Protein AF-0000000075211566 (afdb_homodimer)

Foldseek 3Di:
DVVVVVVVCQLVVLLCVLVVQLCCLQPPDDDDDQFDNLLSNLVSLLVSQQSCCLRPFFFVSLVVSLQSNLQSCLLDPVQPDVSSSVSSCCCLCVFPLLLLQQLLLLLLLLLVVQPLLLVQQLVQQLDQVCALPPLSNLLSLLVSLLQSCLSANNVVSLVNSVVVVVVQCVVLPHAFPALCLALSSVSSNLSSLLNNPLFCRYFLLSLLQLLLCLLPVDHFDGVLLNVLSVVLSSVLSVVSSVCVCPPVNGDCPSCSRPHSVVQVVPDDPDDDPLSVLSVVLVVVLVCLQCVLVPDPCPDPSSVVSVVCHSSNSSVVSVVVQQVDDDPRGGSRPSVSSCVVRPDSRRSSNSSRSSSSLNSSSDSVRSNLVVLCVVCCVPQNPDDPLVNLLVLLVVLLVVLQSTPLSSSSSVCSSVLVSVCVVVVHDSNLSSSSSSSSSSLHQLDLSNDVSNVVVCPCVSRYDNVSSNVSSVVSSVVSSCSCSPPSSVSSCVVVVD/DVVVVVVVCQLVVLLCVLVVQLCCLQPPDDDDDQFDNLLSNLVSLLVSQQSCCLRPFFFVSLVVSLQSNLQSCLLDPVQPDVSSSVSSCCCLCVFPLLLLQQLLLLLLLLLVVQPLLLVLQLVQQLDQVCALPPLSNLLSLLVSLLQSCLSANNVVSLVNSVVVVVVQCVVLPHAFPALCLALSSVSSNLSSLLSNPLFCRYFLLSLLQLLLCLLPVDHFDGVLLNVLSVVLSSVLSVVSSVCVCPPVNGDPPSCSRPHSVVQVVPDDPDDDPLSVLSVVLVVVLVCLQCVLVPDPCPPPSSVVSVVCHSSNSSVVSVVVQQVDDDPRGGSRPSVSSCVVRPDSRRSSNSSRSSSSLNSSSDSNRSNLVVLCVVCCVPQNPDDPLVNLLVLLVVLLVVLQSTPLSSSSSVCSSVLVSVCVVVVHDSNLSSSSSSSSSSLHQLDLSNDVSNVVVCPCVSRHDNVSSNVSSVVSSVVSSCSCSPPSSVSSCVVVVD

InterPro domains:
  IPR004680 Citrate transporter-like domain [PF03600] (51-430)

Secondary structure (DSSP, 8-state):
-HHHHHHHHHHHHHHHHHHHHHHIIIIIPPP-TT--HHHHHHHHHHHHHHHHHHHT-SHHHHHHHHHHHHHTTTT-TTS-THHHHHHHHHHHHT-HHHHHHHHHHHHHHHHHHTT-HHHHHHHHHT-GGGTT-HHHHHHHHHHHHHHHHHHS-HHHHHHHHHHHHHHHHHHTT--TTSHHHHHHHHHHHHHHHHHTTSSTTSTTHHHHHHHHHHHHSPPPPHHHHHHHHHHHHHHHHHHHHHIIIIII----GGGTT--THHHHHSPPPPPPHHHHHHHHHHHHHHHHHHHHHHS-TTSHHHHHHHHHHHHHHHHHHHHHHHH-EETTEESS-HHHHHHHH--HHHHHHHHHHHHHHHHHTSGGG-HHHHHHHHHHHHHTT--HHHHHHHHHHHHHHHHTTS-HHHHHHHHHHHHHHHHHHHT--HHHHHHHHHHHTT---SSTTS-HHHHHHHH-TTT--HHHHHHHHHHHHHHHHHHIIIIIHHHHHHHH--/-HHHHHHHHHHHHHHHHHHHHHHIIIIIPPP-TT--HHHHHHHHHHHHHHHHHHHT-SHHHHHHHHHHHHHTTTT-TTS-THHHHHHHHHHHHT-HHHHHHHHHHHHHHHHHHTT-HHHHHHHHHT-GGGTT-HHHHHHHHHHHHHHHHHHS-HHHHHHHHHHHHHHHHHHTT--TTSHHHHHHHHHHHHHHHHHTTSSTTSTTHHHHHHHHHHHHSPPPPHHHHHHHHHHHHHHHHHHHHHIIIIII----GGGTT--THHHHHSPPPPPPHHHHHHHHHHHHHHHHHHHHHHS-TTSHHHHHHHHHHHHHHHHHHHHHHHH-EETTEESS-HHHHHHHH--HHHHHHHHHHHHHHHHHTSGGG-HHHHHHHHHHHHHTT--HHHHHHHHHHHHHHHHTTS-HHHHHHHHHHHHHHHHHHHT--HHHHHHHHHHHTT---SSTTS-HHHHHHHH-TTT--HHHHHHHHHHHHHHHHHHIIIIIHHHHHHHH--

Solvent-accessible surface area (backbone atoms only — not comparable to full-atom values): 49165 Å² total; per-residue (Å²): 110,63,67,61,48,49,66,57,42,48,62,55,52,50,48,51,50,21,53,43,41,25,47,39,28,59,73,68,53,71,63,54,93,53,25,28,67,42,19,31,31,50,50,15,35,48,53,14,32,50,51,24,43,48,72,77,38,32,41,51,42,25,47,51,36,47,44,50,45,11,71,41,51,75,67,32,86,88,28,61,54,35,47,7,31,45,48,40,42,23,58,22,48,10,28,63,56,44,53,32,38,63,51,37,37,36,61,43,24,40,39,61,66,66,59,37,55,64,56,56,42,48,54,47,65,53,42,75,80,28,48,58,28,49,68,50,39,53,47,30,49,28,49,31,18,18,52,37,2,38,56,64,34,37,54,58,23,46,58,54,46,47,55,54,49,50,55,49,41,45,73,46,68,53,46,84,82,39,62,49,47,41,52,50,50,47,42,38,52,50,26,12,42,52,13,40,60,38,42,74,68,40,72,60,48,32,26,36,55,36,16,46,21,66,58,69,71,51,76,80,58,62,66,59,48,33,52,52,42,48,51,51,40,49,49,51,54,51,50,49,51,48,42,40,55,73,70,67,51,52,75,58,74,63,41,43,77,38,52,52,62,65,50,67,75,61,66,76,77,80,80,47,71,52,37,51,54,50,57,49,49,52,55,50,47,54,50,58,64,47,42,52,81,78,44,68,57,84,41,66,69,35,31,49,45,50,28,40,30,63,55,31,51,53,40,48,53,49,36,50,34,44,68,39,62,54,94,81,33,42,57,43,51,57,67,64,29,32,39,74,44,52,56,60,41,60,52,32,36,33,26,35,47,22,41,47,35,26,51,49,57,33,74,77,15,20,42,41,65,37,48,48,61,72,40,33,85,78,53,50,90,52,52,71,65,56,48,50,46,49,52,42,51,50,33,36,58,50,9,29,69,23,40,26,44,57,48,43,43,68,47,40,45,56,49,53,42,48,20,59,75,71,71,44,78,52,62,33,56,48,53,48,31,59,50,37,13,47,60,25,59,69,30,51,68,11,29,73,52,21,31,51,46,56,66,35,57,83,61,37,46,64,67,54,44,45,67,52,37,53,56,50,51,51,47,50,53,48,47,38,58,73,46,41,34,58,50,34,43,62,63,66,69,110,110,62,65,63,47,50,67,58,42,48,62,57,51,49,49,49,51,21,53,44,40,24,47,40,28,60,72,67,55,72,64,54,92,55,25,28,68,42,20,31,29,50,50,16,37,48,53,15,31,51,50,24,43,48,71,77,39,31,42,51,42,23,46,52,38,48,44,50,45,11,71,43,51,74,66,32,87,87,28,61,54,36,46,7,30,43,49,39,43,23,59,22,49,10,28,64,55,43,53,32,40,64,51,37,39,39,61,43,24,40,38,60,66,66,58,37,54,64,55,54,44,48,54,45,65,54,42,75,79,28,49,58,30,48,69,51,39,53,47,31,48,27,50,31,18,19,53,38,2,38,57,65,32,38,55,58,20,46,58,53,46,48,55,53,48,51,55,51,40,45,72,45,67,53,46,85,83,39,61,46,46,41,52,51,50,48,43,37,52,51,25,13,44,52,14,40,62,36,41,75,67,41,72,59,46,33,28,37,55,37,17,47,22,66,56,68,71,50,76,79,58,60,65,59,48,33,52,52,41,49,52,50,40,50,49,51,53,50,51,51,51,48,40,40,55,73,69,68,51,51,71,57,74,62,40,43,78,38,51,53,60,64,52,66,77,60,66,75,76,81,80,48,69,52,37,51,52,51,56,50,48,52,55,50,47,54,47,57,65,47,42,53,82,78,44,67,57,82,42,67,68,36,31,48,44,48,28,39,32,63,56,31,50,53,41,49,53,49,35,50,34,44,68,40,63,54,96,80,34,42,57,43,50,58,68,64,29,32,38,75,45,53,56,59,42,60,52,31,36,32,27,34,47,21,40,47,35,26,51,48,58,33,74,76,14,20,42,40,65,35,49,48,60,72,40,31,84,78,53,50,90,52,52,70,65,56,46,51,47,50,52,42,50,49,33,36,58,51,8,29,70,23,41,26,45,57,48,42,44,67,46,41,44,55,50,53,42,51,21,59,74,70,70,46,78,53,64,32,55,47,55,47,31,59,49,37,14,46,61,24,58,69,30,52,67,11,30,74,52,19,31,51,46,58,66,35,58,83,62,36,46,63,67,55,46,46,65,54,38,54,57,49,51,50,46,50,54,48,46,36,59,73,46,42,34,57,50,34,43,64,64,65,70,110

Radius of gyration: 30.59 Å; Cα contacts (8 Å, |Δi|>4): 1537; chains: 2; bounding box: 64×85×70 Å

pLDDT: mean 92.89, std 6.72, range [42.69, 98.62]

Organism: Peptococcus niger (NCBI:txid2741)

Structure (mmCIF, N/CA/C/O backbone):
data_AF-0000000075211566-model_v1
#
loop_
_entity.id
_entity.type
_entity.pdbx_description
1 polymer 'Solute carrier family 13 (Sodium-dependent dicarboxylate transporter), member 2/3/5'
#
loop_
_atom_site.group_PDB
_atom_site.id
_atom_site.type_symbol
_atom_site.label_atom_id
_atom_site.label_alt_id
_atom_site.label_comp_id
_atom_site.label_asym_id
_atom_site.label_entity_id
_atom_site.label_seq_id
_atom_site.pdbx_PDB_ins_code
_atom_site.Cartn_x
_atom_site.Cartn_y
_atom_site.Cartn_z
_atom_site.occupancy
_atom_site.B_iso_or_equiv
_atom_site.auth_seq_id
_atom_site.auth_comp_id
_atom_site.auth_asym_id
_atom_site.auth_atom_id
_atom_site.pdbx_PDB_model_num
ATOM 1 N N . MET A 1 1 ? -29.188 21.406 -17.688 1 43.12 1 MET A N 1
ATOM 2 C CA . MET A 1 1 ? -28.469 20.5 -18.594 1 43.12 1 MET A CA 1
ATOM 3 C C . MET A 1 1 ? -27.047 20.984 -18.828 1 43.12 1 MET A C 1
ATOM 5 O O . MET A 1 1 ? -26.109 20.188 -18.844 1 43.12 1 MET A O 1
ATOM 9 N N . SER A 1 2 ? -26.953 22.281 -18.906 1 49.66 2 SER A N 1
ATOM 10 C CA . SER A 1 2 ? -25.656 22.906 -19.156 1 49.66 2 SER A CA 1
ATOM 11 C C . SER A 1 2 ? -24.781 22.891 -17.891 1 49.66 2 SER A C 1
ATOM 13 O O . SER A 1 2 ? -23.594 22.609 -17.969 1 49.66 2 SER A O 1
ATOM 15 N N . GLN A 1 3 ? -25.406 23.234 -16.781 1 44.69 3 GLN A N 1
ATOM 16 C CA . GLN A 1 3 ? -24.625 23.266 -15.547 1 44.69 3 GLN A CA 1
ATOM 17 C C . GLN A 1 3 ? -24.188 21.859 -15.148 1 44.69 3 GLN A C 1
ATOM 19 O O . GLN A 1 3 ? -23.078 21.672 -14.648 1 44.69 3 GLN A O 1
ATOM 24 N N . ALA A 1 4 ? -25.094 20.938 -15.406 1 52.22 4 ALA A N 1
ATOM 25 C CA . ALA A 1 4 ? -24.766 19.547 -15.125 1 52.22 4 ALA A CA 1
ATOM 26 C C . ALA A 1 4 ? -23.625 19.062 -16.031 1 52.22 4 ALA A C 1
ATOM 28 O O . ALA A 1 4 ? -22.734 18.344 -15.578 1 52.22 4 ALA A O 1
ATOM 29 N N . ARG A 1 5 ? -23.75 19.578 -17.328 1 54.47 5 ARG A N 1
ATOM 30 C CA . ARG A 1 5 ? -22.688 19.203 -18.266 1 54.47 5 ARG A CA 1
ATOM 31 C C . ARG A 1 5 ? -21.359 19.844 -17.875 1 54.47 5 ARG A C 1
ATOM 33 O O . ARG A 1 5 ? -20.312 19.219 -18.031 1 54.47 5 ARG A O 1
ATOM 40 N N . LYS A 1 6 ? -21.484 21.078 -17.531 1 52.94 6 LYS A N 1
ATOM 41 C CA . LYS A 1 6 ? -20.312 21.828 -17.125 1 52.94 6 LYS A CA 1
ATOM 42 C C . LYS A 1 6 ? -19.656 21.203 -15.906 1 52.94 6 LYS A C 1
ATOM 44 O O . LYS A 1 6 ? -18.422 21.125 -15.828 1 52.94 6 LYS A O 1
ATOM 49 N N . GLN A 1 7 ? -20.281 20.859 -14.977 1 62.94 7 GLN A N 1
ATOM 50 C CA . GLN A 1 7 ? -19.812 20.203 -13.766 1 62.94 7 GLN A CA 1
ATOM 51 C C . GLN A 1 7 ? -19.203 18.828 -14.086 1 62.94 7 GLN A C 1
ATOM 53 O O . GLN A 1 7 ? -18.25 18.406 -13.445 1 62.94 7 GLN A O 1
ATOM 58 N N . SER A 1 8 ? -19.688 18.422 -15.227 1 71.25 8 SER A N 1
ATOM 59 C CA . SER A 1 8 ? -19.219 17.109 -15.656 1 71.25 8 SER A CA 1
ATOM 60 C C . SER A 1 8 ? -17.891 17.219 -16.406 1 71.25 8 SER A C 1
ATOM 62 O O . SER A 1 8 ? -17.094 16.266 -16.406 1 71.25 8 SER A O 1
ATOM 64 N N . MET A 1 9 ? -17.516 18.562 -16.797 1 85.5 9 MET A N 1
ATOM 65 C CA . MET A 1 9 ? -16.328 18.688 -17.656 1 85.5 9 MET A CA 1
ATOM 66 C C . MET A 1 9 ? -15.141 19.234 -16.844 1 85.5 9 MET A C 1
ATOM 68 O O . MET A 1 9 ? -14 19.156 -17.297 1 85.5 9 MET A O 1
ATOM 72 N N . MET A 1 10 ? -15.383 19.688 -15.734 1 88.75 10 MET A N 1
ATOM 73 C CA . MET A 1 10 ? -14.367 20.391 -14.945 1 88.75 10 MET A CA 1
ATOM 74 C C . MET A 1 10 ? -13.195 19.469 -14.641 1 88.75 10 MET A C 1
ATOM 76 O O . MET A 1 10 ? -12.039 19.875 -14.766 1 88.75 10 MET A O 1
ATOM 80 N N . PRO A 1 11 ? -13.445 18.266 -14.375 1 89.88 11 PRO A N 1
ATOM 81 C CA . PRO A 1 11 ? -12.305 17.391 -14.102 1 89.88 11 PRO A CA 1
ATOM 82 C C . PRO A 1 11 ? -11.414 17.188 -15.328 1 89.88 11 PRO A C 1
ATOM 84 O O . PRO A 1 11 ? -10.195 17.062 -15.195 1 89.88 11 PRO A O 1
ATOM 87 N N . TYR A 1 12 ? -11.969 17.203 -16.484 1 94.44 12 TYR A N 1
ATOM 88 C CA . TYR A 1 12 ? -11.188 17.047 -17.703 1 94.44 12 TYR A CA 1
ATOM 89 C C . TYR A 1 12 ? -10.352 18.297 -17.984 1 94.44 12 TYR A C 1
ATOM 91 O O . TYR A 1 12 ? -9.211 18.188 -18.438 1 94.44 12 TYR A O 1
ATOM 99 N N . ILE A 1 13 ? -10.93 19.406 -17.672 1 96.06 13 ILE A N 1
ATOM 100 C CA . ILE A 1 13 ? -10.219 20.656 -17.875 1 96.06 13 ILE A CA 1
ATOM 101 C C . ILE A 1 13 ? -9.023 20.734 -16.922 1 96.06 13 ILE A C 1
ATOM 103 O O . ILE A 1 13 ? -7.91 21.062 -17.344 1 96.06 13 ILE A O 1
ATOM 107 N N . HIS A 1 14 ? -9.258 20.422 -15.695 1 95.81 14 HIS A N 1
ATOM 108 C CA . HIS A 1 14 ? -8.172 20.422 -14.727 1 95.81 14 HIS A CA 1
ATOM 109 C C . HIS A 1 14 ? -7.094 19.406 -15.094 1 95.81 14 HIS A C 1
ATOM 111 O O . HIS A 1 14 ? -5.898 19.672 -14.93 1 95.81 14 HIS A O 1
ATOM 117 N N . ALA A 1 15 ? -7.562 18.25 -15.594 1 97.38 15 ALA A N 1
ATOM 118 C CA . ALA A 1 15 ? -6.594 17.25 -16.031 1 97.38 15 ALA A CA 1
ATOM 119 C C . ALA A 1 15 ? -5.758 17.781 -17.203 1 97.38 15 ALA A C 1
ATOM 121 O O . ALA A 1 15 ? -4.535 17.609 -17.219 1 97.38 15 ALA A O 1
ATOM 122 N N . ALA A 1 16 ? -6.414 18.453 -18.109 1 97.69 16 ALA A N 1
ATOM 123 C CA . ALA A 1 16 ? -5.727 19 -19.281 1 97.69 16 ALA A CA 1
ATOM 124 C C . ALA A 1 16 ? -4.734 20.094 -18.875 1 97.69 16 ALA A C 1
ATOM 126 O O . ALA A 1 16 ? -3.629 20.172 -19.422 1 97.69 16 ALA A O 1
ATOM 127 N N . ILE A 1 17 ? -5.109 20.875 -17.906 1 97.81 17 ILE A N 1
ATOM 128 C CA . ILE A 1 17 ? -4.238 21.953 -17.438 1 97.81 17 ILE A CA 1
ATOM 129 C C . ILE A 1 17 ? -3.016 21.359 -16.75 1 97.81 17 ILE A C 1
ATOM 131 O O . ILE A 1 17 ? -1.881 21.75 -17.031 1 97.81 17 ILE A O 1
ATOM 135 N N . GLY A 1 18 ? -3.232 20.422 -15.82 1 97.94 18 GLY A N 1
ATOM 136 C CA . GLY A 1 18 ? -2.123 19.797 -15.117 1 97.94 18 GLY A CA 1
ATOM 137 C C . GLY A 1 18 ? -1.156 19.078 -16.031 1 97.94 18 GLY A C 1
ATOM 138 O O . GLY A 1 18 ? 0.056 19.297 -15.961 1 97.94 18 GLY A O 1
ATOM 139 N N . ILE A 1 19 ? -1.664 18.266 -16.969 1 98.19 19 ILE A N 1
ATOM 140 C CA . ILE A 1 19 ? -0.835 17.547 -17.922 1 98.19 19 ILE A CA 1
ATOM 141 C C . ILE A 1 19 ? -0.192 18.531 -18.891 1 98.19 19 ILE A C 1
ATOM 143 O O . ILE A 1 19 ? 0.956 18.344 -19.312 1 98.19 19 ILE A O 1
ATOM 147 N N . GLY A 1 20 ? -0.97 19.594 -19.203 1 98.25 20 GLY A N 1
ATOM 148 C CA . GLY A 1 20 ? -0.435 20.641 -20.062 1 98.25 20 GLY A CA 1
ATOM 149 C C . GLY A 1 20 ? 0.78 21.328 -19.469 1 98.25 20 GLY A C 1
ATOM 150 O O . GLY A 1 20 ? 1.741 21.625 -20.188 1 98.25 20 GLY A O 1
ATOM 151 N N . ILE A 1 21 ? 0.747 21.562 -18.203 1 98.12 21 ILE A N 1
ATOM 152 C CA . ILE A 1 21 ? 1.888 22.156 -17.516 1 98.12 21 ILE A CA 1
ATOM 153 C C . ILE A 1 21 ? 3.098 21.234 -17.625 1 98.12 21 ILE A C 1
ATOM 155 O O . ILE A 1 21 ? 4.203 21.688 -17.938 1 98.12 21 ILE A O 1
ATOM 159 N N . MET A 1 22 ? 2.914 19.969 -17.391 1 98.12 22 MET A N 1
ATOM 160 C CA . MET A 1 22 ? 4 19 -17.516 1 98.12 22 MET A CA 1
ATOM 161 C C . MET A 1 22 ? 4.582 19 -18.922 1 98.12 22 MET A C 1
ATOM 163 O O . MET A 1 22 ? 5.805 19.047 -19.094 1 98.12 22 MET A O 1
ATOM 167 N N . ALA A 1 23 ? 3.699 19.016 -19.906 1 97.5 23 ALA A N 1
ATOM 168 C CA . ALA A 1 23 ? 4.125 18.984 -21.297 1 97.5 23 ALA A CA 1
ATOM 169 C C . ALA A 1 23 ? 4.852 20.266 -21.688 1 97.5 23 ALA A C 1
ATOM 171 O O . ALA A 1 23 ? 5.824 20.234 -22.438 1 97.5 23 ALA A O 1
ATOM 172 N N . LEU A 1 24 ? 4.332 21.359 -21.203 1 97.5 24 LEU A N 1
ATOM 173 C CA . LEU A 1 24 ? 4.93 22.656 -21.5 1 97.5 24 LEU A CA 1
ATOM 174 C C . LEU A 1 24 ? 6.391 22.703 -21.062 1 97.5 24 LEU A C 1
ATOM 176 O O . LEU A 1 24 ? 7.262 23.125 -21.828 1 97.5 24 LEU A O 1
ATOM 180 N N . PHE A 1 25 ? 6.688 22.234 -19.891 1 97.5 25 PHE A N 1
ATOM 181 C CA . PHE A 1 25 ? 8.039 22.266 -19.344 1 97.5 25 PHE A CA 1
ATOM 182 C C . PHE A 1 25 ? 8.914 21.203 -20.031 1 97.5 25 PHE A C 1
ATOM 184 O O . PHE A 1 25 ? 10.133 21.359 -20.094 1 97.5 25 PHE A O 1
ATOM 191 N N . TRP A 1 26 ? 8.344 20.141 -20.547 1 96.25 26 TRP A N 1
ATOM 192 C CA . TRP A 1 26 ? 9.086 19.031 -21.141 1 96.25 26 TRP A CA 1
ATOM 193 C C . TRP A 1 26 ? 9.469 19.344 -22.578 1 96.25 26 TRP A C 1
ATOM 195 O O . TRP A 1 26 ? 10.562 19 -23.031 1 96.25 26 TRP A O 1
ATOM 205 N N . PHE A 1 27 ? 8.531 20.031 -23.297 1 95.25 27 PHE A N 1
ATOM 206 C CA . PHE A 1 27 ? 8.719 20.047 -24.734 1 95.25 27 PHE A CA 1
ATOM 207 C C . PHE A 1 27 ? 8.828 21.469 -25.266 1 95.25 27 PHE A C 1
ATOM 209 O O . PHE A 1 27 ? 9.359 21.688 -26.359 1 95.25 27 PHE A O 1
ATOM 216 N N . VAL A 1 28 ? 8.375 22.438 -24.531 1 94.88 28 VAL A N 1
ATOM 217 C CA . VAL A 1 28 ? 8.234 23.75 -25.141 1 94.88 28 VAL A CA 1
ATOM 218 C C . VAL A 1 28 ? 9.227 24.719 -24.5 1 94.88 28 VAL A C 1
ATOM 220 O O . VAL A 1 28 ? 9.945 25.438 -25.203 1 94.88 28 VAL A O 1
ATOM 223 N N . LEU A 1 29 ? 9.305 24.703 -23.156 1 94.5 29 LEU A N 1
ATOM 224 C CA . LEU A 1 29 ? 10.125 25.688 -22.453 1 94.5 29 LEU A CA 1
ATOM 225 C C . LEU A 1 29 ? 11.594 25.281 -22.469 1 94.5 29 LEU A C 1
ATOM 227 O O . LEU A 1 29 ? 11.914 24.109 -22.297 1 94.5 29 LEU A O 1
ATOM 231 N N . ASN A 1 30 ? 12.414 26.25 -22.625 1 94.5 30 ASN A N 1
ATOM 232 C CA . ASN A 1 30 ? 13.859 26.031 -22.609 1 94.5 30 ASN A CA 1
ATOM 233 C C . ASN A 1 30 ? 14.445 26.25 -21.219 1 94.5 30 ASN A C 1
ATOM 235 O O . ASN A 1 30 ? 13.883 27 -20.422 1 94.5 30 ASN A O 1
ATOM 239 N N . PRO A 1 31 ? 15.555 25.531 -20.969 1 94.56 31 PRO A N 1
ATOM 240 C CA . PRO A 1 31 ? 16.219 25.766 -19.688 1 94.56 31 PRO A CA 1
ATOM 241 C C . PRO A 1 31 ? 16.562 27.234 -19.469 1 94.56 31 PRO A C 1
ATOM 243 O O . PRO A 1 31 ? 16.953 27.938 -20.406 1 94.56 31 PRO A O 1
ATOM 246 N N . VAL A 1 32 ? 16.422 27.688 -18.266 1 92.38 32 VAL A N 1
ATOM 247 C CA . VAL A 1 32 ? 16.641 29.078 -17.906 1 92.38 32 VAL A CA 1
ATOM 248 C C . VAL A 1 32 ? 17.719 29.172 -16.844 1 92.38 32 VAL A C 1
ATOM 250 O O . VAL A 1 32 ? 17.641 28.5 -15.812 1 92.38 32 VAL A O 1
ATOM 253 N N . LEU A 1 33 ? 18.703 30.016 -17.109 1 94.38 33 LEU A N 1
ATOM 254 C CA . LEU A 1 33 ? 19.781 30.25 -16.156 1 94.38 33 LEU A CA 1
ATOM 255 C C . LEU A 1 33 ? 20.484 28.953 -15.781 1 94.38 33 LEU A C 1
ATOM 257 O O . LEU A 1 33 ? 21.078 28.281 -16.641 1 94.38 33 LEU A O 1
ATOM 261 N N . THR A 1 34 ? 20.281 28.531 -14.508 1 94.44 34 THR A N 1
ATOM 262 C CA . THR A 1 34 ? 21.031 27.375 -14.023 1 94.44 34 THR A CA 1
ATOM 263 C C . THR A 1 34 ? 20.188 26.094 -14.125 1 94.44 34 THR A C 1
ATOM 265 O O . THR A 1 34 ? 20.688 25 -13.883 1 94.44 34 THR A O 1
ATOM 268 N N . VAL A 1 35 ? 19 26.203 -14.516 1 96.69 35 VAL A N 1
ATOM 269 C CA . VAL A 1 35 ? 18.109 25.047 -14.586 1 96.69 35 VAL A CA 1
ATOM 270 C C . VAL A 1 35 ? 18.5 24.188 -15.789 1 96.69 35 VAL A C 1
ATOM 272 O O . VAL A 1 35 ? 18.578 24.672 -16.922 1 96.69 35 VAL A O 1
ATOM 275 N N . THR A 1 36 ? 18.766 22.938 -15.602 1 96.69 36 THR A N 1
ATOM 276 C CA . THR A 1 36 ? 19.141 21.984 -16.641 1 96.69 36 THR A CA 1
ATOM 277 C C . THR A 1 36 ? 17.891 21.469 -17.359 1 96.69 36 THR A C 1
ATOM 279 O O . THR A 1 36 ? 16.766 21.688 -16.922 1 96.69 36 THR A O 1
ATOM 282 N N . PRO A 1 37 ? 18.109 20.781 -18.469 1 96.38 37 PRO A N 1
ATOM 283 C CA . PRO A 1 37 ? 16.953 20.156 -19.109 1 96.38 37 PRO A CA 1
ATOM 284 C C . PRO A 1 37 ? 16.234 19.172 -18.203 1 96.38 37 PRO A C 1
ATOM 286 O O . PRO A 1 37 ? 15 19.109 -18.219 1 96.38 37 PRO A O 1
ATOM 289 N N . VAL A 1 38 ? 17 18.406 -17.453 1 96.69 38 VAL A N 1
ATOM 290 C CA . VAL A 1 38 ? 16.406 17.516 -16.484 1 96.69 38 VAL A CA 1
ATOM 291 C C . VAL A 1 38 ? 15.617 18.312 -15.438 1 96.69 38 VAL A C 1
ATOM 293 O O . VAL A 1 38 ? 14.523 17.922 -15.039 1 96.69 38 VAL A O 1
ATOM 296 N N . GLY A 1 39 ? 16.188 19.422 -15.031 1 97 39 GLY A N 1
ATOM 297 C CA . GLY A 1 39 ? 15.523 20.281 -14.078 1 97 39 GLY A CA 1
ATOM 298 C C . GLY A 1 39 ? 14.195 20.812 -14.586 1 97 39 GLY A C 1
ATOM 299 O O . GLY A 1 39 ? 13.234 20.938 -13.82 1 97 39 GLY A O 1
ATOM 300 N N . MET A 1 40 ? 14.156 21.125 -15.875 1 97.62 40 MET A N 1
ATOM 301 C CA . MET A 1 40 ? 12.914 21.609 -16.469 1 97.62 40 MET A CA 1
ATOM 302 C C . MET A 1 40 ? 11.836 20.531 -16.422 1 97.62 40 MET A C 1
ATOM 304 O O . MET A 1 40 ? 10.688 20.812 -16.062 1 97.62 40 MET A O 1
ATOM 308 N N . ARG A 1 41 ? 12.188 19.328 -16.75 1 97.69 41 ARG A N 1
ATOM 309 C CA . ARG A 1 41 ? 11.242 18.219 -16.734 1 97.69 41 ARG A CA 1
ATOM 310 C C . ARG A 1 41 ? 10.734 17.938 -15.328 1 97.69 41 ARG A C 1
ATOM 312 O O . ARG A 1 41 ? 9.531 17.766 -15.117 1 97.69 41 ARG A O 1
ATOM 319 N N . VAL A 1 42 ? 11.656 17.938 -14.367 1 97.31 42 VAL A N 1
ATOM 320 C CA . VAL A 1 42 ? 11.312 17.656 -12.977 1 97.31 42 VAL A CA 1
ATOM 321 C C . VAL A 1 42 ? 10.406 18.766 -12.43 1 97.31 42 VAL A C 1
ATOM 323 O O . VAL A 1 42 ? 9.398 18.484 -11.781 1 97.31 42 VAL A O 1
ATOM 326 N N . ALA A 1 43 ? 10.75 20.016 -12.734 1 96.56 43 ALA A N 1
ATOM 327 C CA . ALA A 1 43 ? 9.938 21.141 -12.281 1 96.56 43 ALA A CA 1
ATOM 328 C C . ALA A 1 43 ? 8.539 21.094 -12.891 1 96.56 43 ALA A C 1
ATOM 330 O O . ALA A 1 43 ? 7.551 21.344 -12.203 1 96.56 43 ALA A O 1
ATOM 331 N N . GLY A 1 44 ? 8.469 20.797 -14.141 1 97.81 44 GLY A N 1
ATOM 332 C CA . GLY A 1 44 ? 7.184 20.688 -14.812 1 97.81 44 GLY A CA 1
ATOM 333 C C . GLY A 1 44 ? 6.297 19.609 -14.203 1 97.81 44 GLY A C 1
ATOM 334 O O . GLY A 1 44 ? 5.105 19.844 -13.977 1 97.81 44 GLY A O 1
ATOM 335 N N . VAL A 1 45 ? 6.855 18.422 -13.977 1 98.25 45 VAL A N 1
ATOM 336 C CA . VAL A 1 45 ? 6.102 17.328 -13.391 1 98.25 45 VAL A CA 1
ATOM 337 C C . VAL A 1 45 ? 5.609 17.719 -12 1 98.25 45 VAL A C 1
ATOM 339 O O . VAL A 1 45 ? 4.445 17.5 -11.656 1 98.25 45 VAL A O 1
ATOM 342 N N . PHE A 1 46 ? 6.492 18.344 -11.242 1 97.06 46 PHE A N 1
ATOM 343 C CA . PHE A 1 46 ? 6.141 18.734 -9.883 1 97.06 46 PHE A CA 1
ATOM 344 C C . PHE A 1 46 ? 5.031 19.781 -9.883 1 97.06 46 PHE A C 1
ATOM 346 O O . PHE A 1 46 ? 4.051 19.641 -9.148 1 97.06 46 PHE A O 1
ATOM 353 N N . LEU A 1 47 ? 5.16 20.797 -10.648 1 96.56 47 LEU A N 1
ATOM 354 C CA . LEU A 1 47 ? 4.168 21.859 -10.703 1 96.56 47 LEU A CA 1
ATOM 355 C C . LEU A 1 47 ? 2.828 21.328 -11.203 1 96.56 47 LEU A C 1
ATOM 357 O O . LEU A 1 47 ? 1.771 21.734 -10.719 1 96.56 47 LEU A O 1
ATOM 361 N N . GLY A 1 48 ? 2.883 20.469 -12.18 1 98 48 GLY A N 1
ATOM 362 C CA . GLY A 1 48 ? 1.659 19.828 -12.633 1 98 48 GLY A CA 1
ATOM 363 C C . GLY A 1 48 ? 0.977 19.016 -11.555 1 98 48 GLY A C 1
ATOM 364 O O . GLY A 1 48 ? -0.246 19.062 -11.406 1 98 48 GLY A O 1
ATOM 365 N N . MET A 1 49 ? 1.766 18.219 -10.805 1 97.88 49 MET A N 1
ATOM 366 C CA . MET A 1 49 ? 1.216 17.438 -9.695 1 97.88 49 MET A CA 1
ATOM 367 C C . MET A 1 49 ? 0.573 18.359 -8.656 1 97.88 49 MET A C 1
ATOM 369 O O . MET A 1 49 ? -0.533 18.078 -8.188 1 97.88 49 MET A O 1
ATOM 373 N N . VAL A 1 50 ? 1.284 19.406 -8.32 1 95.5 50 VAL A N 1
ATOM 374 C CA . VAL A 1 50 ? 0.791 20.328 -7.301 1 95.5 50 VAL A CA 1
ATOM 375 C C . VAL A 1 50 ? -0.56 20.891 -7.727 1 95.5 50 VAL A C 1
ATOM 377 O O . VAL A 1 50 ? -1.498 20.953 -6.926 1 95.5 50 VAL A O 1
ATOM 380 N N . TYR A 1 51 ? -0.658 21.281 -8.945 1 96.12 51 TYR A N 1
ATOM 381 C CA . TYR A 1 51 ? -1.922 21.797 -9.461 1 96.12 51 TYR A CA 1
ATOM 382 C C . TYR A 1 51 ? -3.012 20.734 -9.383 1 96.12 51 TYR A C 1
ATOM 384 O O . TYR A 1 51 ? -4.121 21 -8.922 1 96.12 51 TYR A O 1
ATOM 392 N N . LEU A 1 52 ? -2.701 19.562 -9.789 1 97.31 52 LEU A N 1
ATOM 393 C CA . LEU A 1 52 ? -3.689 18.484 -9.852 1 97.31 52 LEU A CA 1
ATOM 394 C C . LEU A 1 52 ? -4.051 18 -8.445 1 97.31 52 LEU A C 1
ATOM 396 O O . LEU A 1 52 ? -5.199 17.641 -8.195 1 97.31 52 LEU A O 1
ATOM 400 N N . TRP A 1 53 ? -3.057 17.953 -7.543 1 95.75 53 TRP A N 1
ATOM 401 C CA . TRP A 1 53 ? -3.355 17.609 -6.156 1 95.75 53 TRP A CA 1
ATOM 402 C C . TRP A 1 53 ? -4.387 18.562 -5.57 1 95.75 53 TRP A C 1
ATOM 404 O O . TRP A 1 53 ? -5.191 18.172 -4.719 1 95.75 53 TRP A O 1
ATOM 414 N N . SER A 1 54 ? -4.418 19.766 -6.027 1 92.81 54 SER A N 1
ATOM 415 C CA . SER A 1 54 ? -5.258 20.812 -5.469 1 92.81 54 SER A CA 1
ATOM 416 C C . SER A 1 54 ? -6.629 20.844 -6.137 1 92.81 54 SER A C 1
ATOM 418 O O . SER A 1 54 ? -7.59 21.359 -5.57 1 92.81 54 SER A O 1
ATOM 420 N N . THR A 1 55 ? -6.742 20.203 -7.344 1 92.38 55 THR A N 1
ATOM 421 C CA . THR A 1 55 ? -7.98 20.406 -8.094 1 92.38 55 THR A CA 1
ATOM 422 C C . THR A 1 55 ? -8.727 19.094 -8.289 1 92.38 55 THR A C 1
ATOM 424 O O . THR A 1 55 ? -9.953 19.078 -8.344 1 92.38 55 THR A O 1
ATOM 427 N N . VAL A 1 56 ? -7.996 18.031 -8.453 1 92.62 56 VAL A N 1
ATOM 428 C CA . VAL A 1 56 ? -8.695 16.797 -8.812 1 92.62 56 VAL A CA 1
ATOM 429 C C . VAL A 1 56 ? -8.516 15.758 -7.703 1 92.62 56 VAL A C 1
ATOM 431 O O . VAL A 1 56 ? -9.492 15.18 -7.23 1 92.62 56 VAL A O 1
ATOM 434 N N . GLY A 1 57 ? -7.312 15.492 -7.32 1 92.94 57 GLY A N 1
ATOM 435 C CA . GLY A 1 57 ? -6.992 14.484 -6.32 1 92.94 57 GLY A CA 1
ATOM 436 C C . GLY A 1 57 ? -5.523 14.102 -6.309 1 92.94 57 GLY A C 1
ATOM 437 O O . GLY A 1 57 ? -4.738 14.617 -7.105 1 92.94 57 GLY A O 1
ATOM 438 N N . SER A 1 58 ? -5.262 13.148 -5.48 1 95.62 58 SER A N 1
ATOM 439 C CA . SER A 1 58 ? -3.832 12.93 -5.277 1 95.62 58 SER A CA 1
ATOM 440 C C . SER A 1 58 ? -3.381 11.617 -5.918 1 95.62 58 SER A C 1
ATOM 442 O O . SER A 1 58 ? -2.191 11.43 -6.184 1 95.62 58 SER A O 1
ATOM 444 N N . ILE A 1 59 ? -4.219 10.719 -6.285 1 97.69 59 ILE A N 1
ATOM 445 C CA . ILE A 1 59 ? -3.818 9.359 -6.637 1 97.69 59 ILE A CA 1
ATOM 446 C C . ILE A 1 59 ? -3.223 9.352 -8.039 1 97.69 59 ILE A C 1
ATOM 448 O O . ILE A 1 59 ? -2.01 9.211 -8.211 1 97.69 59 ILE A O 1
ATOM 452 N N . TRP A 1 60 ? -4.051 9.648 -9.055 1 98.19 60 TRP A N 1
ATOM 453 C CA . TRP A 1 60 ? -3.557 9.414 -10.406 1 98.19 60 TRP A CA 1
ATOM 454 C C . TRP A 1 60 ? -2.492 10.445 -10.781 1 98.19 60 TRP A C 1
ATOM 456 O O . TRP A 1 60 ? -1.551 10.125 -11.516 1 98.19 60 TRP A O 1
ATOM 466 N N . PRO A 1 61 ? -2.545 11.734 -10.289 1 98.44 61 PRO A N 1
ATOM 467 C CA . PRO A 1 61 ? -1.436 12.641 -10.586 1 98.44 61 PRO A CA 1
ATOM 468 C C . PRO A 1 61 ? -0.103 12.141 -10.023 1 98.44 61 PRO A C 1
ATOM 470 O O . PRO A 1 61 ? 0.943 12.344 -10.648 1 98.44 61 PRO A O 1
ATOM 473 N N . SER A 1 62 ? -0.202 11.531 -8.875 1 98.44 62 SER A N 1
ATOM 474 C CA . SER A 1 62 ? 1.012 10.992 -8.266 1 98.44 62 SER A CA 1
ATOM 475 C C . SER A 1 62 ? 1.568 9.828 -9.078 1 98.44 62 SER A C 1
ATOM 477 O O . SER A 1 62 ? 2.783 9.719 -9.258 1 98.44 62 SER A O 1
ATOM 479 N N . ILE A 1 63 ? 0.703 8.945 -9.539 1 98.5 63 ILE A N 1
ATOM 480 C CA . ILE A 1 63 ? 1.128 7.812 -10.359 1 98.5 63 ILE A CA 1
ATOM 481 C C . ILE A 1 63 ? 1.752 8.312 -11.656 1 98.5 63 ILE A C 1
ATOM 483 O O . ILE A 1 63 ? 2.84 7.879 -12.039 1 98.5 63 ILE A O 1
ATOM 487 N N . LEU A 1 64 ? 1.084 9.258 -12.281 1 98.44 64 LEU A N 1
ATOM 488 C CA . LEU A 1 64 ? 1.607 9.852 -13.508 1 98.44 64 LEU A CA 1
ATOM 489 C C . LEU A 1 64 ? 2.941 10.547 -13.25 1 98.44 64 LEU A C 1
ATOM 491 O O . LEU A 1 64 ? 3.879 10.414 -14.039 1 98.44 64 LEU A O 1
ATOM 495 N N . GLY A 1 65 ? 2.973 11.273 -12.172 1 98.38 65 GLY A N 1
ATOM 496 C CA . GLY A 1 65 ? 4.188 11.984 -11.812 1 98.38 65 GLY A CA 1
ATOM 497 C C . GLY A 1 65 ? 5.387 11.078 -11.633 1 98.38 65 GLY A C 1
ATOM 498 O O . GLY A 1 65 ? 6.48 11.375 -12.125 1 98.38 65 GLY A O 1
ATOM 499 N N . ILE A 1 66 ? 5.223 9.977 -10.977 1 97.88 66 ILE A N 1
ATOM 500 C CA . ILE A 1 66 ? 6.312 9.047 -10.703 1 97.88 66 ILE A CA 1
ATOM 501 C C . ILE A 1 66 ? 6.82 8.445 -12.016 1 97.88 66 ILE A C 1
ATOM 503 O O . ILE A 1 66 ? 8.023 8.289 -12.211 1 97.88 66 ILE A O 1
ATOM 507 N N . ILE A 1 67 ? 5.93 8.117 -12.914 1 97 67 ILE A N 1
ATOM 508 C CA . ILE A 1 67 ? 6.309 7.559 -14.211 1 97 67 ILE A CA 1
ATOM 509 C C . ILE A 1 67 ? 7.105 8.594 -15 1 97 67 ILE A C 1
ATOM 511 O O . ILE A 1 67 ? 8.156 8.281 -15.562 1 97 67 ILE A O 1
ATOM 515 N N . LEU A 1 68 ? 6.613 9.805 -14.977 1 97.81 68 LEU A N 1
ATOM 516 C CA . LEU A 1 68 ? 7.277 10.852 -15.734 1 97.81 68 LEU A CA 1
ATOM 517 C C . LEU A 1 68 ? 8.625 11.211 -15.117 1 97.81 68 LEU A C 1
ATOM 519 O O . LEU A 1 68 ? 9.578 11.523 -15.828 1 97.81 68 LEU A O 1
ATOM 523 N N . LEU A 1 69 ? 8.688 11.195 -13.828 1 97.62 69 LEU A N 1
ATOM 524 C CA . LEU A 1 69 ? 9.969 11.414 -13.172 1 97.62 69 LEU A CA 1
ATOM 525 C C . LEU A 1 69 ? 10.961 10.312 -13.539 1 97.62 69 LEU A C 1
ATOM 527 O O . LEU A 1 69 ? 12.141 10.586 -13.75 1 97.62 69 LEU A O 1
ATOM 531 N N . GLY A 1 70 ? 10.445 9.086 -13.617 1 96.69 70 GLY A N 1
ATOM 532 C CA . GLY A 1 70 ? 11.289 7.98 -14.039 1 96.69 70 GLY A CA 1
ATOM 533 C C . GLY A 1 70 ? 11.852 8.148 -15.438 1 96.69 70 GLY A C 1
ATOM 534 O O . GLY A 1 70 ? 12.961 7.703 -15.727 1 96.69 70 GLY A O 1
ATOM 535 N N . LEU A 1 71 ? 11.148 8.82 -16.281 1 96.06 71 LEU A N 1
ATOM 536 C CA . LEU A 1 71 ? 11.539 9 -17.688 1 96.06 71 LEU A CA 1
ATOM 537 C C . LEU A 1 71 ? 12.289 10.312 -17.859 1 96.06 71 LEU A C 1
ATOM 539 O O . LEU A 1 71 ? 12.789 10.602 -18.953 1 96.06 71 LEU A O 1
ATOM 543 N N . SER A 1 72 ? 12.43 11.133 -16.828 1 96.12 72 SER A N 1
ATOM 544 C CA . SER A 1 72 ? 12.969 12.484 -16.922 1 96.12 72 SER A CA 1
ATOM 545 C C . SER A 1 72 ? 14.492 12.477 -16.969 1 96.12 72 SER A C 1
ATOM 547 O O . SER A 1 72 ? 15.109 13.461 -17.391 1 96.12 72 SER A O 1
ATOM 549 N N . GLY A 1 73 ? 15.117 11.375 -16.438 1 95.25 73 GLY A N 1
ATOM 550 C CA . GLY A 1 73 ? 16.562 11.312 -16.359 1 95.25 73 GLY A CA 1
ATOM 551 C C . GLY A 1 73 ? 17.094 11.703 -14.984 1 95.25 73 GLY A C 1
ATOM 552 O O . GLY A 1 73 ? 18.312 11.695 -14.758 1 95.25 73 GLY A O 1
ATOM 553 N N . VAL A 1 74 ? 16.203 11.93 -14.07 1 95.69 74 VAL A N 1
ATOM 554 C CA . VAL A 1 74 ? 16.578 12.445 -12.766 1 95.69 74 VAL A CA 1
ATOM 555 C C . VAL A 1 74 ? 17.328 11.367 -11.984 1 95.69 74 VAL A C 1
ATOM 557 O O . VAL A 1 74 ? 18.109 11.672 -11.078 1 95.69 74 VAL A O 1
ATOM 560 N N . ALA A 1 75 ? 17.125 10.086 -12.352 1 93.44 75 ALA A N 1
ATOM 561 C CA . ALA A 1 75 ? 17.781 8.977 -11.656 1 93.44 75 ALA A CA 1
ATOM 562 C C . ALA A 1 75 ? 19.266 8.93 -11.984 1 93.44 75 ALA A C 1
ATOM 564 O O . ALA A 1 75 ? 20.047 8.266 -11.281 1 93.44 75 ALA A O 1
ATOM 565 N N . GLY A 1 76 ? 19.703 9.609 -13.031 1 91.5 76 GLY A N 1
ATOM 566 C CA . GLY A 1 76 ? 21.109 9.633 -13.406 1 91.5 76 GLY A CA 1
ATOM 567 C C . GLY A 1 76 ? 21.391 8.977 -14.742 1 91.5 76 GLY A C 1
ATOM 568 O O . GLY A 1 76 ? 20.594 8.18 -15.227 1 91.5 76 GLY A O 1
ATOM 569 N N . GLU A 1 77 ? 22.469 9.219 -15.242 1 86.69 77 GLU A N 1
ATOM 570 C CA . GLU A 1 77 ? 22.859 8.727 -16.562 1 86.69 77 GLU A CA 1
ATOM 571 C C . GLU A 1 77 ? 23.094 7.219 -16.531 1 86.69 77 GLU A C 1
ATOM 573 O O . GLU A 1 77 ? 22.969 6.551 -17.562 1 86.69 77 GLU A O 1
ATOM 578 N N . GLU A 1 78 ? 23.312 6.758 -15.328 1 89.25 78 GLU A N 1
ATOM 579 C CA . GLU A 1 78 ? 23.594 5.332 -15.203 1 89.25 78 GLU A CA 1
ATOM 580 C C . GLU A 1 78 ? 22.312 4.508 -15.297 1 89.25 78 GLU A C 1
ATOM 582 O O . GLU A 1 78 ? 22.359 3.295 -15.516 1 89.25 78 GLU A O 1
ATOM 587 N N . PHE A 1 79 ? 21.234 5.191 -15.211 1 89.5 79 PHE A N 1
ATOM 588 C CA . PHE A 1 79 ? 19.953 4.5 -15.258 1 89.5 79 PHE A CA 1
ATOM 589 C C . PHE A 1 79 ? 19.203 4.84 -16.531 1 89.5 79 PHE A C 1
ATOM 591 O O . PHE A 1 79 ? 18.219 5.582 -16.5 1 89.5 79 PHE A O 1
ATOM 598 N N . GLU A 1 80 ? 19.562 4.188 -17.609 1 83.69 80 GLU A N 1
ATOM 599 C CA . GLU A 1 80 ? 18.906 4.457 -18.891 1 83.69 80 GLU A CA 1
ATOM 600 C C . GLU A 1 80 ? 17.703 3.529 -19.094 1 83.69 80 GLU A C 1
ATOM 602 O O . GLU A 1 80 ? 17.688 2.412 -18.578 1 83.69 80 GLU A O 1
ATOM 607 N N . GLY A 1 81 ? 16.719 4.086 -19.75 1 86.5 81 GLY A N 1
ATOM 608 C CA . GLY A 1 81 ? 15.539 3.295 -20.094 1 86.5 81 GLY A CA 1
ATOM 609 C C . GLY A 1 81 ? 14.695 2.943 -18.891 1 86.5 81 GLY A C 1
ATOM 610 O O . GLY A 1 81 ? 14.43 3.795 -18.031 1 86.5 81 GLY A O 1
ATOM 611 N N . TYR A 1 82 ? 14.281 1.662 -18.812 1 91 82 TYR A N 1
ATOM 612 C CA . TYR A 1 82 ? 13.391 1.186 -17.766 1 91 82 TYR A CA 1
ATOM 613 C C . TYR A 1 82 ? 14.094 1.224 -16.406 1 91 82 TYR A C 1
ATOM 615 O O . TYR A 1 82 ? 13.445 1.335 -15.367 1 91 82 TYR A O 1
ATOM 623 N N . ALA A 1 83 ? 15.398 1.265 -16.469 1 91.69 83 ALA A N 1
ATOM 624 C CA . ALA A 1 83 ? 16.188 1.32 -15.234 1 91.69 83 ALA A CA 1
ATOM 625 C C . ALA A 1 83 ? 15.93 2.627 -14.492 1 91.69 83 ALA A C 1
ATOM 627 O O . ALA A 1 83 ? 15.984 2.666 -13.258 1 91.69 83 ALA A O 1
ATOM 628 N N . GLY A 1 84 ? 15.656 3.682 -15.266 1 94.31 84 GLY A N 1
ATOM 629 C CA . GLY A 1 84 ? 15.312 4.949 -14.641 1 94.31 84 GLY A CA 1
ATOM 630 C C . GLY A 1 84 ? 14.016 4.902 -13.859 1 94.31 84 GLY A C 1
ATOM 631 O O . GLY A 1 84 ? 13.938 5.406 -12.734 1 94.31 84 GLY A O 1
ATOM 632 N N . VAL A 1 85 ? 13.016 4.25 -14.414 1 95.69 85 VAL A N 1
ATOM 633 C CA . VAL A 1 85 ? 11.719 4.098 -13.766 1 95.69 85 VAL A CA 1
ATOM 634 C C . VAL A 1 85 ? 11.867 3.225 -12.523 1 95.69 85 VAL A C 1
ATOM 636 O O . VAL A 1 85 ? 11.32 3.545 -11.461 1 95.69 85 VAL A O 1
ATOM 639 N N . LYS A 1 86 ? 12.625 2.168 -12.656 1 94.5 86 LYS A N 1
ATOM 640 C CA . LYS A 1 86 ? 12.852 1.264 -11.531 1 94.5 86 LYS A CA 1
ATOM 641 C C . LYS A 1 86 ? 13.531 1.986 -10.375 1 94.5 86 LYS A C 1
ATOM 643 O O . LYS A 1 86 ? 13.156 1.796 -9.211 1 94.5 86 LYS A O 1
ATOM 648 N N . GLN A 1 87 ? 14.492 2.797 -10.719 1 96.06 87 GLN A N 1
ATOM 649 C CA . GLN A 1 87 ? 15.242 3.502 -9.688 1 96.06 87 GLN A CA 1
ATOM 650 C C . GLN A 1 87 ? 14.375 4.531 -8.977 1 96.06 87 GLN A C 1
ATOM 652 O O . GLN A 1 87 ? 14.453 4.676 -7.754 1 96.06 87 GLN A O 1
ATOM 657 N N . VAL A 1 88 ? 13.578 5.254 -9.727 1 96.75 88 VAL A N 1
ATOM 658 C CA . VAL A 1 88 ? 12.68 6.238 -9.125 1 96.75 88 VAL A CA 1
ATOM 659 C C . VAL A 1 88 ? 11.656 5.531 -8.242 1 96.75 88 VAL A C 1
ATOM 661 O O . VAL A 1 88 ? 11.359 5.984 -7.133 1 96.75 88 VAL A O 1
ATOM 664 N N . CYS A 1 89 ? 11.133 4.43 -8.672 1 96.31 89 CYS A N 1
ATOM 665 C CA . CYS A 1 89 ? 10.172 3.674 -7.875 1 96.31 89 CYS A CA 1
ATOM 666 C C . CYS A 1 89 ? 10.812 3.146 -6.598 1 96.31 89 CYS A C 1
ATOM 668 O O . CYS A 1 89 ? 10.203 3.186 -5.527 1 96.31 89 CYS A O 1
ATOM 670 N N . LEU A 1 90 ? 12.031 2.682 -6.777 1 95.5 90 LEU A N 1
ATOM 671 C CA . LEU A 1 90 ? 12.758 2.176 -5.613 1 95.5 90 LEU A CA 1
ATOM 672 C C . LEU A 1 90 ? 12.875 3.25 -4.539 1 95.5 90 LEU A C 1
ATOM 674 O O . LEU A 1 90 ? 12.531 3.012 -3.377 1 95.5 90 LEU A O 1
ATOM 678 N N . GLN A 1 91 ? 13.266 4.418 -4.922 1 94.94 91 GLN A N 1
ATOM 679 C CA . GLN A 1 91 ? 13.523 5.496 -3.975 1 94.94 91 GLN A CA 1
ATOM 680 C C . GLN A 1 91 ? 12.219 6.117 -3.48 1 94.94 91 GLN A C 1
ATOM 682 O O . GLN A 1 91 ? 12.141 6.602 -2.35 1 94.94 91 GLN A O 1
ATOM 687 N N . ALA A 1 92 ? 11.25 6.098 -4.301 1 96.75 92 ALA A N 1
ATOM 688 C CA . ALA A 1 92 ? 9.977 6.719 -3.945 1 96.75 92 ALA A CA 1
ATOM 689 C C . ALA A 1 92 ? 9.148 5.805 -3.041 1 96.75 92 ALA A C 1
ATOM 691 O O . ALA A 1 92 ? 8.75 6.203 -1.943 1 96.75 92 ALA A O 1
ATOM 692 N N . PHE A 1 93 ? 8.977 4.551 -3.42 1 97.06 93 PHE A N 1
ATOM 693 C CA . PHE A 1 93 ? 8.117 3.627 -2.695 1 97.06 93 PHE A CA 1
ATOM 694 C C . PHE A 1 93 ? 8.852 3.014 -1.511 1 97.06 93 PHE A C 1
ATOM 696 O O . PHE A 1 93 ? 8.227 2.58 -0.541 1 97.06 93 PHE A O 1
ATOM 703 N N . GLY A 1 94 ? 10.141 2.965 -1.564 1 96.12 94 GLY A N 1
ATOM 704 C CA . GLY A 1 94 ? 10.922 2.316 -0.524 1 96.12 94 GLY A CA 1
ATOM 705 C C . GLY A 1 94 ? 11.383 3.273 0.562 1 96.12 94 GLY A C 1
ATOM 706 O O . GLY A 1 94 ? 12.086 2.875 1.493 1 96.12 94 GLY A O 1
ATOM 707 N N . SER A 1 95 ? 10.977 4.52 0.448 1 94.69 95 SER A N 1
ATOM 708 C CA . SER A 1 95 ? 11.359 5.492 1.465 1 94.69 95 SER A CA 1
ATOM 709 C C . SER A 1 95 ? 10.812 5.105 2.836 1 94.69 95 SER A C 1
ATOM 711 O O . SER A 1 95 ? 9.727 4.543 2.938 1 94.69 95 SER A O 1
ATOM 713 N N . ASP A 1 96 ? 11.602 5.387 3.861 1 93.69 96 ASP A N 1
ATOM 714 C CA . ASP A 1 96 ? 11.203 5.039 5.223 1 93.69 96 ASP A CA 1
ATOM 715 C C . ASP A 1 96 ? 9.883 5.711 5.598 1 93.69 96 ASP A C 1
ATOM 717 O O . ASP A 1 96 ? 9.062 5.129 6.301 1 93.69 96 ASP A O 1
ATOM 721 N N . THR A 1 97 ? 9.648 6.91 5.047 1 94.31 97 THR A N 1
ATOM 722 C CA . THR A 1 97 ? 8.414 7.648 5.309 1 94.31 97 THR A CA 1
ATOM 723 C C . THR A 1 97 ? 7.211 6.91 4.738 1 94.31 97 THR A C 1
ATOM 725 O O . THR A 1 97 ? 6.156 6.848 5.375 1 94.31 97 THR A O 1
ATOM 728 N N . VAL A 1 98 ? 7.414 6.355 3.584 1 96.06 98 VAL A N 1
ATOM 729 C CA . VAL A 1 98 ? 6.328 5.652 2.906 1 96.06 98 VAL A CA 1
ATOM 730 C C . VAL A 1 98 ? 6.012 4.355 3.648 1 96.06 98 VAL A C 1
ATOM 732 O O . VAL A 1 98 ? 4.844 4.023 3.855 1 96.06 98 VAL A O 1
ATOM 735 N N . VAL A 1 99 ? 7.023 3.643 4.09 1 96.56 99 VAL A N 1
ATOM 736 C CA . VAL A 1 99 ? 6.832 2.406 4.844 1 96.56 99 VAL A CA 1
ATOM 737 C C . VAL A 1 99 ? 6.133 2.707 6.164 1 96.56 99 VAL A C 1
ATOM 739 O O . VAL A 1 99 ? 5.203 1.998 6.559 1 96.56 99 VAL A O 1
ATOM 742 N N . LEU A 1 100 ? 6.57 3.756 6.746 1 96 100 LEU A N 1
ATOM 743 C CA . LEU A 1 100 ? 6.008 4.137 8.039 1 96 100 LEU A CA 1
ATOM 744 C C . LEU A 1 100 ? 4.531 4.484 7.902 1 96 100 LEU A C 1
ATOM 746 O O . LEU A 1 100 ? 3.703 4.02 8.695 1 96 100 LEU A O 1
ATOM 750 N N . ILE A 1 101 ? 4.164 5.301 6.926 1 95.62 101 ILE A N 1
ATOM 751 C CA . ILE A 1 101 ? 2.781 5.754 6.816 1 95.62 101 ILE A CA 1
ATOM 752 C C . ILE A 1 101 ? 1.877 4.574 6.473 1 95.62 101 ILE A C 1
ATOM 754 O O . ILE A 1 101 ? 0.726 4.516 6.91 1 95.62 101 ILE A O 1
ATOM 758 N N . MET A 1 102 ? 2.385 3.643 5.68 1 96.62 102 MET A N 1
ATOM 759 C CA . MET A 1 102 ? 1.606 2.461 5.316 1 96.62 102 MET A CA 1
ATOM 760 C C . MET A 1 102 ? 1.207 1.669 6.555 1 96.62 102 MET A C 1
ATOM 762 O O . MET A 1 102 ? 0.068 1.211 6.664 1 96.62 102 MET A O 1
ATOM 766 N N . LEU A 1 103 ? 2.092 1.54 7.477 1 97.06 103 LEU A N 1
ATOM 767 C CA . LEU A 1 103 ? 1.828 0.79 8.703 1 97.06 103 LEU A CA 1
ATOM 768 C C . LEU A 1 103 ? 1.062 1.642 9.703 1 97.06 103 LEU A C 1
ATOM 770 O O . LEU A 1 103 ? 0.102 1.171 10.32 1 97.06 103 LEU A O 1
ATOM 774 N N . ALA A 1 104 ? 1.427 2.881 9.82 1 95.81 104 ALA A N 1
ATOM 775 C CA . ALA A 1 104 ? 0.841 3.768 10.82 1 95.81 104 ALA A CA 1
ATOM 776 C C . ALA A 1 104 ? -0.627 4.047 10.516 1 95.81 104 ALA A C 1
ATOM 778 O O . ALA A 1 104 ? -1.441 4.199 11.43 1 95.81 104 ALA A O 1
ATOM 779 N N . MET A 1 105 ? -0.966 4.137 9.266 1 95.12 105 MET A N 1
ATOM 780 C CA . MET A 1 105 ? -2.35 4.414 8.883 1 95.12 105 MET A CA 1
ATOM 781 C C . MET A 1 105 ? -3.279 3.312 9.383 1 95.12 105 MET A C 1
ATOM 783 O O . MET A 1 105 ? -4.387 3.592 9.844 1 95.12 105 MET A O 1
ATOM 787 N N . VAL A 1 106 ? -2.764 2.094 9.297 1 96.5 106 VAL A N 1
ATOM 788 C CA . VAL A 1 106 ? -3.602 0.985 9.742 1 96.5 106 VAL A CA 1
ATOM 789 C C . VAL A 1 106 ? -3.621 0.931 11.266 1 96.5 106 VAL A C 1
ATOM 791 O O . VAL A 1 106 ? -4.672 0.696 11.867 1 96.5 106 VAL A O 1
ATOM 794 N N . LEU A 1 107 ? -2.461 1.158 11.867 1 96.56 107 LEU A N 1
ATOM 795 C CA . LEU A 1 107 ? -2.381 1.124 13.32 1 96.56 107 LEU A CA 1
ATOM 796 C C . LEU A 1 107 ? -3.299 2.174 13.938 1 96.56 107 LEU A C 1
ATOM 798 O O . LEU A 1 107 ? -4.117 1.855 14.805 1 96.56 107 LEU A O 1
ATOM 802 N N . PHE A 1 108 ? -3.254 3.375 13.445 1 94.31 108 PHE A N 1
ATOM 803 C CA . PHE A 1 108 ? -4.059 4.457 14 1 94.31 108 PHE A CA 1
ATOM 804 C C . PHE A 1 108 ? -5.492 4.379 13.492 1 94.31 108 PHE A C 1
ATOM 806 O O . PHE A 1 108 ? -6.422 4.801 14.18 1 94.31 108 PHE A O 1
ATOM 813 N N . GLY A 1 109 ? -5.645 3.781 12.344 1 94 109 GLY A N 1
ATOM 814 C CA . GLY A 1 109 ? -6.988 3.574 11.828 1 94 109 GLY A CA 1
ATOM 815 C C . GLY A 1 109 ? -7.785 2.562 12.633 1 94 109 GLY A C 1
ATOM 816 O O . GLY A 1 109 ? -9.016 2.564 12.594 1 94 109 GLY A O 1
ATOM 817 N N . ALA A 1 110 ? -7.082 1.753 13.398 1 95.69 110 ALA A N 1
ATOM 818 C CA . ALA A 1 110 ? -7.727 0.726 14.211 1 95.69 110 ALA A CA 1
ATOM 819 C C . ALA A 1 110 ? -8.68 1.35 15.227 1 95.69 110 ALA A C 1
ATOM 821 O O . ALA A 1 110 ? -9.719 0.771 15.547 1 95.69 110 ALA A O 1
ATOM 822 N N . ILE A 1 111 ? -8.367 2.518 15.719 1 94.12 111 ILE A N 1
ATOM 823 C CA . ILE A 1 111 ? -9.195 3.17 16.734 1 94.12 111 ILE A CA 1
ATOM 824 C C . ILE A 1 111 ? -10.57 3.482 16.156 1 94.12 111 ILE A C 1
ATOM 826 O O . ILE A 1 111 ? -11.586 3.324 16.828 1 94.12 111 ILE A O 1
ATOM 830 N N . GLU A 1 112 ? -10.539 3.949 14.992 1 92.38 112 GLU A N 1
ATOM 831 C CA . GLU A 1 112 ? -11.805 4.23 14.32 1 92.38 112 GLU A CA 1
ATOM 832 C C . GLU A 1 112 ? -12.508 2.941 13.906 1 92.38 112 GLU A C 1
ATOM 834 O O . GLU A 1 112 ? -13.734 2.855 13.961 1 92.38 112 GLU A O 1
ATOM 839 N N . HIS A 1 113 ? -11.758 1.989 13.445 1 93.81 113 HIS A N 1
ATOM 840 C CA . HIS A 1 113 ? -12.32 0.727 12.977 1 93.81 113 HIS A CA 1
ATOM 841 C C . HIS A 1 113 ? -13.117 0.032 14.078 1 93.81 113 HIS A C 1
ATOM 843 O O . HIS A 1 113 ? -14.18 -0.531 13.812 1 93.81 113 HIS A O 1
ATOM 849 N N . VAL A 1 114 ? -12.633 0.113 15.336 1 94.69 114 VAL A N 1
ATOM 850 C CA . VAL A 1 114 ? -13.289 -0.603 16.422 1 94.69 114 VAL A CA 1
ATOM 851 C C . VAL A 1 114 ? -14.305 0.313 17.109 1 94.69 114 VAL A C 1
ATOM 853 O O . VAL A 1 114 ? -14.992 -0.103 18.047 1 94.69 114 VAL A O 1
ATOM 856 N N . GLY A 1 115 ? -14.383 1.588 16.734 1 92.75 115 GLY A N 1
ATOM 857 C CA . GLY A 1 115 ? -15.344 2.529 17.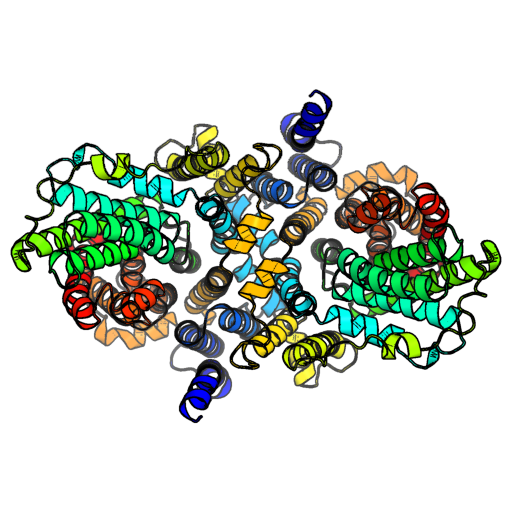297 1 92.75 115 GLY A CA 1
ATOM 858 C C . GLY A 1 115 ? -14.922 3.09 18.641 1 92.75 115 GLY A C 1
ATOM 859 O O . GLY A 1 115 ? -15.758 3.322 19.516 1 92.75 115 GLY A O 1
ATOM 860 N N . ALA A 1 116 ? -13.641 3.291 18.812 1 94.12 116 ALA A N 1
ATOM 861 C CA . ALA A 1 116 ? -13.141 3.719 20.109 1 94.12 116 ALA A CA 1
ATOM 862 C C . ALA A 1 116 ? -13.031 5.238 20.188 1 94.12 116 ALA A C 1
ATOM 864 O O . ALA A 1 116 ? -12.852 5.801 21.266 1 94.12 116 ALA A O 1
ATOM 865 N N . THR A 1 117 ? -13.203 5.93 19.141 1 92.44 117 THR A N 1
ATOM 866 C CA . THR A 1 117 ? -13.047 7.379 19.094 1 92.44 117 THR A CA 1
ATOM 867 C C . THR A 1 117 ? -14.094 8.062 19.984 1 92.44 117 THR A C 1
ATOM 869 O O . THR A 1 117 ? -13.797 9.062 20.641 1 92.44 117 THR A O 1
ATOM 872 N N . LYS A 1 118 ? -15.273 7.539 19.984 1 91.94 118 LYS A N 1
ATOM 873 C CA . LYS A 1 118 ? -16.344 8.125 20.781 1 91.94 118 LYS A CA 1
ATOM 874 C C . LYS A 1 118 ? -16.031 8.055 22.281 1 91.94 118 LYS A C 1
ATOM 876 O O . LYS A 1 118 ? -16.391 8.953 23.031 1 91.94 118 LYS A O 1
ATOM 881 N N . TYR A 1 119 ? -15.367 7.012 22.641 1 93.38 119 TYR A N 1
ATOM 882 C CA . TYR A 1 119 ? -15.023 6.84 24.047 1 93.38 119 TYR A CA 1
ATOM 883 C C . TYR A 1 119 ? -13.945 7.828 24.469 1 93.38 119 TYR A C 1
ATOM 885 O O . TYR A 1 119 ? -13.977 8.336 25.594 1 93.38 119 TYR A O 1
ATOM 893 N N . ILE A 1 120 ? -13.094 8.094 23.594 1 92.12 120 ILE A N 1
ATOM 894 C CA . ILE A 1 120 ? -12.039 9.062 23.891 1 92.12 120 ILE A CA 1
ATOM 895 C C . ILE A 1 120 ? -12.641 10.453 24.016 1 92.12 120 ILE A C 1
ATOM 897 O O . ILE A 1 120 ? -12.344 11.188 24.969 1 92.12 120 ILE A O 1
ATOM 901 N N . ALA A 1 121 ? -13.469 10.797 23.125 1 92.25 121 ALA A N 1
ATOM 902 C CA . ALA A 1 121 ? -14.141 12.094 23.172 1 92.25 121 ALA A CA 1
ATOM 903 C C . ALA A 1 121 ? -14.953 12.242 24.453 1 92.25 121 ALA A C 1
ATOM 905 O O . ALA A 1 121 ? -14.875 13.273 25.125 1 92.25 121 ALA A O 1
ATOM 906 N N . ARG A 1 122 ? -15.695 11.234 24.75 1 90 122 ARG A N 1
ATOM 907 C CA . ARG A 1 122 ? -16.562 11.258 25.938 1 90 122 ARG A CA 1
ATOM 908 C C . ARG A 1 122 ? -15.742 11.383 27.219 1 90 122 ARG A C 1
ATOM 910 O O . ARG A 1 122 ? -16.188 12 28.188 1 90 122 ARG A O 1
ATOM 917 N N . TRP A 1 123 ? -14.617 10.758 27.203 1 92.12 123 TRP A N 1
ATOM 918 C CA . TRP A 1 123 ? -13.766 10.836 28.391 1 92.12 123 TRP A CA 1
ATOM 919 C C . TRP A 1 123 ? -13.398 12.281 28.703 1 92.12 123 TRP A C 1
ATOM 921 O O . TRP A 1 123 ? -13.406 12.688 29.859 1 92.12 123 TRP A O 1
ATOM 931 N N . PHE A 1 124 ? -13.109 13.102 27.781 1 92.12 124 PHE A N 1
ATOM 932 C CA . PHE A 1 124 ? -12.719 14.492 27.984 1 92.12 124 PHE A CA 1
ATOM 933 C C . PHE A 1 124 ? -13.898 15.32 28.484 1 92.12 124 PHE A C 1
ATOM 935 O O . PHE A 1 124 ? -13.742 16.141 29.391 1 92.12 124 PHE A O 1
ATOM 942 N N . VAL A 1 125 ? -15.07 15.055 27.953 1 88.5 125 VAL A N 1
ATOM 943 C CA . VAL A 1 125 ? -16.188 15.969 28.188 1 88.5 125 VAL A CA 1
ATOM 944 C C . VAL A 1 125 ? -16.969 15.516 29.422 1 88.5 125 VAL A C 1
ATOM 946 O O . VAL A 1 125 ? -17.922 16.172 29.828 1 88.5 125 VAL A O 1
ATOM 949 N N . THR A 1 126 ? -16.562 14.398 30.062 1 89.5 126 THR A N 1
ATOM 950 C CA . THR A 1 126 ? -17.266 13.922 31.25 1 89.5 126 THR A CA 1
ATOM 951 C C . THR A 1 126 ? -16.406 14.109 32.5 1 89.5 126 THR A C 1
ATOM 953 O O . THR A 1 126 ? -16.719 13.578 33.562 1 89.5 126 THR A O 1
ATOM 956 N N . ARG A 1 127 ? -15.352 14.781 32.375 1 91.5 127 ARG A N 1
ATOM 957 C CA . ARG A 1 127 ? -14.523 15.055 33.531 1 91.5 127 ARG A CA 1
ATOM 958 C C . ARG A 1 127 ? -15.25 15.961 34.531 1 91.5 127 ARG A C 1
ATOM 960 O O . ARG A 1 127 ? -15.891 16.938 34.125 1 91.5 127 ARG A O 1
ATOM 967 N N . LYS A 1 128 ? -15.07 15.805 35.812 1 91.25 128 LYS A N 1
ATOM 968 C CA . LYS A 1 128 ? -15.789 16.531 36.844 1 91.25 128 LYS A CA 1
ATOM 969 C C . LYS A 1 128 ? -15.312 17.984 36.938 1 91.25 128 LYS A C 1
ATOM 971 O O . LYS A 1 128 ? -16.016 18.844 37.469 1 91.25 128 LYS A O 1
ATOM 976 N N . ILE A 1 129 ? -14.195 18.281 36.406 1 92.75 129 ILE A N 1
ATOM 977 C CA . ILE A 1 129 ? -13.617 19.625 36.469 1 92.75 129 ILE A CA 1
ATOM 978 C C . ILE A 1 129 ? -14.484 20.609 35.719 1 92.75 129 ILE A C 1
ATOM 980 O O . ILE A 1 129 ? -14.414 21.812 35.938 1 92.75 129 ILE A O 1
ATOM 984 N N . ILE A 1 130 ? -15.367 20.141 34.844 1 90.75 130 ILE A N 1
ATOM 985 C CA . ILE A 1 130 ? -16.156 21 33.969 1 90.75 130 ILE A CA 1
ATOM 986 C C . ILE A 1 130 ? -17.375 21.516 34.75 1 90.75 130 ILE A C 1
ATOM 988 O O . ILE A 1 130 ? -18.016 22.5 34.344 1 90.75 130 ILE A O 1
ATOM 992 N N . ASN A 1 131 ? -17.703 20.906 35.875 1 90 131 ASN A N 1
ATOM 993 C CA . ASN A 1 131 ? -18.922 21.219 36.594 1 90 131 ASN A CA 1
ATOM 994 C C . ASN A 1 131 ? -18.922 22.672 37.094 1 90 131 ASN A C 1
ATOM 996 O O . ASN A 1 131 ? -18.047 23.062 37.875 1 90 131 ASN A O 1
ATOM 1000 N N . GLY A 1 132 ? -19.844 23.391 36.625 1 88.94 132 GLY A N 1
ATOM 1001 C CA . GLY A 1 132 ? -20.047 24.766 37.062 1 88.94 132 GLY A CA 1
ATOM 1002 C C . GLY A 1 132 ? -19.016 25.734 36.469 1 88.94 132 GLY A C 1
ATOM 1003 O O . GLY A 1 132 ? -18.891 26.859 36.938 1 88.94 132 GLY A O 1
ATOM 1004 N N . ARG A 1 133 ? -18.25 25.297 35.594 1 93.69 133 ARG A N 1
ATOM 1005 C CA . ARG A 1 133 ? -17.234 26.125 34.969 1 93.69 133 ARG A CA 1
ATOM 1006 C C . ARG A 1 133 ? -17.359 26.109 33.438 1 93.69 133 ARG A C 1
ATOM 1008 O O . ARG A 1 133 ? -16.672 25.344 32.781 1 93.69 133 ARG A O 1
ATOM 1015 N N . PRO A 1 134 ? -18.078 27.047 32.906 1 92.25 134 PRO A N 1
ATOM 1016 C CA . PRO A 1 134 ? -18.406 27.047 31.484 1 92.25 134 PRO A CA 1
ATOM 1017 C C . PRO A 1 134 ? -17.172 27.125 30.594 1 92.25 134 PRO A C 1
ATOM 1019 O O . PRO A 1 134 ? -17.109 26.438 29.562 1 92.25 134 PRO A O 1
ATOM 1022 N N . TYR A 1 135 ? -16.188 27.891 30.922 1 94.25 135 TYR A N 1
ATOM 1023 C CA . TYR A 1 135 ? -15.016 28.047 30.078 1 94.25 135 TYR A CA 1
ATOM 1024 C C . TYR A 1 135 ? -14.125 26.812 30.156 1 94.25 135 TYR A C 1
ATOM 1026 O O . TYR A 1 135 ? -13.422 26.484 29.188 1 94.25 135 TYR A O 1
ATOM 1034 N N . VAL A 1 136 ? -14.141 26.125 31.25 1 94.62 136 VAL A N 1
ATOM 1035 C CA . VAL A 1 136 ? -13.414 24.859 31.344 1 94.62 136 VAL A CA 1
ATOM 1036 C C . VAL A 1 136 ? -14.094 23.812 30.469 1 94.62 136 VAL A C 1
ATOM 1038 O O . VAL A 1 136 ? -13.43 22.984 29.844 1 94.62 136 VAL A O 1
ATOM 1041 N N . PHE A 1 137 ? -15.414 23.906 30.469 1 92.94 137 PHE A N 1
ATOM 1042 C CA . PHE A 1 137 ? -16.188 23.047 29.609 1 92.94 137 PHE A CA 1
ATOM 1043 C C . PHE A 1 137 ? -15.82 23.266 28.141 1 92.94 137 PHE A C 1
ATOM 1045 O O . PHE A 1 137 ? -15.531 22.297 27.422 1 92.94 137 PHE A O 1
ATOM 1052 N N . ILE A 1 138 ? -15.781 24.469 27.75 1 95.25 138 ILE A N 1
ATOM 1053 C CA . ILE A 1 138 ? -15.445 24.812 26.375 1 95.25 138 ILE A CA 1
ATOM 1054 C C . ILE A 1 138 ? -14.031 24.344 26.047 1 95.25 138 ILE A C 1
ATOM 1056 O O . ILE A 1 138 ? -13.797 23.734 25 1 95.25 138 ILE A O 1
ATOM 1060 N N . PHE A 1 139 ? -13.164 24.516 26.938 1 96.94 139 PHE A N 1
ATOM 1061 C CA . PHE A 1 139 ? -11.773 24.125 26.734 1 96.94 139 PHE A CA 1
ATOM 1062 C C . PHE A 1 139 ? -11.656 22.609 26.562 1 96.94 139 PHE A C 1
ATOM 1064 O O . PHE A 1 139 ? -10.906 22.125 25.703 1 96.94 139 PHE A O 1
ATOM 1071 N N . MET A 1 140 ? -12.414 21.891 27.344 1 95.69 140 MET 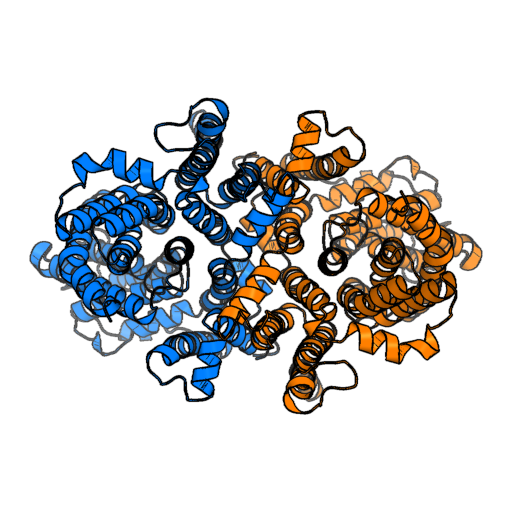A N 1
ATOM 1072 C CA . MET A 1 140 ? -12.328 20.438 27.297 1 95.69 140 MET A CA 1
ATOM 1073 C C . MET A 1 140 ? -12.852 19.922 25.953 1 95.69 140 MET A C 1
ATOM 1075 O O . MET A 1 140 ? -12.352 18.906 25.438 1 95.69 140 MET A O 1
ATOM 1079 N N . PHE A 1 141 ? -13.797 20.547 25.391 1 95.12 141 PHE A N 1
ATOM 1080 C CA . PHE A 1 141 ? -14.281 20.172 24.078 1 95.12 141 PHE A CA 1
ATOM 1081 C C . PHE A 1 141 ? -13.227 20.453 23.016 1 95.12 141 PHE A C 1
ATOM 1083 O O . PHE A 1 141 ? -13.008 19.641 22.109 1 95.12 141 PHE A O 1
ATOM 1090 N N . PHE A 1 142 ? -12.633 21.641 23.125 1 97.88 142 PHE A N 1
ATOM 1091 C CA . PHE A 1 142 ? -11.586 22 22.172 1 97.88 142 PHE A CA 1
ATOM 1092 C C . PHE A 1 142 ? -10.406 21.047 22.281 1 97.88 142 PHE A C 1
ATOM 1094 O O . PHE A 1 142 ? -9.852 20.609 21.266 1 97.88 142 PHE A O 1
ATOM 1101 N N . LEU A 1 143 ? -10.086 20.672 23.5 1 97.25 143 LEU A N 1
ATOM 1102 C CA . LEU A 1 143 ? -8.992 19.734 23.734 1 97.25 143 LEU A CA 1
ATOM 1103 C C . LEU A 1 143 ? -9.328 18.359 23.172 1 97.25 143 LEU A C 1
ATOM 1105 O O . LEU A 1 143 ? -8.469 17.688 22.594 1 97.25 143 LEU A O 1
ATOM 1109 N N . ALA A 1 144 ? -10.578 17.938 23.375 1 96.25 144 ALA A N 1
ATOM 1110 C CA . ALA A 1 144 ? -11.023 16.656 22.828 1 96.25 144 ALA A CA 1
ATOM 1111 C C . ALA A 1 144 ? -10.875 16.625 21.312 1 96.25 144 ALA A C 1
ATOM 1113 O O . ALA A 1 144 ? -10.375 15.648 20.75 1 96.25 144 ALA A O 1
ATOM 1114 N N . CYS A 1 145 ? -11.266 17.703 20.75 1 96.31 145 CYS A N 1
ATOM 1115 C CA . CYS A 1 145 ? -11.188 17.781 19.297 1 96.31 145 CYS A CA 1
ATOM 1116 C C . CYS A 1 145 ? -9.742 17.797 18.828 1 96.31 145 CYS A C 1
ATOM 1118 O O . CYS A 1 145 ? -9.406 17.188 17.812 1 96.31 145 CYS A O 1
ATOM 1120 N N . PHE A 1 146 ? -8.922 18.5 19.531 1 97.12 146 PHE A N 1
ATOM 1121 C CA . PHE A 1 146 ? -7.496 18.594 19.219 1 97.12 146 PHE A CA 1
ATOM 1122 C C . PHE A 1 146 ? -6.836 17.219 19.297 1 97.12 146 PHE A C 1
ATOM 1124 O O . PHE A 1 146 ? -6.145 16.812 18.359 1 97.12 146 PHE A O 1
ATOM 1131 N N . VAL A 1 147 ? -7.086 16.484 20.281 1 94.81 147 VAL A N 1
ATOM 1132 C CA . VAL A 1 147 ? -6.453 15.195 20.531 1 94.81 147 VAL A CA 1
ATOM 1133 C C . VAL A 1 147 ? -6.992 14.164 19.531 1 94.81 147 VAL A C 1
ATOM 1135 O O . VAL A 1 147 ? -6.23 13.367 18.984 1 94.81 147 VAL A O 1
ATOM 1138 N N . LEU A 1 148 ? -8.258 14.219 19.281 1 94.88 148 LEU A N 1
ATOM 1139 C CA . LEU A 1 148 ? -8.859 13.266 18.359 1 94.88 148 LEU A CA 1
ATOM 1140 C C . LEU A 1 148 ? -8.359 13.516 16.938 1 94.88 148 LEU A C 1
ATOM 1142 O O . LEU A 1 148 ? -8.148 12.57 16.172 1 94.88 148 LEU A O 1
ATOM 1146 N N . ALA A 1 149 ? -8.266 14.781 16.641 1 95.56 149 ALA A N 1
ATOM 1147 C CA . ALA A 1 149 ? -7.742 15.102 15.32 1 95.56 149 ALA A CA 1
ATOM 1148 C C . ALA A 1 149 ? -6.305 14.617 15.164 1 95.56 149 ALA A C 1
ATOM 1150 O O . ALA A 1 149 ? -5.91 14.164 14.086 1 95.56 149 ALA A O 1
ATOM 1151 N N . ALA A 1 150 ? -5.527 14.672 16.203 1 94.06 150 ALA A N 1
ATOM 1152 C CA . ALA A 1 150 ? -4.141 14.203 16.188 1 94.06 150 ALA A CA 1
ATOM 1153 C C . ALA A 1 150 ? -4.074 12.688 16.031 1 94.06 150 ALA A C 1
ATOM 1155 O O . ALA A 1 150 ? -3.221 12.172 15.305 1 94.06 150 ALA A O 1
ATOM 1156 N N . MET A 1 151 ? -4.992 12.016 16.562 1 91.5 151 MET A N 1
ATOM 1157 C CA . MET A 1 151 ? -4.957 10.562 16.594 1 91.5 151 MET A CA 1
ATOM 1158 C C . MET A 1 151 ? -5.625 9.969 15.359 1 91.5 151 MET A C 1
ATOM 1160 O O . MET A 1 151 ? -5.305 8.852 14.953 1 91.5 151 MET A O 1
ATOM 1164 N N . THR A 1 152 ? -6.586 10.641 14.828 1 92.25 152 THR A N 1
ATOM 1165 C CA . THR A 1 152 ? -7.324 10.148 13.672 1 92.25 152 THR A CA 1
ATOM 1166 C C . THR A 1 152 ? -7.203 11.117 12.5 1 92.25 152 THR A C 1
ATOM 1168 O O . THR A 1 152 ? -6.16 11.188 11.844 1 92.25 152 THR A O 1
ATOM 1171 N N . SER A 1 153 ? -8.188 11.93 12.336 1 92.19 153 SER A N 1
ATOM 1172 C CA . SER A 1 153 ? -8.227 12.977 11.312 1 92.19 153 SER A CA 1
ATOM 1173 C C . SER A 1 153 ? -9.164 14.102 11.719 1 92.19 153 SER A C 1
ATOM 1175 O O . SER A 1 153 ? -10.062 13.906 12.539 1 92.19 153 SER A O 1
ATOM 1177 N N . PRO A 1 154 ? -8.883 15.227 11.156 1 95 154 PRO A N 1
ATOM 1178 C CA . PRO A 1 154 ? -9.758 16.344 11.484 1 95 154 PRO A CA 1
ATOM 1179 C C . PRO A 1 154 ? -11.219 16.078 11.125 1 95 154 PRO A C 1
ATOM 1181 O O . PRO A 1 154 ? -12.125 16.453 11.883 1 95 154 PRO A O 1
ATOM 1184 N N . VAL A 1 155 ? -11.492 15.391 10.125 1 93.12 155 VAL A N 1
ATOM 1185 C CA . VAL A 1 155 ? -12.859 15.117 9.68 1 93.12 155 VAL A CA 1
ATOM 1186 C C . VAL A 1 155 ? -13.562 14.234 10.703 1 93.12 155 VAL A C 1
ATOM 1188 O O . VAL A 1 155 ? -14.688 14.523 11.109 1 93.12 155 VAL A O 1
ATOM 1191 N N . ILE A 1 156 ? -12.883 13.273 11.102 1 91.94 156 ILE A N 1
ATOM 1192 C CA . ILE A 1 156 ? -13.461 12.336 12.062 1 91.94 156 ILE A CA 1
ATOM 1193 C C . ILE A 1 156 ? -13.68 13.031 13.398 1 91.94 156 ILE A C 1
ATOM 1195 O O . ILE A 1 156 ? -14.727 12.883 14.023 1 91.94 156 ILE A O 1
ATOM 1199 N N . SER A 1 157 ? -12.695 13.75 13.812 1 94.5 157 SER A N 1
ATOM 1200 C CA . SER A 1 157 ? -12.789 14.469 15.078 1 94.5 157 SER A CA 1
ATOM 1201 C C . SER A 1 157 ? -13.961 15.438 15.078 1 94.5 157 SER A C 1
ATOM 1203 O O . SER A 1 157 ? -14.719 15.508 16.047 1 94.5 157 SER A O 1
ATOM 1205 N N . LEU A 1 158 ? -14.172 16.109 13.992 1 94.44 158 LEU A N 1
ATOM 1206 C CA . LEU A 1 158 ? -15.258 17.078 13.867 1 94.44 158 LEU A CA 1
ATOM 1207 C C . LEU A 1 158 ? -16.609 16.391 13.93 1 94.44 158 LEU A C 1
ATOM 1209 O O . LEU A 1 158 ? -17.516 16.828 14.656 1 94.44 158 LEU A O 1
ATOM 1213 N N . LEU A 1 159 ? -16.734 15.352 13.227 1 91.62 159 LEU A N 1
ATOM 1214 C CA . LEU A 1 159 ? -18.016 14.648 13.156 1 91.62 159 LEU A CA 1
ATOM 1215 C C . LEU A 1 159 ? -18.422 14.133 14.531 1 91.62 159 LEU A C 1
ATOM 1217 O O . LEU A 1 159 ? -19.578 14.25 14.93 1 91.62 159 LEU A O 1
ATOM 1221 N N . ILE A 1 160 ? -17.469 13.664 15.234 1 91.94 160 ILE A N 1
ATOM 1222 C CA . ILE A 1 160 ? -17.766 13.078 16.531 1 91.94 160 ILE A CA 1
ATOM 1223 C C . ILE A 1 160 ? -18.047 14.18 17.547 1 91.94 160 ILE A C 1
ATOM 1225 O O . ILE A 1 160 ? -19.062 14.148 18.25 1 91.94 160 ILE A O 1
ATOM 1229 N N . VAL A 1 161 ? -17.234 15.148 17.594 1 92.31 161 VAL A N 1
ATOM 1230 C CA . VAL A 1 161 ? -17.312 16.172 18.625 1 92.31 161 VAL A CA 1
ATOM 1231 C C . VAL A 1 161 ? -18.469 17.125 18.328 1 92.31 161 VAL A C 1
ATOM 1233 O O . VAL A 1 161 ? -19.141 17.609 19.25 1 92.31 161 VAL A O 1
ATOM 1236 N N . TRP A 1 162 ? -18.719 17.328 17.062 1 90.31 162 TRP A N 1
ATOM 1237 C CA . TRP A 1 162 ? -19.859 18.141 16.688 1 90.31 162 TRP A CA 1
ATOM 1238 C C . TRP A 1 162 ? -21.172 17.516 17.188 1 90.31 162 TRP A C 1
ATOM 1240 O O . TRP A 1 162 ? -22.031 18.203 17.719 1 90.31 162 TRP A O 1
ATOM 1250 N N . ASN A 1 163 ? -21.266 16.297 16.969 1 88.12 163 ASN A N 1
ATOM 1251 C CA . ASN A 1 163 ? -22.469 15.602 17.375 1 88.12 163 ASN A CA 1
ATOM 1252 C C . ASN A 1 163 ? -22.672 15.672 18.891 1 88.12 163 ASN A C 1
ATOM 1254 O O . ASN A 1 163 ? -23.781 15.938 19.359 1 88.12 163 ASN A O 1
ATOM 1258 N N . ILE A 1 164 ? -21.672 15.539 19.594 1 88.81 164 ILE A N 1
ATOM 1259 C CA . ILE A 1 164 ? -21.734 15.578 21.047 1 88.81 164 ILE A CA 1
ATOM 1260 C C . ILE A 1 164 ? -21.969 17.016 21.516 1 88.81 164 ILE A C 1
ATOM 1262 O O . ILE A 1 164 ? -22.844 17.266 22.344 1 88.81 164 ILE A O 1
ATOM 1266 N N . GLY A 1 165 ? -21.25 17.922 20.984 1 88.88 165 GLY A N 1
ATOM 1267 C CA . GLY A 1 165 ? -21.312 19.312 21.406 1 88.88 165 GLY A CA 1
ATOM 1268 C C . GLY A 1 165 ? -22.641 19.984 21.078 1 88.88 165 GLY A C 1
ATOM 1269 O O . GLY A 1 165 ? -23.203 20.672 21.938 1 88.88 165 GLY A O 1
ATOM 1270 N N . MET A 1 166 ? -23.156 19.719 19.938 1 88.56 166 MET A N 1
ATOM 1271 C CA . MET A 1 166 ? -24.406 20.359 19.531 1 88.56 166 MET A CA 1
ATOM 1272 C C . MET A 1 166 ? -25.578 19.797 20.312 1 88.56 166 MET A C 1
ATOM 1274 O O . MET A 1 166 ? -26.5 20.531 20.672 1 88.56 166 MET A O 1
ATOM 1278 N N . ASP A 1 167 ? -25.5 18.562 20.484 1 87.56 167 ASP A N 1
ATOM 1279 C CA . ASP A 1 167 ? -26.547 17.938 21.312 1 87.56 167 ASP A CA 1
ATOM 1280 C C . ASP A 1 167 ? -26.531 18.516 22.719 1 87.56 167 ASP A C 1
ATOM 1282 O O . ASP A 1 167 ? -27.594 18.797 23.281 1 87.56 167 ASP A O 1
ATOM 1286 N N . MET A 1 168 ? -25.484 18.719 23.219 1 86.5 168 MET A N 1
ATOM 1287 C CA . MET A 1 168 ? -25.344 19.234 24.578 1 86.5 168 MET A CA 1
ATOM 1288 C C . MET A 1 168 ? -25.75 20.703 24.656 1 86.5 168 MET A C 1
ATOM 1290 O O . MET A 1 168 ? -26.516 21.078 25.547 1 86.5 168 MET A O 1
ATOM 1294 N N . LEU A 1 169 ? -25.297 21.516 23.766 1 89.12 169 LEU A N 1
ATOM 1295 C CA . LEU A 1 169 ? -25.641 22.922 23.766 1 89.12 169 LEU A CA 1
ATOM 1296 C C . LEU A 1 169 ? -27.141 23.125 23.578 1 89.12 169 LEU A C 1
ATOM 1298 O O . LEU A 1 169 ? -27.734 24 24.219 1 89.12 169 LEU A O 1
ATOM 1302 N N . SER A 1 170 ? -27.672 22.297 22.75 1 88.5 170 SER A N 1
ATOM 1303 C CA . SER A 1 170 ? -29.109 22.391 22.531 1 88.5 170 SER A CA 1
ATOM 1304 C C . SER A 1 170 ? -29.891 22.047 23.797 1 88.5 170 SER A C 1
ATOM 1306 O O . SER A 1 170 ? -30.938 22.625 24.062 1 88.5 170 SER A O 1
ATOM 1308 N N . SER A 1 171 ? -29.406 21.172 24.5 1 87.38 171 SER A N 1
ATOM 1309 C CA . SER A 1 171 ? -30.062 20.766 25.75 1 87.38 171 SER A CA 1
ATOM 1310 C C . SER A 1 171 ? -30.016 21.891 26.781 1 87.38 171 SER A C 1
ATOM 1312 O O . SER A 1 171 ? -30.859 21.922 27.688 1 87.38 171 SER A O 1
ATOM 1314 N N . PHE A 1 172 ? -29.125 22.797 26.688 1 88.38 172 PHE A N 1
ATOM 1315 C CA . PHE A 1 172 ? -29 23.906 27.641 1 88.38 172 PHE A CA 1
ATOM 1316 C C . PHE A 1 172 ? -29.641 25.172 27.078 1 88.38 172 PHE A C 1
ATOM 1318 O O . PHE A 1 172 ? -29.453 26.266 27.609 1 88.38 172 PHE A O 1
ATOM 1325 N N . GLY A 1 173 ? -30.25 25.016 25.891 1 88.81 173 GLY A N 1
ATOM 1326 C CA . GLY A 1 173 ? -31.062 26.094 25.359 1 88.81 173 GLY A CA 1
ATOM 1327 C C . GLY A 1 173 ? -30.297 26.984 24.391 1 88.81 173 GLY A C 1
ATOM 1328 O O . GLY A 1 173 ? -30.797 28.047 24 1 88.81 173 GLY A O 1
ATOM 1329 N N . VAL A 1 174 ? -29.125 26.594 24.062 1 92.19 174 VAL A N 1
ATOM 1330 C CA . VAL A 1 174 ? -28.375 27.359 23.078 1 92.19 174 VAL A CA 1
ATOM 1331 C C . VAL A 1 174 ? -28.891 27.062 21.688 1 92.19 174 VAL A C 1
ATOM 1333 O O . VAL A 1 174 ? -29.062 25.891 21.328 1 92.19 174 VAL A O 1
ATOM 1336 N N . LYS A 1 175 ? -29.172 28.047 20.891 1 89.5 175 LYS A N 1
ATOM 1337 C CA . LYS A 1 175 ? -29.781 27.859 19.562 1 89.5 175 LYS A CA 1
ATOM 1338 C C . LYS A 1 175 ? -28.828 28.312 18.469 1 89.5 175 LYS A C 1
ATOM 1340 O O . LYS A 1 175 ? -27.859 29.047 18.719 1 89.5 175 LYS A O 1
ATOM 1345 N N . LYS A 1 176 ? -29.25 27.891 17.328 1 88.88 176 LYS A N 1
ATOM 1346 C CA . LYS A 1 176 ? -28.547 28.344 16.141 1 88.88 176 LYS A CA 1
ATOM 1347 C C . LYS A 1 176 ? -28.641 29.859 15.984 1 88.88 176 LYS A C 1
ATOM 1349 O O . LYS A 1 176 ? -29.734 30.438 16.141 1 88.88 176 LYS A O 1
ATOM 1354 N N . GLY A 1 177 ? -27.531 30.484 15.789 1 85.69 177 GLY A N 1
ATOM 1355 C CA . GLY A 1 177 ? -27.531 31.938 15.664 1 85.69 177 GLY A CA 1
ATOM 1356 C C . GLY A 1 177 ? -26.938 32.625 16.859 1 85.69 177 GLY A C 1
ATOM 1357 O O . GLY A 1 177 ? -26.469 33.781 16.75 1 85.69 177 GLY A O 1
ATOM 1358 N N . ASP A 1 178 ? -27.062 31.969 18.016 1 92 178 ASP A N 1
ATOM 1359 C CA . ASP A 1 178 ? -26.406 32.531 19.188 1 92 178 ASP A CA 1
ATOM 1360 C C . ASP A 1 178 ? -24.891 32.625 18.984 1 92 178 ASP A C 1
ATOM 1362 O O . ASP A 1 178 ? -24.312 31.812 18.281 1 92 178 ASP A O 1
ATOM 1366 N N . LYS A 1 179 ? -24.344 33.594 19.578 1 94.19 179 LYS A N 1
ATOM 1367 C CA . LYS A 1 179 ? -22.891 33.781 19.469 1 94.19 179 LYS A CA 1
ATOM 1368 C C . LYS A 1 179 ? -22.141 32.562 20.016 1 94.19 179 LYS A C 1
ATOM 1370 O O . LYS A 1 179 ? -21.094 32.219 19.5 1 94.19 179 LYS A O 1
ATOM 1375 N N . LEU A 1 180 ? -22.703 32.031 21.078 1 94.69 180 LEU A N 1
ATOM 1376 C CA . LEU A 1 180 ? -22.047 30.875 21.672 1 94.69 180 LEU A CA 1
ATOM 1377 C C . LEU A 1 180 ? -22.047 29.703 20.703 1 94.69 180 LEU A C 1
ATOM 1379 O O . LEU A 1 180 ? -21.047 28.984 20.594 1 94.69 180 LEU A O 1
ATOM 1383 N N . TRP A 1 181 ? -23.125 29.484 19.969 1 94.25 181 TRP A N 1
ATOM 1384 C CA . TRP A 1 181 ? -23.234 28.422 18.969 1 94.25 181 TRP A CA 1
ATOM 1385 C C . TRP A 1 181 ? -22.172 28.578 17.891 1 94.25 181 TRP A C 1
ATOM 1387 O O . TRP A 1 181 ? -21.422 27.625 17.609 1 94.25 181 TRP A O 1
ATOM 1397 N N . THR A 1 182 ? -22.016 29.734 17.391 1 94.5 182 THR A N 1
ATOM 1398 C CA . THR A 1 182 ? -21.125 30 16.266 1 94.5 182 THR A CA 1
ATOM 1399 C C . THR A 1 182 ? -19.672 29.938 16.719 1 94.5 182 THR A C 1
ATOM 1401 O O . THR A 1 182 ? -18.844 29.312 16.047 1 94.5 182 THR A O 1
ATOM 1404 N N . THR A 1 183 ? -19.375 30.516 17.828 1 95.94 183 THR A N 1
ATOM 1405 C CA . THR A 1 183 ? -17.984 30.578 18.281 1 95.94 183 THR A CA 1
ATOM 1406 C C . THR A 1 183 ? -17.531 29.203 18.781 1 95.94 183 THR A C 1
ATOM 1408 O O . THR A 1 183 ? -16.359 28.844 18.641 1 95.94 183 THR A O 1
ATOM 1411 N N . PHE A 1 184 ? -18.422 28.469 19.375 1 95.94 184 PHE A N 1
ATOM 1412 C CA . PHE A 1 184 ? -18.109 27.125 19.828 1 95.94 184 PHE A CA 1
ATOM 1413 C C . PHE A 1 184 ? -17.781 26.203 18.656 1 95.94 184 PHE A C 1
ATOM 1415 O O . PHE A 1 184 ? -16.781 25.484 18.688 1 95.94 184 PHE A O 1
ATOM 1422 N N . ASN A 1 185 ? -18.578 26.297 17.656 1 95.44 185 ASN A N 1
ATOM 1423 C CA . ASN A 1 185 ? -18.344 25.469 16.469 1 95.44 185 ASN A CA 1
ATOM 1424 C C . ASN A 1 185 ? -17.062 25.859 15.758 1 95.44 185 ASN A C 1
ATOM 1426 O O . ASN A 1 185 ? -16.344 25 15.25 1 95.44 185 ASN A O 1
ATOM 1430 N N . PHE A 1 186 ? -16.812 27.094 15.703 1 96.56 186 PHE A N 1
ATOM 1431 C CA . PHE A 1 186 ? -15.555 27.516 15.086 1 96.56 186 PHE A CA 1
ATOM 1432 C C . PHE A 1 186 ? -14.367 27.047 15.906 1 96.56 186 PHE A C 1
ATOM 1434 O O . PHE A 1 186 ? -13.336 26.656 15.352 1 96.56 186 PHE A O 1
ATOM 1441 N N . GLY A 1 187 ? -14.492 27.125 17.203 1 97.19 187 GLY A N 1
ATOM 1442 C CA . GLY A 1 187 ? -13.422 26.641 18.062 1 97.19 187 GLY A CA 1
ATOM 1443 C C . GLY A 1 187 ? -13.117 25.172 17.859 1 97.19 187 GLY A C 1
ATOM 1444 O O . GLY A 1 187 ? -11.953 24.766 17.891 1 97.19 187 GLY A O 1
ATOM 1445 N N . ILE A 1 188 ? -14.172 24.391 17.688 1 96.19 188 ILE A N 1
ATOM 1446 C CA . ILE A 1 188 ? -14.008 22.969 17.391 1 96.19 188 ILE A CA 1
ATOM 1447 C C . ILE A 1 188 ? -13.266 22.797 16.062 1 96.19 188 ILE A C 1
ATOM 1449 O O . ILE A 1 188 ? -12.352 21.984 15.969 1 96.19 188 ILE A O 1
ATOM 1453 N N . PHE A 1 189 ? -13.664 23.562 15.172 1 96.44 189 PHE A N 1
ATOM 1454 C CA . PHE A 1 189 ? -13.062 23.562 13.844 1 96.44 189 PHE A CA 1
ATOM 1455 C C . PHE A 1 189 ? -11.594 23.953 13.914 1 96.44 189 PHE A C 1
ATOM 1457 O O . PHE A 1 189 ? -10.727 23.266 13.359 1 96.44 189 PHE A O 1
ATOM 1464 N N . LEU A 1 190 ? -11.289 24.984 14.609 1 97.56 190 LEU A N 1
ATOM 1465 C CA . LEU A 1 190 ? -9.93 25.484 14.797 1 97.56 190 LEU A CA 1
ATOM 1466 C C . LEU A 1 190 ? -9.07 24.438 15.508 1 97.56 190 LEU A C 1
ATOM 1468 O O . LEU A 1 190 ? -7.945 24.172 15.078 1 97.56 190 LEU A O 1
ATOM 1472 N N . SER A 1 191 ? -9.578 23.859 16.547 1 97.69 191 SER A N 1
ATOM 1473 C CA . SER A 1 191 ? -8.836 22.891 17.344 1 97.69 191 SER A CA 1
ATOM 1474 C C . SER A 1 191 ? -8.516 21.641 16.516 1 97.69 191 SER A C 1
ATOM 1476 O O . SER A 1 191 ? -7.426 21.078 16.625 1 97.69 191 SER A O 1
ATOM 1478 N N . SER A 1 192 ? -9.453 21.234 15.758 1 96.62 192 SER A N 1
ATOM 1479 C CA . SER A 1 192 ? -9.234 20.078 14.891 1 96.62 192 SER A CA 1
ATOM 1480 C C . SER A 1 192 ? -8.141 20.359 13.867 1 96.62 192 SER A C 1
ATOM 1482 O O . SER A 1 192 ? -7.316 19.484 13.578 1 96.62 192 SER A O 1
ATOM 1484 N N . THR A 1 193 ? -8.117 21.547 13.32 1 96.94 193 THR A N 1
ATOM 1485 C CA . THR A 1 193 ? -7.121 21.953 12.336 1 96.94 193 THR A CA 1
ATOM 1486 C C . THR A 1 193 ? -5.723 21.953 12.945 1 96.94 193 THR A C 1
ATOM 1488 O O . THR A 1 193 ? -4.77 21.469 12.328 1 96.94 193 THR A O 1
ATOM 1491 N N . LEU A 1 194 ? -5.652 22.422 14.148 1 96.88 194 LEU A N 1
ATOM 1492 C CA . LEU A 1 194 ? -4.363 22.531 14.82 1 96.88 194 LEU A CA 1
ATOM 1493 C C . LEU A 1 194 ? -3.855 21.172 15.273 1 96.88 194 LEU A C 1
ATOM 1495 O O . LEU A 1 194 ? -2.645 20.969 15.383 1 96.88 194 LEU A O 1
ATOM 1499 N N . GLY A 1 195 ? -4.719 20.266 15.516 1 96 195 GLY A N 1
ATOM 1500 C CA . GLY A 1 195 ? -4.34 18.953 16 1 96 195 GLY A CA 1
ATOM 1501 C C . GLY A 1 195 ? -3.779 18.047 14.906 1 96 195 GLY A C 1
ATOM 1502 O O . GLY A 1 195 ? -3.037 17.109 15.188 1 96 195 GLY A O 1
ATOM 1503 N N . GLN A 1 196 ? -4.043 18.344 13.711 1 94.06 196 GLN A N 1
ATOM 1504 C CA . GLN A 1 196 ? -3.732 17.484 12.57 1 94.06 196 GLN A CA 1
ATOM 1505 C C . GLN A 1 196 ? -2.232 17.234 12.469 1 94.06 196 GLN A C 1
ATOM 1507 O O . GLN A 1 196 ? -1.804 16.078 12.344 1 94.06 196 GLN A O 1
ATOM 1512 N N . PRO A 1 197 ? -1.368 18.266 12.539 1 93.62 197 PRO A N 1
ATOM 1513 C CA . PRO A 1 197 ? 0.06 18.016 12.32 1 93.62 197 PRO A CA 1
ATOM 1514 C C . PRO A 1 197 ? 0.807 17.688 13.609 1 93.62 197 PRO A C 1
ATOM 1516 O O . PRO A 1 197 ? 2.041 17.672 13.625 1 93.62 197 PRO A O 1
ATOM 1519 N N . MET A 1 198 ? 0.159 17.438 14.711 1 92.44 198 MET A N 1
ATOM 1520 C CA . MET A 1 198 ? 0.769 17.312 16.031 1 92.44 198 MET A CA 1
ATOM 1521 C C . MET A 1 198 ? 1.672 16.078 16.109 1 92.44 198 MET A C 1
ATOM 1523 O O . MET A 1 198 ? 2.777 16.156 16.641 1 92.44 198 MET A O 1
ATOM 1527 N N . LEU A 1 199 ? 1.235 14.953 15.508 1 91.88 199 LEU A N 1
ATOM 1528 C CA . LEU A 1 199 ? 2.023 13.727 15.539 1 91.88 199 LEU A CA 1
ATOM 1529 C C . LEU A 1 199 ? 2.83 13.562 14.258 1 91.88 199 LEU A C 1
ATOM 1531 O O . LEU A 1 199 ? 2.258 13.398 13.18 1 91.88 199 LEU A O 1
ATOM 1535 N N . PRO A 1 200 ? 4.16 13.508 14.352 1 92.56 200 PRO A N 1
ATOM 1536 C CA . PRO A 1 200 ? 5.012 13.555 13.164 1 92.56 200 PRO A CA 1
ATOM 1537 C C . PRO A 1 200 ? 5.176 12.195 12.492 1 92.56 200 PRO A C 1
ATOM 1539 O O . PRO A 1 200 ? 6.07 12.008 11.672 1 92.56 200 PRO A O 1
ATOM 1542 N N . PHE A 1 201 ? 4.457 11.227 12.852 1 90.62 201 PHE A N 1
ATOM 1543 C CA . PHE A 1 201 ? 4.598 9.898 12.258 1 90.62 201 PHE A CA 1
ATOM 1544 C C . PHE A 1 201 ? 3.283 9.445 11.633 1 90.62 201 PHE A C 1
ATOM 1546 O O . PHE A 1 201 ? 3.129 8.273 11.281 1 90.62 201 PHE A O 1
ATOM 1553 N N . LYS A 1 202 ? 2.439 10.414 11.492 1 87.81 202 LYS A N 1
ATOM 1554 C CA . LYS A 1 202 ? 1.136 10.062 10.938 1 87.81 202 LYS A CA 1
ATOM 1555 C C . LYS A 1 202 ? 0.626 11.141 9.984 1 87.81 202 LYS A C 1
ATOM 1557 O O . LYS A 1 202 ? 0.876 12.328 10.203 1 87.81 202 LYS A O 1
ATOM 1562 N N . GLY A 1 203 ? 0.032 10.742 8.875 1 87.75 203 GLY A N 1
ATOM 1563 C CA . GLY A 1 203 ? -0.745 11.648 8.047 1 87.75 203 GLY A CA 1
ATOM 1564 C C . GLY A 1 203 ? 0.1 12.406 7.039 1 87.75 203 GLY A C 1
ATOM 1565 O O . GLY A 1 203 ? 1.186 11.953 6.664 1 87.75 203 GLY A O 1
ATOM 1566 N N . ALA A 1 204 ? -0.403 13.57 6.641 1 89.5 204 ALA A N 1
ATOM 1567 C CA . ALA A 1 204 ? 0.164 14.352 5.547 1 89.5 204 ALA A CA 1
ATOM 1568 C C . ALA A 1 204 ? 1.435 15.078 5.984 1 89.5 204 ALA A C 1
ATOM 1570 O O . ALA A 1 204 ? 2.244 15.484 5.148 1 89.5 204 ALA A O 1
ATOM 1571 N N . ILE A 1 205 ? 1.601 15.203 7.312 1 93.56 205 ILE A N 1
ATOM 1572 C CA . ILE A 1 205 ? 2.791 15.891 7.809 1 93.56 205 ILE A CA 1
ATOM 1573 C C . ILE A 1 205 ? 4.039 15.102 7.414 1 93.56 205 ILE A C 1
ATOM 1575 O O . ILE A 1 205 ? 5.125 15.672 7.293 1 93.56 205 ILE A O 1
ATOM 1579 N N . LEU A 1 206 ? 3.863 13.836 7.156 1 93.19 206 LEU A N 1
ATOM 1580 C CA . LEU A 1 206 ? 4.984 12.984 6.777 1 93.19 206 LEU A CA 1
ATOM 1581 C C . LEU A 1 206 ? 5.52 13.367 5.402 1 93.19 206 LEU A C 1
ATOM 1583 O O . LEU A 1 206 ? 6.684 13.102 5.09 1 93.19 206 LEU A O 1
ATOM 1587 N N . VAL A 1 207 ? 4.68 13.977 4.609 1 92.56 207 VAL A N 1
ATOM 1588 C CA . VAL A 1 207 ? 5.148 14.5 3.332 1 92.56 207 VAL A CA 1
ATOM 1589 C C . VAL A 1 207 ? 6.23 15.547 3.568 1 92.56 207 VAL A C 1
ATOM 1591 O O . VAL A 1 207 ? 7.285 15.516 2.924 1 92.56 207 VAL A O 1
ATOM 1594 N N . VAL A 1 208 ? 5.973 16.391 4.52 1 94.12 208 VAL A N 1
ATOM 1595 C CA . VAL A 1 208 ? 6.867 17.5 4.812 1 94.12 208 VAL A CA 1
ATOM 1596 C C . VAL A 1 208 ? 8.156 16.984 5.449 1 94.12 208 VAL A C 1
ATOM 1598 O O . VAL A 1 208 ? 9.25 17.312 4.996 1 94.12 208 VAL A O 1
ATOM 1601 N N . LEU A 1 209 ? 8.023 16.188 6.43 1 94.5 209 LEU A N 1
ATOM 1602 C CA . LEU A 1 209 ? 9.172 15.695 7.18 1 94.5 209 LEU A CA 1
ATOM 1603 C C . LEU A 1 209 ? 10.016 14.758 6.324 1 94.5 209 LEU A C 1
ATOM 1605 O O . LEU A 1 209 ? 11.25 14.797 6.383 1 94.5 209 LEU A O 1
ATOM 1609 N N . GLY A 1 210 ? 9.352 13.961 5.562 1 93.62 210 GLY A N 1
ATOM 1610 C CA . GLY A 1 210 ? 10.07 13.062 4.676 1 93.62 210 GLY A CA 1
ATOM 1611 C C . GLY A 1 210 ? 10.859 13.781 3.602 1 93.62 210 GLY A C 1
ATOM 1612 O O . GLY A 1 210 ? 12.016 13.438 3.33 1 93.62 210 GLY A O 1
ATOM 1613 N N . ALA A 1 211 ? 10.211 14.734 3.006 1 93.31 211 ALA A N 1
ATOM 1614 C CA . ALA A 1 211 ? 10.898 15.516 1.981 1 93.31 211 ALA A CA 1
ATOM 1615 C C . ALA A 1 211 ? 12.117 16.234 2.564 1 93.31 211 ALA A C 1
ATOM 1617 O O . ALA A 1 211 ? 13.164 16.312 1.923 1 93.31 211 ALA A O 1
ATOM 1618 N N . TYR A 1 212 ? 11.969 16.75 3.758 1 94.88 212 TYR A N 1
ATOM 1619 C CA . TYR A 1 212 ? 13.07 17.438 4.422 1 94.88 212 TYR A CA 1
ATOM 1620 C C . TYR A 1 212 ? 14.219 16.484 4.707 1 94.88 212 TYR A C 1
ATOM 1622 O O . TYR A 1 212 ? 15.383 16.828 4.465 1 94.88 212 TYR A O 1
ATOM 1630 N N . GLU A 1 213 ? 13.891 15.367 5.18 1 93.38 213 GLU A N 1
ATOM 1631 C CA . GLU A 1 213 ? 14.914 14.375 5.5 1 93.38 213 GLU A CA 1
ATOM 1632 C C . GLU A 1 213 ? 15.664 13.93 4.246 1 93.38 213 GLU A C 1
ATOM 1634 O O . GLU A 1 213 ? 16.891 13.773 4.266 1 93.38 213 GLU A O 1
ATOM 1639 N N . LYS A 1 214 ? 14.969 13.719 3.262 1 90.81 214 LYS A N 1
ATOM 1640 C CA . LYS A 1 214 ? 15.586 13.266 2.021 1 90.81 214 LYS A CA 1
ATOM 1641 C C . LYS A 1 214 ? 16.469 14.352 1.422 1 90.81 214 LYS A C 1
ATOM 1643 O O . LYS A 1 214 ? 17.531 14.062 0.853 1 90.81 214 LYS A O 1
ATOM 1648 N N . ALA A 1 215 ? 16.078 15.547 1.572 1 89.75 215 ALA A N 1
ATOM 1649 C CA . ALA A 1 215 ? 16.797 16.672 0.969 1 89.75 215 ALA A CA 1
ATOM 1650 C C . ALA A 1 215 ? 18.031 17.031 1.779 1 89.75 215 ALA A C 1
ATOM 1652 O O . ALA A 1 215 ? 19.031 17.5 1.226 1 89.75 215 ALA A O 1
ATOM 1653 N N . THR A 1 216 ? 18.031 16.766 3.104 1 92.25 216 THR A N 1
ATOM 1654 C CA . THR A 1 216 ? 19.094 17.281 3.945 1 92.25 216 THR A CA 1
ATOM 1655 C C . THR A 1 216 ? 19.859 16.156 4.625 1 92.25 216 THR A C 1
ATOM 1657 O O . THR A 1 216 ? 20.953 16.359 5.145 1 92.25 216 THR A O 1
ATOM 1660 N N . GLY A 1 217 ? 19.156 15.016 4.734 1 89.06 217 GLY A N 1
ATOM 1661 C CA . GLY A 1 217 ? 19.734 13.914 5.504 1 89.06 217 GLY A CA 1
ATOM 1662 C C . GLY A 1 217 ? 19.469 14.031 6.992 1 89.06 217 GLY A C 1
ATOM 1663 O O . GLY A 1 217 ? 19.859 13.156 7.766 1 89.06 217 GLY A O 1
ATOM 1664 N N . ILE A 1 218 ? 18.703 15.07 7.371 1 91.56 218 ILE A N 1
ATOM 1665 C CA . ILE A 1 218 ? 18.453 15.32 8.789 1 91.56 218 ILE A CA 1
ATOM 1666 C C . ILE A 1 218 ? 17.062 14.836 9.164 1 91.56 218 ILE A C 1
ATOM 1668 O O . ILE A 1 218 ? 16.078 15.195 8.516 1 91.56 218 ILE A O 1
ATOM 1672 N N . THR A 1 219 ? 17.016 14.031 10.188 1 89.56 219 THR A N 1
ATOM 1673 C CA . THR A 1 219 ? 15.734 13.594 10.727 1 89.56 219 THR A CA 1
ATOM 1674 C C . THR A 1 219 ? 15.281 14.508 11.859 1 89.56 219 THR A C 1
ATOM 1676 O O . THR A 1 219 ? 16 14.68 12.852 1 89.56 219 THR A O 1
ATOM 1679 N N . ILE A 1 220 ? 14.133 15.07 11.734 1 91.81 220 ILE A N 1
ATOM 1680 C CA . ILE A 1 220 ? 13.602 15.977 12.75 1 91.81 220 ILE A CA 1
ATOM 1681 C C . ILE A 1 220 ? 13.273 15.188 14.016 1 91.81 220 ILE A C 1
ATOM 1683 O O . ILE A 1 220 ? 12.641 14.133 13.961 1 91.81 220 ILE A O 1
ATOM 1687 N N . ASP A 1 221 ? 13.672 15.742 15.094 1 90.44 221 ASP A N 1
ATOM 1688 C CA . ASP A 1 221 ? 13.422 15.117 16.391 1 90.44 221 ASP A CA 1
ATOM 1689 C C . ASP A 1 221 ? 11.93 15.117 16.719 1 90.44 221 ASP A C 1
ATOM 1691 O O . ASP A 1 221 ? 11.297 16.188 16.75 1 90.44 221 ASP A O 1
ATOM 1695 N N . MET A 1 222 ? 11.43 14 17.047 1 90.12 222 MET A N 1
ATOM 1696 C CA . MET A 1 222 ? 9.984 13.828 17.203 1 90.12 222 MET A CA 1
ATOM 1697 C C . MET A 1 222 ? 9.5 14.523 18.484 1 90.12 222 MET A C 1
ATOM 1699 O O . MET A 1 222 ? 8.43 15.141 18.484 1 90.12 222 MET A O 1
ATOM 1703 N N . LEU A 1 223 ? 10.211 14.367 19.531 1 89.62 223 LEU A N 1
ATOM 1704 C CA . LEU A 1 223 ? 9.805 14.977 20.797 1 89.62 223 LEU A CA 1
ATOM 1705 C C . LEU A 1 223 ? 9.781 16.5 20.688 1 89.62 223 LEU A C 1
ATOM 1707 O O . LEU A 1 223 ? 8.828 17.141 21.125 1 89.62 223 LEU A O 1
ATOM 1711 N N . SER A 1 224 ? 10.844 17.047 20.109 1 92.94 224 SER A N 1
ATOM 1712 C CA . SER A 1 224 ? 10.898 18.5 19.922 1 92.94 224 SER A CA 1
ATOM 1713 C C . SER A 1 224 ? 9.742 18.984 19.062 1 92.94 224 SER A C 1
ATOM 1715 O O . SER A 1 224 ? 9.164 20.047 19.328 1 92.94 224 SER A O 1
ATOM 1717 N N . TRP A 1 225 ? 9.422 18.172 18.047 1 94.62 225 TRP A N 1
ATOM 1718 C CA . TRP A 1 225 ? 8.297 18.516 17.172 1 94.62 225 TRP A CA 1
ATOM 1719 C C . TRP A 1 225 ? 6.996 18.562 17.969 1 94.62 225 TRP A C 1
ATOM 1721 O O . TRP A 1 225 ? 6.223 19.516 17.844 1 94.62 225 TRP A O 1
ATOM 1731 N N . ILE A 1 226 ? 6.746 17.578 18.781 1 93.62 226 ILE A N 1
ATOM 1732 C CA . ILE A 1 226 ? 5.5 17.453 19.531 1 93.62 226 ILE A CA 1
ATOM 1733 C C . ILE A 1 226 ? 5.402 18.578 20.562 1 93.62 226 ILE A C 1
ATOM 1735 O O . ILE A 1 226 ? 4.344 19.188 20.719 1 93.62 226 ILE A O 1
ATOM 1739 N N . VAL A 1 227 ? 6.504 18.891 21.203 1 93.69 227 VAL A N 1
ATOM 1740 C CA . VAL A 1 227 ? 6.508 19.922 22.234 1 93.69 227 VAL A CA 1
ATOM 1741 C C . VAL A 1 227 ? 6.191 21.281 21.625 1 93.69 227 VAL A C 1
ATOM 1743 O O . VAL A 1 227 ? 5.352 22.031 22.141 1 93.69 227 VAL A O 1
ATOM 1746 N N . VAL A 1 228 ? 6.797 21.578 20.516 1 95.19 228 VAL A N 1
ATOM 1747 C CA . VAL A 1 228 ? 6.582 22.875 19.891 1 95.19 228 VAL A CA 1
ATOM 1748 C C . VAL A 1 228 ? 5.133 22.984 19.422 1 95.19 228 VAL A C 1
ATOM 1750 O O . VAL A 1 228 ? 4.449 23.969 19.719 1 95.19 228 VAL A O 1
ATOM 1753 N N . ASN A 1 229 ? 4.672 21.969 18.766 1 93.19 229 ASN A N 1
ATOM 1754 C CA . ASN A 1 229 ? 3.363 22.062 18.125 1 93.19 229 ASN A CA 1
ATOM 1755 C C . ASN A 1 229 ? 2.232 21.953 19.156 1 93.19 229 ASN A C 1
ATOM 1757 O O . ASN A 1 229 ? 1.18 22.578 18.984 1 93.19 229 ASN A O 1
ATOM 1761 N N . PHE A 1 230 ? 2.416 21.141 20.125 1 94.88 230 PHE A N 1
ATOM 1762 C CA . PHE A 1 230 ? 1.408 21.062 21.172 1 94.88 230 PHE A CA 1
ATOM 1763 C C . PHE A 1 230 ? 1.328 22.375 21.938 1 94.88 230 PHE A C 1
ATOM 1765 O O . PHE A 1 230 ? 0.235 22.891 22.203 1 94.88 230 PHE A O 1
ATOM 1772 N N . SER A 1 231 ? 2.461 22.969 22.297 1 96.94 231 SER A N 1
ATOM 1773 C CA . SER A 1 231 ? 2.494 24.219 23.047 1 96.94 231 SER A CA 1
ATOM 1774 C C . SER A 1 231 ? 1.89 25.359 22.234 1 96.94 231 SER A C 1
ATOM 1776 O O . SER A 1 231 ? 1.057 26.109 22.75 1 96.94 231 SER A O 1
ATOM 1778 N N . MET A 1 232 ? 2.301 25.453 21 1 97.38 232 MET A N 1
ATOM 1779 C CA . MET A 1 232 ? 1.771 26.531 20.156 1 97.38 232 MET A CA 1
ATOM 1780 C C . MET A 1 232 ? 0.291 26.312 19.875 1 97.38 232 MET A C 1
ATOM 1782 O O . MET A 1 232 ? -0.488 27.266 19.844 1 97.38 232 MET A O 1
ATOM 1786 N N . GLY A 1 233 ? -0.075 25.016 19.578 1 96.81 233 GLY A N 1
ATOM 1787 C CA . GLY A 1 233 ? -1.481 24.703 19.359 1 96.81 233 GLY A CA 1
ATOM 1788 C C . GLY A 1 233 ? -2.361 25.094 20.547 1 96.81 233 GLY A C 1
ATOM 1789 O O . GLY A 1 233 ? -3.406 25.719 20.359 1 96.81 233 GLY A O 1
ATOM 1790 N N . MET A 1 234 ? -1.917 24.766 21.703 1 97 234 MET A N 1
ATOM 1791 C CA . MET A 1 234 ? -2.668 25.078 22.922 1 97 234 MET A CA 1
ATOM 1792 C C . MET A 1 234 ? -2.715 26.594 23.141 1 97 234 MET A C 1
ATOM 1794 O O . MET A 1 234 ? -3.738 27.125 23.578 1 97 234 MET A O 1
ATOM 1798 N N . LEU A 1 235 ? -1.634 27.234 22.906 1 98.31 235 LEU A N 1
ATOM 1799 C CA . LEU A 1 235 ? -1.602 28.672 23.062 1 98.31 235 LEU A CA 1
ATOM 1800 C C . LEU A 1 235 ? -2.602 29.344 22.125 1 98.31 235 LEU A C 1
ATOM 1802 O O . LEU A 1 235 ? -3.299 30.281 22.516 1 98.31 235 LEU A O 1
ATOM 1806 N N . ILE A 1 236 ? -2.678 28.938 20.906 1 98.38 236 ILE A N 1
ATOM 1807 C CA . ILE A 1 236 ? -3.605 29.5 19.938 1 98.38 236 ILE A CA 1
ATOM 1808 C C . ILE A 1 236 ? -5.043 29.25 20.391 1 98.38 236 ILE A C 1
ATOM 1810 O O . ILE A 1 236 ? -5.898 30.141 20.281 1 98.38 236 ILE A O 1
ATOM 1814 N N . VAL A 1 237 ? -5.32 28.016 20.859 1 98.19 237 VAL A N 1
ATOM 1815 C CA . VAL A 1 237 ? -6.652 27.703 21.359 1 98.19 237 VAL A CA 1
ATOM 1816 C C . VAL A 1 237 ? -7.004 28.609 22.531 1 98.19 237 VAL A C 1
ATOM 1818 O O . VAL A 1 237 ? -8.125 29.125 22.609 1 98.19 237 VAL A O 1
ATOM 1821 N N . LEU A 1 238 ? -6.062 28.891 23.422 1 98.31 238 LEU A N 1
ATOM 1822 C CA . LEU A 1 238 ? -6.289 29.75 24.578 1 98.31 238 LEU A CA 1
ATOM 1823 C C . LEU A 1 238 ? -6.508 31.203 24.125 1 98.31 238 LEU A C 1
ATOM 1825 O O . LEU A 1 238 ? -7.336 31.906 24.703 1 98.31 238 LEU A O 1
ATOM 1829 N N . ILE A 1 239 ? -5.742 31.625 23.172 1 98.56 239 ILE A N 1
ATOM 1830 C CA . ILE A 1 239 ? -5.922 32.969 22.641 1 98.56 239 ILE A CA 1
ATOM 1831 C C . ILE A 1 239 ? -7.309 33.094 22.016 1 98.56 239 ILE A C 1
ATOM 1833 O O . ILE A 1 239 ? -7.965 34.125 22.141 1 98.56 239 ILE A O 1
ATOM 1837 N N . TYR A 1 240 ? -7.75 32.031 21.312 1 98.31 240 TYR A N 1
ATOM 1838 C CA . TYR A 1 240 ? -9.094 32.031 20.734 1 98.31 240 TYR A CA 1
ATOM 1839 C C . TYR A 1 240 ? -10.148 32.125 21.828 1 98.31 240 TYR A C 1
ATOM 1841 O O . TYR A 1 240 ? -11.141 32.844 21.688 1 98.31 240 TYR A O 1
ATOM 1849 N N . MET A 1 241 ? -9.961 31.422 22.906 1 97.88 241 MET A N 1
ATOM 1850 C CA . MET A 1 241 ? -10.898 31.484 24.031 1 97.88 241 MET A CA 1
ATOM 1851 C C . MET A 1 241 ? -10.922 32.875 24.641 1 97.88 241 MET A C 1
ATOM 1853 O O . MET A 1 241 ? -11.984 33.375 25.031 1 97.88 241 MET A O 1
ATOM 1857 N N . ALA A 1 242 ? -9.758 33.469 24.75 1 97.81 242 ALA A N 1
ATOM 1858 C CA . ALA A 1 242 ? -9.703 34.875 25.219 1 97.81 242 ALA A CA 1
ATOM 1859 C C . ALA A 1 242 ? -10.43 35.812 24.25 1 97.81 242 ALA A C 1
ATOM 1861 O O . ALA A 1 242 ? -11.094 36.75 24.688 1 97.81 242 ALA A O 1
ATOM 1862 N N . PHE A 1 243 ? -10.227 35.531 23.016 1 97.19 243 PHE A N 1
ATOM 1863 C CA . PHE A 1 243 ? -10.93 36.312 21.984 1 97.19 243 PHE A CA 1
ATOM 1864 C C . PHE A 1 243 ? -12.438 36.156 22.141 1 97.19 243 PHE A C 1
ATOM 1866 O O . PHE A 1 243 ? -13.172 37.156 22.016 1 97.19 243 PHE A O 1
ATOM 1873 N N . MET A 1 244 ? -12.969 34.969 22.438 1 96.38 244 MET A N 1
ATOM 1874 C CA . MET A 1 244 ? -14.383 34.719 22.672 1 96.38 244 MET A CA 1
ATOM 1875 C C . MET A 1 244 ? -14.891 35.531 23.875 1 96.38 244 MET A C 1
ATOM 1877 O O . MET A 1 244 ? -15.961 36.125 23.812 1 96.38 244 MET A O 1
ATOM 1881 N N . ARG A 1 245 ? -14.094 35.562 24.859 1 95.56 245 ARG A N 1
ATOM 1882 C CA . ARG A 1 245 ? -14.516 36.156 26.141 1 95.56 245 ARG A CA 1
ATOM 1883 C C . ARG A 1 245 ? -14.422 37.656 26.094 1 95.56 245 ARG A C 1
ATOM 1885 O O . ARG A 1 245 ? -15.344 38.375 26.516 1 95.56 245 ARG A O 1
ATOM 1892 N N . PHE A 1 246 ? -13.336 38.25 25.562 1 96.31 246 PHE A N 1
ATOM 1893 C CA . PHE A 1 246 ? -13.031 39.656 25.781 1 96.31 246 PHE A CA 1
ATOM 1894 C C . PHE A 1 246 ? -13.375 40.469 24.547 1 96.31 246 PHE A C 1
ATOM 1896 O O . PHE A 1 246 ? -13.617 41.688 24.641 1 96.31 246 PHE A O 1
ATOM 1903 N N . VAL A 1 247 ? -13.336 39.844 23.438 1 95.5 247 VAL A N 1
ATOM 1904 C CA . VAL A 1 247 ? -13.57 40.594 22.203 1 95.5 247 VAL A CA 1
ATOM 1905 C C . VAL A 1 247 ? -15.008 40.375 21.734 1 95.5 247 VAL A C 1
ATOM 1907 O O . VAL A 1 247 ? -15.773 41.344 21.594 1 95.5 247 VAL A O 1
ATOM 1910 N N . ILE A 1 248 ? -15.359 39.094 21.547 1 94.38 248 ILE A N 1
ATOM 1911 C CA . ILE A 1 248 ? -16.703 38.812 21.078 1 94.38 248 ILE A CA 1
ATOM 1912 C C . ILE A 1 248 ? -17.703 38.938 22.219 1 94.38 248 ILE A C 1
ATOM 1914 O O . ILE A 1 248 ? -18.875 39.25 22.016 1 94.38 248 ILE A O 1
ATOM 1918 N N . ARG A 1 249 ? -17.25 38.75 23.469 1 95.12 249 ARG A N 1
ATOM 1919 C CA . ARG A 1 249 ? -18.078 38.812 24.672 1 95.12 249 ARG A CA 1
ATOM 1920 C C . ARG A 1 249 ? -19.281 37.875 24.562 1 95.12 249 ARG A C 1
ATOM 1922 O O . ARG A 1 249 ? -20.438 38.312 24.656 1 95.12 249 ARG A O 1
ATOM 1929 N N . VAL A 1 250 ? -19.016 36.594 24.453 1 94.56 250 VAL A N 1
ATOM 1930 C CA . VAL A 1 250 ? -20.016 35.562 24.281 1 94.56 250 VAL A CA 1
ATOM 1931 C C . VAL A 1 250 ? -20.797 35.406 25.578 1 94.56 250 VAL A C 1
ATOM 1933 O O . VAL A 1 250 ? -20.219 35.375 26.672 1 94.56 250 VAL A O 1
ATOM 1936 N N . ASP A 1 251 ? -22.078 35.375 25.453 1 92.25 251 ASP A N 1
ATOM 1937 C CA . ASP A 1 251 ? -22.953 35.125 26.594 1 92.25 251 ASP A CA 1
ATOM 1938 C C . ASP A 1 251 ? -22.953 33.656 26.969 1 92.25 251 ASP A C 1
ATOM 1940 O O . ASP A 1 251 ? -23.422 32.812 26.203 1 92.25 251 ASP A O 1
ATOM 1944 N N . ILE A 1 252 ? -22.469 33.344 28.172 1 90.94 252 ILE A N 1
ATOM 1945 C CA . ILE A 1 252 ? -22.359 31.938 28.594 1 90.94 252 ILE A CA 1
ATOM 1946 C C . ILE A 1 252 ? -23.391 31.656 29.688 1 90.94 252 ILE A C 1
ATOM 1948 O O . ILE A 1 252 ? -23.25 30.688 30.438 1 90.94 252 ILE A O 1
ATOM 1952 N N . SER A 1 253 ? -24.375 32.406 29.812 1 90 253 SER A N 1
ATOM 1953 C CA . SER A 1 253 ? -25.375 32.281 30.875 1 90 253 SER A CA 1
ATOM 1954 C C . SER A 1 253 ? -26.125 30.969 30.766 1 90 253 SER A C 1
ATOM 1956 O O . SER A 1 253 ? -26.469 30.344 31.781 1 90 253 SER A O 1
ATOM 1958 N N . ASN A 1 254 ? -26.344 30.484 29.609 1 87.81 254 ASN A N 1
ATOM 1959 C CA . ASN A 1 254 ? -27.109 29.266 29.359 1 87.81 254 ASN A CA 1
ATOM 1960 C C . ASN A 1 254 ? -26.375 28.031 29.875 1 87.81 254 ASN A C 1
ATOM 1962 O O . ASN A 1 254 ? -26.984 27.016 30.172 1 87.81 254 ASN A O 1
ATOM 1966 N N . ILE A 1 255 ? -25.062 28.172 29.938 1 89.12 255 ILE A N 1
ATOM 1967 C CA . ILE A 1 255 ? -24.297 26.984 30.297 1 89.12 255 ILE A CA 1
ATOM 1968 C C . ILE A 1 255 ? -23.609 27.203 31.641 1 89.12 255 ILE A C 1
ATOM 1970 O O . ILE A 1 255 ? -22.609 26.547 31.938 1 89.12 255 ILE A O 1
ATOM 1974 N N . LYS A 1 256 ? -24.094 28.094 32.344 1 86.88 256 LYS A N 1
ATOM 1975 C CA . LYS A 1 256 ? -23.484 28.422 33.625 1 86.88 256 LYS A CA 1
ATOM 1976 C C . LYS A 1 256 ? -23.578 27.234 34.594 1 86.88 256 LYS A C 1
ATOM 1978 O O . LYS A 1 256 ? -22.672 27.031 35.406 1 86.88 256 LYS A O 1
ATOM 1983 N N . ASN A 1 257 ? -24.688 26.438 34.438 1 82.5 257 ASN A N 1
ATOM 1984 C CA . ASN A 1 257 ? -24.891 25.312 35.344 1 82.5 257 ASN A CA 1
ATOM 1985 C C . ASN A 1 257 ? -24.594 23.984 34.656 1 82.5 257 ASN A C 1
ATOM 1987 O O . ASN A 1 257 ? -25.234 22.969 34.938 1 82.5 257 ASN A O 1
ATOM 1991 N N . ILE A 1 258 ? -23.656 24.062 33.812 1 82.62 258 ILE A N 1
ATOM 1992 C CA . ILE A 1 258 ? -23.266 22.844 33.094 1 82.62 258 ILE A CA 1
ATOM 1993 C C . ILE A 1 258 ? -22.734 21.812 34.094 1 82.62 258 ILE A C 1
ATOM 1995 O O . ILE A 1 258 ? -22.031 22.156 35.031 1 82.62 258 ILE A O 1
ATOM 1999 N N . ASN A 1 259 ? -23.203 20.562 33.969 1 80.62 259 ASN A N 1
ATOM 2000 C CA . ASN A 1 259 ? -22.75 19.453 34.781 1 80.62 259 ASN A CA 1
ATOM 2001 C C . ASN A 1 259 ? -22.719 18.156 34 1 80.62 259 ASN A C 1
ATOM 2003 O O . ASN A 1 259 ? -23.312 18.047 32.906 1 80.62 259 ASN A O 1
ATOM 2007 N N . THR A 1 260 ? -21.969 17.234 34.5 1 81 260 THR A N 1
ATOM 2008 C CA . THR A 1 260 ? -21.734 15.961 33.844 1 81 260 THR A CA 1
ATOM 2009 C C . THR A 1 260 ? -22.984 15.086 33.875 1 81 260 THR A C 1
ATOM 2011 O O . THR A 1 260 ? -23.047 14.055 33.188 1 81 260 THR A O 1
ATOM 2014 N N . ASP A 1 261 ? -23.984 15.602 34.5 1 80.25 261 ASP A N 1
ATOM 2015 C CA . ASP A 1 261 ? -25.203 14.82 34.656 1 80.25 261 ASP A CA 1
ATOM 2016 C C . ASP A 1 261 ? -25.859 14.562 33.281 1 80.25 261 ASP A C 1
ATOM 2018 O O . ASP A 1 261 ? -26.516 13.539 33.094 1 80.25 261 ASP A O 1
ATOM 2022 N N . TYR A 1 262 ? -25.688 15.484 32.406 1 78 262 TYR A N 1
ATOM 2023 C CA . TYR A 1 262 ? -26.203 15.289 31.062 1 78 262 TYR A CA 1
ATOM 2024 C C . TYR A 1 262 ? -25.672 14 30.453 1 78 262 TYR A C 1
ATOM 2026 O O . TYR A 1 262 ? -26.422 13.234 29.844 1 78 262 TYR A O 1
ATOM 2034 N N . PHE A 1 263 ? -24.469 13.711 30.625 1 80.44 263 PHE A N 1
ATOM 2035 C CA . PHE A 1 263 ? -23.844 12.555 30.016 1 80.44 263 PHE A CA 1
ATOM 2036 C C . PHE A 1 263 ? -24.203 11.273 30.766 1 80.44 263 PHE A C 1
ATOM 2038 O O . PHE A 1 263 ? -24.188 10.188 30.188 1 80.44 263 PHE A O 1
ATOM 2045 N N . ASN A 1 264 ? -24.531 11.469 31.969 1 79.5 264 ASN A N 1
ATOM 2046 C CA . ASN A 1 264 ? -25 10.312 32.719 1 79.5 264 ASN A CA 1
ATOM 2047 C C . ASN A 1 264 ? -26.344 9.82 32.219 1 79.5 264 ASN A C 1
ATOM 2049 O O . ASN A 1 264 ? -26.656 8.625 32.344 1 79.5 264 ASN A O 1
ATOM 2053 N N . GLN A 1 265 ? -27.109 10.695 31.656 1 78.88 265 GLN A N 1
ATOM 2054 C CA . GLN A 1 265 ? -28.422 10.336 31.141 1 78.88 265 GLN A CA 1
ATOM 2055 C C . GLN A 1 265 ? -28.312 9.672 29.766 1 78.88 265 GLN A C 1
ATOM 2057 O O . GLN A 1 265 ? -29.234 8.992 29.328 1 78.88 265 GLN A O 1
ATOM 2062 N N . HIS A 1 266 ? -27.156 9.766 29.125 1 81 266 HIS A N 1
ATOM 2063 C CA . HIS A 1 266 ? -26.906 9.172 27.812 1 81 266 HIS A CA 1
ATOM 2064 C C . HIS A 1 266 ? -25.578 8.422 27.797 1 81 266 HIS A C 1
ATOM 2066 O O . HIS A 1 266 ? -24.656 8.789 27.078 1 81 266 HIS A O 1
ATOM 2072 N N . PRO A 1 267 ? -25.578 7.258 28.562 1 81 267 PRO A N 1
ATOM 2073 C CA . PRO A 1 267 ? -24.297 6.562 28.703 1 81 267 PRO A CA 1
ATOM 2074 C C . PRO A 1 267 ? -23.906 5.793 27.453 1 81 267 PRO A C 1
ATOM 2076 O O . PRO A 1 267 ? -24.781 5.344 26.703 1 81 267 PRO A O 1
ATOM 2079 N N . LEU A 1 268 ? -22.609 5.77 27.219 1 85 268 LEU A N 1
ATOM 2080 C CA . LEU A 1 268 ? -22.078 4.867 26.203 1 85 268 LEU A CA 1
ATOM 2081 C C . LEU A 1 268 ? -22.047 3.43 26.703 1 85 268 LEU A C 1
ATOM 2083 O O . LEU A 1 268 ? -21.938 3.195 27.922 1 85 268 LEU A O 1
ATOM 2087 N N . PRO A 1 269 ? -22.219 2.537 25.719 1 89.25 269 PRO A N 1
ATOM 2088 C CA . PRO A 1 269 ? -22.016 1.154 26.156 1 89.25 269 PRO A CA 1
ATOM 2089 C C . PRO A 1 269 ? -20.625 0.907 26.719 1 89.25 269 PRO A C 1
ATOM 2091 O O . PRO A 1 269 ? -19.703 1.67 26.438 1 89.25 269 PRO A O 1
ATOM 2094 N N . ALA A 1 270 ? -20.578 -0.114 27.531 1 91.44 270 ALA A N 1
ATOM 2095 C CA . ALA A 1 270 ? -19.281 -0.452 28.094 1 91.44 270 ALA A CA 1
ATOM 2096 C C . ALA A 1 270 ? -18.281 -0.77 26.984 1 91.44 270 ALA A C 1
ATOM 2098 O O . ALA A 1 270 ? -18.625 -1.402 25.984 1 91.44 270 ALA A O 1
ATOM 2099 N N . MET A 1 271 ? -17.094 -0.332 27.203 1 93.62 271 MET A N 1
ATOM 2100 C CA . MET A 1 271 ? -16.031 -0.585 26.234 1 93.62 271 MET A CA 1
ATOM 2101 C C . MET A 1 271 ? -15.758 -2.08 26.109 1 93.62 271 MET A C 1
ATOM 2103 O O . MET A 1 271 ? -15.711 -2.795 27.109 1 93.62 271 MET A O 1
ATOM 2107 N N . THR A 1 272 ? -15.609 -2.498 24.906 1 94.44 272 THR A N 1
ATOM 2108 C CA . THR A 1 272 ? -15.234 -3.887 24.672 1 94.44 272 THR A CA 1
ATOM 2109 C C . THR A 1 272 ? -13.742 -4.094 24.938 1 94.44 272 THR A C 1
ATOM 2111 O O . THR A 1 272 ? -12.984 -3.129 25.016 1 94.44 272 THR A O 1
ATOM 2114 N N . LYS A 1 273 ? -13.383 -5.277 25.141 1 95.94 273 LYS A N 1
ATOM 2115 C CA . LYS A 1 273 ? -11.969 -5.602 25.344 1 95.94 273 LYS A CA 1
ATOM 2116 C C . LYS A 1 273 ? -11.133 -5.184 24.141 1 95.94 273 LYS A C 1
ATOM 2118 O O . LYS A 1 273 ? -10 -4.723 24.297 1 95.94 273 LYS A O 1
ATOM 2123 N N . GLN A 1 274 ? -11.68 -5.387 23 1 96.69 274 GLN A N 1
ATOM 2124 C CA . GLN A 1 274 ? -10.977 -5 21.781 1 96.69 274 GLN A CA 1
ATOM 2125 C C . GLN A 1 274 ? -10.688 -3.502 21.766 1 96.69 274 GLN A C 1
ATOM 2127 O O . GLN A 1 274 ? -9.57 -3.08 21.438 1 96.69 274 GLN A O 1
ATOM 2132 N N . GLN A 1 275 ? -11.672 -2.738 22.109 1 96.44 275 GLN A N 1
ATOM 2133 C CA . GLN A 1 275 ? -11.523 -1.288 22.156 1 96.44 275 GLN A CA 1
ATOM 2134 C C . GLN A 1 275 ? -10.469 -0.878 23.188 1 96.44 275 GLN A C 1
ATOM 2136 O O . GLN A 1 275 ? -9.633 -0.008 22.906 1 96.44 275 GLN A O 1
ATOM 2141 N N . LYS A 1 276 ? -10.461 -1.504 24.297 1 96.69 276 LYS A N 1
ATOM 2142 C CA . LYS A 1 276 ? -9.5 -1.21 25.344 1 96.69 276 LYS A CA 1
ATOM 2143 C C . LYS A 1 276 ? -8.07 -1.512 24.891 1 96.69 276 LYS A C 1
ATOM 2145 O O . LYS A 1 276 ? -7.168 -0.7 25.078 1 96.69 276 LYS A O 1
ATOM 2150 N N . TYR A 1 277 ? -7.875 -2.658 24.25 1 97.44 277 TYR A N 1
ATOM 2151 C CA . TYR A 1 277 ? -6.551 -3.053 23.781 1 97.44 277 TYR A CA 1
ATOM 2152 C C . TYR A 1 277 ? -6.039 -2.094 22.719 1 97.44 277 TYR A C 1
ATOM 2154 O O . TYR A 1 277 ? -4.855 -1.735 22.703 1 97.44 277 TYR A O 1
ATOM 2162 N N . VAL A 1 278 ? -6.918 -1.668 21.844 1 96.94 278 VAL A N 1
ATOM 2163 C CA . VAL A 1 278 ? -6.516 -0.775 20.766 1 96.94 278 VAL A CA 1
ATOM 2164 C C . VAL A 1 278 ? -6.125 0.586 21.328 1 96.94 278 VAL A C 1
ATOM 2166 O O . VAL A 1 278 ? -5.098 1.154 20.953 1 96.94 278 VAL A O 1
ATOM 2169 N N . ILE A 1 279 ? -6.902 1.11 22.281 1 95.75 279 ILE A N 1
ATOM 2170 C CA . ILE A 1 279 ? -6.602 2.4 22.906 1 95.75 279 ILE A CA 1
ATOM 2171 C C . ILE A 1 279 ? -5.273 2.318 23.641 1 95.75 279 ILE A C 1
ATOM 2173 O O . ILE A 1 279 ? -4.398 3.17 23.469 1 95.75 279 ILE A O 1
ATOM 2177 N N . ILE A 1 280 ? -5.074 1.29 24.375 1 96.38 280 ILE A N 1
ATOM 2178 C CA . ILE A 1 280 ? -3.863 1.114 25.172 1 96.38 280 ILE A CA 1
ATOM 2179 C C . ILE A 1 280 ? -2.656 0.985 24.234 1 96.38 280 ILE A C 1
ATOM 2181 O O . ILE A 1 280 ? -1.586 1.526 24.531 1 96.38 280 ILE A O 1
ATOM 2185 N N . SER A 1 281 ? -2.84 0.265 23.188 1 96.62 281 SER A N 1
ATOM 2186 C CA . SER A 1 281 ? -1.735 0.025 22.266 1 96.62 281 SER A CA 1
ATOM 2187 C C . SER A 1 281 ? -1.229 1.329 21.656 1 96.62 281 SER A C 1
ATOM 2189 O O . SER A 1 281 ? -0.031 1.481 21.406 1 96.62 281 SER A O 1
ATOM 2191 N N . LEU A 1 282 ? -2.086 2.246 21.422 1 94.19 282 LEU A N 1
ATOM 2192 C CA . LEU A 1 282 ? -1.665 3.51 20.828 1 94.19 282 LEU A CA 1
ATOM 2193 C C . LEU A 1 282 ? -0.832 4.324 21.812 1 94.19 282 LEU A C 1
ATOM 2195 O O . LEU A 1 282 ? 0.158 4.949 21.422 1 94.19 282 LEU A O 1
ATOM 2199 N N . PHE A 1 283 ? -1.21 4.316 23.047 1 92.19 283 PHE A N 1
ATOM 2200 C CA . PHE A 1 283 ? -0.437 5.012 24.078 1 92.19 283 PHE A CA 1
ATOM 2201 C C . PHE A 1 283 ? 0.9 4.316 24.297 1 92.19 283 PHE A C 1
ATOM 2203 O O . PHE A 1 283 ? 1.923 4.977 24.5 1 92.19 283 PHE A O 1
ATOM 2210 N N . VAL A 1 284 ? 0.87 3.041 24.266 1 95.25 284 VAL A N 1
ATOM 2211 C CA . VAL A 1 284 ? 2.105 2.273 24.391 1 95.25 284 VAL A CA 1
ATOM 2212 C C . VAL A 1 284 ? 3.023 2.58 23.203 1 95.25 284 VAL A C 1
ATOM 2214 O O . VAL A 1 284 ? 4.234 2.748 23.375 1 95.25 284 VAL A O 1
ATOM 2217 N N . PHE A 1 285 ? 2.428 2.691 22.062 1 96.38 285 PHE A N 1
ATOM 2218 C CA . PHE A 1 285 ? 3.197 3.016 20.875 1 96.38 285 PHE A CA 1
ATOM 2219 C C . PHE A 1 285 ? 3.896 4.359 21.031 1 96.38 285 PHE A C 1
ATOM 2221 O O . PHE A 1 285 ? 5.102 4.473 20.797 1 96.38 285 PHE A O 1
ATOM 2228 N N . ILE A 1 286 ? 3.125 5.324 21.422 1 92 286 ILE A N 1
ATOM 2229 C CA . ILE A 1 286 ? 3.672 6.668 21.578 1 92 286 ILE A CA 1
ATOM 2230 C C . ILE A 1 286 ? 4.785 6.656 22.625 1 92 286 ILE A C 1
ATOM 2232 O O . ILE A 1 286 ? 5.852 7.242 22.406 1 92 286 ILE A O 1
ATOM 2236 N N . ALA A 1 287 ? 4.625 5.969 23.672 1 93.44 287 ALA A N 1
ATOM 2237 C CA . ALA A 1 287 ? 5.633 5.863 24.719 1 93.44 287 ALA A CA 1
ATOM 2238 C C . ALA A 1 287 ? 6.898 5.188 24.203 1 93.44 287 ALA A C 1
ATOM 2240 O O . ALA A 1 287 ? 8.008 5.664 24.453 1 93.44 287 ALA A O 1
ATOM 2241 N N . LEU A 1 288 ? 6.754 4.141 23.453 1 94.94 288 LEU A N 1
ATOM 2242 C CA . LEU A 1 288 ? 7.895 3.381 22.953 1 94.94 288 LEU A CA 1
ATOM 2243 C C . LEU A 1 288 ? 8.703 4.207 21.969 1 94.94 288 LEU A C 1
ATOM 2245 O O . LEU A 1 288 ? 9.938 4.098 21.922 1 94.94 288 LEU A O 1
ATOM 2249 N N . VAL A 1 289 ? 8.016 4.98 21.172 1 92.31 289 VAL A N 1
ATOM 2250 C CA . VAL A 1 289 ? 8.695 5.766 20.141 1 92.31 289 VAL A CA 1
ATOM 2251 C C . VAL A 1 289 ? 9.43 6.934 20.781 1 92.31 289 VAL A C 1
ATOM 2253 O O . VAL A 1 289 ? 10.484 7.355 20.297 1 92.31 289 VAL A O 1
ATOM 2256 N N . LEU A 1 290 ? 8.992 7.426 21.953 1 90.31 290 LEU A N 1
ATOM 2257 C CA . LEU A 1 290 ? 9.562 8.609 22.578 1 90.31 290 LEU A CA 1
ATOM 2258 C C . LEU A 1 290 ? 10.625 8.227 23.609 1 90.31 290 LEU A C 1
ATOM 2260 O O . LEU A 1 290 ? 11.508 9.023 23.922 1 90.31 290 LEU A O 1
ATOM 2264 N N . LEU A 1 291 ? 10.625 7.035 24.109 1 90.81 291 LEU A N 1
ATOM 2265 C CA . LEU A 1 291 ? 11.484 6.59 25.203 1 90.81 291 LEU A CA 1
ATOM 2266 C C . LEU A 1 291 ? 12.953 6.773 24.844 1 90.81 291 LEU A C 1
ATOM 2268 O O . LEU A 1 291 ? 13.742 7.227 25.688 1 90.81 291 LEU A O 1
ATOM 2272 N N . PRO A 1 292 ? 13.406 6.387 23.641 1 88.69 292 PRO A N 1
ATOM 2273 C CA . PRO A 1 292 ? 14.828 6.543 23.312 1 88.69 292 PRO A CA 1
ATOM 2274 C C . PRO A 1 292 ? 15.281 8 23.359 1 88.69 292 PRO A C 1
ATOM 2276 O O . PRO A 1 292 ? 16.484 8.273 23.453 1 88.69 292 PRO A O 1
ATOM 2279 N N . GLY A 1 293 ? 14.375 8.945 23.281 1 83.25 293 GLY A N 1
ATOM 2280 C CA . GLY A 1 293 ? 14.719 10.359 23.375 1 83.25 293 GLY A CA 1
ATOM 2281 C C . GLY A 1 293 ? 14.984 10.828 24.781 1 83.25 293 GLY A C 1
ATOM 2282 O O . GLY A 1 293 ? 15.633 11.852 25 1 83.25 293 GLY A O 1
ATOM 2283 N N . PHE A 1 294 ? 14.57 10.016 25.828 1 85.88 294 PHE A N 1
ATOM 2284 C CA . PHE A 1 294 ? 14.641 10.43 27.219 1 85.88 294 PHE A CA 1
ATOM 2285 C C . PHE A 1 294 ? 15.641 9.578 27.984 1 85.88 294 PHE A C 1
ATOM 2287 O O . PHE A 1 294 ? 16.203 10.016 29 1 85.88 294 PHE A O 1
ATOM 2294 N N . LEU A 1 295 ? 15.852 8.344 27.469 1 88.19 295 LEU A N 1
ATOM 2295 C CA . LEU A 1 295 ? 16.625 7.391 28.25 1 88.19 295 LEU A CA 1
ATOM 2296 C C . LEU A 1 295 ? 17.906 6.996 27.531 1 88.19 295 LEU A C 1
ATOM 2298 O O . LEU A 1 295 ? 17.969 7.051 26.297 1 88.19 295 LEU A O 1
ATOM 2302 N N . PRO A 1 296 ? 18.938 6.652 28.312 1 89.88 296 PRO A N 1
ATOM 2303 C CA . PRO A 1 296 ? 20.203 6.262 27.688 1 89.88 296 PRO A CA 1
ATOM 2304 C C . PRO A 1 296 ? 20.078 5.016 26.828 1 89.88 296 PRO A C 1
ATOM 2306 O O . PRO A 1 296 ? 19.422 4.047 27.219 1 89.88 296 PRO A O 1
ATOM 2309 N N . LYS A 1 297 ? 20.688 4.961 25.766 1 89.06 297 LYS A N 1
ATOM 2310 C CA . LYS A 1 297 ? 20.625 3.881 24.781 1 89.06 297 LYS A CA 1
ATOM 2311 C C . LYS A 1 297 ? 21.484 2.693 25.234 1 89.06 297 LYS A C 1
ATOM 2313 O O . LYS A 1 297 ? 21.438 1.628 24.609 1 89.06 297 LYS A O 1
ATOM 2318 N N . THR A 1 298 ? 22.109 2.754 26.391 1 90.25 298 THR A N 1
ATOM 2319 C CA . THR A 1 298 ? 22.922 1.665 26.922 1 90.25 298 THR A CA 1
ATOM 2320 C C . THR A 1 298 ? 22.047 0.576 27.516 1 90.25 298 THR A C 1
ATOM 2322 O O . THR A 1 298 ? 22.469 -0.576 27.641 1 90.25 298 THR A O 1
ATOM 2325 N N . TRP A 1 299 ? 20.812 1.019 27.859 1 93.31 299 TRP A N 1
ATOM 2326 C CA . TRP A 1 299 ? 19.875 0.009 28.312 1 93.31 299 TRP A CA 1
ATOM 2327 C C . TRP A 1 299 ? 19.438 -0.895 27.172 1 93.31 299 TRP A C 1
ATOM 2329 O O . TRP A 1 299 ? 19.094 -0.413 26.094 1 93.31 299 TRP A O 1
ATOM 2339 N N . PRO A 1 300 ? 19.438 -2.117 27.391 1 91.69 300 PRO A N 1
ATOM 2340 C CA . PRO A 1 300 ? 19.188 -3.061 26.297 1 91.69 300 PRO A CA 1
ATOM 2341 C C . PRO A 1 300 ? 17.859 -2.812 25.609 1 91.69 300 PRO A C 1
ATOM 2343 O O . PRO A 1 300 ? 17.797 -2.834 24.375 1 91.69 300 PRO A O 1
ATOM 2346 N N . VAL A 1 301 ? 16.875 -2.562 26.344 1 92.75 301 VAL A N 1
ATOM 2347 C CA . VAL A 1 301 ? 15.555 -2.367 25.766 1 92.75 301 VAL A CA 1
ATOM 2348 C C . VAL A 1 301 ? 15.531 -1.067 24.969 1 92.75 301 VAL A C 1
ATOM 2350 O O . VAL A 1 301 ? 14.977 -1.021 23.859 1 92.75 301 VAL A O 1
ATOM 2353 N N . ILE A 1 302 ? 16.156 -0.024 25.516 1 92.56 302 ILE A N 1
ATOM 2354 C CA . ILE A 1 302 ? 16.172 1.273 24.859 1 92.56 302 ILE A CA 1
ATOM 2355 C C . ILE A 1 302 ? 17.062 1.195 23.609 1 92.56 302 ILE A C 1
ATOM 2357 O O . ILE A 1 302 ? 16.75 1.802 22.578 1 92.56 302 ILE A O 1
ATOM 2361 N N . GLY A 1 303 ? 18.125 0.398 23.797 1 92.88 303 GLY A N 1
ATOM 2362 C CA . GLY A 1 303 ? 18.984 0.174 22.641 1 92.88 303 GLY A CA 1
ATOM 2363 C C . GLY A 1 303 ? 18.281 -0.539 21.5 1 92.88 303 GLY A C 1
ATOM 2364 O O . GLY A 1 303 ? 18.469 -0.194 20.328 1 92.88 303 GLY A O 1
ATOM 2365 N N . LEU A 1 304 ? 17.469 -1.478 21.844 1 93.31 304 LEU A N 1
ATOM 2366 C CA . LEU A 1 304 ? 16.703 -2.213 20.844 1 93.31 304 LEU A CA 1
ATOM 2367 C C . LEU A 1 304 ? 15.688 -1.309 20.172 1 93.31 304 LEU A C 1
ATOM 2369 O O . LEU A 1 304 ? 15.492 -1.386 18.953 1 93.31 304 LEU A O 1
ATOM 2373 N N . LEU A 1 305 ? 15.07 -0.467 20.938 1 94.12 305 LEU A N 1
ATOM 2374 C CA . LEU A 1 305 ? 14.094 0.463 20.391 1 94.12 305 LEU A CA 1
ATOM 2375 C C . LEU A 1 305 ? 14.75 1.449 19.438 1 94.12 305 LEU A C 1
ATOM 2377 O O . LEU A 1 305 ? 14.195 1.764 18.375 1 94.12 305 LEU A O 1
ATOM 2381 N N . ALA A 1 306 ? 15.883 1.81 19.859 1 92.31 306 ALA A N 1
ATOM 2382 C CA . ALA A 1 306 ? 16.625 2.754 19.016 1 92.31 306 ALA A CA 1
ATOM 2383 C C . ALA A 1 306 ? 17.062 2.104 17.703 1 92.31 306 ALA A C 1
ATOM 2385 O O . ALA A 1 306 ? 17.031 2.738 16.656 1 92.31 306 ALA A O 1
ATOM 2386 N N . ARG A 1 307 ? 17.422 0.857 17.781 1 93 307 ARG A N 1
ATOM 2387 C CA . ARG A 1 307 ? 17.859 0.14 16.594 1 93 307 ARG A CA 1
ATOM 2388 C C . ARG A 1 307 ? 16.688 -0.177 15.664 1 93 307 ARG A C 1
ATOM 2390 O O . ARG A 1 307 ? 16.844 -0.187 14.445 1 93 307 ARG A O 1
ATOM 2397 N N . ALA A 1 308 ? 15.562 -0.47 16.219 1 95.19 308 ALA A N 1
ATOM 2398 C CA . ALA A 1 308 ? 14.367 -0.783 15.422 1 95.19 308 ALA A CA 1
ATOM 2399 C C . ALA A 1 308 ? 13.789 0.475 14.781 1 95.19 308 ALA A C 1
ATOM 2401 O O . ALA A 1 308 ? 13.273 0.427 13.664 1 95.19 308 ALA A O 1
ATOM 2402 N N . GLY A 1 309 ? 13.898 1.595 15.547 1 93.94 309 GLY A N 1
ATOM 2403 C CA . GLY A 1 309 ? 13.359 2.854 15.062 1 93.94 309 GLY A CA 1
ATOM 2404 C C . GLY A 1 309 ? 11.836 2.893 15.062 1 93.94 309 GLY A C 1
ATOM 2405 O O . GLY A 1 309 ? 11.188 1.953 15.531 1 93.94 309 GLY A O 1
ATOM 2406 N N . VAL A 1 310 ? 11.32 3.869 14.531 1 94.25 310 VAL A N 1
ATOM 2407 C CA . VAL A 1 310 ? 9.875 4.094 14.555 1 94.25 310 VAL A CA 1
ATOM 2408 C C . VAL A 1 310 ? 9.172 3.033 13.711 1 94.25 310 VAL A C 1
ATOM 2410 O O . VAL A 1 310 ? 8.086 2.57 14.07 1 94.25 310 VAL A O 1
ATOM 2413 N N . ILE A 1 311 ? 9.773 2.611 12.602 1 96.44 311 ILE A N 1
ATOM 2414 C CA . ILE A 1 311 ? 9.188 1.598 11.727 1 96.44 311 ILE A CA 1
ATOM 2415 C C . ILE A 1 311 ? 9.094 0.269 12.477 1 96.44 311 ILE A C 1
ATOM 2417 O O . ILE A 1 311 ? 8.047 -0.386 12.461 1 96.44 311 ILE A O 1
ATOM 2421 N N . GLY A 1 312 ? 10.195 -0.079 13.148 1 97.25 312 GLY A N 1
ATOM 2422 C CA . GLY A 1 312 ? 10.219 -1.326 13.898 1 97.25 312 GLY A CA 1
ATOM 2423 C C . GLY A 1 312 ? 9.211 -1.364 15.023 1 97.25 312 GLY A C 1
ATOM 2424 O O . GLY A 1 312 ? 8.539 -2.377 15.227 1 97.25 312 GLY A O 1
ATOM 2425 N N . VAL A 1 313 ? 9.117 -0.24 15.688 1 97.12 313 VAL A N 1
ATOM 2426 C CA . VAL A 1 313 ? 8.188 -0.162 16.812 1 97.12 313 VAL A CA 1
ATOM 2427 C C . VAL A 1 313 ? 6.75 -0.246 16.297 1 97.12 313 VAL A C 1
ATOM 2429 O O . VAL A 1 313 ? 5.918 -0.95 16.875 1 97.12 313 VAL A O 1
ATOM 2432 N N . THR A 1 314 ? 6.473 0.481 15.234 1 97.38 314 THR A N 1
ATOM 2433 C CA . THR A 1 314 ? 5.141 0.445 14.641 1 97.38 314 THR A CA 1
ATOM 2434 C C . THR A 1 314 ? 4.777 -0.974 14.219 1 97.38 314 THR A C 1
ATOM 2436 O O . THR A 1 314 ? 3.684 -1.457 14.516 1 97.38 314 THR A O 1
ATOM 2439 N N . GLY A 1 315 ? 5.711 -1.622 13.508 1 97.94 315 GLY A N 1
ATOM 2440 C CA . GLY A 1 315 ? 5.48 -2.994 13.094 1 97.94 315 GLY A CA 1
ATOM 2441 C C . GLY A 1 315 ? 5.273 -3.947 14.25 1 97.94 315 GLY A C 1
ATOM 2442 O O . GLY A 1 315 ? 4.406 -4.82 14.203 1 97.94 315 GLY A O 1
ATOM 2443 N N . PHE A 1 316 ? 6.047 -3.762 15.266 1 97.88 316 PHE A N 1
ATOM 2444 C CA . PHE A 1 316 ? 5.969 -4.629 16.438 1 97.88 316 PHE A CA 1
ATOM 2445 C C . PHE A 1 316 ? 4.594 -4.527 17.094 1 97.88 316 PHE A C 1
ATOM 2447 O O . PHE A 1 316 ? 3.986 -5.543 17.422 1 97.88 316 PHE A O 1
ATOM 2454 N N . VAL A 1 317 ? 4.121 -3.338 17.25 1 98.12 317 VAL A N 1
ATOM 2455 C CA . VAL A 1 317 ? 2.824 -3.139 17.891 1 98.12 317 VAL A CA 1
ATOM 2456 C C . VAL A 1 317 ? 1.727 -3.768 17.031 1 98.12 317 VAL A C 1
ATOM 2458 O O . VAL A 1 317 ? 0.81 -4.406 17.562 1 98.12 317 VAL A O 1
ATOM 2461 N N . ILE A 1 318 ? 1.833 -3.646 15.75 1 98.38 318 ILE A N 1
ATOM 2462 C CA . ILE A 1 318 ? 0.861 -4.242 14.836 1 98.38 318 ILE A CA 1
ATOM 2463 C C . ILE A 1 318 ? 0.889 -5.762 14.969 1 98.38 318 ILE A C 1
ATOM 2465 O O . ILE A 1 318 ? -0.162 -6.402 15.062 1 98.38 318 ILE A O 1
ATOM 2469 N N . VAL A 1 319 ? 2.096 -6.324 15.023 1 98.44 319 VAL A N 1
ATOM 2470 C CA . VAL A 1 319 ? 2.254 -7.773 15.133 1 98.44 319 VAL A CA 1
ATOM 2471 C C . VAL A 1 319 ? 1.599 -8.266 16.422 1 98.44 319 VAL A C 1
ATOM 2473 O O . VAL A 1 319 ? 0.84 -9.234 16.406 1 98.44 319 VAL A O 1
ATOM 2476 N N . VAL A 1 320 ? 1.804 -7.559 17.516 1 98 320 VAL A N 1
ATOM 2477 C CA . VAL A 1 320 ? 1.238 -7.949 18.797 1 98 320 VAL A CA 1
ATOM 2478 C C . VAL A 1 320 ? -0.286 -7.902 18.734 1 98 320 VAL A C 1
ATOM 2480 O O . VAL A 1 320 ? -0.963 -8.828 19.188 1 98 320 VAL A O 1
ATOM 2483 N N . LEU A 1 321 ? -0.808 -6.891 18.125 1 98.12 321 LEU A N 1
ATOM 2484 C CA . LEU A 1 321 ? -2.254 -6.715 18.047 1 98.12 321 LEU A CA 1
ATOM 2485 C C . LEU A 1 321 ? -2.889 -7.758 17.141 1 98.12 321 LEU A C 1
ATOM 2487 O O . LEU A 1 321 ? -4.059 -8.109 17.297 1 98.12 321 LEU A O 1
ATOM 2491 N N . MET A 1 322 ? -2.141 -8.273 16.188 1 97.88 322 MET A N 1
ATOM 2492 C CA . MET A 1 322 ? -2.68 -9.281 15.273 1 97.88 322 MET A CA 1
ATOM 2493 C C . MET A 1 322 ? -2.586 -10.672 15.883 1 97.88 322 MET A C 1
ATOM 2495 O O . MET A 1 322 ? -3.338 -11.578 15.5 1 97.88 322 MET A O 1
ATOM 2499 N N . ILE A 1 323 ? -1.662 -10.852 16.812 1 97.19 323 ILE A N 1
ATOM 2500 C CA . ILE A 1 323 ? -1.519 -12.141 17.484 1 97.19 323 ILE A CA 1
ATOM 2501 C C . ILE A 1 323 ? -2.555 -12.258 18.594 1 97.19 323 ILE A C 1
ATOM 2503 O O . ILE A 1 323 ? -3.174 -13.312 18.766 1 97.19 323 ILE A O 1
ATOM 2507 N N . LEU A 1 324 ? -2.727 -11.102 19.281 1 96.12 324 LEU A N 1
ATOM 2508 C CA . LEU A 1 324 ? -3.701 -11.094 20.359 1 96.12 324 LEU A CA 1
ATOM 2509 C C . LEU A 1 324 ? -5.117 -11.266 19.828 1 96.12 324 LEU A C 1
ATOM 2511 O O . LEU A 1 324 ? -5.465 -10.688 18.797 1 96.12 324 LEU A O 1
ATOM 2515 N N . ARG A 1 325 ? -5.898 -12.078 20.531 1 94.5 325 ARG A N 1
ATOM 2516 C CA . ARG A 1 325 ? -7.254 -12.359 20.078 1 94.5 325 ARG A CA 1
ATOM 2517 C C . ARG A 1 325 ? -8.273 -12.07 21.172 1 94.5 325 ARG A C 1
ATOM 2519 O O . ARG A 1 325 ? -7.984 -12.25 22.359 1 94.5 325 ARG A O 1
ATOM 2526 N N . VAL A 1 326 ? -9.336 -11.492 20.734 1 93.19 326 VAL A N 1
ATOM 2527 C CA . VAL A 1 326 ? -10.531 -11.297 21.547 1 93.19 326 VAL A CA 1
ATOM 2528 C C . VAL A 1 326 ? -11.727 -11.969 20.891 1 93.19 326 VAL A C 1
ATOM 2530 O O . VAL A 1 326 ? -12.047 -11.688 19.734 1 93.19 326 VAL A O 1
ATOM 2533 N N . ASP A 1 327 ? -12.375 -12.883 21.547 1 90.25 327 ASP A N 1
ATOM 2534 C CA . ASP A 1 327 ? -13.508 -13.656 21.031 1 90.25 327 ASP A CA 1
ATOM 2535 C C . ASP A 1 327 ? -13.148 -14.359 19.734 1 90.25 327 ASP A C 1
ATOM 2537 O O . ASP A 1 327 ? -13.906 -14.305 18.766 1 90.25 327 ASP A O 1
ATOM 2541 N N . GLY A 1 328 ? -11.922 -14.82 19.656 1 88.69 328 GLY A N 1
ATOM 2542 C CA . GLY A 1 328 ? -11.492 -15.656 18.547 1 88.69 328 GLY A CA 1
ATOM 2543 C C . GLY A 1 328 ? -10.992 -14.852 17.359 1 88.69 328 GLY A C 1
ATOM 2544 O O . GLY A 1 328 ? -10.508 -15.422 16.375 1 88.69 328 GLY A O 1
ATOM 2545 N N . LYS A 1 329 ? -11.055 -13.562 17.406 1 92.25 329 LYS A N 1
ATOM 2546 C CA . LYS A 1 329 ? -10.594 -12.711 16.312 1 92.25 329 LYS A CA 1
ATOM 2547 C C . LYS A 1 329 ? -9.43 -11.828 16.75 1 92.25 329 LYS A C 1
ATOM 2549 O O . LYS A 1 329 ? -9.336 -11.461 17.922 1 92.25 329 LYS A O 1
ATOM 2554 N N . PRO A 1 330 ? -8.578 -11.555 15.797 1 95.19 330 PRO A N 1
ATOM 2555 C CA . PRO A 1 330 ? -7.48 -10.672 16.188 1 95.19 330 PRO A CA 1
ATOM 2556 C C . PRO A 1 330 ? -7.965 -9.305 16.656 1 95.19 330 PRO A C 1
ATOM 2558 O O . PRO A 1 330 ? -8.969 -8.789 16.156 1 95.19 330 PRO A O 1
ATOM 2561 N N . VAL A 1 331 ? -7.23 -8.758 17.547 1 97.12 331 VAL A N 1
ATOM 2562 C CA . VAL A 1 331 ? -7.555 -7.422 18.047 1 97.12 331 VAL A CA 1
ATOM 2563 C C . VAL A 1 331 ? -7.516 -6.422 16.891 1 97.12 331 VAL A C 1
ATOM 2565 O O . VAL A 1 331 ? -8.359 -5.527 16.812 1 97.12 331 VAL A O 1
ATOM 2568 N N . LEU A 1 332 ? -6.555 -6.652 16.016 1 97.69 332 LEU A N 1
ATOM 2569 C CA . LEU A 1 332 ? -6.461 -5.848 14.797 1 97.69 332 LEU A CA 1
ATOM 2570 C C . LEU A 1 332 ? -6.637 -6.715 13.555 1 97.69 332 LEU A C 1
ATOM 2572 O O . LEU A 1 332 ? -5.68 -7.344 13.086 1 97.69 332 LEU A O 1
ATOM 2576 N N . PRO A 1 333 ? -7.863 -6.781 13.102 1 96.81 333 PRO A N 1
ATOM 2577 C CA . PRO A 1 333 ? -8.031 -7.398 11.781 1 96.81 333 PRO A CA 1
ATOM 2578 C C . PRO A 1 333 ? -7.492 -6.527 10.648 1 96.81 333 PRO A C 1
ATOM 2580 O O . PRO A 1 333 ? -8.25 -5.805 10.008 1 96.81 333 PRO A O 1
ATOM 2583 N N . PHE A 1 334 ? -6.293 -6.703 10.312 1 97.5 334 PHE A N 1
ATOM 2584 C CA . PHE A 1 334 ? -5.523 -5.793 9.469 1 97.5 334 PHE A CA 1
ATOM 2585 C C . PHE A 1 334 ? -6.23 -5.555 8.141 1 97.5 334 PHE A C 1
ATOM 2587 O O . PHE A 1 334 ? -6.406 -4.406 7.727 1 97.5 334 PHE A O 1
ATOM 2594 N N . GLN A 1 335 ? -6.66 -6.586 7.426 1 96.38 335 GLN A N 1
ATOM 2595 C CA . GLN A 1 335 ? -7.297 -6.473 6.121 1 96.38 335 GLN A CA 1
ATOM 2596 C C . GLN A 1 335 ? -8.555 -5.605 6.195 1 96.38 335 GLN A C 1
ATOM 2598 O O . GLN A 1 335 ? -8.75 -4.715 5.367 1 96.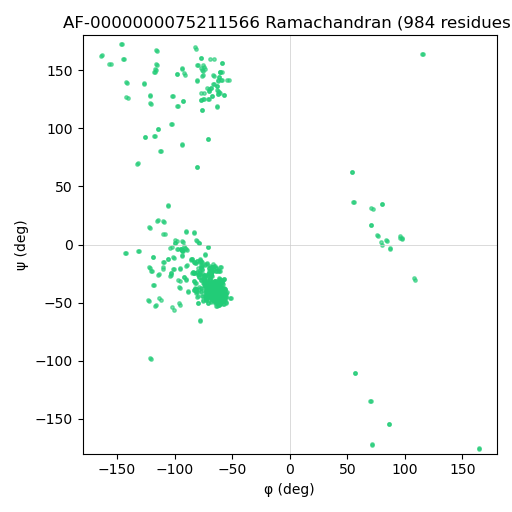38 335 GLN A O 1
ATOM 2603 N N . GLN A 1 336 ? -9.375 -5.84 7.191 1 95.69 336 GLN A N 1
ATOM 2604 C CA . GLN A 1 336 ? -10.625 -5.105 7.348 1 95.69 336 GLN A CA 1
ATOM 2605 C C . GLN A 1 336 ? -10.367 -3.658 7.758 1 95.69 336 GLN A C 1
ATOM 2607 O O . GLN A 1 336 ? -11 -2.738 7.242 1 95.69 336 GLN A O 1
ATOM 2612 N N . ALA A 1 337 ? -9.438 -3.559 8.68 1 96 337 ALA A N 1
ATOM 2613 C CA . ALA A 1 337 ? -9.094 -2.211 9.133 1 96 337 ALA A CA 1
ATOM 2614 C C . ALA A 1 337 ? -8.539 -1.37 7.984 1 96 337 ALA A C 1
ATOM 2616 O O . ALA A 1 337 ? -8.906 -0.2 7.832 1 96 337 ALA A O 1
ATOM 2617 N N . ALA A 1 338 ? -7.695 -1.971 7.199 1 96.31 338 ALA A N 1
ATOM 2618 C CA . ALA A 1 338 ? -7.102 -1.263 6.07 1 96.31 338 ALA A CA 1
ATOM 2619 C C . ALA A 1 338 ? -8.156 -0.919 5.02 1 96.31 338 ALA A C 1
ATOM 2621 O O . ALA A 1 338 ? -8.109 0.155 4.414 1 96.31 338 ALA A O 1
ATOM 2622 N N . SER A 1 339 ? -9.094 -1.795 4.793 1 93.62 339 SER A N 1
ATOM 2623 C CA . SER A 1 339 ? -10.133 -1.584 3.789 1 93.62 339 SER A CA 1
ATOM 2624 C C . SER A 1 339 ? -10.969 -0.354 4.113 1 93.62 339 SER A C 1
ATOM 2626 O O . SER A 1 339 ? -11.414 0.357 3.209 1 93.62 339 SER A O 1
ATOM 2628 N N . SER A 1 340 ? -11.078 -0.076 5.34 1 91.75 340 SER A N 1
ATOM 2629 C CA . SER A 1 340 ? -11.977 1.016 5.719 1 91.75 340 SER A CA 1
ATOM 2630 C C . SER A 1 340 ? -11.188 2.279 6.059 1 91.75 340 SER A C 1
ATOM 2632 O O . SER A 1 340 ? -11.703 3.391 5.918 1 91.75 340 SER A O 1
ATOM 2634 N N . GLN A 1 341 ? -9.938 2.064 6.449 1 91.38 341 GLN A N 1
ATOM 2635 C CA . GLN A 1 341 ? -9.281 3.225 7.039 1 91.38 341 GLN A CA 1
ATOM 2636 C C . GLN A 1 341 ? -8.055 3.637 6.23 1 91.38 341 GLN A C 1
ATOM 2638 O O . GLN A 1 341 ? -7.508 4.723 6.434 1 91.38 341 GLN A O 1
ATOM 2643 N N . PHE A 1 342 ? -7.629 2.834 5.309 1 94.81 342 PHE A N 1
ATOM 2644 C CA . PHE A 1 342 ? -6.43 3.133 4.531 1 94.81 342 PHE A CA 1
ATOM 2645 C C . PHE A 1 342 ? -6.727 4.18 3.463 1 94.81 342 PHE A C 1
ATOM 2647 O O . PHE A 1 342 ? -7.664 4.023 2.678 1 94.81 342 PHE A O 1
ATOM 2654 N N . ASN A 1 343 ? -6.016 5.238 3.455 1 94.75 343 ASN A N 1
ATOM 2655 C CA . ASN A 1 343 ? -6.195 6.328 2.498 1 94.75 343 ASN A CA 1
ATOM 2656 C C . ASN A 1 343 ? -5.129 6.289 1.405 1 94.75 343 ASN A C 1
ATOM 2658 O O . ASN A 1 343 ? -4.023 6.801 1.592 1 94.75 343 ASN A O 1
ATOM 2662 N N . TRP A 1 344 ? -5.465 5.844 0.263 1 96.75 344 TRP A N 1
ATOM 2663 C CA . TRP A 1 344 ? -4.535 5.688 -0.849 1 96.75 344 TRP A CA 1
ATOM 2664 C C . TRP A 1 344 ? -4.078 7.043 -1.375 1 96.75 344 TRP A C 1
ATOM 2666 O O . TRP A 1 344 ? -2.975 7.172 -1.907 1 96.75 344 TRP A O 1
ATOM 2676 N N . GLY A 1 345 ? -4.953 8.047 -1.256 1 95.31 345 GLY A N 1
ATOM 2677 C CA . GLY A 1 345 ? -4.57 9.391 -1.653 1 95.31 345 GLY A CA 1
ATOM 2678 C C . GLY A 1 345 ? -3.385 9.93 -0.874 1 95.31 345 GLY A C 1
ATOM 2679 O O . GLY A 1 345 ? -2.453 10.484 -1.456 1 95.31 345 GLY A O 1
ATOM 2680 N N . VAL A 1 346 ? -3.447 9.703 0.389 1 93.06 346 VAL A N 1
ATOM 2681 C CA . VAL A 1 346 ? -2.367 10.164 1.252 1 93.06 346 VAL A CA 1
ATOM 2682 C C . VAL A 1 346 ? -1.081 9.414 0.921 1 93.06 346 VAL A C 1
ATOM 2684 O O . VAL A 1 346 ? -0.007 10.016 0.835 1 93.06 346 VAL A O 1
ATOM 2687 N N . LEU A 1 347 ? -1.128 8.117 0.71 1 96.38 347 LEU A N 1
ATOM 2688 C CA . LEU A 1 347 ? 0.047 7.309 0.406 1 96.38 347 LEU A CA 1
ATOM 2689 C C . LEU A 1 347 ? 0.719 7.785 -0.877 1 96.38 347 LEU A C 1
ATOM 2691 O O . LEU A 1 347 ? 1.925 8.039 -0.893 1 96.38 347 LEU A O 1
ATOM 2695 N N . PHE A 1 348 ? -0.054 7.922 -1.902 1 97.69 348 PHE A N 1
ATOM 2696 C CA . PHE A 1 348 ? 0.529 8.281 -3.189 1 97.69 348 PHE A CA 1
ATOM 2697 C C . PHE A 1 348 ? 1.044 9.719 -3.166 1 97.69 348 PHE A C 1
ATOM 2699 O O . PHE A 1 348 ? 2.043 10.039 -3.816 1 97.69 348 PHE A O 1
ATOM 2706 N N . LEU A 1 349 ? 0.34 10.547 -2.406 1 95.69 349 LEU A N 1
ATOM 2707 C CA . LEU A 1 349 ? 0.842 11.906 -2.229 1 95.69 349 LEU A CA 1
ATOM 2708 C C . LEU A 1 349 ? 2.229 11.891 -1.593 1 95.69 349 LEU A C 1
ATOM 2710 O O . LEU A 1 349 ? 3.141 12.578 -2.068 1 95.69 349 LEU A O 1
ATOM 2714 N N . ILE A 1 350 ? 2.369 11.109 -0.561 1 95.62 350 ILE A N 1
ATOM 2715 C CA . ILE A 1 350 ? 3.643 11.039 0.148 1 95.62 350 ILE A CA 1
ATOM 2716 C C . ILE A 1 350 ? 4.715 10.453 -0.768 1 95.62 350 ILE A C 1
ATOM 2718 O O . ILE A 1 350 ? 5.816 10.992 -0.871 1 95.62 350 ILE A O 1
ATOM 2722 N N . ILE A 1 351 ? 4.398 9.391 -1.508 1 97.44 351 ILE A N 1
ATOM 2723 C CA . ILE A 1 351 ? 5.336 8.734 -2.412 1 97.44 351 ILE A CA 1
ATOM 2724 C C . ILE A 1 351 ? 5.875 9.742 -3.42 1 97.44 351 ILE A C 1
ATOM 2726 O O . ILE A 1 351 ? 7.09 9.875 -3.588 1 97.44 351 ILE A O 1
ATOM 2730 N N . SER A 1 352 ? 5.027 10.492 -4.004 1 97.19 352 SER A N 1
ATOM 2731 C CA . SER A 1 352 ? 5.414 11.352 -5.113 1 97.19 352 SER A CA 1
ATOM 2732 C C . SER A 1 352 ? 6.004 12.664 -4.613 1 97.19 352 SER A C 1
ATOM 2734 O O . SER A 1 352 ? 6.988 13.164 -5.164 1 97.19 352 SER A O 1
ATOM 2736 N N . ALA A 1 353 ? 5.445 13.219 -3.543 1 95 353 ALA A N 1
ATOM 2737 C CA . ALA A 1 353 ? 5.898 14.516 -3.053 1 95 353 ALA A CA 1
ATOM 2738 C C . ALA A 1 353 ? 7.277 14.414 -2.406 1 95 353 ALA A C 1
ATOM 2740 O O . ALA A 1 353 ? 8.117 15.297 -2.578 1 95 353 ALA A O 1
ATOM 2741 N N . VAL A 1 354 ? 7.484 13.398 -1.645 1 94 354 VAL A N 1
ATOM 2742 C CA . VAL A 1 354 ? 8.781 13.203 -0.999 1 94 354 VAL A CA 1
ATOM 2743 C C . VAL A 1 354 ? 9.859 13.023 -2.059 1 94 354 VAL A C 1
ATOM 2745 O O . VAL A 1 354 ? 10.93 13.633 -1.974 1 94 354 VAL A O 1
ATOM 2748 N N . TYR A 1 355 ? 9.602 12.203 -3.053 1 96.19 355 TYR A N 1
ATOM 2749 C CA . TYR A 1 355 ? 10.602 12 -4.098 1 96.19 355 TYR A CA 1
ATOM 2750 C C . TYR A 1 355 ? 10.828 13.281 -4.895 1 96.19 355 TYR A C 1
ATOM 2752 O O . TYR A 1 355 ? 11.969 13.641 -5.199 1 96.19 355 TYR A O 1
ATOM 2760 N N . ALA A 1 356 ? 9.727 13.93 -5.266 1 94.81 356 ALA A N 1
ATOM 2761 C CA . ALA A 1 356 ? 9.836 15.148 -6.062 1 94.81 356 ALA A CA 1
ATOM 2762 C C . ALA A 1 356 ? 10.594 16.234 -5.305 1 94.81 356 ALA A C 1
ATOM 2764 O O . ALA A 1 356 ? 11.406 16.969 -5.887 1 94.81 356 ALA A O 1
ATOM 2765 N N . GLY A 1 357 ? 10.266 16.391 -4.039 1 90.75 357 GLY A N 1
ATOM 2766 C CA . GLY A 1 357 ? 10.992 17.344 -3.225 1 90.75 357 GLY A CA 1
ATOM 2767 C C . GLY A 1 357 ? 12.492 17.094 -3.211 1 90.75 357 GLY A C 1
ATOM 2768 O O . GLY A 1 357 ? 13.281 18.047 -3.299 1 90.75 357 GLY A O 1
ATOM 2769 N N . ASN A 1 358 ? 12.805 15.867 -3.1 1 91.25 358 ASN A N 1
ATOM 2770 C CA . ASN A 1 358 ? 14.211 15.492 -3.148 1 91.25 358 ASN A CA 1
ATOM 2771 C C . ASN A 1 358 ? 14.82 15.781 -4.52 1 91.25 358 ASN A C 1
ATOM 2773 O O . ASN A 1 358 ? 15.945 16.266 -4.609 1 91.25 358 ASN A O 1
ATOM 2777 N N . ALA A 1 359 ? 14.117 15.445 -5.531 1 93.62 359 ALA A N 1
ATOM 2778 C CA . ALA A 1 359 ? 14.594 15.648 -6.895 1 93.62 359 ALA A CA 1
ATOM 2779 C C . ALA A 1 359 ? 14.867 17.125 -7.164 1 93.62 359 ALA A C 1
ATOM 2781 O O . ALA A 1 359 ? 15.867 17.484 -7.789 1 93.62 359 ALA A O 1
ATOM 2782 N N . LEU A 1 360 ? 14.055 18 -6.684 1 92.25 360 LEU A N 1
ATOM 2783 C CA . LEU A 1 360 ? 14.172 19.438 -6.906 1 92.25 360 LEU A CA 1
ATOM 2784 C C . LEU A 1 360 ? 15.398 20 -6.191 1 92.25 360 LEU A C 1
ATOM 2786 O O . LEU A 1 360 ? 15.914 21.047 -6.57 1 92.25 360 LEU A O 1
ATOM 2790 N N . SER A 1 361 ? 15.828 19.312 -5.195 1 88.19 361 SER A N 1
ATOM 2791 C CA . SER A 1 361 ? 16.922 19.797 -4.375 1 88.19 361 SER A CA 1
ATOM 2792 C C . SER A 1 361 ? 18.266 19.234 -4.855 1 88.19 361 SER A C 1
ATOM 2794 O O . SER A 1 361 ? 19.312 19.609 -4.336 1 88.19 361 SER A O 1
ATOM 2796 N N . GLN A 1 362 ? 18.188 18.375 -5.832 1 89.88 362 GLN A N 1
ATOM 2797 C CA . GLN A 1 362 ? 19.406 17.781 -6.34 1 89.88 362 GLN A CA 1
ATOM 2798 C C . GLN A 1 362 ? 20.125 18.719 -7.305 1 89.88 362 GLN A C 1
ATOM 2800 O O . GLN A 1 362 ? 19.484 19.484 -8.023 1 89.88 362 GLN A O 1
ATOM 2805 N N . ASP A 1 363 ? 21.422 18.547 -7.43 1 90.62 363 ASP A N 1
ATOM 2806 C CA . ASP A 1 363 ? 22.25 19.406 -8.266 1 90.62 363 ASP A CA 1
ATOM 2807 C C . ASP A 1 363 ? 21.953 19.188 -9.75 1 90.62 363 ASP A C 1
ATOM 2809 O O . ASP A 1 363 ? 22.047 20.109 -10.555 1 90.62 363 ASP A O 1
ATOM 2813 N N . ILE A 1 364 ? 21.547 18.031 -10.031 1 92.94 364 ILE A N 1
ATOM 2814 C CA . ILE A 1 364 ? 21.359 17.656 -11.43 1 92.94 364 ILE A CA 1
ATOM 2815 C C . ILE A 1 364 ? 20.25 18.516 -12.039 1 92.94 364 ILE A C 1
ATOM 2817 O O . ILE A 1 364 ? 20.188 18.688 -13.258 1 92.94 364 ILE A O 1
ATOM 2821 N N . THR A 1 365 ? 19.359 19.125 -11.195 1 94.94 365 THR A N 1
ATOM 2822 C CA . THR A 1 365 ? 18.219 19.875 -11.711 1 94.94 365 THR A CA 1
ATOM 2823 C C . THR A 1 365 ? 18.578 21.359 -11.875 1 94.94 365 THR A C 1
ATOM 2825 O O . THR A 1 365 ? 17.969 22.062 -12.68 1 94.94 365 THR A O 1
ATOM 2828 N N . GLY A 1 366 ? 19.516 21.844 -11.062 1 94.56 366 GLY A N 1
ATOM 2829 C CA . GLY A 1 366 ? 19.906 23.234 -11.102 1 94.56 366 GLY A CA 1
ATOM 2830 C C . GLY A 1 366 ? 18.844 24.172 -10.562 1 94.56 366 GLY A C 1
ATOM 2831 O O . GLY A 1 366 ? 18.938 25.391 -10.75 1 94.56 366 GLY A O 1
ATOM 2832 N N . ILE A 1 367 ? 17.875 23.703 -9.844 1 92.81 367 ILE A N 1
ATOM 2833 C CA . ILE A 1 367 ? 16.734 24.5 -9.398 1 92.81 367 ILE A CA 1
ATOM 2834 C C . ILE A 1 367 ? 17.125 25.344 -8.195 1 92.81 367 ILE A C 1
ATOM 2836 O O . ILE A 1 367 ? 16.734 26.516 -8.094 1 92.81 367 ILE A O 1
ATOM 2840 N N . LYS A 1 368 ? 17.953 24.844 -7.301 1 88.44 368 LYS A N 1
ATOM 2841 C CA . LYS A 1 368 ? 18.328 25.562 -6.086 1 88.44 368 LYS A CA 1
ATOM 2842 C C . LYS A 1 368 ? 19.078 26.859 -6.418 1 88.44 368 LYS A C 1
ATOM 2844 O O . LYS A 1 368 ? 18.688 27.938 -5.961 1 88.44 368 LYS A O 1
ATOM 2849 N N . PRO A 1 369 ? 20.094 26.75 -7.262 1 91.69 369 PRO A N 1
ATOM 2850 C CA . PRO A 1 369 ? 20.781 27.984 -7.613 1 91.69 369 PRO A CA 1
ATOM 2851 C C . PRO A 1 369 ? 19.891 28.953 -8.391 1 91.69 369 PRO A C 1
ATOM 2853 O O . PRO A 1 369 ? 20.031 30.172 -8.258 1 91.69 369 PRO A O 1
ATOM 2856 N N . PHE A 1 370 ? 19.016 28.469 -9.133 1 93.62 370 PHE A N 1
ATOM 2857 C CA . PHE A 1 370 ? 18.062 29.297 -9.859 1 93.62 370 PHE A CA 1
ATOM 2858 C C . PHE A 1 370 ? 17.219 30.125 -8.891 1 93.62 370 PHE A C 1
ATOM 2860 O O . PHE A 1 370 ? 17.078 31.328 -9.055 1 93.62 370 PHE A O 1
ATOM 2867 N N . LEU A 1 371 ? 16.656 29.469 -7.844 1 90.69 371 LEU A N 1
ATOM 2868 C CA . LEU A 1 371 ? 15.766 30.109 -6.883 1 90.69 371 LEU A CA 1
ATOM 2869 C C . LEU A 1 371 ? 16.516 31.141 -6.059 1 90.69 371 LEU A C 1
ATOM 2871 O O . LEU A 1 371 ? 15.969 32.219 -5.766 1 90.69 371 LEU A O 1
ATOM 2875 N N . VAL A 1 372 ? 17.734 30.844 -5.711 1 90.06 372 VAL A N 1
ATOM 2876 C CA . VAL A 1 372 ? 18.547 31.781 -4.938 1 90.06 372 VAL A CA 1
ATOM 2877 C C . VAL A 1 372 ? 18.797 33.031 -5.762 1 90.06 372 VAL A C 1
ATOM 2879 O O . VAL A 1 372 ? 18.734 34.156 -5.242 1 90.06 372 VAL A O 1
ATOM 2882 N N . THR A 1 373 ? 19.031 32.781 -7.027 1 92.06 373 THR A N 1
ATOM 2883 C CA . THR A 1 373 ? 19.312 33.906 -7.918 1 92.06 373 THR A CA 1
ATOM 2884 C C . THR A 1 373 ? 18.062 34.781 -8.117 1 92.06 373 THR A C 1
ATOM 2886 O O . THR A 1 373 ? 18.125 36 -7.977 1 92.06 373 THR A O 1
ATOM 2889 N N . VAL A 1 374 ? 17 34.188 -8.336 1 92.62 374 VAL A N 1
ATOM 2890 C CA . VAL A 1 374 ? 15.781 34.875 -8.711 1 92.62 374 VAL A CA 1
ATOM 2891 C C . VAL A 1 374 ? 15.211 35.594 -7.488 1 92.62 374 VAL A C 1
ATOM 2893 O O . VAL A 1 374 ? 14.648 36.688 -7.602 1 92.62 374 VAL A O 1
ATOM 2896 N N . LEU A 1 375 ? 15.43 35 -6.266 1 93 375 LEU A N 1
ATOM 2897 C CA . LEU A 1 375 ? 14.797 35.562 -5.078 1 93 375 LEU A CA 1
ATOM 2898 C C . LEU A 1 375 ? 15.773 36.438 -4.289 1 93 375 LEU A C 1
ATOM 2900 O O . LEU A 1 375 ? 15.406 37.031 -3.27 1 93 375 LEU A O 1
ATOM 2904 N N . GLU A 1 376 ? 16.938 36.562 -4.777 1 91.44 376 GLU A N 1
ATOM 2905 C CA . GLU A 1 376 ? 17.984 37.312 -4.109 1 91.44 376 GLU A CA 1
ATOM 2906 C C . GLU A 1 376 ? 17.531 38.75 -3.84 1 91.44 376 GLU A C 1
ATOM 2908 O O . GLU A 1 376 ? 17.766 39.281 -2.756 1 91.44 376 GLU A O 1
ATOM 2913 N N . PRO A 1 377 ? 16.797 39.406 -4.723 1 91.44 377 PRO A N 1
ATOM 2914 C CA . PRO A 1 377 ? 16.375 40.781 -4.492 1 91.44 377 PRO A CA 1
ATOM 2915 C C . PRO A 1 377 ? 15.352 40.906 -3.363 1 91.44 377 PRO A C 1
ATOM 2917 O O . PRO A 1 377 ? 15.273 41.938 -2.709 1 91.44 377 PRO A O 1
ATOM 2920 N N . VAL A 1 378 ? 14.641 39.875 -3.115 1 90.38 378 VAL A N 1
ATOM 2921 C CA . VAL A 1 378 ? 13.578 39.938 -2.119 1 90.38 378 VAL A CA 1
ATOM 2922 C C . VAL A 1 378 ? 14.102 39.406 -0.781 1 90.38 378 VAL A C 1
ATOM 2924 O O . VAL A 1 378 ? 13.781 39.969 0.274 1 90.38 378 VAL A O 1
ATOM 2927 N N . LEU A 1 379 ? 14.93 38.406 -0.83 1 89.94 379 LEU A N 1
ATOM 2928 C CA . LEU A 1 379 ? 15.32 37.719 0.393 1 89.94 379 LEU A CA 1
ATOM 2929 C C . LEU A 1 379 ? 16.766 38 0.748 1 89.94 379 LEU A C 1
ATOM 2931 O O . LEU A 1 379 ? 17.188 37.781 1.893 1 89.94 379 LEU A O 1
ATOM 2935 N N . GLY A 1 380 ? 17.453 38.438 -0.309 1 85.88 380 GLY A N 1
ATOM 2936 C CA . GLY A 1 380 ? 18.875 38.688 -0.104 1 85.88 380 GLY A CA 1
ATOM 2937 C C . GLY A 1 380 ? 19.141 39.75 0.925 1 85.88 380 GLY A C 1
ATOM 2938 O O . GLY A 1 380 ? 18.469 40.781 0.94 1 85.88 380 GLY A O 1
ATOM 2939 N N . GLY A 1 381 ? 20 39.5 1.838 1 84.69 381 GLY A N 1
ATOM 2940 C CA . GLY A 1 381 ? 20.438 40.5 2.803 1 84.69 381 GLY A CA 1
ATOM 2941 C C . GLY A 1 381 ? 19.453 40.688 3.939 1 84.69 381 GLY A C 1
ATOM 2942 O O . GLY A 1 381 ? 19.641 41.562 4.785 1 84.69 381 GLY A O 1
ATOM 2943 N N . ARG A 1 382 ? 18.422 40 3.928 1 88.44 382 ARG A N 1
ATOM 2944 C CA . ARG A 1 382 ? 17.453 40.125 5.004 1 88.44 382 ARG A CA 1
ATOM 2945 C C . ARG A 1 382 ? 17.953 39.438 6.277 1 88.44 382 ARG A C 1
ATOM 2947 O O . ARG A 1 382 ? 18.797 38.562 6.219 1 88.44 382 ARG A O 1
ATOM 2954 N N . SER A 1 383 ? 17.391 40 7.367 1 94 383 SER A N 1
ATOM 2955 C CA . SER A 1 383 ? 17.703 39.375 8.641 1 94 383 SER A CA 1
ATOM 2956 C C . SER A 1 383 ? 17.062 38 8.75 1 94 383 SER A C 1
ATOM 2958 O O . SER A 1 383 ? 16.156 37.656 7.973 1 94 383 SER A O 1
ATOM 2960 N N . GLU A 1 384 ? 17.578 37.188 9.617 1 95.38 384 GLU A N 1
ATOM 2961 C CA . GLU A 1 384 ? 17.016 35.875 9.883 1 95.38 384 GLU A CA 1
ATOM 2962 C C . GLU A 1 384 ? 15.516 35.938 10.164 1 95.38 384 GLU A C 1
ATOM 2964 O O . GLU A 1 384 ? 14.734 35.156 9.617 1 95.38 384 GLU A O 1
ATOM 2969 N N . PHE A 1 385 ? 15.172 36.844 10.961 1 96.19 385 PHE A N 1
ATOM 2970 C CA . PHE A 1 385 ? 13.773 36.969 11.352 1 96.19 385 PHE A CA 1
ATOM 2971 C C . PHE A 1 385 ? 12.914 37.344 10.156 1 96.19 385 PHE A C 1
ATOM 2973 O O . PHE A 1 385 ? 11.805 36.844 9.992 1 96.19 385 PHE A O 1
ATOM 2980 N N . ALA A 1 386 ? 13.383 38.281 9.391 1 96.12 386 ALA A N 1
ATOM 2981 C CA . ALA A 1 386 ? 12.625 38.719 8.219 1 96.12 386 ALA A CA 1
ATOM 2982 C C . ALA A 1 386 ? 12.43 37.562 7.242 1 96.12 386 ALA A C 1
ATOM 2984 O O . ALA A 1 386 ? 11.336 37.375 6.688 1 96.12 386 ALA A O 1
ATOM 2985 N N . PHE A 1 387 ? 13.539 36.875 7.023 1 96 387 PHE A N 1
ATOM 2986 C CA . PHE A 1 387 ? 13.461 35.719 6.145 1 96 387 PHE A CA 1
ATOM 2987 C C . PHE A 1 387 ? 12.445 34.719 6.66 1 96 387 PHE A C 1
ATOM 2989 O O . PHE A 1 387 ? 11.555 34.281 5.918 1 96 387 PHE A O 1
ATOM 2996 N N . MET A 1 388 ? 12.57 34.375 7.914 1 97.12 388 MET A N 1
ATOM 2997 C CA . MET A 1 388 ? 11.656 33.438 8.555 1 97.12 388 MET A CA 1
ATOM 2998 C C . MET A 1 388 ? 10.211 33.938 8.453 1 97.12 388 MET A C 1
ATOM 3000 O O . MET A 1 388 ? 9.32 33.188 8.062 1 97.12 388 MET A O 1
ATOM 3004 N N . PHE A 1 389 ? 9.969 35.156 8.75 1 97.81 389 PHE A N 1
ATOM 3005 C CA . PHE A 1 389 ? 8.625 35.719 8.766 1 97.81 389 PHE A CA 1
ATOM 3006 C C . PHE A 1 389 ? 8 35.688 7.375 1 97.81 389 PHE A C 1
ATOM 3008 O O . PHE A 1 389 ? 6.816 35.375 7.234 1 97.81 389 PHE A O 1
ATOM 3015 N N . ILE A 1 390 ? 8.773 36 6.387 1 97.06 390 ILE A N 1
ATOM 3016 C CA . ILE A 1 390 ? 8.289 35.969 5.012 1 97.06 390 ILE A CA 1
ATOM 3017 C C . ILE A 1 390 ? 7.902 34.531 4.637 1 97.06 390 ILE A C 1
ATOM 3019 O O . ILE A 1 390 ? 6.836 34.312 4.062 1 97.06 390 ILE A O 1
ATOM 3023 N N . MET A 1 391 ? 8.766 33.562 4.945 1 96.75 391 MET A N 1
ATOM 3024 C CA . MET A 1 391 ? 8.477 32.156 4.625 1 96.75 391 MET A CA 1
ATOM 3025 C C . MET A 1 391 ? 7.215 31.688 5.336 1 96.75 391 MET A C 1
ATOM 3027 O O . MET A 1 391 ? 6.383 31 4.742 1 96.75 391 MET A O 1
ATOM 3031 N N . PHE A 1 392 ? 7.078 32.062 6.617 1 98.25 392 PHE A N 1
ATOM 3032 C CA . PHE A 1 392 ? 5.898 31.688 7.391 1 98.25 392 PHE A CA 1
ATOM 3033 C C . PHE A 1 392 ? 4.641 32.312 6.789 1 98.25 392 PHE A C 1
ATOM 3035 O O . PHE A 1 392 ? 3.617 31.641 6.656 1 98.25 392 PHE A O 1
ATOM 3042 N N . ALA A 1 393 ? 4.754 33.531 6.426 1 98.06 393 ALA A N 1
ATOM 3043 C CA . ALA A 1 393 ? 3.615 34.25 5.859 1 98.06 393 ALA A CA 1
ATOM 3044 C C . ALA A 1 393 ? 3.203 33.656 4.52 1 98.06 393 ALA A C 1
ATOM 3046 O O . ALA A 1 393 ? 2.014 33.469 4.262 1 98.06 393 ALA A O 1
ATOM 3047 N N . VAL A 1 394 ? 4.164 33.406 3.697 1 97.12 394 VAL A N 1
ATOM 3048 C CA . VAL A 1 394 ? 3.883 32.812 2.389 1 97.12 394 VAL A CA 1
ATOM 3049 C C . VAL A 1 394 ? 3.258 31.438 2.561 1 97.12 394 VAL A C 1
ATOM 3051 O O . VAL A 1 394 ? 2.289 31.094 1.876 1 97.12 394 VAL A O 1
ATOM 3054 N N . ALA A 1 395 ? 3.814 30.656 3.441 1 97.25 395 ALA A N 1
ATOM 3055 C CA . ALA A 1 395 ? 3.273 29.328 3.719 1 97.25 395 ALA A CA 1
ATOM 3056 C C . ALA A 1 395 ? 1.802 29.406 4.113 1 97.25 395 ALA A C 1
ATOM 3058 O O . ALA A 1 395 ? 0.977 28.641 3.611 1 97.25 395 ALA A O 1
ATOM 3059 N N . LEU A 1 396 ? 1.481 30.312 4.965 1 97.38 396 LEU A N 1
ATOM 3060 C CA . LEU A 1 396 ? 0.128 30.469 5.484 1 97.38 396 LEU A CA 1
ATOM 3061 C C . LEU A 1 396 ? -0.83 30.922 4.387 1 97.38 396 LEU A C 1
ATOM 3063 O O . LEU A 1 396 ? -1.975 30.453 4.332 1 97.38 396 LEU A O 1
ATOM 3067 N N . VAL A 1 397 ? -0.391 31.75 3.533 1 96.56 397 VAL A N 1
ATOM 3068 C CA . VAL A 1 397 ? -1.241 32.281 2.479 1 96.56 397 VAL A CA 1
ATOM 3069 C C . VAL A 1 397 ? -1.505 31.219 1.426 1 96.56 397 VAL A C 1
ATOM 3071 O O . VAL A 1 397 ? -2.656 30.953 1.07 1 96.56 397 VAL A O 1
ATOM 3074 N N . ILE A 1 398 ? -0.503 30.531 0.999 1 95.12 398 ILE A N 1
ATOM 3075 C CA . ILE A 1 398 ? -0.647 29.641 -0.146 1 95.12 398 ILE A CA 1
ATOM 3076 C C . ILE A 1 398 ? -1.399 28.391 0.275 1 95.12 398 ILE A C 1
ATOM 3078 O O . ILE A 1 398 ? -2.129 27.797 -0.525 1 95.12 398 ILE A O 1
ATOM 3082 N N . THR A 1 399 ? -1.267 28.016 1.517 1 95.06 399 THR A N 1
ATOM 3083 C CA . THR A 1 399 ? -1.886 26.766 1.965 1 95.06 399 THR A CA 1
ATOM 3084 C C . THR A 1 399 ? -3.406 26.875 1.932 1 95.06 399 THR A C 1
ATOM 3086 O O . THR A 1 399 ? -4.109 25.859 1.876 1 95.06 399 THR A O 1
ATOM 3089 N N . ASN A 1 400 ? -3.949 28.062 1.988 1 95.81 400 ASN A N 1
ATOM 3090 C CA . ASN A 1 400 ? -5.395 28.25 2.008 1 95.81 400 ASN A CA 1
ATOM 3091 C C . ASN A 1 400 ? -5.988 28.156 0.604 1 95.81 400 ASN A C 1
ATOM 3093 O O . ASN A 1 400 ? -7.211 28.203 0.439 1 95.81 400 ASN A O 1
ATOM 3097 N N . PHE A 1 401 ? -5.082 27.844 -0.431 1 91.94 401 PHE A N 1
ATOM 3098 C CA . PHE A 1 401 ? -5.574 27.75 -1.801 1 91.94 401 PHE A CA 1
ATOM 3099 C C . PHE A 1 401 ? -5.086 26.469 -2.463 1 91.94 401 PHE A C 1
ATOM 3101 O O . PHE A 1 401 ? -5.461 26.172 -3.602 1 91.94 401 PHE A O 1
ATOM 3108 N N . ALA A 1 402 ? -4.277 25.781 -1.773 1 91.94 402 ALA A N 1
ATOM 3109 C CA . ALA A 1 402 ? -3.654 24.625 -2.391 1 91.94 402 ALA A CA 1
ATOM 3110 C C . ALA A 1 402 ? -3.43 23.516 -1.367 1 91.94 402 ALA A C 1
ATOM 3112 O O . ALA A 1 402 ? -3.746 23.672 -0.186 1 91.94 402 ALA A O 1
ATOM 3113 N N . ASN A 1 403 ? -3.004 22.344 -1.91 1 91.12 403 ASN A N 1
ATOM 3114 C CA . ASN A 1 403 ? -2.738 21.203 -1.024 1 91.12 403 ASN A CA 1
ATOM 3115 C C . ASN A 1 403 ? -1.711 21.562 0.045 1 91.12 403 ASN A C 1
ATOM 3117 O O . ASN A 1 403 ? -0.617 22.047 -0.271 1 91.12 403 ASN A O 1
ATOM 3121 N N . ASN A 1 404 ? -2.037 21.297 1.292 1 94.06 404 ASN A N 1
ATOM 3122 C CA . ASN A 1 404 ? -1.281 21.781 2.441 1 94.06 404 ASN A CA 1
ATOM 3123 C C . ASN A 1 404 ? 0.136 21.219 2.461 1 94.06 404 ASN A C 1
ATOM 3125 O O . ASN A 1 404 ? 1.109 21.969 2.404 1 94.06 404 ASN A O 1
ATOM 3129 N N . ALA A 1 405 ? 0.266 19.922 2.373 1 92 405 ALA A N 1
ATOM 3130 C CA . ALA A 1 405 ? 1.578 19.297 2.447 1 92 405 ALA A CA 1
ATOM 3131 C C . ALA A 1 405 ? 2.424 19.641 1.225 1 92 405 ALA A C 1
ATOM 3133 O O . ALA A 1 405 ? 3.637 19.828 1.337 1 92 405 ALA A O 1
ATOM 3134 N N . ALA A 1 406 ? 1.835 19.766 0.08 1 90.69 406 ALA A N 1
ATOM 3135 C CA . ALA A 1 406 ? 2.533 20.078 -1.162 1 90.69 406 ALA A CA 1
ATOM 3136 C C . ALA A 1 406 ? 3.18 21.453 -1.09 1 90.69 406 ALA A C 1
ATOM 3138 O O . ALA A 1 406 ? 4.258 21.672 -1.647 1 90.69 406 ALA A O 1
ATOM 3139 N N . MET A 1 407 ? 2.549 22.328 -0.447 1 93.5 407 MET A N 1
ATOM 3140 C CA . MET A 1 407 ? 3.051 23.703 -0.391 1 93.5 407 MET A CA 1
ATOM 3141 C C . MET A 1 407 ? 4.324 23.781 0.442 1 93.5 407 MET A C 1
ATOM 3143 O O . MET A 1 407 ? 5.211 24.594 0.155 1 93.5 407 MET A O 1
ATOM 3147 N N . ALA A 1 408 ? 4.375 22.953 1.447 1 94.12 408 ALA A N 1
ATOM 3148 C CA . ALA A 1 408 ? 5.617 22.906 2.209 1 94.12 408 ALA A CA 1
ATOM 3149 C C . ALA A 1 408 ? 6.773 22.406 1.343 1 94.12 408 ALA A C 1
ATOM 3151 O O . ALA A 1 408 ? 7.898 22.891 1.463 1 94.12 408 ALA A O 1
ATOM 3152 N N . VAL A 1 409 ? 6.492 21.5 0.49 1 92.12 409 VAL A N 1
ATOM 3153 C CA . VAL A 1 409 ? 7.523 20.922 -0.375 1 92.12 409 VAL A CA 1
ATOM 3154 C C . VAL A 1 409 ? 7.965 21.953 -1.405 1 92.12 409 VAL A C 1
ATOM 3156 O O . VAL A 1 409 ? 9.148 22.047 -1.743 1 92.12 409 VAL A O 1
ATOM 3159 N N . VAL A 1 410 ? 7.027 22.75 -1.861 1 90.56 410 VAL A N 1
ATOM 3160 C CA . VAL A 1 410 ? 7.32 23.797 -2.824 1 90.56 410 VAL A CA 1
ATOM 3161 C C . VAL A 1 410 ? 8.281 24.812 -2.207 1 90.56 410 VAL A C 1
ATOM 3163 O O . VAL A 1 410 ? 9.188 25.312 -2.883 1 90.56 410 VAL A O 1
ATOM 3166 N N . LEU A 1 411 ? 8.172 25.094 -0.956 1 93.56 411 LEU A N 1
ATOM 3167 C CA . LEU A 1 411 ? 8.969 26.109 -0.286 1 93.56 411 LEU A CA 1
ATOM 3168 C C . LEU A 1 411 ? 10.312 25.547 0.159 1 93.56 411 LEU A C 1
ATOM 3170 O O . LEU A 1 411 ? 11.234 26.312 0.49 1 93.56 411 LEU A O 1
ATOM 3174 N N . MET A 1 412 ? 10.453 24.297 0.114 1 92.88 412 MET A N 1
ATOM 3175 C CA . MET A 1 412 ? 11.602 23.609 0.705 1 92.88 412 MET A CA 1
ATOM 3176 C C . MET A 1 412 ? 12.898 24.031 0.025 1 92.88 412 MET A C 1
ATOM 3178 O O . MET A 1 412 ? 13.867 24.391 0.696 1 92.88 412 MET A O 1
ATOM 3182 N N . PRO A 1 413 ? 12.938 24.047 -1.317 1 90.94 413 PRO A N 1
ATOM 3183 C CA . PRO A 1 413 ? 14.195 24.453 -1.939 1 90.94 413 PRO A CA 1
ATOM 3184 C C . PRO A 1 413 ? 14.562 25.906 -1.632 1 90.94 413 PRO A C 1
ATOM 3186 O O . PRO A 1 413 ? 15.742 26.25 -1.543 1 90.94 413 PRO A O 1
ATOM 3189 N N . VAL A 1 414 ? 13.602 26.719 -1.502 1 92.81 414 VAL A N 1
ATOM 3190 C CA . VAL A 1 414 ? 13.836 28.109 -1.149 1 92.81 414 VAL A CA 1
ATOM 3191 C C . VAL A 1 414 ? 14.414 28.203 0.263 1 92.81 414 VAL A C 1
ATOM 3193 O O . VAL A 1 414 ? 15.422 28.875 0.491 1 92.81 414 VAL A O 1
ATOM 3196 N N . ILE A 1 415 ? 13.805 27.484 1.181 1 93.94 415 ILE A N 1
ATOM 3197 C CA . ILE A 1 415 ? 14.211 27.484 2.582 1 93.94 415 ILE A CA 1
ATOM 3198 C C . ILE A 1 415 ? 15.633 26.938 2.709 1 93.94 415 ILE A C 1
ATOM 3200 O O . ILE A 1 415 ? 16.469 27.516 3.391 1 93.94 415 ILE A O 1
ATOM 3204 N N . LEU A 1 416 ? 15.906 25.859 2.041 1 92.44 416 LEU A N 1
ATOM 3205 C CA . LEU A 1 416 ? 17.219 25.234 2.137 1 92.44 416 LEU A CA 1
ATOM 3206 C C . LEU A 1 416 ? 18.297 26.094 1.473 1 92.44 416 LEU A C 1
ATOM 3208 O O . LEU A 1 416 ? 19.391 26.25 2.012 1 92.44 416 LEU A O 1
ATOM 3212 N N . GLY A 1 417 ? 18 26.672 0.307 1 90.31 417 GLY A N 1
ATOM 3213 C CA . GLY A 1 417 ? 18.953 27.516 -0.395 1 90.31 417 GLY A CA 1
ATOM 3214 C C . GLY A 1 417 ? 19.344 28.75 0.393 1 90.31 417 GLY A C 1
ATOM 3215 O O . GLY A 1 417 ? 20.531 29.062 0.525 1 90.31 417 GLY A O 1
ATOM 3216 N N . PHE A 1 418 ? 18.422 29.375 0.94 1 92.88 418 PHE A N 1
ATOM 3217 C CA . PHE A 1 418 ? 18.703 30.641 1.625 1 92.88 418 PHE A CA 1
ATOM 3218 C C . PHE A 1 418 ? 19.219 30.375 3.035 1 92.88 418 PHE A C 1
ATOM 3220 O O . PHE A 1 418 ? 19.969 31.188 3.582 1 92.88 418 PHE A O 1
ATOM 3227 N N . SER A 1 419 ? 18.75 29.312 3.672 1 93 419 SER A N 1
ATOM 3228 C CA . SER A 1 419 ? 19.344 28.938 4.953 1 93 419 SER A CA 1
ATOM 3229 C C . SER A 1 419 ? 20.844 28.703 4.82 1 93 419 SER A C 1
ATOM 3231 O O . SER A 1 419 ? 21.625 29.094 5.688 1 93 419 SER A O 1
ATOM 3233 N N . GLU A 1 420 ? 21.203 28 3.775 1 90.06 420 GLU A N 1
ATOM 3234 C CA . GLU A 1 420 ? 22.609 27.75 3.508 1 90.06 420 GLU A CA 1
ATOM 3235 C C . GLU A 1 420 ? 23.359 29.062 3.254 1 90.06 420 GLU A C 1
ATOM 3237 O O . GLU A 1 420 ? 24.453 29.266 3.785 1 90.06 420 GLU A O 1
ATOM 3242 N N . LYS A 1 421 ? 22.828 29.875 2.504 1 88.56 421 LYS A N 1
ATOM 3243 C CA . LYS A 1 421 ? 23.438 31.156 2.152 1 88.56 421 LYS A CA 1
ATOM 3244 C C . LYS A 1 421 ? 23.625 32.031 3.383 1 88.56 421 LYS A C 1
ATOM 3246 O O . LYS A 1 421 ? 24.625 32.719 3.523 1 88.56 421 LYS A O 1
ATOM 3251 N N . LEU A 1 422 ? 22.656 32 4.27 1 90.62 422 LEU A N 1
ATOM 3252 C CA . LEU A 1 422 ? 22.656 32.875 5.441 1 90.62 422 LEU A CA 1
ATOM 3253 C C . LEU A 1 422 ? 23.312 32.188 6.629 1 90.62 422 LEU A C 1
ATOM 3255 O O . LEU A 1 422 ? 23.469 32.781 7.695 1 90.62 422 LEU A O 1
ATOM 3259 N N . GLY A 1 423 ? 23.672 30.891 6.473 1 91.56 423 GLY A N 1
ATOM 3260 C CA . GLY A 1 423 ? 24.297 30.141 7.547 1 91.56 423 GLY A CA 1
ATOM 3261 C C . GLY A 1 423 ? 23.328 29.797 8.672 1 91.56 423 GLY A C 1
ATOM 3262 O O . GLY A 1 423 ? 23.703 29.844 9.844 1 91.56 423 GLY A O 1
ATOM 3263 N N . LEU A 1 424 ? 22.109 29.625 8.352 1 93.06 424 LEU A N 1
ATOM 3264 C CA . LEU A 1 424 ? 21.078 29.344 9.336 1 93.06 424 LEU A CA 1
ATOM 3265 C C . LEU A 1 424 ? 20.797 27.844 9.414 1 93.06 424 LEU A C 1
ATOM 3267 O O . LEU A 1 424 ? 20.906 27.141 8.406 1 93.06 424 LEU A O 1
ATOM 3271 N N . ASN A 1 425 ? 20.469 27.453 10.633 1 94.38 425 ASN A N 1
ATOM 3272 C CA . ASN A 1 425 ? 19.875 26.125 10.781 1 94.38 425 ASN A CA 1
ATOM 3273 C C . ASN A 1 425 ? 18.453 26.078 10.211 1 94.38 425 ASN A C 1
ATOM 3275 O O . ASN A 1 425 ? 17.594 26.844 10.617 1 94.38 425 ASN A O 1
ATOM 3279 N N . SER A 1 426 ? 18.188 25.156 9.297 1 95.19 426 SER A N 1
ATOM 3280 C CA . SER A 1 426 ? 16.922 25.125 8.578 1 95.19 426 SER A CA 1
ATOM 3281 C C . SER A 1 426 ? 15.844 24.422 9.391 1 95.19 426 SER A C 1
ATOM 3283 O O . SER A 1 426 ? 14.656 24.531 9.086 1 95.19 426 SER A O 1
ATOM 3285 N N . GLU A 1 427 ? 16.156 23.672 10.453 1 95.94 427 GLU A N 1
ATOM 3286 C CA . GLU A 1 427 ? 15.211 22.828 11.188 1 95.94 427 GLU A CA 1
ATOM 3287 C C . GLU A 1 427 ? 14.102 23.672 11.805 1 95.94 427 GLU A C 1
ATOM 3289 O O . GLU A 1 427 ? 12.922 23.406 11.586 1 95.94 427 GLU A O 1
ATOM 3294 N N . PRO A 1 428 ? 14.492 24.719 12.555 1 95.94 428 PRO A N 1
ATOM 3295 C CA . PRO A 1 428 ? 13.43 25.516 13.164 1 95.94 428 PRO A CA 1
ATOM 3296 C C . PRO A 1 428 ? 12.5 26.141 12.133 1 95.94 428 PRO A C 1
ATOM 3298 O O . PRO A 1 428 ? 11.289 26.25 12.367 1 95.94 428 PRO A O 1
ATOM 3301 N N . LEU A 1 429 ? 13.047 26.594 11.008 1 95.62 429 LEU A N 1
ATOM 3302 C CA . LEU A 1 429 ? 12.25 27.172 9.938 1 95.62 429 LEU A CA 1
ATOM 3303 C C . LEU A 1 429 ? 11.273 26.156 9.367 1 95.62 429 LEU A C 1
ATOM 3305 O O . LEU A 1 429 ? 10.102 26.469 9.133 1 95.62 429 LEU A O 1
ATOM 3309 N N . MET A 1 430 ? 11.734 24.953 9.219 1 94.31 430 MET A N 1
ATOM 3310 C CA . MET A 1 430 ? 10.906 23.906 8.625 1 94.31 430 MET A CA 1
ATOM 3311 C C . MET A 1 430 ? 9.812 23.469 9.594 1 94.31 430 MET A C 1
ATOM 3313 O O . MET A 1 430 ? 8.711 23.109 9.172 1 94.31 430 MET A O 1
ATOM 3317 N N . VAL A 1 431 ? 10.086 23.5 10.844 1 94.06 431 VAL A N 1
ATOM 3318 C CA . VAL A 1 431 ? 9.086 23.172 11.844 1 94.06 431 VAL A CA 1
ATOM 3319 C C . VAL A 1 431 ? 7.938 24.172 11.773 1 94.06 431 VAL A C 1
ATOM 3321 O O . VAL A 1 431 ? 6.766 23.797 11.75 1 94.06 431 VAL A O 1
ATOM 3324 N N . GLY A 1 432 ? 8.328 25.406 11.68 1 95.44 432 GLY A N 1
ATOM 3325 C CA . GLY A 1 432 ? 7.32 26.438 11.578 1 95.44 432 GLY A CA 1
ATOM 3326 C C . GLY A 1 432 ? 6.496 26.359 10.305 1 95.44 432 GLY A C 1
ATOM 3327 O O . GLY A 1 432 ? 5.266 26.344 10.359 1 95.44 432 GLY A O 1
ATOM 3328 N N . VAL A 1 433 ? 7.203 26.234 9.18 1 96.06 433 VAL A N 1
ATOM 3329 C CA . VAL A 1 433 ? 6.523 26.125 7.887 1 96.06 433 VAL A CA 1
ATOM 3330 C C . VAL A 1 433 ? 5.652 24.859 7.871 1 96.06 433 VAL A C 1
ATOM 3332 O O . VAL A 1 433 ? 4.508 24.906 7.41 1 96.06 433 VAL A O 1
ATOM 3335 N N . GLY A 1 434 ? 6.195 23.781 8.398 1 94.25 434 GLY A N 1
ATOM 3336 C CA . GLY A 1 434 ? 5.484 22.5 8.43 1 94.25 434 GLY A CA 1
ATOM 3337 C C . GLY A 1 434 ? 4.176 22.578 9.195 1 94.25 434 GLY A C 1
ATOM 3338 O O . GLY A 1 434 ? 3.205 21.906 8.844 1 94.25 434 GLY A O 1
ATOM 3339 N N . MET A 1 435 ? 4.082 23.375 10.125 1 94.5 435 MET A N 1
ATOM 3340 C CA . MET A 1 435 ? 2.867 23.5 10.93 1 94.5 435 MET A CA 1
ATOM 3341 C C . MET A 1 435 ? 1.908 24.516 10.305 1 94.5 435 MET A C 1
ATOM 3343 O O . MET A 1 435 ? 0.699 24.281 10.266 1 94.5 435 MET A O 1
ATOM 3347 N N . LEU A 1 436 ? 2.451 25.562 9.82 1 96.94 436 LEU A N 1
ATOM 3348 C CA . LEU A 1 436 ? 1.63 26.672 9.328 1 96.94 436 LEU A CA 1
ATOM 3349 C C . LEU A 1 436 ? 0.919 26.281 8.039 1 96.94 436 LEU A C 1
ATOM 3351 O O . LEU A 1 436 ? -0.166 26.781 7.746 1 96.94 436 LEU A O 1
ATOM 3355 N N . VAL A 1 437 ? 1.479 25.328 7.312 1 96.75 437 VAL A N 1
ATOM 3356 C CA . VAL A 1 437 ? 0.833 24.938 6.066 1 96.75 437 VAL A CA 1
ATOM 3357 C C . VAL A 1 437 ? -0.421 24.125 6.371 1 96.75 437 VAL A C 1
ATOM 3359 O O . VAL A 1 437 ? -1.266 23.906 5.5 1 96.75 437 VAL A O 1
ATOM 3362 N N . PHE A 1 438 ? -0.623 23.75 7.609 1 96.44 438 PHE A N 1
ATOM 3363 C CA . PHE A 1 438 ? -1.81 22.984 7.961 1 96.44 438 PHE A CA 1
ATOM 3364 C C . PHE A 1 438 ? -2.852 23.875 8.633 1 96.44 438 PHE A C 1
ATOM 3366 O O . PHE A 1 438 ? -3.936 23.406 8.984 1 96.44 438 PHE A O 1
ATOM 3373 N N . VAL A 1 439 ? -2.49 25.125 8.82 1 96.88 439 VAL A N 1
ATOM 3374 C CA . VAL A 1 439 ? -3.486 26.109 9.258 1 96.88 439 VAL A CA 1
ATOM 3375 C C . VAL A 1 439 ? -4.305 26.578 8.055 1 96.88 439 VAL A C 1
ATOM 3377 O O . VAL A 1 439 ? -4.238 27.75 7.68 1 96.88 439 VAL A O 1
ATOM 3380 N N . ALA A 1 440 ? -5.059 25.672 7.512 1 96.25 440 ALA A N 1
ATOM 3381 C CA . ALA A 1 440 ? -5.832 25.859 6.289 1 96.25 440 ALA A CA 1
ATOM 3382 C C . ALA A 1 440 ? -7.332 25.797 6.57 1 96.25 440 ALA A C 1
ATOM 3384 O O . ALA A 1 440 ? -7.91 24.703 6.625 1 96.25 440 ALA A O 1
ATOM 3385 N N . MET A 1 441 ? -8 26.906 6.691 1 94.81 441 MET A N 1
ATOM 3386 C CA . MET A 1 441 ? -9.398 26.891 7.113 1 94.81 441 MET A CA 1
ATOM 3387 C C . MET A 1 441 ? -10.203 27.953 6.371 1 94.81 441 MET A C 1
ATOM 3389 O O . MET A 1 441 ? -11.438 27.984 6.449 1 94.81 441 MET A O 1
ATOM 3393 N N . LEU A 1 442 ? -9.594 28.844 5.578 1 95.19 442 LEU A N 1
ATOM 3394 C CA . LEU A 1 442 ? -10.242 30.062 5.105 1 95.19 442 LEU A CA 1
ATOM 3395 C C . LEU A 1 442 ? -11.125 29.766 3.895 1 95.19 442 LEU A C 1
ATOM 3397 O O . LEU A 1 442 ? -12.203 30.344 3.756 1 95.19 442 LEU A O 1
ATOM 3401 N N . THR A 1 443 ? -10.68 28.906 3.041 1 93.81 443 THR A N 1
ATOM 3402 C CA . THR A 1 443 ? -11.445 28.625 1.834 1 93.81 443 THR A CA 1
ATOM 3403 C C . THR A 1 443 ? -11.914 27.172 1.834 1 93.81 443 THR A C 1
ATOM 3405 O O . THR A 1 443 ? -11.32 26.312 2.494 1 93.81 443 THR A O 1
ATOM 3408 N N . PRO A 1 444 ? -12.992 26.875 1.12 1 90.88 444 PRO A N 1
ATOM 3409 C CA . PRO A 1 444 ? -13.484 25.5 1.06 1 90.88 444 PRO A CA 1
ATOM 3410 C C . PRO A 1 444 ? -12.469 24.531 0.453 1 90.88 444 PRO A C 1
ATOM 3412 O O . PRO A 1 444 ? -12.492 23.344 0.758 1 90.88 444 PRO A O 1
ATOM 3415 N N . ALA A 1 445 ? -11.57 25.047 -0.306 1 88.38 445 ALA A N 1
ATOM 3416 C CA . ALA A 1 445 ? -10.586 24.234 -1.008 1 88.38 445 ALA A CA 1
ATOM 3417 C C . ALA A 1 445 ? -9.336 24.016 -0.158 1 88.38 445 ALA A C 1
ATOM 3419 O O . ALA A 1 445 ? -8.453 23.25 -0.525 1 88.38 445 ALA A O 1
ATOM 3420 N N . ALA A 1 446 ? -9.305 24.641 0.971 1 92.31 446 ALA A N 1
ATOM 3421 C CA . ALA A 1 446 ? -8.078 24.641 1.764 1 92.31 446 ALA A CA 1
ATOM 3422 C C . ALA A 1 446 ? -7.777 23.25 2.316 1 92.31 446 ALA A C 1
ATOM 3424 O O . ALA A 1 446 ? -6.613 22.844 2.398 1 92.31 446 ALA A O 1
ATOM 3425 N N . SER A 1 447 ? -8.828 22.562 2.713 1 91.38 447 SER A N 1
ATOM 3426 C CA . SER A 1 447 ? -8.711 21.234 3.273 1 91.38 447 SER A CA 1
ATOM 3427 C C . SER A 1 447 ? -10.055 20.516 3.273 1 91.38 447 SER A C 1
ATOM 3429 O O . SER A 1 447 ? -11.102 21.141 3.117 1 91.38 447 SER A O 1
ATOM 3431 N N . PRO A 1 448 ? -10.023 19.219 3.414 1 88.5 448 PRO A N 1
ATOM 3432 C CA . PRO A 1 448 ? -11.297 18.5 3.465 1 88.5 448 PRO A CA 1
ATOM 3433 C C . PRO A 1 448 ? -12.195 18.953 4.613 1 88.5 448 PRO A C 1
ATOM 3435 O O . PRO A 1 448 ? -13.406 19.078 4.441 1 88.5 448 PRO A O 1
ATOM 3438 N N . HIS A 1 449 ? -11.648 19.156 5.719 1 92.69 449 HIS A N 1
ATOM 3439 C CA . HIS A 1 449 ? -12.461 19.594 6.844 1 92.69 449 HIS A CA 1
ATOM 3440 C C . HIS A 1 449 ? -12.922 21.047 6.664 1 92.69 449 HIS A C 1
ATOM 3442 O O . HIS A 1 449 ? -13.992 21.422 7.133 1 92.69 449 HIS A O 1
ATOM 3448 N N . ALA A 1 450 ? -12.141 21.859 5.949 1 94.5 450 ALA A N 1
ATOM 3449 C CA . ALA A 1 450 ? -12.617 23.203 5.605 1 94.5 450 ALA A CA 1
ATOM 3450 C C . ALA A 1 450 ? -13.812 23.141 4.656 1 94.5 450 ALA A C 1
ATOM 3452 O O . ALA A 1 450 ? -14.781 23.891 4.812 1 94.5 450 ALA A O 1
ATOM 3453 N N . GLY A 1 451 ? -13.734 22.266 3.705 1 92.06 451 GLY A N 1
ATOM 3454 C CA . GLY A 1 451 ? -14.875 22.062 2.826 1 92.06 451 GLY A CA 1
ATOM 3455 C C . GLY A 1 451 ? -16.125 21.625 3.566 1 92.06 451 GLY A C 1
ATOM 3456 O O . GLY A 1 451 ? -17.219 22.109 3.271 1 92.06 451 GLY A O 1
ATOM 3457 N N . MET A 1 452 ? -15.852 20.781 4.473 1 91.06 452 MET A N 1
ATOM 3458 C CA . MET A 1 452 ? -16.953 20.281 5.289 1 91.06 452 MET A CA 1
ATOM 3459 C C . MET A 1 452 ? -17.578 21.422 6.098 1 91.06 452 MET A C 1
ATOM 3461 O O . MET A 1 452 ? -18.812 21.516 6.191 1 91.06 452 MET A O 1
ATOM 3465 N N . MET A 1 453 ? -16.781 22.25 6.625 1 90.94 453 MET A N 1
ATOM 3466 C CA . MET A 1 453 ? -17.266 23.344 7.461 1 90.94 453 MET A CA 1
ATOM 3467 C C . MET A 1 453 ? -18 24.375 6.621 1 90.94 453 MET A C 1
ATOM 3469 O O . MET A 1 453 ? -19.078 24.859 7.012 1 90.94 453 MET A O 1
ATOM 3473 N N . HIS A 1 454 ? -17.5 24.688 5.496 1 91.94 454 HIS A N 1
ATOM 3474 C CA . HIS A 1 454 ? -18.125 25.672 4.609 1 91.94 454 HIS A CA 1
ATOM 3475 C C . HIS A 1 454 ? -19.422 25.125 4.023 1 91.94 454 HIS A C 1
ATOM 3477 O O . HIS A 1 454 ? -20.328 25.891 3.699 1 91.94 454 HIS A O 1
ATOM 3483 N N . GLY A 1 455 ? -19.5 23.859 3.969 1 90.38 455 GLY A N 1
ATOM 3484 C CA . GLY A 1 455 ? -20.688 23.203 3.418 1 90.38 455 GLY A CA 1
ATOM 3485 C C . GLY A 1 455 ? -21.812 23.078 4.426 1 90.38 455 GLY A C 1
ATOM 3486 O O . GLY A 1 455 ? -22.984 22.938 4.047 1 90.38 455 GLY A O 1
ATOM 3487 N N . ASN A 1 456 ? -21.422 23.078 5.613 1 90.88 456 ASN A N 1
ATOM 3488 C CA . ASN A 1 456 ? -22.422 22.938 6.66 1 90.88 456 ASN A CA 1
ATOM 3489 C C . ASN A 1 456 ? -22.891 24.297 7.168 1 90.88 456 ASN A C 1
ATOM 3491 O O . ASN A 1 456 ? -22.562 24.688 8.289 1 90.88 456 ASN A O 1
ATOM 3495 N N . LYS A 1 457 ? -23.844 24.859 6.535 1 88.94 457 LYS A N 1
ATOM 3496 C CA . LYS A 1 457 ? -24.281 26.219 6.805 1 88.94 457 LYS A CA 1
ATOM 3497 C C . LYS A 1 457 ? -25.125 26.281 8.078 1 88.94 457 LYS A C 1
ATOM 3499 O O . LYS A 1 457 ? -25.328 27.359 8.641 1 88.94 457 LYS A O 1
ATOM 3504 N N . ASP A 1 458 ? -25.531 25.078 8.5 1 85.5 458 ASP A N 1
ATOM 3505 C CA . ASP A 1 458 ? -26.328 25.031 9.727 1 85.5 458 ASP A CA 1
ATOM 3506 C C . ASP A 1 458 ? -25.438 25.234 10.953 1 85.5 458 ASP A C 1
ATOM 3508 O O . ASP A 1 458 ? -25.906 25.688 12 1 85.5 458 ASP A O 1
ATOM 3512 N N . LEU A 1 459 ? -24.219 24.984 10.82 1 88.62 459 LEU A N 1
ATOM 3513 C CA . LEU A 1 459 ? -23.297 25.109 11.945 1 88.62 459 LEU A CA 1
ATOM 3514 C C . LEU A 1 459 ? -22.594 26.469 11.922 1 88.62 459 LEU A C 1
ATOM 3516 O O . LEU A 1 459 ? -22.547 27.156 12.945 1 88.62 459 LEU A O 1
ATOM 3520 N N . LEU A 1 460 ? -22.031 26.781 10.711 1 90.62 460 LEU A N 1
ATOM 3521 C CA . LEU A 1 460 ? -21.266 28.016 10.555 1 90.62 460 LEU A CA 1
ATOM 3522 C C . LEU A 1 460 ? -21.531 28.641 9.188 1 90.62 460 LEU A C 1
ATOM 3524 O O . LEU A 1 460 ? -21.391 27.984 8.156 1 90.62 460 LEU A O 1
ATOM 3528 N N . ALA A 1 461 ? -21.906 29.875 9.242 1 91.75 461 ALA A N 1
ATOM 3529 C CA . ALA A 1 461 ? -22.016 30.625 7.984 1 91.75 461 ALA A CA 1
ATOM 3530 C C . ALA A 1 461 ? -20.625 30.984 7.445 1 91.75 461 ALA A C 1
ATOM 3532 O O . ALA A 1 461 ? -19.672 31.125 8.211 1 91.75 461 ALA A O 1
ATOM 3533 N N . ALA A 1 462 ? -20.547 31.125 6.129 1 91.25 462 ALA A N 1
ATOM 3534 C CA . ALA A 1 462 ? -19.281 31.453 5.492 1 91.25 462 ALA A CA 1
ATOM 3535 C C . ALA A 1 462 ? -18.703 32.75 6.047 1 91.25 462 ALA A C 1
ATOM 3537 O O . ALA A 1 462 ? -17.484 32.875 6.23 1 91.25 462 ALA A O 1
ATOM 3538 N N . ARG A 1 463 ? -19.531 33.625 6.301 1 92.56 463 ARG A N 1
ATOM 3539 C CA . ARG A 1 463 ? -19.094 34.938 6.828 1 92.56 463 ARG A CA 1
ATOM 3540 C C . ARG A 1 463 ? -18.422 34.781 8.18 1 92.56 463 ARG A C 1
ATOM 3542 O O . ARG A 1 463 ? -17.453 35.469 8.484 1 92.56 463 ARG A O 1
ATOM 3549 N N . ASP A 1 464 ? -18.922 33.906 8.984 1 93.88 464 ASP A N 1
ATOM 3550 C CA . ASP A 1 464 ? -18.344 33.656 10.305 1 93.88 464 ASP A CA 1
ATOM 3551 C C . ASP A 1 464 ? -16.984 32.969 10.188 1 93.88 464 ASP A C 1
ATOM 3553 O O . ASP A 1 464 ? -16.078 33.219 10.984 1 93.88 464 ASP A O 1
ATOM 3557 N N . ILE A 1 465 ? -16.859 32.094 9.234 1 94.69 465 ILE A N 1
ATOM 3558 C CA . ILE A 1 465 ? -15.586 31.406 9.016 1 94.69 465 ILE A CA 1
ATOM 3559 C C . ILE A 1 465 ? -14.5 32.438 8.688 1 94.69 465 ILE A C 1
ATOM 3561 O O . ILE A 1 465 ? -13.383 32.344 9.211 1 94.69 465 ILE A O 1
ATOM 3565 N N . TYR A 1 466 ? -14.852 33.375 7.871 1 95 466 TYR A N 1
ATOM 3566 C CA . TYR A 1 466 ? -13.883 34.406 7.504 1 95 466 TYR A CA 1
ATOM 3567 C C . TYR A 1 466 ? -13.617 35.344 8.672 1 95 466 TYR A C 1
ATOM 3569 O O . TYR A 1 466 ? -12.469 35.719 8.938 1 95 466 TYR A O 1
ATOM 3577 N N . ALA A 1 467 ? -14.656 35.719 9.336 1 95.06 467 ALA A N 1
ATOM 3578 C CA . ALA A 1 467 ? -14.562 36.688 10.414 1 95.06 467 ALA A CA 1
ATOM 3579 C C . ALA A 1 467 ? -13.68 36.156 11.547 1 95.06 467 ALA A C 1
ATOM 3581 O O . ALA A 1 467 ? -12.945 36.938 12.172 1 95.06 467 ALA A O 1
ATOM 3582 N N . TYR A 1 468 ? -13.766 34.906 11.836 1 96 468 TYR A N 1
ATOM 3583 C CA . TYR A 1 468 ? -12.984 34.312 12.922 1 96 468 TYR A CA 1
ATOM 3584 C C . TYR A 1 468 ? -11.711 33.656 12.391 1 96 468 TYR A C 1
ATOM 3586 O O . TYR A 1 468 ? -10.703 33.594 13.102 1 96 468 TYR A O 1
ATOM 3594 N N . GLY A 1 469 ? -11.742 33.156 11.188 1 96.31 469 GLY A N 1
ATOM 3595 C CA . GLY A 1 469 ? -10.617 32.469 10.586 1 96.31 469 GLY A CA 1
ATOM 3596 C C . GLY A 1 469 ? -9.438 33.375 10.281 1 96.31 469 GLY A C 1
ATOM 3597 O O . GLY A 1 469 ? -8.289 33.031 10.562 1 96.31 469 GLY A O 1
ATOM 3598 N N . PHE A 1 470 ? -9.703 34.531 9.703 1 96.81 470 PHE A N 1
ATOM 3599 C CA . PHE A 1 470 ? -8.633 35.438 9.32 1 96.81 470 PHE A CA 1
ATOM 3600 C C . PHE A 1 470 ? -7.84 35.875 10.547 1 96.81 470 PHE A C 1
ATOM 3602 O O . PHE A 1 470 ? -6.609 35.781 10.562 1 96.81 470 PHE A O 1
ATOM 3609 N N . PRO A 1 471 ? -8.5 36.312 11.57 1 97.31 471 PRO A N 1
ATOM 3610 C CA . PRO A 1 471 ? -7.746 36.688 12.766 1 97.31 471 PRO A CA 1
ATOM 3611 C C . PRO A 1 471 ? -6.945 35.531 13.352 1 97.31 471 PRO A C 1
ATOM 3613 O O . PRO A 1 471 ? -5.824 35.719 13.828 1 97.31 471 PRO A O 1
ATOM 3616 N N . MET A 1 472 ? -7.492 34.406 13.352 1 97.19 472 MET A N 1
ATOM 3617 C CA . MET A 1 472 ? -6.793 33.25 13.945 1 97.19 472 MET A CA 1
ATOM 3618 C C . MET A 1 472 ? -5.605 32.844 13.086 1 97.19 472 MET A C 1
ATOM 3620 O O . MET A 1 472 ? -4.598 32.344 13.602 1 97.19 472 MET A O 1
ATOM 3624 N N . CYS A 1 473 ? -5.715 32.969 11.742 1 97.75 473 CYS A N 1
ATOM 3625 C CA . CYS A 1 473 ? -4.559 32.719 10.883 1 97.75 473 CYS A CA 1
ATOM 3626 C C . CYS A 1 473 ? -3.434 33.719 11.211 1 97.75 473 CYS A C 1
ATOM 3628 O O . CYS A 1 473 ? -2.268 33.312 11.273 1 97.75 473 CYS A O 1
ATOM 3630 N N . LEU A 1 474 ? -3.852 34.906 11.438 1 97.94 474 LEU A N 1
ATOM 3631 C CA . LEU A 1 474 ? -2.863 35.938 11.82 1 97.94 474 LEU A CA 1
ATOM 3632 C C . LEU A 1 474 ? -2.244 35.594 13.172 1 97.94 474 LEU A C 1
ATOM 3634 O O . LEU A 1 474 ? -1.036 35.75 13.359 1 97.94 474 LEU A O 1
ATOM 3638 N N . VAL A 1 475 ? -3.068 35.188 14.062 1 98.44 475 VAL A N 1
ATOM 3639 C CA . VAL A 1 475 ? -2.584 34.781 15.375 1 98.44 475 VAL A CA 1
ATOM 3640 C C . VAL A 1 475 ? -1.59 33.625 15.234 1 98.44 475 VAL A C 1
ATOM 3642 O O . VAL A 1 475 ? -0.544 33.625 15.883 1 98.44 475 VAL A O 1
ATOM 3645 N N . ALA A 1 476 ? -1.944 32.656 14.445 1 98.38 476 ALA A N 1
ATOM 3646 C CA . ALA A 1 476 ? -1.038 31.547 14.219 1 98.38 476 ALA A CA 1
ATOM 3647 C C . ALA A 1 476 ? 0.305 32.031 13.68 1 98.38 476 ALA A C 1
ATOM 3649 O O . ALA A 1 476 ? 1.36 31.562 14.117 1 98.38 476 ALA A O 1
ATOM 3650 N N . LEU A 1 477 ? 0.272 32.938 12.695 1 98.44 477 LEU A N 1
ATOM 3651 C CA . LEU A 1 477 ? 1.491 33.5 12.117 1 98.44 477 LEU A CA 1
ATOM 3652 C C . LEU A 1 477 ? 2.344 34.156 13.188 1 98.44 477 LEU A C 1
ATOM 3654 O O . LEU A 1 477 ? 3.551 33.938 13.266 1 98.44 477 LEU A O 1
ATOM 3658 N N . LEU A 1 478 ? 1.709 34.938 14.023 1 98.62 478 LEU A N 1
ATOM 3659 C CA . LEU A 1 478 ? 2.426 35.688 15.039 1 98.62 478 LEU A CA 1
ATOM 3660 C C . LEU A 1 478 ? 2.941 34.781 16.141 1 98.62 478 LEU A C 1
ATOM 3662 O O . LEU A 1 478 ? 4.078 34.906 16.594 1 98.62 478 LEU A O 1
ATOM 3666 N N . VAL A 1 479 ? 2.123 33.875 16.578 1 98.56 479 VAL A N 1
ATOM 3667 C CA . VAL A 1 479 ? 2.5 32.938 17.641 1 98.56 479 VAL A CA 1
ATOM 3668 C C . VAL A 1 479 ? 3.693 32.094 17.203 1 98.56 479 VAL A C 1
ATOM 3670 O O . VAL A 1 479 ? 4.66 31.938 17.953 1 98.56 479 VAL A O 1
ATOM 3673 N N . TYR A 1 480 ? 3.674 31.578 16 1 98.12 480 TYR A N 1
ATOM 3674 C CA . TYR A 1 480 ? 4.773 30.75 15.523 1 98.12 480 TYR A CA 1
ATOM 3675 C C . TYR A 1 480 ? 6.012 31.594 15.242 1 98.12 480 TYR A C 1
ATOM 3677 O O . TYR A 1 480 ? 7.141 31.125 15.422 1 98.12 480 TYR A O 1
ATOM 3685 N N . SER A 1 481 ? 5.836 32.875 14.805 1 98.06 481 SER A N 1
ATOM 3686 C CA . SER A 1 481 ? 6.969 33.75 14.477 1 98.06 481 SER A CA 1
ATOM 3687 C C . SER A 1 481 ? 7.68 34.219 15.734 1 98.06 481 SER A C 1
ATOM 3689 O O . SER A 1 481 ? 8.914 34.219 15.805 1 98.06 481 SER A O 1
ATOM 3691 N N . PHE A 1 482 ? 6.914 34.562 16.781 1 98.25 482 PHE A N 1
ATOM 3692 C CA . PHE A 1 482 ? 7.512 35.25 17.922 1 98.25 482 PHE A CA 1
ATOM 3693 C C . PHE A 1 482 ? 7.762 34.281 19.078 1 98.25 482 PHE A C 1
ATOM 3695 O O . PHE A 1 482 ? 8.609 34.531 19.938 1 98.25 482 PHE A O 1
ATOM 3702 N N . ILE A 1 483 ? 7.094 33.188 19.094 1 98.19 483 ILE A N 1
ATOM 3703 C CA . ILE A 1 483 ? 7.258 32.25 20.203 1 98.19 483 ILE A CA 1
ATOM 3704 C C . ILE A 1 483 ? 7.691 30.906 19.656 1 98.19 483 ILE A C 1
ATOM 3706 O O . ILE A 1 483 ? 8.648 30.312 20.172 1 98.19 483 ILE A O 1
ATOM 3710 N N . GLY A 1 484 ? 7.02 30.438 18.672 1 97.56 484 GLY A N 1
ATOM 3711 C CA . GLY A 1 484 ? 7.297 29.125 18.109 1 97.56 484 GLY A CA 1
ATOM 3712 C C . GLY A 1 484 ? 8.703 29 17.562 1 97.56 484 GLY A C 1
ATOM 3713 O O . GLY A 1 484 ? 9.406 28.016 17.859 1 97.56 484 GLY A O 1
ATOM 3714 N N . TYR A 1 485 ? 9.102 29.938 16.75 1 97.19 485 TYR A N 1
ATOM 3715 C CA . TYR A 1 485 ? 10.414 29.891 16.109 1 97.19 485 TYR A CA 1
ATOM 3716 C C . TYR A 1 485 ? 11.523 29.953 17.156 1 97.19 485 TYR A C 1
ATOM 3718 O O . TYR A 1 485 ? 12.445 29.141 17.125 1 97.19 485 TYR A O 1
ATOM 3726 N N . PRO A 1 486 ? 11.5 30.891 18.109 1 96.56 486 PRO A N 1
ATOM 3727 C CA . PRO A 1 486 ? 12.523 30.891 19.172 1 96.56 486 PRO A CA 1
ATOM 3728 C C . PRO A 1 486 ? 12.531 29.594 19.984 1 96.56 486 PRO A C 1
ATOM 3730 O O . PRO A 1 486 ? 13.602 29.109 20.344 1 96.56 486 PRO A O 1
ATOM 3733 N N . LEU A 1 487 ? 11.375 29.078 20.25 1 96.94 487 LEU A N 1
ATOM 3734 C CA . LEU A 1 487 ? 11.305 27.812 20.984 1 96.94 487 LEU A CA 1
ATOM 3735 C C . LEU A 1 487 ? 11.938 26.688 20.172 1 96.94 487 LEU A C 1
ATOM 3737 O O . LEU A 1 487 ? 12.664 25.859 20.719 1 96.94 487 LEU A O 1
ATOM 3741 N N . ALA A 1 488 ? 11.625 26.656 18.891 1 96.25 488 ALA A N 1
ATOM 3742 C CA . ALA A 1 488 ? 12.219 25.641 18.016 1 96.25 488 ALA A CA 1
ATOM 3743 C C . ALA A 1 488 ? 13.734 25.797 17.953 1 96.25 488 ALA A C 1
ATOM 3745 O O . ALA A 1 488 ? 14.461 24.797 17.938 1 96.25 488 ALA A O 1
ATOM 3746 N N . LYS A 1 489 ? 14.203 27.016 17.859 1 95.5 489 LYS A N 1
ATOM 3747 C CA . LYS A 1 489 ? 15.648 27.25 17.828 1 95.5 489 LYS A CA 1
ATOM 3748 C C . LYS A 1 489 ? 16.312 26.719 19.094 1 95.5 489 LYS A C 1
ATOM 3750 O O . LYS A 1 489 ? 17.422 26.172 19.031 1 95.5 489 LYS A O 1
ATOM 3755 N N . LEU A 1 490 ? 15.648 26.875 20.219 1 94.56 490 LEU A N 1
ATOM 3756 C CA . LEU A 1 490 ? 16.172 26.391 21.484 1 94.56 490 LEU A CA 1
ATOM 3757 C C . LEU A 1 490 ? 16.219 24.875 21.516 1 94.56 490 LEU A C 1
ATOM 3759 O O . LEU A 1 490 ? 17.156 24.281 22.031 1 94.56 490 LEU A O 1
ATOM 3763 N N . LEU A 1 491 ? 15.227 24.203 20.953 1 92.44 491 LEU A N 1
ATOM 3764 C CA . LEU A 1 491 ? 15.086 22.75 21.047 1 92.44 491 LEU A CA 1
ATOM 3765 C C . LEU A 1 491 ? 15.938 22.047 20 1 92.44 491 LEU A C 1
ATOM 3767 O O . LEU A 1 491 ? 16.391 20.922 20.203 1 92.44 491 LEU A O 1
ATOM 3771 N N . PHE A 1 492 ? 16.109 22.703 18.891 1 87.75 492 PHE A N 1
ATOM 3772 C CA . PHE A 1 492 ? 16.844 22.062 17.797 1 87.75 492 PHE A CA 1
ATOM 3773 C C . PHE A 1 492 ? 18.281 22.562 17.75 1 87.75 492 PHE A C 1
ATOM 3775 O O . PHE A 1 492 ? 19.062 22.094 16.922 1 87.75 492 PHE A O 1
ATOM 3782 N N . LEU A 1 493 ? 18.844 23.641 18.438 1 70.5 493 LEU A N 1
ATOM 3783 C CA . LEU A 1 493 ? 20.219 24.109 18.531 1 70.5 493 LEU A CA 1
ATOM 3784 C C . LEU A 1 493 ? 21.094 23.109 19.266 1 70.5 493 LEU A C 1
ATOM 3786 O O . LEU A 1 493 ? 22.328 23.156 19.188 1 70.5 493 LEU A O 1
ATOM 3790 N N . GLY A 1 494 ? 20.484 22.109 20.125 1 49.62 494 GLY A N 1
ATOM 3791 C CA . GLY A 1 494 ? 21.469 21.297 20.828 1 49.62 494 GLY A CA 1
ATOM 3792 C C . GLY A 1 494 ? 22.109 20.234 19.953 1 49.62 494 GLY A C 1
ATOM 3793 O O . GLY A 1 494 ? 21.562 19.859 18.922 1 49.62 494 GLY A O 1
ATOM 3794 N N . MET B 1 1 ? -16.891 -26.953 25.062 1 42.69 1 MET B N 1
ATOM 3795 C CA . MET B 1 1 ? -16.125 -25.906 25.75 1 42.69 1 MET B CA 1
ATOM 3796 C C . MET B 1 1 ? -14.633 -26.078 25.5 1 42.69 1 MET B C 1
ATOM 3798 O O . MET B 1 1 ? -13.922 -25.094 25.266 1 42.69 1 MET B O 1
ATOM 3802 N N . SER B 1 2 ? -14.266 -27.312 25.5 1 49.12 2 SER B N 1
ATOM 3803 C CA . SER B 1 2 ? -12.867 -27.656 25.312 1 49.12 2 SER B CA 1
ATOM 3804 C C . SER B 1 2 ? -12.453 -27.5 23.844 1 49.12 2 SER B C 1
ATOM 3806 O O . SER B 1 2 ? -11.383 -26.969 23.547 1 49.12 2 SER B O 1
ATOM 3808 N N . GLN B 1 3 ? -13.297 -27.984 22.984 1 44.72 3 GLN B N 1
ATOM 3809 C CA . GLN B 1 3 ? -12.953 -27.891 21.578 1 44.72 3 GLN B CA 1
ATOM 3810 C C . GLN B 1 3 ? -12.938 -26.453 21.094 1 44.72 3 GLN B C 1
ATOM 3812 O O . GLN B 1 3 ? -12.102 -26.062 20.281 1 44.72 3 GLN B O 1
ATOM 3817 N N . ALA B 1 4 ? -13.914 -25.719 21.625 1 51.88 4 ALA B N 1
ATOM 3818 C CA . ALA B 1 4 ? -13.961 -24.297 21.297 1 51.88 4 ALA B CA 1
ATOM 3819 C C . ALA B 1 4 ? -12.727 -23.562 21.828 1 51.88 4 ALA B C 1
ATOM 3821 O O . ALA B 1 4 ? -12.164 -22.703 21.141 1 51.88 4 ALA B O 1
ATOM 3822 N N . ARG B 1 5 ? -12.32 -24.094 23.062 1 54.31 5 ARG B N 1
ATOM 3823 C CA . ARG B 1 5 ? -11.125 -23.5 23.656 1 54.31 5 ARG B CA 1
ATOM 3824 C C . ARG B 1 5 ? -9.883 -23.844 22.844 1 54.31 5 ARG B C 1
ATOM 3826 O O . ARG B 1 5 ? -8.984 -23.016 22.672 1 54.31 5 ARG B O 1
ATOM 3833 N N . LYS B 1 6 ? -9.844 -25.094 22.5 1 52.97 6 LYS B N 1
ATOM 3834 C CA . LYS B 1 6 ? -8.734 -25.609 21.703 1 52.97 6 LYS B CA 1
ATOM 3835 C C . LYS B 1 6 ? -8.633 -24.891 20.359 1 52.97 6 LYS B C 1
ATOM 3837 O O . LYS B 1 6 ? -7.531 -24.562 19.906 1 52.97 6 LYS B O 1
ATOM 3842 N N . GLN B 1 7 ? -9.555 -24.703 19.672 1 62.69 7 GLN B N 1
ATOM 3843 C CA . GLN B 1 7 ? -9.633 -23.984 18.406 1 62.69 7 GLN B CA 1
ATOM 3844 C C . GLN B 1 7 ? -9.258 -22.516 18.578 1 62.69 7 GLN B C 1
ATOM 3846 O O . GLN B 1 7 ? -8.664 -21.922 17.672 1 62.69 7 GLN B O 1
ATOM 3851 N N . SER B 1 8 ? -9.422 -22.172 19.844 1 70.75 8 SER B N 1
ATOM 3852 C CA . SER B 1 8 ? -9.133 -20.766 20.156 1 70.75 8 SER B CA 1
ATOM 3853 C C . SER B 1 8 ? -7.648 -20.562 20.438 1 70.75 8 SER B C 1
ATOM 3855 O O . SER B 1 8 ? -7.113 -19.469 20.219 1 70.75 8 SER B O 1
ATOM 3857 N N . MET B 1 9 ? -6.875 -21.797 20.641 1 85.31 9 MET B N 1
ATOM 3858 C CA . MET B 1 9 ? -5.488 -21.625 21.062 1 85.31 9 MET B CA 1
ATOM 3859 C C . MET B 1 9 ? -4.531 -21.922 19.906 1 85.31 9 MET B C 1
ATOM 3861 O O . MET B 1 9 ? -3.346 -21.594 19.984 1 85.31 9 MET B O 1
ATOM 3865 N N . MET B 1 10 ? -4.992 -22.469 18.922 1 88.81 10 MET B N 1
ATOM 3866 C CA . MET B 1 10 ? -4.156 -22.953 17.828 1 88.81 10 MET B CA 1
ATOM 3867 C C . MET B 1 10 ? -3.363 -21.812 17.188 1 88.81 10 MET B C 1
ATOM 3869 O O . MET B 1 10 ? -2.164 -21.953 16.938 1 88.81 10 MET B O 1
ATOM 3873 N N . PRO B 1 11 ? -3.932 -20.719 17.062 1 89.88 11 PRO B N 1
ATOM 3874 C CA . PRO B 1 11 ? -3.15 -19.625 16.484 1 89.88 11 PRO B CA 1
ATOM 3875 C C . PRO B 1 11 ? -1.99 -19.188 17.375 1 89.88 11 PRO B C 1
ATOM 3877 O O . PRO B 1 11 ? -0.929 -18.812 16.875 1 89.88 11 PRO B O 1
ATOM 3880 N N . TYR B 1 12 ? -2.143 -19.281 18.641 1 94.38 12 TYR B N 1
ATOM 3881 C CA . TYR B 1 12 ? -1.072 -18.922 19.578 1 94.38 12 TYR B CA 1
ATOM 3882 C C . TYR B 1 12 ? 0.058 -19.938 19.516 1 94.38 12 TYR B C 1
ATOM 3884 O O . TYR B 1 12 ? 1.233 -19.578 19.594 1 94.38 12 TYR B O 1
ATOM 3892 N N . ILE B 1 13 ? -0.332 -21.156 19.359 1 96 13 ILE B N 1
ATOM 3893 C CA . ILE B 1 13 ? 0.664 -22.219 19.281 1 96 13 ILE B CA 1
ATOM 3894 C C . ILE B 1 13 ? 1.488 -22.062 18.016 1 96 13 ILE B C 1
ATOM 3896 O O . ILE B 1 13 ? 2.719 -22.141 18.047 1 96 13 ILE B O 1
ATOM 3900 N N . HIS B 1 14 ? 0.813 -21.859 16.922 1 95.75 14 HIS B N 1
ATOM 3901 C CA . HIS B 1 14 ? 1.52 -21.656 15.664 1 95.75 14 HIS B CA 1
ATOM 3902 C C . HIS B 1 14 ? 2.412 -20.422 15.719 1 95.75 14 HIS B C 1
ATOM 3904 O O . HIS B 1 14 ? 3.521 -20.438 15.18 1 95.75 14 HIS B O 1
ATOM 3910 N N . ALA B 1 15 ? 1.885 -19.375 16.375 1 97.38 15 ALA B N 1
ATOM 3911 C CA . ALA B 1 15 ? 2.703 -18.172 16.531 1 97.38 15 ALA B CA 1
ATOM 3912 C C . ALA B 1 15 ? 3.955 -18.469 17.359 1 97.38 15 ALA B C 1
ATOM 3914 O O . ALA B 1 15 ? 5.055 -18.031 17 1 97.38 15 ALA B O 1
ATOM 3915 N N . ALA B 1 16 ? 3.787 -19.25 18.406 1 97.62 16 ALA B N 1
ATOM 3916 C CA . ALA B 1 16 ? 4.906 -19.594 19.281 1 97.62 16 ALA B CA 1
ATOM 3917 C C . ALA B 1 16 ? 5.934 -20.453 18.531 1 97.62 16 ALA B C 1
ATOM 3919 O O . ALA B 1 16 ? 7.141 -20.266 18.703 1 97.62 16 ALA B O 1
ATOM 3920 N N . ILE B 1 17 ? 5.457 -21.328 17.703 1 97.81 17 ILE B N 1
ATOM 3921 C CA . ILE B 1 17 ? 6.352 -22.203 16.953 1 97.81 17 ILE B CA 1
ATOM 3922 C C . ILE B 1 17 ? 7.133 -21.375 15.93 1 97.81 17 ILE B C 1
ATOM 3924 O O . ILE B 1 17 ? 8.352 -21.5 15.836 1 97.81 17 ILE B O 1
ATOM 3928 N N . GLY B 1 18 ? 6.434 -20.531 15.164 1 97.94 18 GLY B N 1
ATOM 3929 C CA . GLY B 1 18 ? 7.102 -19.719 14.164 1 97.94 18 GLY B CA 1
ATOM 3930 C C . GLY B 1 18 ? 8.125 -18.766 14.766 1 97.94 18 GLY B C 1
ATOM 3931 O O . GLY B 1 18 ? 9.273 -18.719 14.305 1 97.94 18 GLY B O 1
ATOM 3932 N N . ILE B 1 19 ? 7.773 -18.047 15.828 1 98.12 19 ILE B N 1
ATOM 3933 C CA . ILE B 1 19 ? 8.68 -17.125 16.5 1 98.12 19 ILE B CA 1
ATOM 3934 C C . ILE B 1 19 ? 9.797 -17.922 17.188 1 98.12 19 ILE B C 1
ATOM 3936 O O . ILE B 1 19 ? 10.945 -17.469 17.234 1 98.12 19 ILE B O 1
ATOM 3940 N N . GLY B 1 20 ? 9.406 -19.109 17.688 1 98.25 20 GLY B N 1
ATOM 3941 C CA . GLY B 1 20 ? 10.398 -19.984 18.297 1 98.25 20 GLY B CA 1
ATOM 3942 C C . GLY B 1 20 ? 11.484 -20.422 17.328 1 98.25 20 GLY B C 1
ATOM 3943 O O . GLY B 1 20 ? 12.664 -20.469 17.688 1 98.25 20 GLY B O 1
ATOM 3944 N N . ILE B 1 21 ? 11.102 -20.703 16.125 1 98.06 21 ILE B N 1
ATOM 3945 C CA . ILE B 1 21 ? 12.07 -21.062 15.094 1 98.06 21 ILE B CA 1
ATOM 3946 C C . ILE B 1 21 ? 13.023 -19.891 14.852 1 98.06 21 ILE B C 1
ATOM 3948 O O . ILE B 1 21 ? 14.242 -20.078 14.797 1 98.06 21 ILE B O 1
ATOM 3952 N N . MET B 1 22 ? 12.508 -18.703 14.742 1 98.12 22 MET B N 1
ATOM 3953 C CA . MET B 1 22 ? 13.336 -17.516 14.547 1 98.12 22 MET B CA 1
ATOM 3954 C C . MET B 1 22 ? 14.32 -17.344 15.695 1 98.12 22 MET B C 1
ATOM 3956 O O . MET B 1 22 ? 15.516 -17.109 15.477 1 98.12 22 MET B O 1
ATOM 3960 N N . ALA B 1 23 ? 13.812 -17.516 16.906 1 97.5 23 ALA B N 1
ATOM 3961 C CA . ALA B 1 23 ? 14.633 -17.328 18.094 1 97.5 23 ALA B CA 1
ATOM 3962 C C . ALA B 1 23 ? 15.703 -18.422 18.188 1 97.5 23 ALA B C 1
ATOM 3964 O O . ALA B 1 23 ? 16.828 -18.156 18.594 1 97.5 23 ALA B O 1
ATOM 3965 N N . LEU B 1 24 ? 15.32 -19.625 17.859 1 97.5 24 LEU B N 1
ATOM 3966 C CA . LEU B 1 24 ? 16.25 -20.75 17.906 1 97.5 24 LEU B CA 1
ATOM 3967 C C . LEU B 1 24 ? 17.469 -20.484 17.031 1 97.5 24 LEU B C 1
ATOM 3969 O O . LEU B 1 24 ? 18.609 -20.688 17.469 1 97.5 24 LEU B O 1
ATOM 3973 N N . PHE B 1 25 ? 17.297 -20 15.852 1 97.5 25 PHE B N 1
ATOM 3974 C CA . PHE B 1 25 ? 18.375 -19.75 14.914 1 97.5 25 PHE B CA 1
ATOM 3975 C C . PHE B 1 25 ? 19.156 -18.5 15.32 1 97.5 25 PHE B C 1
ATOM 3977 O O . PHE B 1 25 ? 20.344 -18.375 15 1 97.5 25 PHE B O 1
ATOM 3984 N N . TRP B 1 26 ? 18.562 -17.562 16.031 1 96.25 26 TRP B N 1
ATOM 3985 C CA . TRP B 1 26 ? 19.188 -16.312 16.406 1 96.25 26 TRP B CA 1
ATOM 3986 C C . TRP B 1 26 ? 20.062 -16.484 17.641 1 96.25 26 TRP B C 1
ATOM 3988 O O . TRP B 1 26 ? 21.141 -15.891 17.734 1 96.25 26 TRP B O 1
ATOM 3998 N N . PHE B 1 27 ? 19.562 -17.328 18.594 1 95.12 27 PHE B N 1
ATOM 3999 C CA . PHE B 1 27 ? 20.188 -17.25 19.906 1 95.12 27 PHE B CA 1
ATOM 4000 C C . PHE B 1 27 ? 20.766 -18.594 20.312 1 95.12 27 PHE B C 1
ATOM 4002 O O . PHE B 1 27 ? 21.641 -18.672 21.188 1 95.12 27 PHE B O 1
ATOM 4009 N N . VAL B 1 28 ? 20.328 -19.656 19.734 1 94.75 28 VAL B N 1
ATOM 4010 C CA . VAL B 1 28 ? 20.672 -20.969 20.297 1 94.75 28 VAL B CA 1
ATOM 4011 C C . VAL B 1 28 ? 21.609 -21.703 19.344 1 94.75 28 VAL B C 1
ATOM 4013 O O . VAL B 1 28 ? 22.641 -22.219 19.766 1 94.75 28 VAL B O 1
ATOM 4016 N N . LEU B 1 29 ? 21.266 -21.734 18.062 1 94.44 29 LEU B N 1
ATOM 4017 C CA . LEU B 1 29 ? 22.016 -22.531 17.109 1 94.44 29 LEU B CA 1
ATOM 4018 C C . LEU B 1 29 ? 23.281 -21.812 16.672 1 94.44 29 LEU B C 1
ATOM 4020 O O . LEU B 1 29 ? 23.266 -20.594 16.453 1 94.44 29 LEU B O 1
ATOM 4024 N N . ASN B 1 30 ? 24.312 -22.562 16.531 1 94.38 30 ASN B N 1
ATOM 4025 C CA . ASN B 1 30 ? 25.594 -22.031 16.062 1 94.38 30 ASN B CA 1
ATOM 4026 C C . ASN B 1 30 ? 25.75 -22.172 14.555 1 94.38 30 ASN B C 1
ATOM 4028 O O . ASN B 1 30 ? 25.141 -23.062 13.945 1 94.38 30 ASN B O 1
ATOM 4032 N N . PRO B 1 31 ? 26.516 -21.234 13.984 1 94.38 31 PRO B N 1
ATOM 4033 C CA . PRO B 1 31 ? 26.797 -21.375 12.555 1 94.38 31 PRO B CA 1
ATOM 4034 C C . PRO B 1 31 ? 27.359 -22.734 12.188 1 94.38 31 PRO B C 1
ATOM 4036 O O . PRO B 1 31 ? 28.156 -23.297 12.938 1 94.38 31 PRO B O 1
ATOM 4039 N N . VAL B 1 32 ? 26.953 -23.234 11.086 1 92.25 32 VAL B N 1
ATOM 4040 C CA . VAL B 1 32 ? 27.344 -24.562 10.625 1 92.25 32 VAL B CA 1
ATOM 4041 C C . VAL B 1 32 ? 28.031 -24.453 9.266 1 92.25 32 VAL B C 1
ATOM 4043 O O . VAL B 1 32 ? 27.484 -23.844 8.336 1 92.25 32 VAL B O 1
ATOM 4046 N N . LEU B 1 33 ? 29.203 -25.047 9.18 1 94.25 33 LEU B N 1
ATOM 4047 C CA . LEU B 1 33 ? 29.953 -25.094 7.926 1 94.25 33 LEU B CA 1
ATOM 4048 C C . LEU B 1 33 ? 30.203 -23.688 7.398 1 94.25 33 LEU B C 1
ATOM 4050 O O . LEU B 1 33 ? 30.875 -22.875 8.055 1 94.25 33 LEU B O 1
ATOM 4054 N N . THR B 1 34 ? 29.531 -23.344 6.266 1 94.31 34 THR B N 1
ATOM 4055 C CA . THR B 1 34 ? 29.812 -22.078 5.613 1 94.31 34 THR B CA 1
ATOM 4056 C C . THR B 1 34 ? 28.797 -21.016 6.016 1 94.31 34 THR B C 1
ATOM 4058 O O . THR B 1 34 ? 28.938 -19.844 5.668 1 94.31 34 THR B O 1
ATOM 4061 N N . VAL B 1 35 ? 27.844 -21.375 6.758 1 96.69 35 VAL B N 1
ATOM 4062 C CA . VAL B 1 35 ? 26.797 -20.422 7.145 1 96.69 35 VAL B CA 1
ATOM 4063 C C . VAL B 1 35 ? 27.328 -19.469 8.195 1 96.69 35 VAL B C 1
ATOM 4065 O O . VAL B 1 35 ? 27.875 -19.891 9.219 1 96.69 35 VAL B O 1
ATOM 4068 N N . THR B 1 36 ? 27.25 -18.188 7.98 1 96.62 36 THR B N 1
ATOM 4069 C CA . THR B 1 36 ? 27.719 -17.156 8.891 1 96.62 36 THR B CA 1
ATOM 4070 C C . THR B 1 36 ? 26.688 -16.875 9.984 1 96.62 36 THR B C 1
ATOM 4072 O O . THR B 1 36 ? 25.547 -17.359 9.906 1 96.62 36 THR B O 1
ATOM 4075 N N . PRO B 1 37 ? 27.078 -16.125 10.977 1 96.38 37 PRO B N 1
ATOM 4076 C CA . PRO B 1 37 ? 26.078 -15.742 11.977 1 96.38 37 PRO B CA 1
ATOM 4077 C C . PRO B 1 37 ? 24.906 -14.977 11.383 1 96.38 37 PRO B C 1
ATOM 4079 O O . PRO B 1 37 ? 23.766 -15.188 11.773 1 96.38 37 PRO B O 1
ATOM 4082 N N . VAL B 1 38 ? 25.219 -14.102 10.453 1 96.62 38 VAL B N 1
ATOM 4083 C CA . VAL B 1 38 ? 24.156 -13.383 9.75 1 96.62 38 VAL B CA 1
ATOM 4084 C C . VAL B 1 38 ? 23.297 -14.375 8.977 1 96.62 38 VAL B C 1
ATOM 4086 O O . VAL B 1 38 ? 22.062 -14.25 8.961 1 96.62 38 VAL B O 1
ATOM 4089 N N . GLY B 1 39 ? 23.938 -15.336 8.367 1 97 39 GLY B N 1
ATOM 4090 C CA . GLY B 1 39 ? 23.203 -16.359 7.641 1 97 39 GLY B CA 1
ATOM 4091 C C . GLY B 1 39 ? 22.25 -17.156 8.516 1 97 39 GLY B C 1
ATOM 4092 O O . GLY B 1 39 ? 21.141 -17.5 8.094 1 97 39 GLY B O 1
ATOM 4093 N N . MET B 1 40 ? 22.672 -17.422 9.742 1 97.62 40 MET B N 1
ATOM 4094 C CA . MET B 1 40 ? 21.828 -18.141 10.688 1 97.62 40 MET B CA 1
ATOM 4095 C C . MET B 1 40 ? 20.578 -17.328 11.016 1 97.62 40 MET B C 1
ATOM 4097 O O . MET B 1 40 ? 19.469 -17.859 11.031 1 97.62 40 MET B O 1
ATOM 4101 N N . ARG B 1 41 ? 20.75 -16.062 11.25 1 97.69 41 ARG B N 1
ATOM 4102 C CA . ARG B 1 41 ? 19.625 -15.195 11.586 1 97.69 41 ARG B CA 1
ATOM 4103 C C . ARG B 1 41 ? 18.656 -15.078 10.414 1 97.69 41 ARG B C 1
ATOM 4105 O O . ARG B 1 41 ? 17.438 -15.172 10.594 1 97.69 41 ARG B O 1
ATOM 4112 N N . VAL B 1 42 ? 19.203 -14.922 9.211 1 97.31 42 VAL B N 1
ATOM 4113 C CA . VAL B 1 42 ? 18.391 -14.766 8.008 1 97.31 42 VAL B CA 1
ATOM 4114 C C . VAL B 1 42 ? 17.625 -16.062 7.734 1 97.31 42 VAL B C 1
ATOM 4116 O O . VAL B 1 42 ? 16.422 -16.031 7.445 1 97.31 42 VAL B O 1
ATOM 4119 N N . ALA B 1 43 ? 18.312 -17.188 7.871 1 96.56 43 ALA B N 1
ATOM 4120 C CA . ALA B 1 43 ? 17.656 -18.484 7.66 1 96.56 43 ALA B CA 1
ATOM 4121 C C . ALA B 1 43 ? 16.547 -18.719 8.68 1 96.56 43 ALA B C 1
ATOM 4123 O O . ALA B 1 43 ? 15.477 -19.219 8.328 1 96.56 43 ALA B O 1
ATOM 4124 N N . GLY B 1 44 ? 16.812 -18.406 9.898 1 97.81 44 GLY B N 1
ATOM 4125 C CA . GLY B 1 44 ? 15.812 -18.547 10.938 1 97.81 44 GLY B CA 1
ATOM 4126 C C . GLY B 1 44 ? 14.562 -17.719 10.68 1 97.81 44 GLY B C 1
ATOM 4127 O O . GLY B 1 44 ? 13.445 -18.219 10.82 1 97.81 44 GLY B O 1
ATOM 4128 N N . VAL B 1 45 ? 14.758 -16.453 10.328 1 98.25 45 VAL B N 1
ATOM 4129 C CA . VAL B 1 45 ? 13.633 -15.562 10.047 1 98.25 45 VAL B CA 1
ATOM 4130 C C . VAL B 1 45 ? 12.836 -16.109 8.867 1 98.25 45 VAL B C 1
ATOM 4132 O O . VAL B 1 45 ? 11.602 -16.156 8.914 1 98.25 45 VAL B O 1
ATOM 4135 N N . PHE B 1 46 ? 13.547 -16.547 7.855 1 97 46 PHE B N 1
ATOM 4136 C CA . PHE B 1 46 ? 12.875 -17.047 6.66 1 97 46 PHE B CA 1
ATOM 4137 C C . PHE B 1 46 ? 12.078 -18.312 6.973 1 97 46 PHE B C 1
ATOM 4139 O O . PHE B 1 46 ? 10.914 -18.422 6.59 1 97 46 PHE B O 1
ATOM 4146 N N . LEU B 1 47 ? 12.656 -19.234 7.617 1 96.56 47 LEU B N 1
ATOM 4147 C CA . LEU B 1 47 ? 11.984 -20.484 7.941 1 96.56 47 LEU B CA 1
ATOM 4148 C C . LEU B 1 47 ? 10.789 -20.25 8.859 1 96.56 47 LEU B C 1
ATOM 4150 O O . LEU B 1 47 ? 9.75 -20.891 8.711 1 96.56 47 LEU B O 1
ATOM 4154 N N . GLY B 1 48 ? 10.961 -19.375 9.805 1 98 48 GLY B N 1
ATOM 4155 C CA . GLY B 1 48 ? 9.828 -19 10.641 1 98 48 GLY B CA 1
ATOM 4156 C C . GLY B 1 48 ? 8.688 -18.391 9.859 1 98 48 GLY B C 1
ATOM 4157 O O . GLY B 1 48 ? 7.52 -18.719 10.094 1 98 48 GLY B O 1
ATOM 4158 N N . MET B 1 49 ? 9.008 -17.484 8.922 1 97.88 49 MET B N 1
ATOM 4159 C CA . MET B 1 49 ? 7.98 -16.875 8.07 1 97.88 49 MET B CA 1
ATOM 4160 C C . MET B 1 49 ? 7.258 -17.938 7.25 1 97.88 49 MET B C 1
ATOM 4162 O O . MET B 1 49 ? 6.031 -17.938 7.164 1 97.88 49 MET B O 1
ATOM 4166 N N . VAL B 1 50 ? 8.039 -18.828 6.68 1 95.5 50 VAL B N 1
ATOM 4167 C CA . VAL B 1 50 ? 7.465 -19.859 5.832 1 95.5 50 VAL B CA 1
ATOM 4168 C C . VAL B 1 50 ? 6.473 -20.703 6.637 1 95.5 50 VAL B C 1
ATOM 4170 O O . VAL B 1 50 ? 5.367 -20.984 6.172 1 95.5 50 VAL B O 1
ATOM 4173 N N . TYR B 1 51 ? 6.848 -21.062 7.805 1 96.06 51 TYR B N 1
ATOM 4174 C CA . TYR B 1 51 ? 5.953 -21.812 8.672 1 96.06 51 TYR B CA 1
ATOM 4175 C C . TYR B 1 51 ? 4.688 -21.016 8.977 1 96.06 51 TYR B C 1
ATOM 4177 O O . TYR B 1 51 ? 3.578 -21.547 8.875 1 96.06 51 TYR B O 1
ATOM 4185 N N . LEU B 1 52 ? 4.855 -19.797 9.305 1 97.31 52 LEU B N 1
ATOM 4186 C CA . LEU B 1 52 ? 3.729 -18.953 9.711 1 97.31 52 LEU B CA 1
ATOM 4187 C C . LEU B 1 52 ? 2.85 -18.609 8.508 1 97.31 52 LEU B C 1
ATOM 4189 O O . LEU B 1 52 ? 1.627 -18.516 8.641 1 97.31 52 LEU B O 1
ATOM 4193 N N . TRP B 1 53 ? 3.469 -18.375 7.348 1 95.69 53 TRP B N 1
ATOM 4194 C CA . TRP B 1 53 ? 2.684 -18.156 6.137 1 95.69 53 TRP B CA 1
ATOM 4195 C C . TRP B 1 53 ? 1.754 -19.328 5.867 1 95.69 53 TRP B C 1
ATOM 4197 O O . TRP B 1 53 ? 0.659 -19.156 5.332 1 95.69 53 TRP B O 1
ATOM 4207 N N . SER B 1 54 ? 2.131 -20.484 6.277 1 92.75 54 SER B N 1
ATOM 4208 C CA . SER B 1 54 ? 1.407 -21.719 5.969 1 92.75 54 SER B CA 1
ATOM 4209 C C . SER B 1 54 ? 0.354 -22.016 7.031 1 92.75 54 SER B C 1
ATOM 4211 O O . SER B 1 54 ? -0.599 -22.75 6.777 1 92.75 54 SER B O 1
ATOM 4213 N N . THR B 1 55 ? 0.489 -21.375 8.234 1 92.31 55 THR B N 1
ATOM 4214 C CA . THR B 1 55 ? -0.375 -21.828 9.32 1 92.31 55 THR B CA 1
ATOM 4215 C C . THR B 1 55 ? -1.285 -20.688 9.789 1 92.31 55 THR B C 1
ATOM 4217 O O . THR B 1 55 ? -2.414 -20.938 10.227 1 92.31 55 THR B O 1
ATOM 4220 N N . VAL B 1 56 ? -0.795 -19.484 9.766 1 92.56 56 VAL B N 1
ATOM 4221 C CA . VAL B 1 56 ? -1.59 -18.422 10.367 1 92.56 56 VAL B CA 1
ATOM 4222 C C . VAL B 1 56 ? -2 -17.406 9.297 1 92.56 56 VAL B C 1
ATOM 4224 O O . VAL B 1 56 ? -3.178 -17.062 9.188 1 92.56 56 VAL B O 1
ATOM 4227 N N . GLY B 1 57 ? -1.066 -16.906 8.555 1 92.88 57 GLY B N 1
ATOM 4228 C CA . GLY B 1 57 ? -1.304 -15.898 7.543 1 92.88 57 GLY B CA 1
ATOM 4229 C C . GLY B 1 57 ? -0.033 -15.211 7.082 1 92.88 57 GLY B C 1
ATOM 4230 O O . GLY B 1 57 ? 1.058 -15.516 7.566 1 92.88 57 GLY B O 1
ATOM 4231 N N . SER B 1 58 ? -0.255 -14.242 6.25 1 95.62 58 SER B N 1
ATOM 4232 C CA . SER B 1 58 ? 0.953 -13.719 5.617 1 95.62 58 SER B CA 1
ATOM 4233 C C . SER B 1 58 ? 1.283 -12.32 6.125 1 95.62 58 SER B C 1
ATOM 4235 O O . SER B 1 58 ? 2.422 -11.867 6.004 1 95.62 58 SER B O 1
ATOM 4237 N N . ILE B 1 59 ? 0.433 -11.625 6.77 1 97.69 59 ILE B N 1
ATOM 4238 C CA . ILE B 1 59 ? 0.616 -10.195 7.027 1 97.69 59 ILE B CA 1
ATOM 4239 C C . ILE B 1 59 ? 1.604 -10.008 8.18 1 97.69 59 ILE B C 1
ATOM 4241 O O . ILE B 1 59 ? 2.748 -9.602 7.957 1 97.69 59 ILE B O 1
ATOM 4245 N N . TRP B 1 60 ? 1.227 -10.453 9.391 1 98.19 60 TRP B N 1
ATOM 4246 C CA . TRP B 1 60 ? 2.059 -10.062 10.523 1 98.19 60 TRP B CA 1
ATOM 4247 C C . TRP B 1 60 ? 3.383 -10.82 10.508 1 98.19 60 TRP B C 1
ATOM 4249 O O . TRP B 1 60 ? 4.414 -10.281 10.914 1 98.19 60 TRP B O 1
ATOM 4259 N N . PRO B 1 61 ? 3.459 -12.102 10.016 1 98.44 61 PRO B N 1
ATOM 4260 C CA . PRO B 1 61 ? 4.773 -12.734 9.914 1 98.44 61 PRO B CA 1
ATOM 4261 C C . PRO B 1 61 ? 5.723 -11.977 8.984 1 98.44 61 PRO B C 1
ATOM 4263 O O . PRO B 1 61 ? 6.93 -11.922 9.242 1 98.44 61 PRO B O 1
ATOM 4266 N N . SER B 1 62 ? 5.137 -11.445 7.934 1 98.5 62 SER B N 1
ATOM 4267 C CA . SER B 1 62 ? 5.949 -10.68 6.996 1 98.5 62 SER B CA 1
ATOM 4268 C C . SER B 1 62 ? 6.465 -9.391 7.633 1 98.5 62 SER B C 1
ATOM 4270 O O . SER B 1 62 ? 7.617 -9.008 7.426 1 98.5 62 SER B O 1
ATOM 4272 N N . ILE B 1 63 ? 5.617 -8.703 8.383 1 98.5 63 ILE B N 1
ATOM 4273 C CA . ILE B 1 63 ? 6.016 -7.477 9.062 1 98.5 63 ILE B CA 1
ATOM 4274 C C . ILE B 1 63 ? 7.109 -7.785 10.086 1 98.5 63 ILE B C 1
ATOM 4276 O O . ILE B 1 63 ? 8.141 -7.105 10.125 1 98.5 63 ILE B O 1
ATOM 4280 N N . LEU B 1 64 ? 6.898 -8.828 10.852 1 98.44 64 LEU B N 1
ATOM 4281 C CA . LEU B 1 64 ? 7.895 -9.25 11.828 1 98.44 64 LEU B CA 1
ATOM 4282 C C . LEU B 1 64 ? 9.195 -9.641 11.141 1 98.44 64 LEU B C 1
ATOM 4284 O O . LEU B 1 64 ? 10.281 -9.281 11.602 1 98.44 64 LEU B O 1
ATOM 4288 N N . GLY B 1 65 ? 9.047 -10.375 10.078 1 98.31 65 GLY B N 1
ATOM 4289 C CA . GLY B 1 65 ? 10.211 -10.828 9.336 1 98.31 65 GLY B CA 1
ATOM 4290 C C . GLY B 1 65 ? 11.062 -9.68 8.82 1 98.31 65 GLY B C 1
ATOM 4291 O O . GLY B 1 65 ? 12.289 -9.719 8.93 1 98.31 65 GLY B O 1
ATOM 4292 N N . ILE B 1 66 ? 10.469 -8.672 8.289 1 97.88 66 ILE B N 1
ATOM 4293 C CA . ILE B 1 66 ? 11.188 -7.535 7.723 1 97.88 66 ILE B CA 1
ATOM 4294 C C . ILE B 1 66 ? 11.938 -6.797 8.828 1 97.88 66 ILE B C 1
ATOM 4296 O O . ILE B 1 66 ? 13.078 -6.371 8.641 1 97.88 66 ILE B O 1
ATOM 4300 N N . ILE B 1 67 ? 11.32 -6.637 9.977 1 97 67 ILE B N 1
ATOM 4301 C CA . ILE B 1 67 ? 11.961 -5.965 11.102 1 97 67 ILE B CA 1
ATOM 4302 C C . ILE B 1 67 ? 13.172 -6.773 11.57 1 97 67 ILE B C 1
ATOM 4304 O O . ILE B 1 67 ? 14.25 -6.215 11.781 1 97 67 ILE B O 1
ATOM 4308 N N . LEU B 1 68 ? 12.969 -8.055 11.664 1 97.81 68 LEU B N 1
ATOM 4309 C CA . LEU B 1 68 ? 14.055 -8.914 12.133 1 97.81 68 LEU B CA 1
ATOM 4310 C C . LEU B 1 68 ? 15.18 -8.992 11.109 1 97.81 68 LEU B C 1
ATOM 4312 O O . LEU B 1 68 ? 16.359 -9.055 11.477 1 97.81 68 LEU B O 1
ATOM 4316 N N . LEU B 1 69 ? 14.82 -9 9.867 1 97.56 69 LEU B N 1
ATOM 4317 C CA . LEU B 1 69 ? 15.852 -8.953 8.836 1 97.56 69 LEU B CA 1
ATOM 4318 C C . LEU B 1 69 ? 16.641 -7.656 8.914 1 97.56 69 LEU B C 1
ATOM 4320 O O . LEU B 1 69 ? 17.859 -7.656 8.734 1 97.56 69 LEU B O 1
ATOM 4324 N N . GLY B 1 70 ? 15.93 -6.574 9.195 1 96.62 70 GLY B N 1
ATOM 4325 C CA . GLY B 1 70 ? 16.594 -5.297 9.367 1 96.62 70 GLY B CA 1
ATOM 4326 C C . GLY B 1 70 ? 17.594 -5.293 10.516 1 96.62 70 GLY B C 1
ATOM 4327 O O . GLY B 1 70 ? 18.609 -4.605 10.453 1 96.62 70 GLY B O 1
ATOM 4328 N N . LEU B 1 71 ? 17.359 -6.07 11.523 1 96.06 71 LEU B N 1
ATOM 4329 C CA . LEU B 1 71 ? 18.188 -6.117 12.719 1 96.06 71 LEU B CA 1
ATOM 4330 C C . LEU B 1 71 ? 19.234 -7.227 12.602 1 96.06 71 LEU B C 1
ATOM 4332 O O . LEU B 1 71 ? 20.109 -7.355 13.469 1 96.06 71 LEU B O 1
ATOM 4336 N N . SER B 1 72 ? 19.203 -8.016 11.539 1 96.12 72 SER B N 1
ATOM 4337 C CA . SER B 1 72 ? 20.031 -9.219 11.422 1 96.12 72 SER B CA 1
ATOM 4338 C C . SER B 1 72 ? 21.453 -8.875 10.992 1 96.12 72 SER B C 1
ATOM 4340 O O . SER B 1 72 ? 22.359 -9.688 11.148 1 96.12 72 SER B O 1
ATOM 4342 N N . GLY B 1 73 ? 21.641 -7.688 10.32 1 95.19 73 GLY B N 1
ATOM 4343 C CA . GLY B 1 73 ? 22.938 -7.309 9.781 1 95.19 73 GLY B CA 1
ATOM 4344 C C . GLY B 1 73 ? 23.078 -7.625 8.305 1 95.19 73 GLY B C 1
ATOM 4345 O O . GLY B 1 73 ? 24.125 -7.359 7.711 1 95.19 73 GLY B O 1
ATOM 4346 N N . VAL B 1 74 ? 22 -8.078 7.715 1 95.69 74 VAL B N 1
ATOM 4347 C CA . VAL B 1 74 ? 22.062 -8.539 6.332 1 95.69 74 VAL B CA 1
ATOM 4348 C C . VAL B 1 74 ? 22.281 -7.355 5.395 1 95.69 74 VAL B C 1
ATOM 4350 O O . VAL B 1 74 ? 22.781 -7.516 4.281 1 95.69 74 VAL B O 1
ATOM 4353 N N . ALA B 1 75 ? 21.922 -6.137 5.859 1 93.44 75 ALA B N 1
ATOM 4354 C CA . ALA B 1 75 ? 22.062 -4.941 5.031 1 93.44 75 ALA B CA 1
ATOM 4355 C C . ALA B 1 75 ? 23.531 -4.559 4.875 1 93.44 75 ALA B C 1
ATOM 4357 O O . ALA B 1 75 ? 23.891 -3.768 3.994 1 93.44 75 ALA B O 1
ATOM 4358 N N . GLY B 1 76 ? 24.422 -5.078 5.723 1 91.5 76 GLY B N 1
ATOM 4359 C CA . GLY B 1 76 ? 25.844 -4.781 5.629 1 91.5 76 GLY B CA 1
ATOM 4360 C C . GLY B 1 76 ? 26.375 -4.031 6.836 1 91.5 76 GLY B C 1
ATOM 4361 O O . GLY B 1 76 ? 25.609 -3.408 7.574 1 91.5 76 GLY B O 1
ATOM 4362 N N . GLU B 1 77 ? 27.578 -4.012 6.961 1 86.5 77 GLU B N 1
ATOM 4363 C CA . GLU B 1 77 ? 28.25 -3.395 8.102 1 86.5 77 GLU B CA 1
ATOM 4364 C C . GLU B 1 77 ? 28.125 -1.874 8.055 1 86.5 77 GLU B C 1
ATOM 4366 O O . GLU B 1 77 ? 28.188 -1.207 9.094 1 86.5 77 GLU B O 1
ATOM 4371 N N . GLU B 1 78 ? 27.844 -1.424 6.859 1 89.25 78 GLU B N 1
ATOM 4372 C CA . GLU B 1 78 ? 27.75 0.024 6.699 1 89.25 78 GLU B CA 1
ATOM 4373 C C . GLU B 1 78 ? 26.422 0.55 7.219 1 89.25 78 GLU B C 1
ATOM 4375 O O . GLU B 1 78 ? 26.266 1.752 7.445 1 89.25 78 GLU B O 1
ATOM 4380 N N . PHE B 1 79 ? 25.547 -0.358 7.449 1 89.56 79 PHE B N 1
ATOM 4381 C CA . PHE B 1 79 ? 24.234 0.039 7.918 1 89.56 79 PHE B CA 1
ATOM 4382 C C . PHE B 1 79 ? 24 -0.416 9.359 1 89.56 79 PHE B C 1
ATOM 4384 O O . PHE B 1 79 ? 23.25 -1.358 9.602 1 89.56 79 PHE B O 1
ATOM 4391 N N . GLU B 1 80 ? 24.531 0.345 10.297 1 83.69 80 GLU B N 1
ATOM 4392 C CA . GLU B 1 80 ? 24.375 -0.021 11.703 1 83.69 80 GLU B CA 1
ATOM 4393 C C . GLU B 1 80 ? 23.141 0.637 12.312 1 83.69 80 GLU B C 1
ATOM 4395 O O . GLU B 1 80 ? 22.719 1.697 11.852 1 83.69 80 GLU B O 1
ATOM 4400 N N . GLY B 1 81 ? 22.562 -0.093 13.234 1 86.5 81 GLY B N 1
ATOM 4401 C CA . GLY B 1 81 ? 21.406 0.441 13.945 1 86.5 81 GLY B CA 1
ATOM 4402 C C . GLY B 1 81 ? 20.172 0.551 13.086 1 86.5 81 GLY B C 1
ATOM 4403 O O . GLY B 1 81 ? 19.844 -0.374 12.336 1 86.5 81 GLY B O 1
ATOM 4404 N N . TYR B 1 82 ? 19.484 1.7 13.188 1 90.94 82 TYR B N 1
ATOM 4405 C CA . TYR B 1 82 ? 18.234 1.93 12.477 1 90.94 82 TYR B CA 1
ATOM 4406 C C . TYR B 1 82 ? 18.469 1.995 10.969 1 90.94 82 TYR B C 1
ATOM 4408 O O . TYR B 1 82 ? 17.562 1.71 10.188 1 90.94 82 TYR B O 1
ATOM 4416 N N . ALA B 1 83 ? 19.703 2.242 10.625 1 91.62 83 ALA B N 1
ATOM 4417 C CA . ALA B 1 83 ? 20.047 2.312 9.211 1 91.62 83 ALA B CA 1
ATOM 4418 C C . ALA B 1 83 ? 19.859 0.956 8.531 1 91.62 83 ALA B C 1
ATOM 4420 O O . ALA B 1 83 ? 19.531 0.885 7.348 1 91.62 83 ALA B O 1
ATOM 4421 N N . GLY B 1 84 ? 20.094 -0.104 9.312 1 94.25 84 GLY B N 1
ATOM 4422 C CA . GLY B 1 84 ? 19.859 -1.438 8.781 1 94.25 84 GLY B CA 1
ATOM 4423 C C . GLY B 1 84 ? 18.406 -1.704 8.445 1 94.25 84 GLY B C 1
ATOM 4424 O O . GLY B 1 84 ? 18.094 -2.25 7.387 1 94.25 84 GLY B O 1
ATOM 4425 N N . VAL B 1 85 ? 17.516 -1.266 9.312 1 95.62 85 VAL B N 1
ATOM 4426 C CA . VAL B 1 85 ? 16.078 -1.428 9.109 1 95.62 85 VAL B CA 1
ATOM 4427 C C . VAL B 1 85 ? 15.633 -0.589 7.91 1 95.62 85 VAL B C 1
ATOM 4429 O O . VAL B 1 85 ? 14.867 -1.06 7.066 1 95.62 85 VAL B O 1
ATOM 4432 N N . LYS B 1 86 ? 16.141 0.608 7.836 1 94.38 86 LYS B N 1
ATOM 4433 C CA . LYS B 1 86 ? 15.797 1.5 6.734 1 94.38 86 LYS B CA 1
ATOM 4434 C C . LYS B 1 86 ? 16.219 0.904 5.395 1 94.38 86 LYS B C 1
ATOM 4436 O O . LYS B 1 86 ? 15.477 0.969 4.418 1 94.38 86 LYS B O 1
ATOM 4441 N N . GLN B 1 87 ? 17.391 0.341 5.395 1 96 87 GLN B N 1
ATOM 4442 C CA . GLN B 1 87 ? 17.922 -0.217 4.152 1 96 87 GLN B CA 1
ATOM 4443 C C . GLN B 1 87 ? 17.109 -1.437 3.711 1 96 87 GLN B C 1
ATOM 4445 O O . GLN B 1 87 ? 16.844 -1.605 2.521 1 96 87 GLN B O 1
ATOM 4450 N N . VAL B 1 88 ? 16.766 -2.287 4.652 1 96.75 88 VAL B N 1
ATOM 4451 C CA . VAL B 1 88 ? 15.969 -3.465 4.328 1 96.75 88 VAL B CA 1
ATOM 4452 C C . VAL B 1 88 ? 14.586 -3.035 3.84 1 96.75 88 VAL B C 1
ATOM 4454 O O . VAL B 1 88 ? 14.07 -3.582 2.861 1 96.75 88 VAL B O 1
ATOM 4457 N N . CYS B 1 89 ? 14.008 -2.057 4.445 1 96.31 89 CYS B N 1
ATOM 4458 C CA . CYS B 1 89 ? 12.703 -1.56 4.02 1 96.31 89 CYS B CA 1
ATOM 4459 C C . CYS B 1 89 ? 12.773 -0.949 2.625 1 96.31 89 CYS B C 1
ATOM 4461 O O . CYS B 1 89 ? 11.883 -1.159 1.803 1 96.31 89 CYS B O 1
ATOM 4463 N N . LEU B 1 90 ? 13.867 -0.221 2.432 1 95.5 90 LEU B N 1
ATOM 4464 C CA . LEU B 1 90 ? 14.055 0.387 1.12 1 95.5 90 LEU B CA 1
ATOM 4465 C C . LEU B 1 90 ? 14.062 -0.673 0.025 1 95.5 90 LEU B C 1
ATOM 4467 O O . LEU B 1 90 ? 13.328 -0.558 -0.96 1 95.5 90 LEU B O 1
ATOM 4471 N N . GLN B 1 91 ? 14.789 -1.717 0.22 1 94.94 91 GLN B N 1
ATOM 4472 C CA . GLN B 1 91 ? 14.961 -2.746 -0.798 1 94.94 91 GLN B CA 1
ATOM 4473 C C . GLN B 1 91 ? 13.742 -3.654 -0.881 1 94.94 91 GLN B C 1
ATOM 4475 O O . GLN B 1 91 ? 13.422 -4.18 -1.949 1 94.94 91 GLN B O 1
ATOM 4480 N N . ALA B 1 92 ? 13.102 -3.816 0.202 1 96.75 92 ALA B N 1
ATOM 4481 C CA . ALA B 1 92 ? 11.945 -4.711 0.239 1 96.75 92 ALA B CA 1
ATOM 4482 C C . ALA B 1 92 ? 10.703 -4.031 -0.33 1 96.75 92 ALA B C 1
ATOM 4484 O O . ALA B 1 92 ? 10.086 -4.543 -1.266 1 96.75 92 ALA B O 1
ATOM 4485 N N . PHE B 1 93 ? 10.391 -2.834 0.13 1 97.06 93 PHE B N 1
ATOM 4486 C CA . PHE B 1 93 ? 9.164 -2.145 -0.253 1 97.06 93 PHE B CA 1
ATOM 4487 C C . PHE B 1 93 ? 9.344 -1.429 -1.586 1 97.06 93 PHE B C 1
ATOM 4489 O O . PHE B 1 93 ? 8.359 -1.175 -2.293 1 97.06 93 PHE B O 1
ATOM 4496 N N . GLY B 1 94 ? 10.539 -1.099 -1.938 1 96.12 94 GLY B N 1
ATOM 4497 C CA . GLY B 1 94 ? 10.797 -0.336 -3.15 1 96.12 94 GLY B CA 1
ATOM 4498 C C . GLY B 1 94 ? 11.086 -1.209 -4.355 1 96.12 94 GLY B C 1
ATOM 4499 O O . GLY B 1 94 ? 11.359 -0.702 -5.445 1 96.12 94 GLY B O 1
ATOM 4500 N N . SER B 1 95 ? 11.016 -2.51 -4.16 1 94.69 95 SER B N 1
ATOM 4501 C CA . SER B 1 95 ? 11.266 -3.414 -5.281 1 94.69 95 SER B CA 1
ATOM 4502 C C . SER B 1 95 ? 10.25 -3.207 -6.398 1 94.69 95 SER B C 1
ATOM 4504 O O . SER B 1 95 ? 9.086 -2.9 -6.133 1 94.69 95 SER B O 1
ATOM 4506 N N . ASP B 1 96 ? 10.719 -3.35 -7.625 1 93.69 96 ASP B N 1
ATOM 4507 C CA . ASP B 1 96 ? 9.844 -3.143 -8.781 1 93.69 96 ASP B CA 1
ATOM 4508 C C . ASP B 1 96 ? 8.656 -4.102 -8.742 1 93.69 96 ASP B C 1
ATOM 4510 O O . ASP B 1 96 ? 7.547 -3.734 -9.133 1 93.69 96 ASP B O 1
ATOM 4514 N N . THR B 1 97 ? 8.867 -5.301 -8.195 1 94.38 97 THR B N 1
ATOM 4515 C CA . THR B 1 97 ? 7.809 -6.297 -8.086 1 94.38 97 THR B CA 1
ATOM 4516 C C . THR B 1 97 ? 6.711 -5.816 -7.141 1 94.38 97 THR B C 1
ATOM 4518 O O . THR B 1 97 ? 5.523 -6.008 -7.414 1 94.38 97 THR B O 1
ATOM 4521 N N . VAL B 1 98 ? 7.145 -5.191 -6.094 1 96.06 98 VAL B N 1
ATOM 4522 C CA . VAL B 1 98 ? 6.199 -4.719 -5.086 1 96.06 98 VAL B CA 1
ATOM 4523 C C . VAL B 1 98 ? 5.395 -3.551 -5.645 1 96.06 98 VAL B C 1
ATOM 4525 O O . VAL B 1 98 ? 4.176 -3.484 -5.461 1 96.06 98 VAL B O 1
ATOM 4528 N N . VAL B 1 99 ? 6.031 -2.645 -6.355 1 96.62 99 VAL B N 1
ATOM 4529 C CA . VAL B 1 99 ? 5.352 -1.506 -6.961 1 96.62 99 VAL B CA 1
ATOM 4530 C C . VAL B 1 99 ? 4.355 -1.998 -8.008 1 96.62 99 VAL B C 1
ATOM 4532 O O . VAL B 1 99 ? 3.217 -1.524 -8.062 1 96.62 99 VAL B O 1
ATOM 4535 N N . LEU B 1 100 ? 4.805 -2.947 -8.734 1 96.06 100 LEU B N 1
ATOM 4536 C CA . LEU B 1 100 ? 3.963 -3.484 -9.797 1 96.06 100 LEU B CA 1
ATOM 4537 C C . LEU B 1 100 ? 2.715 -4.145 -9.219 1 96.06 100 LEU B C 1
ATOM 4539 O O . LEU B 1 100 ? 1.602 -3.896 -9.688 1 96.06 100 LEU B O 1
ATOM 4543 N N . ILE B 1 101 ? 2.861 -4.988 -8.203 1 95.62 101 ILE B N 1
ATOM 4544 C CA . ILE B 1 101 ? 1.717 -5.73 -7.684 1 95.62 101 ILE B CA 1
ATOM 4545 C C . ILE B 1 101 ? 0.732 -4.762 -7.027 1 95.62 101 ILE B C 1
ATOM 4547 O O . ILE B 1 101 ? -0.482 -4.973 -7.082 1 95.62 101 ILE B O 1
ATOM 4551 N N . MET B 1 102 ? 1.25 -3.721 -6.402 1 96.62 102 MET B N 1
ATOM 4552 C CA . MET B 1 102 ? 0.389 -2.727 -5.77 1 96.62 102 MET B CA 1
ATOM 4553 C C . MET B 1 102 ? -0.542 -2.084 -6.793 1 96.62 102 MET B C 1
ATOM 4555 O O . MET B 1 102 ? -1.73 -1.896 -6.527 1 96.62 102 MET B O 1
ATOM 4559 N N . LEU B 1 103 ? -0.046 -1.786 -7.941 1 97.12 103 LEU B N 1
ATOM 4560 C CA . LEU B 1 103 ? -0.837 -1.153 -8.992 1 97.12 103 LEU B CA 1
ATOM 4561 C C . LEU B 1 103 ? -1.676 -2.186 -9.734 1 97.12 103 LEU B C 1
ATOM 4563 O O . LEU B 1 103 ? -2.857 -1.957 -10 1 97.12 103 LEU B O 1
ATOM 4567 N N . ALA B 1 104 ? -1.108 -3.322 -10 1 95.81 104 ALA B N 1
ATOM 4568 C CA . ALA B 1 104 ? -1.771 -4.352 -10.797 1 95.81 104 ALA B CA 1
ATOM 4569 C C . ALA B 1 104 ? -2.973 -4.93 -10.055 1 95.81 104 ALA B C 1
ATOM 4571 O O . ALA B 1 104 ? -3.98 -5.285 -10.672 1 95.81 104 ALA B O 1
ATOM 4572 N N . MET B 1 105 ? -2.873 -5.043 -8.766 1 95.06 105 MET B N 1
ATOM 4573 C CA . MET B 1 105 ? -3.977 -5.594 -7.984 1 95.06 105 MET B CA 1
ATOM 4574 C C . MET B 1 105 ? -5.23 -4.738 -8.125 1 95.06 105 MET B C 1
ATOM 4576 O O . MET B 1 105 ? -6.34 -5.266 -8.234 1 95.06 105 MET B O 1
ATOM 4580 N N . VAL B 1 106 ? -4.984 -3.439 -8.164 1 96.5 106 VAL B N 1
ATOM 4581 C CA . VAL B 1 106 ? -6.141 -2.555 -8.289 1 96.5 106 VAL B CA 1
ATOM 4582 C C . VAL B 1 106 ? -6.648 -2.559 -9.727 1 96.5 106 VAL B C 1
ATOM 4584 O O . VAL B 1 106 ? -7.855 -2.574 -9.969 1 96.5 106 VAL B O 1
ATOM 4587 N N . LEU B 1 107 ? -5.715 -2.555 -10.664 1 96.56 107 LEU B N 1
ATOM 4588 C CA . LEU B 1 107 ? -6.102 -2.557 -12.07 1 96.56 107 LEU B CA 1
ATOM 4589 C C . LEU B 1 107 ? -6.918 -3.801 -12.406 1 96.56 107 LEU B C 1
ATOM 4591 O O . LEU B 1 107 ? -8.016 -3.699 -12.961 1 96.56 107 LEU B O 1
ATOM 4595 N N . PHE B 1 108 ? -6.461 -4.945 -11.992 1 94.25 108 PHE B N 1
ATOM 4596 C CA . PHE B 1 108 ? -7.145 -6.195 -12.297 1 94.25 108 PHE B CA 1
ATOM 4597 C C . PHE B 1 108 ? -8.336 -6.406 -11.367 1 94.25 108 PHE B C 1
ATOM 4599 O O . PHE B 1 108 ? -9.32 -7.039 -11.75 1 94.25 108 PHE B O 1
ATOM 4606 N N . GLY B 1 109 ? -8.234 -5.82 -10.211 1 93.94 109 GLY B N 1
ATOM 4607 C CA . GLY B 1 109 ? -9.359 -5.891 -9.297 1 93.94 109 GLY B CA 1
ATOM 4608 C C . GLY B 1 109 ? -10.562 -5.105 -9.781 1 93.94 109 GLY B C 1
ATOM 4609 O O . GLY B 1 109 ? -11.695 -5.371 -9.359 1 93.94 109 GLY B O 1
ATOM 4610 N N . ALA B 1 110 ? -10.328 -4.191 -10.688 1 95.69 110 ALA B N 1
ATOM 4611 C CA . ALA B 1 110 ? -11.398 -3.361 -11.227 1 95.69 110 ALA B CA 1
ATOM 4612 C C . ALA B 1 110 ? -12.461 -4.215 -11.914 1 95.69 110 ALA B C 1
ATOM 4614 O O . ALA B 1 110 ? -13.648 -3.887 -11.883 1 95.69 110 ALA B O 1
ATOM 4615 N N . ILE B 1 111 ? -12.07 -5.301 -12.508 1 94.06 111 ILE B N 1
ATOM 4616 C CA . ILE B 1 111 ? -13.008 -6.156 -13.234 1 94.06 111 ILE B CA 1
ATOM 4617 C C . ILE B 1 111 ? -14.031 -6.734 -12.266 1 94.06 111 ILE B C 1
ATOM 4619 O O . ILE B 1 111 ? -15.219 -6.82 -12.586 1 94.06 111 ILE B O 1
ATOM 4623 N N . GLU B 1 112 ? -13.547 -7.141 -11.188 1 92.31 112 GLU B N 1
ATOM 4624 C CA . GLU B 1 112 ? -14.445 -7.664 -10.172 1 92.31 112 GLU B CA 1
ATOM 4625 C C . GLU B 1 112 ? -15.25 -6.547 -9.516 1 92.31 112 GLU B C 1
ATOM 4627 O O . GLU B 1 112 ? -16.422 -6.727 -9.18 1 92.31 112 GLU B O 1
ATOM 4632 N N . HIS B 1 113 ? -14.617 -5.438 -9.289 1 93.75 113 HIS B N 1
ATOM 4633 C CA . HIS B 1 113 ? -15.266 -4.312 -8.617 1 93.75 113 HIS B CA 1
ATOM 4634 C C . HIS B 1 113 ? -16.5 -3.85 -9.391 1 93.75 113 HIS B C 1
ATOM 4636 O O . HIS B 1 113 ? -17.516 -3.521 -8.789 1 93.75 113 HIS B O 1
ATOM 4642 N N . VAL B 1 114 ? -16.438 -3.873 -10.734 1 94.62 114 VAL B N 1
ATOM 4643 C CA . VAL B 1 114 ? -17.531 -3.359 -11.539 1 94.62 114 VAL B CA 1
ATOM 4644 C C . VAL B 1 114 ? -18.484 -4.5 -11.906 1 94.62 114 VAL B C 1
ATOM 4646 O O . VAL B 1 114 ? -19.5 -4.277 -12.562 1 94.62 114 VAL B O 1
ATOM 4649 N N . GLY B 1 115 ? -18.156 -5.742 -11.57 1 92.56 115 GLY B N 1
ATOM 4650 C CA . GLY B 1 115 ? -19.016 -6.891 -11.836 1 92.56 115 GLY B CA 1
ATOM 4651 C C . GLY B 1 115 ? -18.922 -7.391 -13.266 1 92.56 115 GLY B C 1
ATOM 4652 O O . GLY B 1 115 ? -19.906 -7.84 -13.836 1 92.56 115 GLY B O 1
ATOM 4653 N N . ALA B 1 116 ? -17.75 -7.309 -13.828 1 94 116 ALA B N 1
ATOM 4654 C CA . ALA B 1 116 ? -17.594 -7.66 -15.234 1 94 116 ALA B CA 1
ATOM 4655 C C . ALA B 1 116 ? -17.188 -9.125 -15.391 1 94 116 ALA B C 1
ATOM 4657 O O . ALA B 1 116 ? -17.234 -9.672 -16.5 1 94 116 ALA B O 1
ATOM 4658 N N . THR B 1 117 ? -16.859 -9.797 -14.367 1 92.25 117 THR B N 1
ATOM 4659 C CA . THR B 1 117 ? -16.391 -11.172 -14.422 1 92.25 117 THR B CA 1
ATOM 4660 C C . THR B 1 117 ? -17.484 -12.094 -14.953 1 92.25 117 THR B C 1
ATOM 4662 O O . THR B 1 117 ? -17.203 -13.031 -15.711 1 92.25 117 THR B O 1
ATOM 4665 N N . LYS B 1 118 ? -18.688 -11.852 -14.578 1 91.81 118 LYS B N 1
ATOM 4666 C CA . LYS B 1 118 ? -19.812 -12.68 -15.016 1 91.81 118 LYS B CA 1
ATOM 4667 C C . LYS B 1 118 ? -20 -12.594 -16.531 1 91.81 118 LYS B C 1
ATOM 4669 O O . LYS B 1 118 ? -20.375 -13.586 -17.156 1 91.81 118 LYS B O 1
ATOM 4674 N N . TYR B 1 119 ? -19.719 -11.445 -17.047 1 93.19 119 TYR B N 1
ATOM 4675 C CA . TYR B 1 119 ? -19.891 -11.258 -18.484 1 93.19 119 TYR B CA 1
ATOM 4676 C C . TYR B 1 119 ? -18.812 -12 -19.266 1 93.19 119 TYR B C 1
ATOM 4678 O O . TYR B 1 119 ? -19.078 -12.547 -20.328 1 93.19 119 TYR B O 1
ATOM 4686 N N . ILE B 1 120 ? -17.688 -12.047 -18.703 1 91.94 120 ILE B N 1
ATOM 4687 C CA . ILE B 1 120 ? -16.594 -12.773 -19.344 1 91.94 120 ILE B CA 1
ATOM 4688 C C . ILE B 1 120 ? -16.891 -14.273 -19.328 1 91.94 120 ILE B C 1
ATOM 4690 O O . ILE B 1 120 ? -16.766 -14.953 -20.344 1 91.94 120 ILE B O 1
ATOM 4694 N N . ALA B 1 121 ? -17.297 -14.758 -18.219 1 92 121 ALA B N 1
ATOM 4695 C CA . ALA B 1 121 ? -17.656 -16.172 -18.109 1 92 121 ALA B CA 1
ATOM 4696 C C . ALA B 1 121 ? -18.781 -16.531 -19.078 1 92 121 ALA B C 1
ATOM 4698 O O . ALA B 1 121 ? -18.688 -17.547 -19.781 1 92 121 ALA B O 1
ATOM 4699 N N . ARG B 1 122 ? -19.781 -15.727 -19.094 1 89.69 122 ARG B N 1
ATOM 4700 C CA . ARG B 1 122 ? -20.938 -15.977 -19.938 1 89.69 122 ARG B CA 1
ATOM 4701 C C . ARG B 1 122 ? -20.562 -15.961 -21.406 1 89.69 122 ARG B C 1
ATOM 4703 O O . ARG B 1 122 ? -21.141 -16.703 -22.219 1 89.69 122 ARG B O 1
ATOM 4710 N N . TRP B 1 123 ? -19.656 -15.109 -21.75 1 92.06 123 TRP B N 1
ATOM 4711 C CA . TRP B 1 123 ? -19.219 -15.039 -23.141 1 92.06 123 TRP B CA 1
ATOM 4712 C C . TRP B 1 123 ? -18.672 -16.391 -23.594 1 92.06 123 TRP B C 1
ATOM 4714 O O . TRP B 1 123 ? -18.953 -16.828 -24.719 1 92.06 123 TRP B O 1
ATOM 4724 N N . PHE B 1 124 ? -17.938 -17.078 -22.844 1 91.94 124 PHE B N 1
ATOM 4725 C CA . PHE B 1 124 ? -17.328 -18.359 -23.203 1 91.94 124 PHE B CA 1
ATOM 4726 C C . PHE B 1 124 ? -18.406 -19.438 -23.328 1 91.94 124 PHE B C 1
ATOM 4728 O O . PHE B 1 124 ? -18.375 -20.234 -24.266 1 91.94 124 PHE B O 1
ATOM 4735 N N . VAL B 1 125 ? -19.375 -19.422 -22.453 1 88.25 125 VAL B N 1
ATOM 4736 C CA . VAL B 1 125 ? -20.281 -20.562 -22.344 1 88.25 125 VAL B CA 1
ATOM 4737 C C . VAL B 1 125 ? -21.484 -20.344 -23.266 1 88.25 125 VAL B C 1
ATOM 4739 O O . VAL B 1 125 ? -22.359 -21.203 -23.375 1 88.25 125 VAL B O 1
ATOM 4742 N N . THR B 1 126 ? -21.562 -19.172 -23.953 1 89.31 126 THR B N 1
ATOM 4743 C CA . THR B 1 126 ? -22.672 -18.906 -24.844 1 89.31 126 THR B CA 1
ATOM 4744 C C . THR B 1 126 ? -22.234 -18.953 -26.297 1 89.31 126 THR B C 1
ATOM 4746 O O . THR B 1 126 ? -22.969 -18.531 -27.188 1 89.31 126 THR B O 1
ATOM 4749 N N . ARG B 1 127 ? -21.078 -19.375 -26.516 1 91.38 127 ARG B N 1
ATOM 4750 C CA . ARG B 1 127 ? -20.609 -19.5 -27.906 1 91.38 127 ARG B CA 1
ATOM 4751 C C . ARG B 1 127 ? -21.391 -20.578 -28.641 1 91.38 127 ARG B C 1
ATOM 4753 O O . ARG B 1 127 ? -21.656 -21.656 -28.094 1 91.38 127 ARG B O 1
ATOM 4760 N N . LYS B 1 128 ? -21.656 -20.438 -29.922 1 91.06 128 LYS B N 1
ATOM 4761 C CA . LYS B 1 128 ? -22.5 -21.344 -30.719 1 91.06 128 LYS B CA 1
ATOM 4762 C C . LYS B 1 128 ? -21.766 -22.656 -31 1 91.06 128 LYS B C 1
ATOM 4764 O O . LYS B 1 128 ? -22.391 -23.656 -31.328 1 91.06 128 LYS B O 1
ATOM 4769 N N . ILE B 1 129 ? -20.5 -22.688 -30.844 1 92.5 129 ILE B N 1
ATOM 4770 C CA . ILE B 1 129 ? -19.703 -23.875 -31.156 1 92.5 129 ILE B CA 1
ATOM 4771 C C . ILE B 1 129 ? -20.047 -25 -30.188 1 92.5 129 ILE B C 1
ATOM 4773 O O . ILE B 1 129 ? -19.797 -26.172 -30.453 1 92.5 129 ILE B O 1
ATOM 4777 N N . ILE B 1 130 ? -20.688 -24.688 -29.062 1 90.56 130 ILE B N 1
ATOM 4778 C CA . ILE B 1 130 ? -20.969 -25.672 -28.031 1 90.56 130 ILE B CA 1
ATOM 4779 C C . ILE B 1 130 ? -22.219 -26.469 -28.406 1 90.56 130 ILE B C 1
ATOM 4781 O O . ILE B 1 130 ? -22.484 -27.547 -27.844 1 90.56 130 ILE B O 1
ATOM 4785 N N . ASN B 1 131 ? -23.016 -25.984 -29.344 1 89.81 131 ASN B N 1
ATOM 4786 C CA . ASN B 1 131 ? -24.312 -26.578 -29.656 1 89.81 131 ASN B CA 1
ATOM 4787 C C . ASN B 1 131 ? -24.141 -28.016 -30.188 1 89.81 131 ASN B C 1
ATOM 4789 O O . ASN B 1 131 ? -23.5 -28.234 -31.203 1 89.81 131 ASN B O 1
ATOM 4793 N N . GLY B 1 132 ? -24.688 -28.906 -29.5 1 88.69 132 GLY B N 1
ATOM 4794 C CA . GLY B 1 132 ? -24.703 -30.297 -29.906 1 88.69 132 GLY B CA 1
ATOM 4795 C C . GLY B 1 132 ? -23.375 -31 -29.688 1 88.69 132 GLY B C 1
ATOM 4796 O O . GLY B 1 132 ? -23.156 -32.094 -30.203 1 88.69 132 GLY B O 1
ATOM 4797 N N . ARG B 1 133 ? -22.484 -30.375 -29.078 1 93.62 133 ARG B N 1
ATOM 4798 C CA . ARG B 1 133 ? -21.156 -30.938 -28.844 1 93.62 133 ARG B CA 1
ATOM 4799 C C . ARG B 1 133 ? -20.812 -30.906 -27.359 1 93.62 133 ARG B C 1
ATOM 4801 O O . ARG B 1 133 ? -20.125 -29.984 -26.891 1 93.62 133 ARG B O 1
ATOM 4808 N N . PRO B 1 134 ? -21.109 -31.969 -26.656 1 92.19 134 PRO B N 1
ATOM 4809 C CA . PRO B 1 134 ? -20.969 -31.969 -25.188 1 92.19 134 PRO B CA 1
ATOM 4810 C C . PRO B 1 134 ? -19.531 -31.75 -24.734 1 92.19 134 PRO B C 1
ATOM 4812 O O . PRO B 1 134 ? -19.297 -31.031 -23.766 1 92.19 134 PRO B O 1
ATOM 4815 N N . TYR B 1 135 ? -18.547 -32.281 -25.391 1 94.19 135 TYR B N 1
ATOM 4816 C CA . TYR B 1 135 ? -17.156 -32.156 -24.953 1 94.19 135 TYR B CA 1
ATOM 4817 C C . TYR B 1 135 ? -16.625 -30.766 -25.25 1 94.19 135 TYR B C 1
ATOM 4819 O O . TYR B 1 135 ? -15.758 -30.266 -24.547 1 94.19 135 TYR B O 1
ATOM 4827 N N . VAL B 1 136 ? -17.141 -30.141 -26.281 1 94.5 136 VAL B N 1
ATOM 4828 C CA . VAL B 1 136 ? -16.781 -28.75 -26.547 1 94.5 136 VAL B CA 1
ATOM 4829 C C . VAL B 1 136 ? -17.359 -27.844 -25.469 1 94.5 136 VAL B C 1
ATOM 4831 O O . VAL B 1 136 ? -16.719 -26.875 -25.047 1 94.5 136 VAL B O 1
ATOM 4834 N N . PHE B 1 137 ? -18.562 -28.234 -25.047 1 92.88 137 PHE B N 1
ATOM 4835 C CA . PHE B 1 137 ? -19.203 -27.531 -23.953 1 92.88 137 PHE B CA 1
ATOM 4836 C C . PHE B 1 137 ? -18.344 -27.609 -22.688 1 92.88 137 PHE B C 1
ATOM 4838 O O . PHE B 1 137 ? -18.062 -26.594 -22.062 1 92.88 137 PHE B O 1
ATOM 4845 N N . ILE B 1 138 ? -17.922 -28.766 -22.375 1 95.19 138 ILE B N 1
ATOM 4846 C CA . ILE B 1 138 ? -17.109 -28.984 -21.188 1 95.19 138 ILE B CA 1
ATOM 4847 C C . ILE B 1 138 ? -15.805 -28.203 -21.297 1 95.19 138 ILE B C 1
ATOM 4849 O O . ILE B 1 138 ? -15.391 -27.516 -20.359 1 95.19 138 ILE B O 1
ATOM 4853 N N . PHE B 1 139 ? -15.234 -28.219 -22.422 1 96.88 139 PHE B N 1
ATOM 4854 C CA . PHE B 1 139 ? -13.977 -27.516 -22.656 1 96.88 139 PHE B CA 1
ATOM 4855 C C . PHE B 1 139 ? -14.141 -26.016 -22.484 1 96.88 139 PHE B C 1
ATOM 4857 O O . PHE B 1 139 ? -13.289 -25.359 -21.875 1 96.88 139 PHE B O 1
ATOM 4864 N N . MET B 1 140 ? -15.242 -25.516 -22.969 1 95.62 140 MET B N 1
ATOM 4865 C CA . MET B 1 140 ? -15.461 -24.062 -22.891 1 95.62 140 MET B CA 1
ATOM 4866 C C . MET B 1 140 ? -15.641 -23.625 -21.438 1 95.62 140 MET B C 1
ATOM 4868 O O . MET B 1 140 ? -15.234 -22.516 -21.078 1 95.62 140 MET B O 1
ATOM 4872 N N . PHE B 1 141 ? -16.188 -24.422 -20.641 1 95.06 141 PHE B N 1
ATOM 4873 C CA . PHE B 1 141 ? -16.312 -24.125 -19.219 1 95.06 141 PHE B CA 1
ATOM 4874 C C . PHE B 1 141 ? -14.945 -24.141 -18.547 1 95.06 141 PHE B C 1
ATOM 4876 O O . PHE B 1 141 ? -14.641 -23.266 -17.734 1 95.06 141 PHE B O 1
ATOM 4883 N N . PHE B 1 142 ? -14.172 -25.172 -18.875 1 97.88 142 PHE B N 1
ATOM 4884 C CA . PHE B 1 142 ? -12.828 -25.25 -18.312 1 97.88 142 PHE B CA 1
ATOM 4885 C C . PHE B 1 142 ? -11.984 -24.062 -18.75 1 97.88 142 PHE B C 1
ATOM 4887 O O . PHE B 1 142 ? -11.25 -23.484 -17.938 1 97.88 142 PHE B O 1
ATOM 4894 N N . LEU B 1 143 ? -12.148 -23.672 -19.984 1 97.25 143 LEU B N 1
ATOM 4895 C CA . LEU B 1 143 ? -11.406 -22.531 -20.516 1 97.25 143 LEU B CA 1
ATOM 4896 C C . LEU B 1 143 ? -11.844 -21.234 -19.844 1 97.25 143 LEU B C 1
ATOM 4898 O O . LEU B 1 143 ? -11.008 -20.391 -19.531 1 97.25 143 LEU B O 1
ATOM 4902 N N . ALA B 1 144 ? -13.164 -21.109 -19.625 1 96.12 144 ALA B N 1
ATOM 4903 C CA . ALA B 1 144 ? -13.688 -19.938 -18.922 1 96.12 144 ALA B CA 1
ATOM 4904 C C . ALA B 1 144 ? -13.078 -19.812 -17.531 1 96.12 144 ALA B C 1
ATOM 4906 O O . ALA B 1 144 ? -12.656 -18.734 -17.109 1 96.12 144 ALA B O 1
ATOM 4907 N N . CYS B 1 145 ? -13.031 -20.938 -16.906 1 96.19 145 CYS B N 1
ATOM 4908 C CA . CYS B 1 145 ? -12.484 -20.953 -15.555 1 96.19 145 CYS B CA 1
ATOM 4909 C C . CYS B 1 145 ? -10.992 -20.625 -15.562 1 96.19 145 CYS B C 1
ATOM 4911 O O . CYS B 1 145 ? -10.508 -19.922 -14.68 1 96.19 145 CYS B O 1
ATOM 4913 N N . PHE B 1 146 ? -10.305 -21.156 -16.516 1 97.12 146 PHE B N 1
ATOM 4914 C CA . PHE B 1 146 ? -8.875 -20.922 -16.672 1 97.12 146 PHE B CA 1
ATOM 4915 C C . PHE B 1 146 ? -8.578 -19.438 -16.891 1 97.12 146 PHE B C 1
ATOM 4917 O O . PHE B 1 146 ? -7.738 -18.859 -16.203 1 97.12 146 PHE B O 1
ATOM 4924 N N . VAL B 1 147 ? -9.289 -18.828 -17.734 1 94.69 147 VAL B N 1
ATOM 4925 C CA . VAL B 1 147 ? -9.062 -17.438 -18.109 1 94.69 147 VAL B CA 1
ATOM 4926 C C . VAL B 1 147 ? -9.469 -16.516 -16.969 1 94.69 147 VAL B C 1
ATOM 4928 O O . VAL B 1 147 ? -8.766 -15.547 -16.656 1 94.69 147 VAL B O 1
ATOM 4931 N N . LEU B 1 148 ? -10.555 -16.828 -16.344 1 94.81 148 LEU B N 1
ATOM 4932 C CA . LEU B 1 148 ? -11.023 -16 -15.234 1 94.81 148 LEU B CA 1
ATOM 4933 C C . LEU B 1 148 ? -10.062 -16.078 -14.055 1 94.81 148 LEU B C 1
ATOM 4935 O O . LEU B 1 148 ? -9.836 -15.086 -13.359 1 94.81 148 LEU B O 1
ATOM 4939 N N . ALA B 1 149 ? -9.609 -17.281 -13.852 1 95.5 149 ALA B N 1
ATOM 4940 C CA . ALA B 1 149 ? -8.641 -17.438 -12.766 1 95.5 149 ALA B CA 1
ATOM 4941 C C . ALA B 1 149 ? -7.371 -16.656 -13.047 1 95.5 149 ALA B C 1
ATOM 4943 O O . ALA B 1 149 ? -6.773 -16.078 -12.133 1 95.5 149 ALA B O 1
ATOM 4944 N N . ALA B 1 150 ? -6.957 -16.562 -14.281 1 93.94 150 ALA B N 1
ATOM 4945 C CA . ALA B 1 150 ? -5.777 -15.797 -14.68 1 93.94 150 ALA B CA 1
ATOM 4946 C C . ALA B 1 150 ? -5.996 -14.305 -14.5 1 93.94 150 ALA B C 1
ATOM 4948 O O . ALA B 1 150 ? -5.094 -13.586 -14.062 1 93.94 150 ALA B O 1
ATOM 4949 N N . MET B 1 151 ? -7.16 -13.867 -14.695 1 91.44 151 MET B N 1
ATOM 4950 C CA . MET B 1 151 ? -7.461 -12.438 -14.688 1 91.44 151 MET B CA 1
ATOM 4951 C C . MET B 1 151 ? -7.824 -11.961 -13.289 1 91.44 151 MET B C 1
ATOM 4953 O O . MET B 1 151 ? -7.656 -10.789 -12.961 1 91.44 151 MET B O 1
ATOM 4957 N N . THR B 1 152 ? -8.391 -12.812 -12.5 1 92.12 152 THR B N 1
ATOM 4958 C CA . THR B 1 152 ? -8.828 -12.453 -11.156 1 92.12 152 THR B CA 1
ATOM 4959 C C . THR B 1 152 ? -8.141 -13.328 -10.109 1 92.12 152 THR B C 1
ATOM 4961 O O . THR B 1 152 ? -6.953 -13.148 -9.82 1 92.12 152 THR B O 1
ATOM 4964 N N . SER B 1 153 ? -8.812 -14.336 -9.688 1 92.06 153 SER B N 1
ATOM 4965 C CA . SER B 1 153 ? -8.297 -15.32 -8.742 1 92.06 153 SER B CA 1
ATOM 4966 C C . SER B 1 153 ? -9.047 -16.641 -8.875 1 92.06 153 SER B C 1
ATOM 4968 O O . SER B 1 153 ? -10.18 -16.688 -9.359 1 92.06 153 SER B O 1
ATOM 4970 N N . PRO B 1 154 ? -8.359 -17.656 -8.469 1 94.94 154 PRO B N 1
ATOM 4971 C CA . PRO B 1 154 ? -9.023 -18.969 -8.539 1 94.94 154 PRO B CA 1
ATOM 4972 C C . PRO B 1 154 ? -10.32 -19.016 -7.738 1 94.94 154 PRO B C 1
ATOM 4974 O O . PRO B 1 154 ? -11.312 -19.594 -8.188 1 94.94 154 PRO B O 1
ATOM 4977 N N . VAL B 1 155 ? -10.406 -18.359 -6.68 1 92.94 155 VAL B N 1
ATOM 4978 C CA . VAL B 1 155 ? -11.594 -18.391 -5.828 1 92.94 155 VAL B CA 1
ATOM 4979 C C . VAL B 1 155 ? -12.758 -17.703 -6.543 1 92.94 155 VAL B C 1
ATOM 4981 O O . VAL B 1 155 ? -13.867 -18.25 -6.59 1 92.94 155 VAL B O 1
ATOM 4984 N N . ILE B 1 156 ? -12.461 -16.641 -7.102 1 91.81 156 ILE B N 1
ATOM 4985 C CA . ILE B 1 156 ? -13.508 -15.883 -7.785 1 91.81 156 ILE B CA 1
ATOM 4986 C C . ILE B 1 156 ? -13.969 -16.656 -9.023 1 91.81 156 ILE B C 1
ATOM 4988 O O . ILE B 1 156 ? -15.172 -16.766 -9.273 1 91.81 156 ILE B O 1
ATOM 4992 N N . SER B 1 157 ? -13.031 -17.156 -9.742 1 94.44 157 SER B N 1
ATOM 4993 C CA . SER B 1 157 ? -13.359 -17.922 -10.945 1 94.44 157 SER B CA 1
ATOM 4994 C C . SER B 1 157 ? -14.234 -19.125 -10.609 1 94.44 157 SER B C 1
ATOM 4996 O O . SER B 1 157 ? -15.227 -19.391 -11.297 1 94.44 157 SER B O 1
ATOM 4998 N N . LEU B 1 158 ? -13.93 -19.797 -9.531 1 94.38 158 LEU B N 1
ATOM 4999 C CA . LEU B 1 158 ? -14.688 -20.969 -9.117 1 94.38 158 LEU B CA 1
ATOM 5000 C C . LEU B 1 158 ? -16.109 -20.594 -8.727 1 94.38 158 LEU B C 1
ATOM 5002 O O . LEU B 1 158 ? -17.078 -21.234 -9.148 1 94.38 158 LEU B O 1
ATOM 5006 N N . LEU B 1 159 ? -16.234 -19.578 -7.98 1 91.44 159 LEU B N 1
ATOM 5007 C CA . LEU B 1 159 ? -17.547 -19.172 -7.488 1 91.44 159 LEU B CA 1
ATOM 5008 C C . LEU B 1 159 ? -18.469 -18.797 -8.648 1 91.44 159 LEU B C 1
ATOM 5010 O O . LEU B 1 159 ? -19.641 -19.188 -8.664 1 91.44 159 LEU B O 1
ATOM 5014 N N . ILE B 1 160 ? -17.906 -18.156 -9.594 1 91.81 160 ILE B N 1
ATOM 5015 C CA . ILE B 1 160 ? -18.719 -17.688 -10.711 1 91.81 160 ILE B CA 1
ATOM 5016 C C . ILE B 1 160 ? -19.062 -18.875 -11.625 1 91.81 160 ILE B C 1
ATOM 5018 O O . ILE B 1 160 ? -20.219 -19.078 -11.977 1 91.81 160 ILE B O 1
ATOM 5022 N N . VAL B 1 161 ? -18.109 -19.641 -11.969 1 92.12 161 VAL B N 1
ATOM 5023 C CA . VAL B 1 161 ? -18.281 -20.688 -12.961 1 92.12 161 VAL B CA 1
ATOM 5024 C C . VAL B 1 161 ? -19.062 -21.859 -12.352 1 92.12 161 VAL B C 1
ATOM 5026 O O . VAL B 1 161 ? -19.859 -22.5 -13.023 1 92.12 161 VAL B O 1
ATOM 5029 N N . TRP B 1 162 ? -18.844 -22.062 -11.086 1 90.06 162 TRP B N 1
ATOM 5030 C CA . TRP B 1 162 ? -19.609 -23.094 -10.391 1 90.06 162 TRP B CA 1
ATOM 5031 C C . TRP B 1 162 ? -21.094 -22.781 -10.43 1 90.06 162 TRP B C 1
ATOM 5033 O O . TRP B 1 162 ? -21.922 -23.672 -10.664 1 90.06 162 TRP B O 1
ATOM 5043 N N . ASN B 1 163 ? -21.375 -21.609 -10.148 1 87.88 163 ASN B N 1
ATOM 5044 C CA . ASN B 1 163 ? -22.781 -21.203 -10.133 1 87.88 163 ASN B CA 1
ATOM 5045 C C . ASN B 1 163 ? -23.422 -21.375 -11.5 1 87.88 163 ASN B C 1
ATOM 5047 O O . ASN B 1 163 ? -24.547 -21.891 -11.609 1 87.88 163 ASN B O 1
ATOM 5051 N N . ILE B 1 164 ? -22.734 -21.047 -12.477 1 88.69 164 ILE B N 1
ATOM 5052 C CA . ILE B 1 164 ? -23.25 -21.141 -13.844 1 88.69 164 ILE B CA 1
ATOM 5053 C C . ILE B 1 164 ? -23.312 -22.609 -14.266 1 88.69 164 ILE B C 1
ATOM 5055 O O . ILE B 1 164 ? -24.328 -23.078 -14.789 1 88.69 164 ILE B O 1
ATOM 5059 N N . GLY B 1 165 ? -22.281 -23.344 -14.016 1 88.88 165 GLY B N 1
ATOM 5060 C CA . GLY B 1 165 ? -22.156 -24.719 -14.453 1 88.88 165 GLY B CA 1
ATOM 5061 C C . GLY B 1 165 ? -23.141 -25.656 -13.758 1 88.88 165 GLY B C 1
ATOM 5062 O O . GLY B 1 165 ? -23.781 -26.469 -14.406 1 88.88 165 GLY B O 1
ATOM 5063 N N . MET B 1 166 ? -23.312 -25.469 -12.5 1 88.38 166 MET B N 1
ATOM 5064 C CA . MET B 1 166 ? -24.203 -26.344 -11.734 1 88.38 166 MET B CA 1
ATOM 5065 C C . MET B 1 166 ? -25.656 -26.062 -12.086 1 88.38 166 MET B C 1
ATOM 5067 O O . MET B 1 166 ? -26.469 -27 -12.172 1 88.38 166 MET B O 1
ATOM 5071 N N . ASP B 1 167 ? -25.906 -24.844 -12.234 1 87.44 167 ASP B N 1
ATOM 5072 C CA . ASP B 1 167 ? -27.25 -24.5 -12.664 1 87.44 167 ASP B CA 1
ATOM 5073 C C . ASP B 1 167 ? -27.578 -25.109 -14.031 1 87.44 167 ASP B C 1
ATOM 5075 O O . ASP B 1 167 ? -28.672 -25.641 -14.242 1 87.44 167 ASP B O 1
ATOM 5079 N N . MET B 1 168 ? -26.703 -25.109 -14.844 1 86.31 168 MET B N 1
ATOM 5080 C CA . MET B 1 168 ? -26.891 -25.625 -16.203 1 86.31 168 MET B CA 1
ATOM 5081 C C . MET B 1 168 ? -26.984 -27.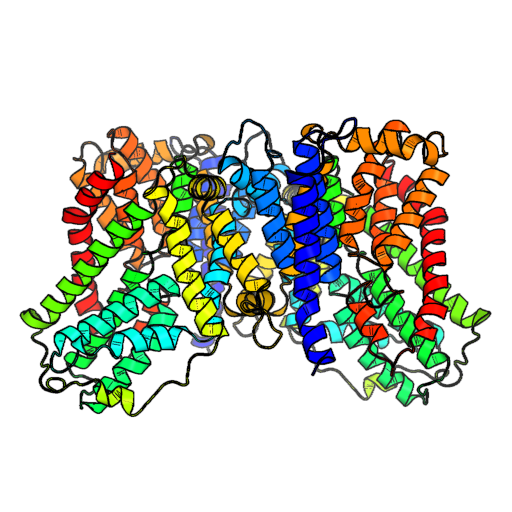141 -16.188 1 86.31 168 MET B C 1
ATOM 5083 O O . MET B 1 168 ? -27.891 -27.719 -16.812 1 86.31 168 MET B O 1
ATOM 5087 N N . LEU B 1 169 ? -26.109 -27.812 -15.516 1 89.06 169 LEU B N 1
ATOM 5088 C CA . LEU B 1 169 ? -26.125 -29.266 -15.453 1 89.06 169 LEU B CA 1
ATOM 5089 C C . LEU B 1 169 ? -27.406 -29.781 -14.82 1 89.06 169 LEU B C 1
ATOM 5091 O O . LEU B 1 169 ? -27.969 -30.781 -15.273 1 89.06 169 LEU B O 1
ATOM 5095 N N . SER B 1 170 ? -27.812 -29.062 -13.82 1 88.5 170 SER B N 1
ATOM 5096 C CA . SER B 1 170 ? -29.062 -29.453 -13.164 1 88.5 170 SER B CA 1
ATOM 5097 C C . SER B 1 170 ? -30.25 -29.328 -14.109 1 88.5 170 SER B C 1
ATOM 5099 O O . SER B 1 170 ? -31.188 -30.125 -14.055 1 88.5 170 SER B O 1
ATOM 5101 N N . SER B 1 171 ? -30.203 -28.391 -14.914 1 87.25 171 SER B N 1
ATOM 5102 C CA . SER B 1 171 ? -31.297 -28.172 -15.867 1 87.25 171 SER B CA 1
ATOM 5103 C C . SER B 1 171 ? -31.344 -29.297 -16.906 1 87.25 171 SER B C 1
ATOM 5105 O O . SER B 1 171 ? -32.375 -29.547 -17.5 1 87.25 171 SER B O 1
ATOM 5107 N N . PHE B 1 172 ? -30.281 -29.984 -17.141 1 88.31 172 PHE B N 1
ATOM 5108 C CA . PHE B 1 172 ? -30.219 -31.078 -18.109 1 88.31 172 PHE B CA 1
ATOM 5109 C C . PHE B 1 172 ? -30.375 -32.438 -17.422 1 88.31 172 PHE B C 1
ATOM 5111 O O . PHE B 1 172 ? -30.125 -33.469 -18.031 1 88.31 172 PHE B O 1
ATOM 5118 N N . GLY B 1 173 ? -30.594 -32.375 -16.094 1 88.75 173 GLY B N 1
ATOM 5119 C CA . GLY B 1 173 ? -30.938 -33.594 -15.375 1 88.75 173 GLY B CA 1
ATOM 5120 C C . GLY B 1 173 ? -29.734 -34.25 -14.727 1 88.75 173 GLY B C 1
ATOM 5121 O O . GLY B 1 173 ? -29.844 -35.375 -14.234 1 88.75 173 GLY B O 1
ATOM 5122 N N . VAL B 1 174 ? -28.625 -33.625 -14.781 1 92.19 174 VAL B N 1
ATOM 5123 C CA . VAL B 1 174 ? -27.453 -34.156 -14.102 1 92.19 174 VAL B CA 1
ATOM 5124 C C . VAL B 1 174 ? -27.578 -33.938 -12.602 1 92.19 174 VAL B C 1
ATOM 5126 O O . VAL B 1 174 ? -27.875 -32.812 -12.164 1 92.19 174 VAL B O 1
ATOM 5129 N N . LYS B 1 175 ? -27.375 -34.938 -11.789 1 89.5 175 LYS B N 1
ATOM 5130 C CA . LYS B 1 175 ? -27.547 -34.812 -10.344 1 89.5 175 LYS B CA 1
ATOM 5131 C C . LYS B 1 175 ? -26.234 -35.031 -9.609 1 89.5 175 LYS B C 1
ATOM 5133 O O . LYS B 1 175 ? -25.266 -35.531 -10.18 1 89.5 175 LYS B O 1
ATOM 5138 N N . LYS B 1 176 ? -26.359 -34.656 -8.391 1 88.88 176 LYS B N 1
ATOM 5139 C CA . LYS B 1 176 ? -25.234 -34.906 -7.496 1 88.88 176 LYS B CA 1
ATOM 5140 C C . LYS B 1 176 ? -24.953 -36.406 -7.367 1 88.88 176 LYS B C 1
ATOM 5142 O O . LYS B 1 176 ? -25.875 -37.188 -7.191 1 88.88 176 LYS B O 1
AT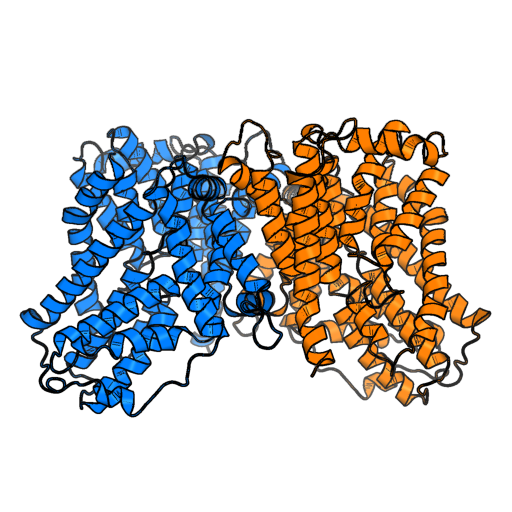OM 5147 N N . GLY B 1 177 ? -23.719 -36.75 -7.559 1 85.62 177 GLY B N 1
ATOM 5148 C CA . GLY B 1 177 ? -23.375 -38.156 -7.488 1 85.62 177 GLY B CA 1
ATOM 5149 C C . GLY B 1 177 ? -23.031 -38.75 -8.844 1 85.62 177 GLY B C 1
ATOM 5150 O O . GLY B 1 177 ? -22.328 -39.75 -8.93 1 85.62 177 GLY B O 1
ATOM 5151 N N . ASP B 1 178 ? -23.656 -38.188 -9.867 1 91.94 178 ASP B N 1
ATOM 5152 C CA . ASP B 1 178 ? -23.297 -38.625 -11.203 1 91.94 178 ASP B CA 1
ATOM 5153 C C . ASP B 1 178 ? -21.812 -38.406 -11.484 1 91.94 178 ASP B C 1
ATOM 5155 O O . ASP B 1 178 ? -21.234 -37.438 -10.984 1 91.94 178 ASP B O 1
ATOM 5159 N N . LYS B 1 179 ? -21.281 -39.25 -12.266 1 94.19 179 LYS B N 1
ATOM 5160 C CA . LYS B 1 179 ? -19.875 -39.125 -12.617 1 94.19 179 LYS B CA 1
ATOM 5161 C C . LYS B 1 179 ? -19.609 -37.781 -13.336 1 94.19 179 LYS B C 1
ATOM 5163 O O . LYS B 1 179 ? -18.562 -37.188 -13.156 1 94.19 179 LYS B O 1
ATOM 5168 N N . LEU B 1 180 ? -20.578 -37.406 -14.156 1 94.69 180 LEU B N 1
ATOM 5169 C CA . LEU B 1 180 ? -20.406 -36.156 -14.875 1 94.69 180 LEU B CA 1
ATOM 5170 C C . LEU B 1 180 ? -20.359 -34.969 -13.906 1 94.69 180 LEU B C 1
ATOM 5172 O O . LEU B 1 180 ? -19.562 -34.062 -14.094 1 94.69 180 LEU B O 1
ATOM 5176 N N . TRP B 1 181 ? -21.172 -34.969 -12.867 1 94.19 181 TRP B N 1
ATOM 5177 C CA . TRP B 1 181 ? -21.203 -33.938 -11.852 1 94.19 181 TRP B CA 1
ATOM 5178 C C . TRP B 1 181 ? -19.844 -33.812 -11.164 1 94.19 181 TRP B C 1
ATOM 5180 O O . TRP B 1 181 ? -19.266 -32.719 -11.094 1 94.19 181 TRP B O 1
ATOM 5190 N N . THR B 1 182 ? -19.297 -34.875 -10.766 1 94.44 182 THR B N 1
ATOM 5191 C CA . THR B 1 182 ? -18.062 -34.906 -10 1 94.44 182 THR B CA 1
ATOM 5192 C C . THR B 1 182 ? -16.859 -34.562 -10.875 1 94.44 182 THR B C 1
ATOM 5194 O O . THR B 1 182 ? -16.016 -33.75 -10.484 1 94.44 182 THR B O 1
ATOM 5197 N N . THR B 1 183 ? -16.812 -35.094 -12.047 1 95.88 183 THR B N 1
ATOM 5198 C CA . THR B 1 183 ? -15.656 -34.875 -12.914 1 95.88 183 THR B CA 1
ATOM 5199 C C . THR B 1 183 ? -15.695 -33.469 -13.484 1 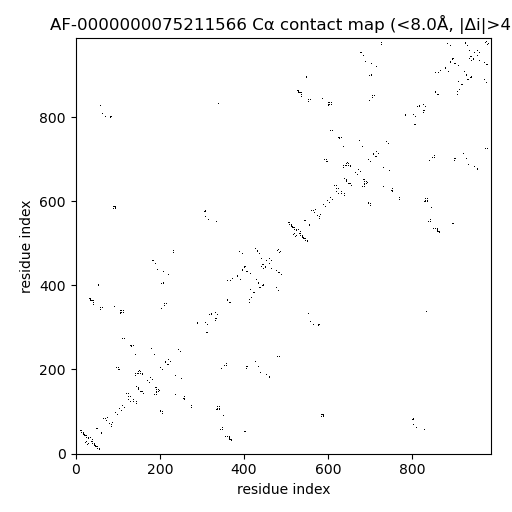95.88 183 THR B C 1
ATOM 5201 O O . THR B 1 183 ? -14.641 -32.844 -13.695 1 95.88 183 THR B O 1
ATOM 5204 N N . PHE B 1 184 ? -16.875 -32.938 -13.742 1 95.88 184 PHE B N 1
ATOM 5205 C CA . PHE B 1 184 ? -17.016 -31.578 -14.227 1 95.88 184 PHE B CA 1
ATOM 5206 C C . PHE B 1 184 ? -16.531 -30.578 -13.188 1 95.88 184 PHE B C 1
ATOM 5208 O O . PHE B 1 184 ? -15.781 -29.656 -13.508 1 95.88 184 PHE B O 1
ATOM 5215 N N . ASN B 1 185 ? -16.938 -30.797 -11.984 1 95.38 185 ASN B N 1
ATOM 5216 C CA . ASN B 1 185 ? -16.547 -29.906 -10.906 1 95.38 185 ASN B CA 1
ATOM 5217 C C . ASN B 1 185 ? -15.039 -29.969 -10.641 1 95.38 185 ASN B C 1
ATOM 5219 O O . ASN B 1 185 ? -14.406 -28.953 -10.359 1 95.38 185 ASN B O 1
ATOM 5223 N N . PHE B 1 186 ? -14.523 -31.109 -10.711 1 96.5 186 PHE B N 1
ATOM 5224 C CA . PHE B 1 186 ? -13.078 -31.234 -10.539 1 96.5 186 PHE B CA 1
ATOM 5225 C C . PHE B 1 186 ? -12.336 -30.547 -11.672 1 96.5 186 PHE B C 1
ATOM 5227 O O . PHE B 1 186 ? -11.297 -29.922 -11.453 1 96.5 186 PHE B O 1
ATOM 5234 N N . GLY B 1 187 ? -12.836 -30.703 -12.859 1 97.19 187 GLY B N 1
ATOM 5235 C CA . GLY B 1 187 ? -12.227 -30.031 -13.992 1 97.19 187 GLY B CA 1
ATOM 5236 C C . GLY B 1 187 ? -12.195 -28.516 -13.852 1 97.19 187 GLY B C 1
ATOM 5237 O O . GLY B 1 187 ? -11.219 -27.875 -14.227 1 97.19 187 GLY B O 1
ATOM 5238 N N . ILE B 1 188 ? -13.297 -27.984 -13.336 1 96.12 188 ILE B N 1
ATOM 5239 C CA . ILE B 1 188 ? -13.359 -26.547 -13.062 1 96.12 188 ILE B CA 1
ATOM 5240 C C . ILE B 1 188 ? -12.305 -26.172 -12.031 1 96.12 188 ILE B C 1
ATOM 5242 O O . ILE B 1 188 ? -11.594 -25.172 -12.195 1 96.12 188 ILE B O 1
ATOM 5246 N N . PHE B 1 189 ? -12.219 -26.984 -11.07 1 96.5 189 PHE B N 1
ATOM 5247 C CA . PHE B 1 189 ? -11.242 -26.797 -10 1 96.5 189 PHE B CA 1
ATOM 5248 C C . PHE B 1 189 ? -9.82 -26.859 -10.539 1 96.5 189 PHE B C 1
ATOM 5250 O O . PHE B 1 189 ? -9 -25.984 -10.266 1 96.5 189 PHE B O 1
ATOM 5257 N N . LEU B 1 190 ? -9.531 -27.828 -11.328 1 97.56 190 LEU B N 1
ATOM 5258 C CA . LEU B 1 190 ? -8.227 -28.016 -11.953 1 97.56 190 LEU B CA 1
ATOM 5259 C C . LEU B 1 190 ? -7.879 -26.844 -12.859 1 97.56 190 LEU B C 1
ATOM 5261 O O . LEU B 1 190 ? -6.77 -26.312 -12.797 1 97.56 190 LEU B O 1
ATOM 5265 N N . SER B 1 191 ? -8.797 -26.438 -13.672 1 97.69 191 SER B N 1
ATOM 5266 C CA . SER B 1 191 ? -8.57 -25.344 -14.625 1 97.69 191 SER B CA 1
ATOM 5267 C C . SER B 1 191 ? -8.297 -24.031 -13.898 1 97.69 191 SER B C 1
ATOM 5269 O O . SER B 1 191 ? -7.445 -23.25 -14.328 1 97.69 191 SER B O 1
ATOM 5271 N N . SER B 1 192 ? -9.016 -23.812 -12.867 1 96.62 192 SER B N 1
ATOM 5272 C CA . SER B 1 192 ? -8.797 -22.609 -12.07 1 96.62 192 SER B CA 1
ATOM 5273 C C . SER B 1 192 ? -7.402 -22.609 -11.453 1 96.62 192 SER B C 1
ATOM 5275 O O . SER B 1 192 ? -6.742 -21.562 -11.398 1 96.62 192 SER B O 1
ATOM 5277 N N . THR B 1 193 ? -6.953 -23.734 -10.984 1 96.94 193 THR B N 1
ATOM 5278 C CA . THR B 1 193 ? -5.641 -23.891 -10.375 1 96.94 193 THR B CA 1
ATOM 5279 C C . THR B 1 193 ? -4.535 -23.609 -11.391 1 96.94 193 THR B C 1
ATOM 5281 O O . THR B 1 193 ? -3.566 -22.906 -11.078 1 96.94 193 THR B O 1
ATOM 5284 N N . LEU B 1 194 ? -4.742 -24.078 -12.562 1 96.81 194 LEU B N 1
ATOM 5285 C CA . LEU B 1 194 ? -3.736 -23.938 -13.609 1 96.81 194 LEU B CA 1
ATOM 5286 C C . LEU B 1 194 ? -3.703 -22.516 -14.148 1 96.81 194 LEU B C 1
ATOM 5288 O O . LEU B 1 194 ? -2.662 -22.047 -14.617 1 96.81 194 LEU B O 1
ATOM 5292 N N . GLY B 1 195 ? -4.777 -21.812 -14.086 1 95.94 195 GLY B N 1
ATOM 5293 C CA . GLY B 1 195 ? -4.863 -20.469 -14.617 1 95.94 195 GLY B CA 1
ATOM 5294 C C . GLY B 1 195 ? -4.199 -19.438 -13.727 1 95.94 195 GLY B C 1
ATOM 5295 O O . GLY B 1 195 ? -3.809 -18.359 -14.195 1 95.94 195 GLY B O 1
ATOM 5296 N N . GLN B 1 196 ? -4 -19.75 -12.516 1 93.94 196 GLN B N 1
ATOM 5297 C CA . GLN B 1 196 ? -3.543 -18.797 -11.508 1 93.94 196 GLN B CA 1
ATOM 5298 C C . GLN B 1 196 ? -2.18 -18.219 -11.867 1 93.94 196 GLN B C 1
ATOM 5300 O O . GLN B 1 196 ? -1.995 -17 -11.852 1 93.94 196 GLN B O 1
ATOM 5305 N N . PRO B 1 197 ? -1.182 -19.031 -12.242 1 93.44 197 PRO B N 1
ATOM 5306 C CA . PRO B 1 197 ? 0.152 -18.484 -12.469 1 93.44 197 PRO B CA 1
ATOM 5307 C C . PRO B 1 197 ? 0.37 -18.047 -13.922 1 93.44 197 PRO B C 1
ATOM 5309 O O . PRO B 1 197 ? 1.501 -17.766 -14.32 1 93.44 197 PRO B O 1
ATOM 5312 N N . MET B 1 198 ? -0.627 -17.969 -14.758 1 92.19 198 MET B N 1
ATOM 5313 C CA . MET B 1 198 ? -0.503 -17.766 -16.203 1 92.19 198 MET B CA 1
ATOM 5314 C C . MET B 1 198 ? 0.039 -16.375 -16.5 1 92.19 198 MET B C 1
ATOM 5316 O O . MET B 1 198 ? 0.905 -16.219 -17.375 1 92.19 198 MET B O 1
ATOM 5320 N N . LEU B 1 199 ? -0.429 -15.359 -15.766 1 91.5 199 LEU B N 1
ATOM 5321 C CA . LEU B 1 199 ? 0.02 -13.992 -16 1 91.5 199 LEU B CA 1
ATOM 5322 C C . LEU B 1 199 ? 1.134 -13.609 -15.031 1 91.5 199 LEU B C 1
ATOM 5324 O O . LEU B 1 199 ? 0.909 -13.531 -13.82 1 91.5 199 LEU B O 1
ATOM 5328 N N . PRO B 1 200 ? 2.328 -13.266 -15.539 1 92.44 200 PRO B N 1
ATOM 5329 C CA . PRO B 1 200 ? 3.5 -13.078 -14.68 1 92.44 200 PRO B CA 1
ATOM 5330 C C . PRO B 1 200 ? 3.559 -11.688 -14.055 1 92.44 200 PRO B C 1
ATOM 5332 O O . PRO B 1 200 ? 4.609 -11.273 -13.547 1 92.44 200 PRO B O 1
ATOM 5335 N N . PHE B 1 201 ? 2.562 -10.914 -14.133 1 90.69 201 PHE B N 1
ATOM 5336 C CA . PHE B 1 201 ? 2.584 -9.57 -13.57 1 90.69 201 PHE B CA 1
ATOM 5337 C C . PHE B 1 201 ? 1.47 -9.391 -12.547 1 90.69 201 PHE B C 1
ATOM 5339 O O . PHE B 1 201 ? 1.173 -8.266 -12.141 1 90.69 201 PHE B O 1
ATOM 5346 N N . LYS B 1 202 ? 0.951 -10.516 -12.172 1 87.69 202 LYS B N 1
ATOM 5347 C CA . LYS B 1 202 ? -0.155 -10.43 -11.219 1 87.69 202 LYS B CA 1
ATOM 5348 C C . LYS B 1 202 ? -0.091 -11.57 -10.203 1 87.69 202 LYS B C 1
ATOM 5350 O O . LYS B 1 202 ? 0.333 -12.68 -10.531 1 87.69 202 LYS B O 1
ATOM 5355 N N . GLY B 1 203 ? -0.378 -11.266 -8.938 1 87.75 203 GLY B N 1
ATOM 5356 C CA . GLY B 1 203 ? -0.638 -12.289 -7.941 1 87.75 203 GLY B CA 1
ATOM 5357 C C . GLY B 1 203 ? 0.624 -12.805 -7.277 1 87.75 203 GLY B C 1
ATOM 5358 O O . GLY B 1 203 ? 1.644 -12.117 -7.242 1 87.75 203 GLY B O 1
ATOM 5359 N N . ALA B 1 204 ? 0.535 -14.047 -6.789 1 89.44 204 ALA B N 1
ATOM 5360 C CA . ALA B 1 204 ? 1.572 -14.641 -5.953 1 89.44 204 ALA B CA 1
ATOM 5361 C C . ALA B 1 204 ? 2.766 -15.086 -6.793 1 89.44 204 ALA B C 1
ATOM 5363 O O . ALA B 1 204 ? 3.865 -15.281 -6.27 1 89.44 204 ALA B O 1
ATOM 5364 N N . ILE B 1 205 ? 2.535 -15.219 -8.109 1 93.5 205 ILE B N 1
ATOM 5365 C CA . ILE B 1 205 ? 3.629 -15.648 -8.969 1 93.5 205 ILE B CA 1
ATOM 5366 C C . ILE B 1 205 ? 4.734 -14.594 -8.961 1 93.5 205 ILE B C 1
ATOM 5368 O O . ILE B 1 205 ? 5.902 -14.906 -9.203 1 93.5 205 ILE B O 1
ATOM 5372 N N . LEU B 1 206 ? 4.367 -13.391 -8.625 1 93.25 206 LEU B N 1
ATOM 5373 C CA . LEU B 1 206 ? 5.336 -12.297 -8.594 1 93.25 206 LEU B CA 1
ATOM 5374 C C . LEU B 1 206 ? 6.344 -12.5 -7.469 1 93.25 206 LEU B C 1
ATOM 5376 O O . LEU B 1 206 ? 7.461 -11.977 -7.527 1 93.25 206 LEU B O 1
ATOM 5380 N N . VAL B 1 207 ? 5.957 -13.25 -6.473 1 92.56 207 VAL B N 1
ATOM 5381 C CA . VAL B 1 207 ? 6.906 -13.609 -5.422 1 92.56 207 VAL B CA 1
ATOM 5382 C C . VAL B 1 207 ? 8.062 -14.406 -6.023 1 92.56 207 VAL B C 1
ATOM 5384 O O . VAL B 1 207 ? 9.234 -14.125 -5.746 1 92.56 207 VAL B O 1
ATOM 5387 N N . VAL B 1 208 ? 7.711 -15.312 -6.871 1 94.12 208 VAL B N 1
ATOM 5388 C CA . VAL B 1 208 ? 8.688 -16.219 -7.465 1 94.12 208 VAL B CA 1
ATOM 5389 C C . VAL B 1 208 ? 9.562 -15.453 -8.453 1 94.12 208 VAL B C 1
ATOM 5391 O O . VAL B 1 208 ? 10.789 -15.523 -8.383 1 94.12 208 VAL B O 1
ATOM 5394 N N . LEU B 1 209 ? 8.969 -14.75 -9.32 1 94.5 209 LEU B N 1
ATOM 5395 C CA . LEU B 1 209 ? 9.68 -14.039 -10.375 1 94.5 209 LEU B CA 1
ATOM 5396 C C . LEU B 1 209 ? 10.523 -12.906 -9.797 1 94.5 209 LEU B C 1
ATOM 5398 O O . LEU B 1 209 ? 11.656 -12.68 -10.234 1 94.5 209 LEU B O 1
ATOM 5402 N N . GLY B 1 210 ? 9.977 -12.25 -8.836 1 93.62 210 GLY B N 1
ATOM 5403 C CA . GLY B 1 210 ? 10.727 -11.18 -8.188 1 93.62 210 GLY B CA 1
ATOM 5404 C C . GLY B 1 210 ? 11.953 -11.68 -7.438 1 93.62 210 GLY B C 1
ATOM 5405 O O . GLY B 1 210 ? 13.023 -11.078 -7.531 1 93.62 210 GLY B O 1
ATOM 5406 N N . ALA B 1 211 ? 11.742 -12.727 -6.703 1 93.19 211 ALA B N 1
ATOM 5407 C CA . ALA B 1 211 ? 12.867 -13.305 -5.977 1 93.19 211 ALA B CA 1
ATOM 5408 C C . ALA B 1 211 ? 13.969 -13.766 -6.934 1 93.19 211 ALA B C 1
ATOM 5410 O O . ALA B 1 211 ? 15.156 -13.578 -6.664 1 93.19 211 ALA B O 1
ATOM 5411 N N . TYR B 1 212 ? 13.57 -14.336 -8.047 1 94.88 212 TYR B N 1
ATOM 5412 C CA . TYR B 1 212 ? 14.523 -14.789 -9.047 1 94.88 212 TYR B CA 1
ATOM 5413 C C . TYR B 1 212 ? 15.297 -13.617 -9.641 1 94.88 212 TYR B C 1
ATOM 5415 O O . TYR B 1 212 ? 16.516 -13.68 -9.789 1 94.88 212 TYR B O 1
ATOM 5423 N N . GLU B 1 213 ? 14.594 -12.617 -9.953 1 93.38 213 GLU B N 1
ATOM 5424 C CA . GLU B 1 213 ? 15.227 -11.445 -10.539 1 93.38 213 GLU B CA 1
ATOM 5425 C C . GLU B 1 213 ? 16.203 -10.797 -9.57 1 93.38 213 GLU B C 1
ATOM 5427 O O . GLU B 1 213 ? 17.297 -10.383 -9.961 1 93.38 213 GLU B O 1
ATOM 5432 N N . LYS B 1 214 ? 15.828 -10.711 -8.406 1 90.75 214 LYS B N 1
ATOM 5433 C CA . LYS B 1 214 ? 16.688 -10.086 -7.406 1 90.75 214 LYS B CA 1
ATOM 5434 C C . LYS B 1 214 ? 17.938 -10.93 -7.152 1 90.75 214 LYS B C 1
ATOM 5436 O O . LYS B 1 214 ? 19.031 -10.391 -6.938 1 90.75 214 LYS B O 1
ATOM 5441 N N . ALA B 1 215 ? 17.781 -12.195 -7.219 1 89.56 215 ALA B N 1
ATOM 5442 C CA . ALA B 1 215 ? 18.891 -13.109 -6.91 1 89.56 215 ALA B CA 1
ATOM 5443 C C . ALA B 1 215 ? 19.859 -13.211 -8.078 1 89.56 215 ALA B C 1
ATOM 5445 O O . ALA B 1 215 ? 21.047 -13.438 -7.887 1 89.56 215 ALA B O 1
ATOM 5446 N N . THR B 1 216 ? 19.375 -13 -9.328 1 92.12 216 THR B N 1
ATOM 5447 C CA . THR B 1 216 ? 20.219 -13.305 -10.477 1 92.12 216 THR B CA 1
ATOM 5448 C C . THR B 1 216 ? 20.453 -12.062 -11.32 1 92.12 216 THR B C 1
ATOM 5450 O O . THR B 1 216 ? 21.344 -12.039 -12.164 1 92.12 216 THR B O 1
ATOM 5453 N N . GLY B 1 217 ? 19.531 -11.109 -11.172 1 89 217 GLY B N 1
ATOM 5454 C CA . GLY B 1 217 ? 19.562 -9.938 -12.039 1 89 217 GLY B CA 1
ATOM 5455 C C . GLY B 1 217 ? 18.875 -10.164 -13.367 1 89 217 GLY B C 1
ATOM 5456 O O . GLY B 1 217 ? 18.797 -9.25 -14.195 1 89 217 GLY B O 1
ATOM 5457 N N . ILE B 1 218 ? 18.281 -11.359 -13.531 1 91.62 218 ILE B N 1
ATOM 5458 C CA . ILE B 1 218 ? 17.656 -11.711 -14.805 1 91.62 218 ILE B CA 1
ATOM 5459 C C . ILE B 1 218 ? 16.141 -11.555 -14.703 1 91.62 218 ILE B C 1
ATOM 5461 O O . ILE B 1 218 ? 15.523 -12.094 -13.789 1 91.62 218 ILE B O 1
ATOM 5465 N N . THR B 1 219 ? 15.617 -10.82 -15.633 1 89.56 219 THR B N 1
ATOM 5466 C CA . THR B 1 219 ? 14.172 -10.688 -15.727 1 89.56 219 THR B CA 1
ATOM 5467 C C . THR B 1 219 ? 13.594 -11.719 -16.688 1 89.56 219 THR B C 1
ATOM 5469 O O . THR B 1 219 ? 13.984 -11.766 -17.859 1 89.56 219 THR B O 1
ATOM 5472 N N . ILE B 1 220 ? 12.703 -12.5 -16.234 1 91.75 220 ILE B N 1
ATOM 5473 C CA . ILE B 1 220 ? 12.086 -13.539 -17.062 1 91.75 220 ILE B CA 1
ATOM 5474 C C . ILE B 1 220 ? 11.219 -12.891 -18.141 1 91.75 220 ILE B C 1
ATOM 5476 O O . ILE B 1 220 ? 10.43 -11.992 -17.844 1 91.75 220 ILE B O 1
ATOM 5480 N N . ASP B 1 221 ? 11.367 -13.383 -19.297 1 90.44 221 ASP B N 1
ATOM 5481 C CA . ASP B 1 221 ? 10.586 -12.875 -20.422 1 90.44 221 ASP B CA 1
ATOM 5482 C C . ASP B 1 221 ? 9.102 -13.219 -20.266 1 90.44 221 ASP B C 1
ATOM 5484 O O . ASP B 1 221 ? 8.742 -14.391 -20.141 1 9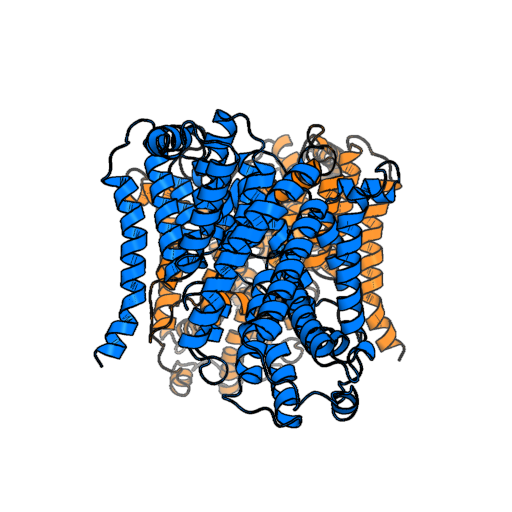0.44 221 ASP B O 1
ATOM 5488 N N . MET B 1 222 ? 8.297 -12.242 -20.375 1 90.06 222 MET B N 1
ATOM 5489 C CA . MET B 1 222 ? 6.879 -12.406 -20.078 1 90.06 222 MET B CA 1
ATOM 5490 C C . MET B 1 222 ? 6.18 -13.227 -21.141 1 90.06 222 MET B C 1
ATOM 5492 O O . MET B 1 222 ? 5.332 -14.07 -20.844 1 90.06 222 MET B O 1
ATOM 5496 N N . LEU B 1 223 ? 6.473 -12.953 -22.359 1 89.62 223 LEU B N 1
ATOM 5497 C CA . LEU B 1 223 ? 5.836 -13.68 -23.453 1 89.62 223 LEU B CA 1
ATOM 5498 C C . LEU B 1 223 ? 6.18 -15.164 -23.406 1 89.62 223 LEU B C 1
ATOM 5500 O O . LEU B 1 223 ? 5.297 -16.016 -23.547 1 89.62 223 LEU B O 1
ATOM 5504 N N . SER B 1 224 ? 7.465 -15.453 -23.219 1 92.94 224 SER B N 1
ATOM 5505 C CA . SER B 1 224 ? 7.891 -16.844 -23.109 1 92.94 224 SER B CA 1
ATOM 5506 C C . SER B 1 224 ? 7.199 -17.547 -21.953 1 92.94 224 SER B C 1
ATOM 5508 O O . SER B 1 224 ? 6.809 -18.719 -22.062 1 92.94 224 SER B O 1
ATOM 5510 N N . TRP B 1 225 ? 7.043 -16.797 -20.859 1 94.5 225 TRP B N 1
ATOM 5511 C CA . TRP B 1 225 ? 6.352 -17.344 -19.688 1 94.5 225 TRP B CA 1
ATOM 5512 C C . TRP B 1 225 ? 4.91 -17.688 -20.031 1 94.5 225 TRP B C 1
ATOM 5514 O O . TRP B 1 225 ? 4.441 -18.781 -19.719 1 94.5 225 TRP B O 1
ATOM 5524 N N . ILE B 1 226 ? 4.207 -16.828 -20.688 1 93.5 226 ILE B N 1
ATOM 5525 C CA . ILE B 1 226 ? 2.795 -17 -21 1 93.5 226 ILE B CA 1
ATOM 5526 C C . ILE B 1 226 ? 2.629 -18.156 -22 1 93.5 226 ILE B C 1
ATOM 5528 O O . ILE B 1 226 ? 1.732 -18.984 -21.844 1 93.5 226 ILE B O 1
ATOM 5532 N N . VAL B 1 227 ? 3.508 -18.234 -22.953 1 93.69 227 VAL B N 1
ATOM 5533 C CA . VAL B 1 227 ? 3.41 -19.266 -23.984 1 93.69 227 VAL B CA 1
ATOM 5534 C C . VAL B 1 227 ? 3.607 -20.656 -23.359 1 93.69 227 VAL B C 1
ATOM 5536 O O . VAL B 1 227 ? 2.83 -21.578 -23.609 1 93.69 227 VAL B O 1
ATOM 5539 N N . VAL B 1 228 ? 4.582 -20.781 -22.516 1 95.19 228 VAL B N 1
ATOM 5540 C CA . VAL B 1 228 ? 4.867 -22.062 -21.891 1 95.19 228 VAL B CA 1
ATOM 5541 C C . VAL B 1 228 ? 3.703 -22.484 -21 1 95.19 228 VAL B C 1
ATOM 5543 O O . VAL B 1 228 ? 3.188 -23.594 -21.109 1 95.19 228 VAL B O 1
ATOM 5546 N N . ASN B 1 229 ? 3.254 -21.562 -20.203 1 93.19 229 ASN B N 1
ATOM 5547 C CA . ASN B 1 229 ? 2.273 -21.922 -19.188 1 93.19 229 ASN B CA 1
ATOM 5548 C C . ASN B 1 229 ? 0.878 -22.094 -19.781 1 93.19 229 ASN B C 1
ATOM 5550 O O . ASN B 1 229 ? 0.089 -22.906 -19.297 1 93.19 229 ASN B O 1
ATOM 5554 N N . PHE B 1 230 ? 0.563 -21.281 -20.719 1 94.88 230 PHE B N 1
ATOM 5555 C CA . PHE B 1 230 ? -0.718 -21.453 -21.391 1 94.88 230 PHE B CA 1
ATOM 5556 C C . PHE B 1 230 ? -0.752 -22.781 -22.141 1 94.88 230 PHE B C 1
ATOM 5558 O O . PHE B 1 230 ? -1.733 -23.516 -22.062 1 94.88 230 PHE B O 1
ATOM 5565 N N . SER B 1 231 ? 0.308 -23.125 -22.859 1 97 231 SER B N 1
ATOM 5566 C CA . SER B 1 231 ? 0.369 -24.359 -23.641 1 97 231 SER B CA 1
ATOM 5567 C C . SER B 1 231 ? 0.315 -25.578 -22.719 1 97 231 SER B C 1
ATOM 5569 O O . SER B 1 231 ? -0.45 -26.516 -22.969 1 97 231 SER B O 1
ATOM 5571 N N . MET B 1 232 ? 1.114 -25.547 -21.688 1 97.38 232 MET B N 1
ATOM 5572 C CA . MET B 1 232 ? 1.122 -26.688 -20.766 1 97.38 232 MET B CA 1
ATOM 5573 C C . MET B 1 232 ? -0.201 -26.781 -20.016 1 97.38 232 MET B C 1
ATOM 5575 O O . MET B 1 232 ? -0.706 -27.891 -19.781 1 97.38 232 MET B O 1
ATOM 5579 N N . GLY B 1 233 ? -0.735 -25.578 -19.578 1 96.81 233 GLY B N 1
ATOM 5580 C CA . GLY B 1 233 ? -2.031 -25.594 -18.922 1 96.81 233 GLY B CA 1
ATOM 5581 C C . GLY B 1 233 ? -3.131 -26.188 -19.781 1 96.81 233 GLY B C 1
ATOM 5582 O O . GLY B 1 233 ? -3.902 -27.031 -19.297 1 96.81 233 GLY B O 1
ATOM 5583 N N . MET B 1 234 ? -3.152 -25.812 -21.016 1 97 234 MET B N 1
ATOM 5584 C CA . MET B 1 234 ? -4.152 -26.344 -21.938 1 97 234 MET B CA 1
ATOM 5585 C C . MET B 1 234 ? -3.938 -27.828 -22.188 1 97 234 MET B C 1
ATOM 5587 O O . MET B 1 234 ? -4.902 -28.594 -22.297 1 97 234 MET B O 1
ATOM 5591 N N . LEU B 1 235 ? -2.725 -28.203 -22.312 1 98.31 235 LEU B N 1
ATOM 5592 C CA . LEU B 1 235 ? -2.426 -29.625 -22.531 1 98.31 235 LEU B CA 1
ATOM 5593 C C . LEU B 1 235 ? -2.91 -30.453 -21.344 1 98.31 235 LEU B C 1
ATOM 5595 O O . LEU B 1 235 ? -3.475 -31.531 -21.531 1 98.31 235 LEU B O 1
ATOM 5599 N N . ILE B 1 236 ? -2.693 -30.031 -20.156 1 98.38 236 ILE B N 1
ATOM 5600 C CA . ILE B 1 236 ? -3.121 -30.75 -18.953 1 98.38 236 ILE B CA 1
ATOM 5601 C C . ILE B 1 236 ? -4.645 -30.844 -18.922 1 98.38 236 ILE B C 1
ATOM 5603 O O . ILE B 1 236 ? -5.207 -31.875 -18.578 1 98.38 236 ILE B O 1
ATOM 5607 N N . VAL B 1 237 ? -5.32 -29.703 -19.25 1 98.19 237 VAL B N 1
ATOM 5608 C CA . VAL B 1 237 ? -6.777 -29.703 -19.281 1 98.19 237 VAL B CA 1
ATOM 5609 C C . VAL B 1 237 ? -7.273 -30.719 -20.312 1 98.19 237 VAL B C 1
ATOM 5611 O O . VAL B 1 237 ? -8.219 -31.453 -20.062 1 98.19 237 VAL B O 1
ATOM 5614 N N . LEU B 1 238 ? -6.617 -30.812 -21.484 1 98.31 238 LEU B N 1
ATOM 5615 C CA . LEU B 1 238 ? -7 -31.75 -22.531 1 98.31 238 LEU B CA 1
ATOM 5616 C C . LEU B 1 238 ? -6.746 -33.188 -22.078 1 98.31 238 LEU B C 1
ATOM 5618 O O . LEU B 1 238 ? -7.535 -34.094 -22.391 1 98.31 238 LEU B O 1
ATOM 5622 N N . ILE B 1 239 ? -5.645 -33.406 -21.438 1 98.56 239 ILE B N 1
ATOM 5623 C CA . ILE B 1 239 ? -5.352 -34.719 -20.922 1 98.56 239 ILE B CA 1
ATOM 5624 C C . ILE B 1 239 ? -6.41 -35.125 -19.891 1 98.56 239 ILE B C 1
ATOM 5626 O O . ILE B 1 239 ? -6.836 -36.281 -19.844 1 98.56 239 ILE B O 1
ATOM 5630 N N . TYR B 1 240 ? -6.836 -34.156 -19.047 1 98.31 240 TYR B N 1
ATOM 5631 C CA . TYR B 1 240 ? -7.891 -34.438 -18.078 1 98.31 240 TYR B CA 1
ATOM 5632 C C . TYR B 1 240 ? -9.188 -34.812 -18.781 1 98.31 240 TYR B C 1
ATOM 5634 O O . TYR B 1 240 ? -9.898 -35.719 -18.359 1 98.31 240 TYR B O 1
ATOM 5642 N N . MET B 1 241 ? -9.508 -34.094 -19.859 1 97.88 241 MET B N 1
ATOM 5643 C CA . MET B 1 241 ? -10.711 -34.406 -20.609 1 97.88 241 MET B CA 1
ATOM 5644 C C . MET B 1 241 ? -10.625 -35.812 -21.234 1 97.88 241 MET B C 1
ATOM 5646 O O . MET B 1 241 ? -11.617 -36.531 -21.297 1 97.88 241 MET B O 1
ATOM 5650 N N . ALA B 1 242 ? -9.445 -36.156 -21.734 1 97.81 242 ALA B N 1
ATOM 5651 C CA . ALA B 1 242 ? -9.234 -37.5 -22.25 1 97.81 242 ALA B CA 1
ATOM 5652 C C . ALA B 1 242 ? -9.398 -38.531 -21.141 1 97.81 242 ALA B C 1
ATOM 5654 O O . ALA B 1 242 ? -9.945 -39.625 -21.359 1 97.81 242 ALA B O 1
ATOM 5655 N N . PHE B 1 243 ? -8.883 -38.188 -20 1 97.19 243 PHE B N 1
ATOM 5656 C CA . PHE B 1 243 ? -9.039 -39.031 -18.828 1 97.19 243 PHE B CA 1
ATOM 5657 C C . PHE B 1 243 ? -10.516 -39.25 -18.516 1 97.19 243 PHE B C 1
ATOM 5659 O O . PHE B 1 243 ? -10.945 -40.375 -18.203 1 97.19 243 PHE B O 1
ATOM 5666 N N . MET B 1 244 ? -11.359 -38.219 -18.578 1 96.38 244 MET B N 1
ATOM 5667 C CA . MET B 1 244 ? -12.797 -38.281 -18.359 1 96.38 244 MET B CA 1
ATOM 5668 C C . MET B 1 244 ? -13.469 -39.219 -19.359 1 96.38 244 MET B C 1
ATOM 5670 O O . MET B 1 244 ? -14.305 -40.031 -18.984 1 96.38 244 MET B O 1
ATOM 5674 N N . ARG B 1 245 ? -13.031 -39.125 -20.547 1 95.5 245 ARG B N 1
ATOM 5675 C CA . ARG B 1 245 ? -13.688 -39.812 -21.641 1 95.5 245 ARG B CA 1
ATOM 5676 C C . ARG B 1 245 ? -13.258 -41.281 -21.688 1 95.5 245 ARG B C 1
ATOM 5678 O O . ARG B 1 245 ? -14.094 -42.188 -21.828 1 95.5 245 ARG B O 1
ATOM 5685 N N . PHE B 1 246 ? -11.953 -41.594 -21.547 1 96.25 246 PHE B N 1
ATOM 5686 C CA . PHE B 1 246 ? -11.438 -42.906 -21.891 1 96.25 246 PHE B CA 1
ATOM 5687 C C . PHE B 1 246 ? -11.188 -43.75 -20.641 1 96.25 246 PHE B C 1
ATOM 5689 O O . PHE B 1 246 ? -11.18 -44.969 -20.688 1 96.25 246 PHE B O 1
ATOM 5696 N N . VAL B 1 247 ? -10.953 -43.094 -19.562 1 95.44 247 VAL B N 1
ATOM 5697 C CA . VAL B 1 247 ? -10.625 -43.844 -18.359 1 95.44 247 VAL B CA 1
ATOM 5698 C C . VAL B 1 247 ? -11.844 -43.906 -17.453 1 95.44 247 VAL B C 1
ATOM 5700 O O . VAL B 1 247 ? -12.305 -45 -17.109 1 95.44 247 VAL B O 1
ATOM 5703 N N . ILE B 1 248 ? -12.398 -42.75 -17.141 1 94.31 248 ILE B N 1
ATOM 5704 C CA . ILE B 1 248 ? -13.555 -42.719 -16.25 1 94.31 248 ILE B CA 1
ATOM 5705 C C . ILE B 1 248 ? -14.812 -43.094 -17.031 1 94.31 248 ILE B C 1
ATOM 5707 O O . ILE B 1 248 ? -15.766 -43.625 -16.469 1 94.31 248 ILE B O 1
ATOM 5711 N N . ARG B 1 249 ? -14.828 -42.875 -18.344 1 95 249 ARG B N 1
ATOM 5712 C CA . ARG B 1 249 ? -15.961 -43.156 -19.234 1 95 249 ARG B CA 1
ATOM 5713 C C . ARG B 1 249 ? -17.234 -42.469 -18.703 1 95 249 ARG B C 1
ATOM 5715 O O . ARG B 1 249 ? -18.234 -43.156 -18.469 1 95 249 ARG B O 1
ATOM 5722 N N . VAL B 1 250 ? -17.219 -41.188 -18.641 1 94.44 250 VAL B N 1
ATOM 5723 C CA . VAL B 1 250 ? -18.328 -40.375 -18.141 1 94.44 250 VAL B CA 1
ATOM 5724 C C . VAL B 1 250 ? -19.484 -40.438 -19.125 1 94.44 250 VAL B C 1
ATOM 5726 O O . VAL B 1 250 ? -19.297 -40.344 -20.328 1 94.44 250 VAL B O 1
ATOM 5729 N N . ASP B 1 251 ? -20.641 -40.688 -18.594 1 92.25 251 ASP B N 1
ATOM 5730 C CA . ASP B 1 251 ? -21.859 -40.656 -19.406 1 92.25 251 ASP B CA 1
ATOM 5731 C C . ASP B 1 251 ? -22.312 -39.25 -19.703 1 92.25 251 ASP B C 1
ATOM 5733 O O . ASP B 1 251 ? -22.688 -38.5 -18.797 1 92.25 251 ASP B O 1
ATOM 5737 N N . ILE B 1 252 ? -22.297 -38.875 -20.969 1 90.88 252 ILE B N 1
ATOM 5738 C CA . ILE B 1 252 ? -22.625 -37.531 -21.359 1 90.88 252 ILE B CA 1
ATOM 5739 C C . ILE B 1 252 ? -23.984 -37.5 -22.078 1 90.88 252 ILE B C 1
ATOM 5741 O O . ILE B 1 252 ? -24.297 -36.562 -22.812 1 90.88 252 ILE B O 1
ATOM 5745 N N . SER B 1 253 ? -24.766 -38.469 -21.922 1 89.94 253 SER B N 1
ATOM 5746 C CA . SER B 1 253 ? -26.047 -38.594 -22.609 1 89.94 253 SER B CA 1
ATOM 5747 C C . SER B 1 253 ? -27 -37.469 -22.219 1 89.94 253 SER B C 1
ATOM 5749 O O . SER B 1 253 ? -27.766 -36.969 -23.062 1 89.94 253 SER B O 1
ATOM 5751 N N . ASN B 1 254 ? -26.953 -37 -21.031 1 87.88 254 ASN B N 1
ATOM 5752 C CA . ASN B 1 254 ? -27.844 -35.969 -20.516 1 87.88 254 ASN B CA 1
ATOM 5753 C C . ASN B 1 254 ? -27.594 -34.625 -21.203 1 87.88 254 ASN B C 1
ATOM 5755 O O . ASN B 1 254 ? -28.484 -33.781 -21.234 1 87.88 254 ASN B O 1
ATOM 5759 N N . ILE B 1 255 ? -26.375 -34.469 -21.656 1 88.81 255 ILE B N 1
ATOM 5760 C CA . ILE B 1 255 ? -26.047 -33.156 -22.203 1 88.81 255 ILE B CA 1
ATOM 5761 C C . ILE B 1 255 ? -25.766 -33.281 -23.703 1 88.81 255 ILE B C 1
ATOM 5763 O O . ILE B 1 255 ? -25.078 -32.406 -24.281 1 88.81 255 ILE B O 1
ATOM 5767 N N . LYS B 1 256 ? -26.234 -34.281 -24.25 1 86.81 256 LYS B N 1
ATOM 5768 C CA . LYS B 1 256 ? -26.031 -34.5 -25.688 1 86.81 256 LYS B CA 1
ATOM 5769 C C . LYS B 1 256 ? -26.672 -33.406 -26.516 1 86.81 256 LYS B C 1
ATOM 5771 O O . LYS B 1 256 ? -26.156 -33.031 -27.578 1 86.81 256 LYS B O 1
ATOM 5776 N N . ASN B 1 257 ? -27.828 -32.844 -26.016 1 82.31 257 ASN B N 1
ATOM 5777 C CA . ASN B 1 257 ? -28.547 -31.828 -26.766 1 82.31 257 ASN B CA 1
ATOM 5778 C C . ASN B 1 257 ? -28.344 -30.438 -26.156 1 82.31 257 ASN B C 1
ATOM 5780 O O . ASN B 1 257 ? -29.25 -29.609 -26.188 1 82.31 257 ASN B O 1
ATOM 5784 N N . ILE B 1 258 ? -27.203 -30.281 -25.641 1 82.31 258 ILE B N 1
ATOM 5785 C CA . ILE B 1 258 ? -26.875 -29 -25.047 1 82.31 258 ILE B CA 1
ATOM 5786 C C . ILE B 1 258 ? -26.922 -27.906 -26.109 1 82.31 258 ILE B C 1
ATOM 5788 O O . ILE B 1 258 ? -26.484 -28.125 -27.25 1 82.31 258 ILE B O 1
ATOM 5792 N N . ASN B 1 259 ? -27.594 -26.797 -25.797 1 80.31 259 ASN B N 1
ATOM 5793 C CA . ASN B 1 259 ? -27.672 -25.641 -26.688 1 80.31 259 ASN B CA 1
ATOM 5794 C C . ASN B 1 259 ? -27.672 -24.328 -25.891 1 80.31 259 ASN B C 1
ATOM 5796 O O . ASN B 1 259 ? -27.922 -24.328 -24.688 1 80.31 259 ASN B O 1
ATOM 5800 N N . THR B 1 260 ? -27.328 -23.281 -26.578 1 80.62 260 THR B N 1
ATOM 5801 C CA . THR B 1 260 ? -27.172 -21.969 -25.969 1 80.62 260 THR B CA 1
ATOM 5802 C C . THR B 1 260 ? -28.531 -21.391 -25.578 1 80.62 260 THR B C 1
ATOM 5804 O O . THR B 1 260 ? -28.609 -20.359 -24.891 1 80.62 260 THR B O 1
ATOM 5807 N N . ASP B 1 261 ? -29.547 -22.125 -25.891 1 79.81 261 ASP B N 1
ATOM 5808 C CA . ASP B 1 261 ? -30.891 -21.641 -25.625 1 79.81 261 ASP B CA 1
ATOM 5809 C C . ASP B 1 261 ? -31.125 -21.469 -24.125 1 79.81 261 ASP B C 1
ATOM 5811 O O . ASP B 1 261 ? -31.891 -20.609 -23.688 1 79.81 261 ASP B O 1
ATOM 5815 N N . TYR B 1 262 ? -30.5 -22.312 -23.359 1 77.62 262 TYR B N 1
ATOM 5816 C CA . TYR B 1 262 ? -30.594 -22.172 -21.906 1 77.62 262 TYR B CA 1
ATOM 5817 C C . TYR B 1 262 ? -30.188 -20.781 -21.453 1 77.62 262 TYR B C 1
ATOM 5819 O O . TYR B 1 262 ? -30.859 -20.172 -20.625 1 77.62 262 TYR B O 1
ATOM 5827 N N . PHE B 1 263 ? -29.203 -20.25 -22 1 80.12 263 PHE B N 1
ATOM 5828 C CA . PHE B 1 263 ? -28.672 -18.953 -21.578 1 80.12 263 PHE B CA 1
ATOM 5829 C C . PHE B 1 263 ? -29.516 -17.828 -22.125 1 80.12 263 PHE B C 1
ATOM 5831 O O . PHE B 1 263 ? -29.562 -16.734 -21.547 1 80.12 263 PHE B O 1
ATOM 5838 N N . ASN B 1 264 ? -30.156 -18.125 -23.188 1 79.25 264 ASN B N 1
ATOM 5839 C CA . ASN B 1 264 ? -31.078 -17.125 -23.719 1 79.25 264 ASN B CA 1
ATOM 5840 C C . ASN B 1 264 ? -32.281 -16.922 -22.812 1 79.25 264 ASN B C 1
ATOM 5842 O O . ASN B 1 264 ? -32.844 -15.828 -22.781 1 79.25 264 ASN B O 1
ATOM 5846 N N . GLN B 1 265 ? -32.625 -17.922 -22.047 1 78.88 265 GLN B N 1
ATOM 5847 C CA . GLN B 1 265 ? -33.75 -17.828 -21.141 1 78.88 265 GLN B CA 1
ATOM 5848 C C . GLN B 1 265 ? -33.375 -17.109 -19.859 1 78.88 265 GLN B C 1
ATOM 5850 O O . GLN B 1 265 ? -34.219 -16.625 -19.125 1 78.88 265 GLN B O 1
ATOM 5855 N N . HIS B 1 266 ? -32.094 -16.938 -19.594 1 80.69 266 HIS B N 1
ATOM 5856 C CA . HIS B 1 266 ? -31.562 -16.25 -18.406 1 80.69 266 HIS B CA 1
ATOM 5857 C C . HIS B 1 266 ? -30.484 -15.227 -18.797 1 80.69 266 HIS B C 1
ATOM 5859 O O . HIS B 1 266 ? -29.328 -15.367 -18.406 1 80.69 266 HIS B O 1
ATOM 5865 N N . PRO B 1 267 ? -30.969 -14.125 -19.469 1 80.88 267 PRO B N 1
ATOM 5866 C CA . PRO B 1 267 ? -29.984 -13.18 -19.984 1 80.88 267 PRO B CA 1
ATOM 5867 C C . PRO B 1 267 ? -29.391 -12.297 -18.891 1 80.88 267 PRO B C 1
ATOM 5869 O O . PRO B 1 267 ? -30.062 -12.016 -17.891 1 80.88 267 PRO B O 1
ATOM 5872 N N . LEU B 1 268 ? -28.125 -11.992 -19.078 1 84.94 268 LEU B N 1
ATOM 5873 C CA . LEU B 1 268 ? -27.516 -10.961 -18.234 1 84.94 268 LEU B CA 1
ATOM 5874 C C . LEU B 1 268 ? -27.969 -9.57 -18.688 1 84.94 268 LEU B C 1
ATOM 5876 O O . LEU B 1 268 ? -28.281 -9.367 -19.859 1 84.94 268 LEU B O 1
ATOM 5880 N N . PRO B 1 269 ? -28.016 -8.688 -17.672 1 89.12 269 PRO B N 1
ATOM 5881 C CA . PRO B 1 269 ? -28.266 -7.312 -18.094 1 89.12 269 PRO B CA 1
ATOM 5882 C C . PRO B 1 269 ? -27.203 -6.789 -19.062 1 89.12 269 PRO B C 1
ATOM 5884 O O . PRO B 1 269 ? -26.094 -7.316 -19.094 1 89.12 269 PRO B O 1
ATOM 5887 N N . ALA B 1 270 ? -27.641 -5.824 -19.797 1 91.38 270 ALA B N 1
ATOM 5888 C CA . ALA B 1 270 ? -26.688 -5.227 -20.719 1 91.38 270 ALA B CA 1
ATOM 5889 C C . ALA B 1 270 ? -25.484 -4.66 -19.969 1 91.38 270 ALA B C 1
ATOM 5891 O O . ALA B 1 270 ? -25.641 -4.078 -18.891 1 91.38 270 ALA B O 1
ATOM 5892 N N . MET B 1 271 ? -24.359 -4.836 -20.578 1 93.62 271 MET B N 1
ATOM 5893 C CA . MET B 1 271 ? -23.125 -4.32 -19.984 1 93.62 271 MET B CA 1
ATOM 5894 C C . MET B 1 271 ? -23.156 -2.799 -19.891 1 93.62 271 MET B C 1
ATOM 5896 O O . MET B 1 271 ? -23.578 -2.129 -20.828 1 93.62 271 MET B O 1
ATOM 5900 N N . THR B 1 272 ? -22.734 -2.314 -18.781 1 94.44 272 THR B N 1
ATOM 5901 C CA . THR B 1 272 ? -22.625 -0.869 -18.625 1 94.44 272 THR B CA 1
ATOM 5902 C C . THR B 1 272 ? -21.375 -0.352 -19.359 1 94.44 272 THR B C 1
ATOM 5904 O O . THR B 1 272 ? -20.484 -1.129 -19.688 1 94.44 272 THR B O 1
ATOM 5907 N N . LYS B 1 273 ? -21.359 0.873 -19.625 1 95.88 273 LYS B N 1
ATOM 5908 C CA . LYS B 1 273 ? -20.188 1.486 -20.25 1 95.88 273 LYS B CA 1
ATOM 5909 C C . LYS B 1 273 ? -18.953 1.307 -19.391 1 95.88 273 LYS B C 1
ATOM 5911 O O . LYS B 1 273 ? -17.844 1.095 -19.906 1 95.88 273 LYS B O 1
ATOM 5916 N N . GLN B 1 274 ? -19.141 1.435 -18.125 1 96.69 274 GLN B N 1
ATOM 5917 C CA . GLN B 1 274 ? -18.016 1.256 -17.203 1 96.69 274 GLN B CA 1
ATOM 5918 C C . GLN B 1 274 ? -17.422 -0.143 -17.328 1 96.69 274 GLN B C 1
ATOM 5920 O O . GLN B 1 274 ? -16.203 -0.3 -17.391 1 96.69 274 GLN B O 1
ATOM 5925 N N . GLN B 1 275 ? -18.281 -1.11 -17.375 1 96.44 275 GLN B N 1
ATOM 5926 C CA . GLN B 1 275 ? -17.828 -2.494 -17.516 1 96.44 275 GLN B CA 1
ATOM 5927 C C . GLN B 1 275 ? -17.094 -2.705 -18.828 1 96.44 275 GLN B C 1
ATOM 5929 O O . GLN B 1 275 ? -16.047 -3.363 -18.859 1 96.44 275 GLN B O 1
ATOM 5934 N N . LYS B 1 276 ? -17.578 -2.139 -19.859 1 96.62 276 LYS B N 1
ATOM 5935 C CA . LYS B 1 276 ? -16.953 -2.254 -21.172 1 96.62 276 LYS B CA 1
ATOM 5936 C C . LYS B 1 276 ? -15.555 -1.634 -21.172 1 96.62 276 LYS B C 1
ATOM 5938 O O . LYS B 1 276 ? -14.602 -2.238 -21.656 1 96.62 276 LYS B O 1
ATOM 5943 N N . TYR B 1 277 ? -15.422 -0.448 -20.594 1 97.44 277 TYR B N 1
ATOM 5944 C CA . TYR B 1 277 ? -14.133 0.241 -20.547 1 97.44 277 TYR B CA 1
ATOM 5945 C C . TYR B 1 277 ? -13.117 -0.546 -19.734 1 97.44 277 TYR B C 1
ATOM 5947 O O . TYR B 1 277 ? -11.945 -0.639 -20.109 1 97.44 277 TYR B O 1
ATOM 5955 N N . VAL B 1 278 ? -13.562 -1.121 -18.641 1 97 278 VAL B N 1
ATOM 5956 C CA . VAL B 1 278 ? -12.664 -1.864 -17.781 1 97 278 VAL B CA 1
ATOM 5957 C C . VAL B 1 278 ? -12.18 -3.129 -18.484 1 97 278 VAL B C 1
ATOM 5959 O O . VAL B 1 278 ? -10.992 -3.445 -18.469 1 97 278 VAL B O 1
ATOM 5962 N N . ILE B 1 279 ? -13.086 -3.84 -19.156 1 95.69 279 ILE B N 1
ATOM 5963 C CA . ILE B 1 279 ? -12.719 -5.055 -19.875 1 95.69 279 ILE B CA 1
ATOM 5964 C C . ILE B 1 279 ? -11.742 -4.715 -21 1 95.69 279 ILE B C 1
ATOM 5966 O O . ILE B 1 279 ? -10.695 -5.352 -21.141 1 95.69 279 ILE B O 1
ATOM 5970 N N . ILE B 1 280 ? -12.016 -3.707 -21.719 1 96.38 280 ILE B N 1
ATOM 5971 C CA . ILE B 1 280 ? -11.188 -3.301 -22.844 1 96.38 280 ILE B CA 1
ATOM 5972 C C . ILE B 1 280 ? -9.805 -2.881 -22.344 1 96.38 280 ILE B C 1
ATOM 5974 O O . ILE B 1 280 ? -8.789 -3.186 -22.969 1 96.38 280 ILE B O 1
ATOM 5978 N N . SER B 1 281 ? -9.797 -2.172 -21.266 1 96.62 281 SER B N 1
ATOM 5979 C CA . SER B 1 281 ? -8.539 -1.663 -20.719 1 96.62 281 SER B CA 1
ATOM 5980 C C . SER B 1 281 ? -7.598 -2.803 -20.359 1 96.62 281 SER B C 1
ATOM 5982 O O . SER B 1 281 ? -6.379 -2.682 -20.5 1 96.62 281 SER B O 1
ATOM 5984 N N . LEU B 1 282 ? -8.117 -3.875 -19.891 1 94.06 282 LEU B N 1
ATOM 5985 C CA . LEU B 1 282 ? -7.266 -4.996 -19.5 1 94.06 282 LEU B CA 1
ATOM 5986 C C . LEU B 1 282 ? -6.625 -5.641 -20.734 1 94.06 282 LEU B C 1
ATOM 5988 O O . LEU B 1 282 ? -5.453 -6.023 -20.688 1 94.06 282 LEU B O 1
ATOM 5992 N N . PHE B 1 283 ? -7.359 -5.758 -21.781 1 92.06 283 PHE B N 1
ATOM 5993 C CA . PHE B 1 283 ? -6.816 -6.301 -23.016 1 92.06 283 PHE B CA 1
ATOM 5994 C C . PHE B 1 283 ? -5.805 -5.344 -23.625 1 92.06 283 PHE B C 1
ATOM 5996 O O . PHE B 1 283 ? -4.773 -5.77 -24.156 1 92.06 283 PHE B O 1
ATOM 6003 N N . VAL B 1 284 ? -6.105 -4.109 -23.547 1 95.25 284 VAL B N 1
ATOM 6004 C CA . VAL B 1 284 ? -5.172 -3.098 -24.016 1 95.25 284 VAL B CA 1
ATOM 6005 C C . VAL B 1 284 ? -3.887 -3.154 -23.203 1 95.25 284 VAL B C 1
ATOM 6007 O O . VAL B 1 284 ? -2.785 -3.062 -23.75 1 95.25 284 VAL B O 1
ATOM 6010 N N . PHE B 1 285 ? -4.055 -3.346 -21.922 1 96.31 285 PHE B N 1
ATOM 6011 C CA . PHE B 1 285 ? -2.896 -3.451 -21.047 1 96.31 285 PHE B CA 1
ATOM 6012 C C . PHE B 1 285 ? -2.006 -4.617 -21.453 1 96.31 285 PHE B C 1
ATOM 6014 O O . PHE B 1 285 ? -0.794 -4.453 -21.609 1 96.31 285 PHE B O 1
ATOM 6021 N N . ILE B 1 286 ? -2.627 -5.738 -21.641 1 91.94 286 ILE B N 1
ATOM 6022 C CA . ILE B 1 286 ? -1.875 -6.938 -22 1 91.94 286 ILE B CA 1
ATOM 6023 C C . ILE B 1 286 ? -1.177 -6.719 -23.344 1 91.94 286 ILE B C 1
ATOM 6025 O O . ILE B 1 286 ? 0.002 -7.051 -23.484 1 91.94 286 ILE B O 1
ATOM 6029 N N . ALA B 1 287 ? -1.81 -6.121 -24.266 1 93.38 287 ALA B N 1
ATOM 6030 C CA . ALA B 1 287 ? -1.229 -5.836 -25.578 1 93.38 287 ALA B CA 1
ATOM 6031 C C . ALA B 1 287 ? -0.044 -4.883 -25.453 1 93.38 287 ALA B C 1
ATOM 6033 O O . ALA B 1 287 ? 1.01 -5.113 -26.047 1 93.38 287 ALA B O 1
ATOM 6034 N N . LEU B 1 288 ? -0.177 -3.867 -24.656 1 95 288 LEU B N 1
ATOM 6035 C CA . LEU B 1 288 ? 0.868 -2.859 -24.516 1 95 288 LEU B CA 1
ATOM 6036 C C . LEU B 1 288 ? 2.109 -3.453 -23.859 1 95 288 LEU B C 1
ATOM 6038 O O . LEU B 1 288 ? 3.234 -3.078 -24.188 1 95 288 LEU B O 1
ATOM 6042 N N . VAL B 1 289 ? 1.895 -4.328 -22.906 1 92.38 289 VAL B N 1
ATOM 6043 C CA . VAL B 1 289 ? 3.012 -4.906 -22.172 1 92.38 289 VAL B CA 1
ATOM 6044 C C . VAL B 1 289 ? 3.75 -5.91 -23.062 1 92.38 289 VAL B C 1
ATOM 6046 O O . VAL B 1 289 ? 4.969 -6.07 -22.938 1 92.38 289 VAL B O 1
ATOM 6049 N N . LEU B 1 290 ? 3.084 -6.531 -24.047 1 90.31 290 LEU B N 1
ATOM 6050 C CA . LEU B 1 290 ? 3.682 -7.582 -24.859 1 90.31 290 LEU B CA 1
ATOM 6051 C C . LEU B 1 290 ? 4.258 -7.012 -26.156 1 90.31 290 LEU B C 1
ATOM 6053 O O . LEU B 1 290 ? 5.141 -7.613 -26.766 1 90.31 290 LEU B O 1
ATOM 6057 N N . LEU B 1 291 ? 3.842 -5.859 -26.594 1 90.75 291 LEU B N 1
ATOM 6058 C CA . LEU B 1 291 ? 4.195 -5.281 -27.891 1 90.75 291 LEU B CA 1
ATOM 6059 C C . LEU B 1 291 ? 5.707 -5.133 -28.016 1 90.75 291 LEU B C 1
ATOM 6061 O O . LEU B 1 291 ? 6.27 -5.43 -29.078 1 90.75 291 LEU B O 1
ATOM 6065 N N . PRO B 1 292 ? 6.418 -4.605 -26.984 1 88.75 292 PRO B N 1
ATOM 6066 C CA . PRO B 1 292 ? 7.867 -4.441 -27.125 1 88.75 292 PRO B CA 1
ATOM 6067 C C . PRO B 1 292 ? 8.594 -5.762 -27.375 1 88.75 292 PRO B C 1
ATOM 6069 O O . PRO B 1 292 ? 9.727 -5.773 -27.859 1 88.75 292 PRO B O 1
ATOM 6072 N N . GLY B 1 293 ? 7.984 -6.883 -27.062 1 83.12 293 GLY B N 1
ATOM 6073 C CA . GLY B 1 293 ? 8.578 -8.188 -27.297 1 83.12 293 GLY B CA 1
ATOM 6074 C C . GLY B 1 293 ? 8.484 -8.633 -28.75 1 83.12 293 GLY B C 1
ATOM 6075 O O . GLY B 1 293 ? 9.242 -9.5 -29.188 1 83.12 293 GLY B O 1
ATOM 6076 N N . PHE B 1 294 ? 7.602 -7.957 -29.578 1 86.12 294 PHE B N 1
ATOM 6077 C CA . PHE B 1 294 ? 7.324 -8.391 -30.938 1 86.12 294 PHE B CA 1
ATOM 6078 C C . PHE B 1 294 ? 7.824 -7.363 -31.953 1 86.12 294 PHE B C 1
ATOM 6080 O O . PHE B 1 294 ? 8.117 -7.703 -33.094 1 86.12 294 PHE B O 1
ATOM 6087 N N . LEU B 1 295 ? 7.891 -6.113 -31.5 1 88.19 295 LEU B N 1
ATOM 6088 C CA . LEU B 1 295 ? 8.148 -5.035 -32.438 1 88.19 295 LEU B CA 1
ATOM 6089 C C . LEU B 1 295 ? 9.469 -4.344 -32.156 1 88.19 295 LEU B C 1
ATOM 6091 O O . LEU B 1 295 ? 9.93 -4.344 -31 1 88.19 295 LEU B O 1
ATOM 6095 N N . PRO B 1 296 ? 10.117 -3.809 -33.188 1 89.88 296 PRO B N 1
ATOM 6096 C CA . PRO B 1 296 ? 11.398 -3.129 -32.969 1 89.88 296 PRO B CA 1
ATOM 6097 C C . PRO B 1 296 ? 11.281 -1.911 -32.062 1 89.88 296 PRO B C 1
ATOM 6099 O O . PRO B 1 296 ? 10.344 -1.121 -32.188 1 89.88 296 PRO B O 1
ATOM 6102 N N . LYS B 1 297 ? 12.156 -1.689 -31.266 1 89.19 297 LYS B N 1
ATOM 6103 C CA . LYS B 1 297 ? 12.18 -0.616 -30.266 1 89.19 297 LYS B CA 1
ATOM 6104 C C . LYS B 1 297 ? 12.57 0.714 -30.906 1 89.19 297 LYS B C 1
ATOM 6106 O O . LYS B 1 297 ? 12.492 1.765 -30.266 1 89.19 297 LYS B O 1
ATOM 6111 N N . THR B 1 298 ? 12.797 0.756 -32.188 1 90.38 298 THR B N 1
ATOM 6112 C CA . THR B 1 298 ? 13.141 1.979 -32.906 1 90.38 298 THR B CA 1
ATOM 6113 C C . THR B 1 298 ? 11.898 2.826 -33.188 1 90.38 298 THR B C 1
ATOM 6115 O O . THR B 1 298 ? 12 4.035 -33.375 1 90.38 298 THR B O 1
ATOM 6118 N N . TRP B 1 299 ? 10.766 2.105 -33.125 1 93.19 299 TRP B N 1
ATOM 6119 C CA . TRP B 1 299 ? 9.523 2.865 -33.25 1 93.19 299 TRP B CA 1
ATOM 6120 C C . TRP B 1 299 ? 9.297 3.691 -31.969 1 93.19 299 TRP B C 1
ATOM 6122 O O . TRP B 1 299 ? 9.414 3.178 -30.859 1 93.19 299 TRP B O 1
ATOM 6132 N N . PRO B 1 300 ? 8.953 4.879 -32.156 1 91.69 300 PRO B N 1
ATOM 6133 C CA . PRO B 1 300 ? 8.859 5.781 -31 1 91.69 300 PRO B CA 1
ATOM 6134 C C . PRO B 1 300 ? 7.906 5.27 -29.922 1 91.69 300 PRO B C 1
ATOM 6136 O O . PRO B 1 300 ? 8.227 5.316 -28.734 1 91.69 300 PRO B O 1
ATOM 6139 N N . VAL B 1 301 ? 6.82 4.781 -30.344 1 92.69 301 VAL B N 1
ATOM 6140 C CA . VAL B 1 301 ? 5.824 4.32 -29.375 1 92.69 301 VAL B CA 1
ATOM 6141 C C . VAL B 1 301 ? 6.336 3.076 -28.656 1 92.69 301 VAL B C 1
ATOM 6143 O O . VAL B 1 301 ? 6.18 2.947 -27.438 1 92.69 301 VAL B O 1
ATOM 6146 N N . ILE B 1 302 ? 6.961 2.18 -29.406 1 92.56 302 ILE B N 1
ATOM 6147 C CA . ILE B 1 302 ? 7.48 0.944 -28.828 1 92.56 302 ILE B CA 1
ATOM 6148 C C . ILE B 1 302 ? 8.664 1.259 -27.922 1 92.56 302 ILE B C 1
ATOM 6150 O O . ILE B 1 302 ? 8.836 0.636 -26.875 1 92.56 302 ILE B O 1
ATOM 6154 N N . GLY B 1 303 ? 9.414 2.26 -28.406 1 92.94 303 GLY B N 1
ATOM 6155 C CA . GLY B 1 303 ? 10.523 2.707 -27.562 1 92.94 303 GLY B CA 1
ATOM 6156 C C . GLY B 1 303 ? 10.07 3.285 -26.234 1 92.94 303 GLY B C 1
ATOM 6157 O O . GLY B 1 303 ? 10.688 3.035 -25.203 1 92.94 303 GLY B O 1
ATOM 6158 N N . LEU B 1 304 ? 9.008 4.016 -26.297 1 93.44 304 LEU B N 1
ATOM 6159 C CA . LEU B 1 304 ? 8.453 4.598 -25.078 1 93.44 304 LEU B CA 1
ATOM 6160 C C . LEU B 1 304 ? 7.922 3.514 -24.156 1 93.44 304 LEU B C 1
ATOM 6162 O O . LEU B 1 304 ? 8.109 3.588 -22.938 1 93.44 304 LEU B O 1
ATOM 6166 N N . LEU B 1 305 ? 7.289 2.533 -24.719 1 94.19 305 LEU B N 1
ATOM 6167 C CA . LEU B 1 305 ? 6.762 1.431 -23.922 1 94.19 305 LEU B CA 1
ATOM 6168 C C . LEU B 1 305 ? 7.887 0.648 -23.25 1 94.19 305 LEU B C 1
ATOM 6170 O O . LEU B 1 305 ? 7.777 0.257 -22.094 1 94.19 305 LEU B O 1
ATOM 6174 N N . ALA B 1 306 ? 8.883 0.517 -24.016 1 92.38 306 ALA B N 1
ATOM 6175 C CA . ALA B 1 306 ? 10.039 -0.212 -23.5 1 92.38 306 ALA B CA 1
ATOM 6176 C C . ALA B 1 306 ? 10.711 0.566 -22.359 1 92.38 306 ALA B C 1
ATOM 6178 O O . ALA B 1 306 ? 11.156 -0.022 -21.375 1 92.38 306 ALA B O 1
ATOM 6179 N N . ARG B 1 307 ? 10.758 1.856 -22.5 1 93 307 ARG B N 1
ATOM 6180 C CA . ARG B 1 307 ? 11.383 2.697 -21.484 1 93 307 ARG B CA 1
ATOM 6181 C C . ARG B 1 307 ? 10.516 2.783 -20.234 1 93 307 ARG B C 1
ATOM 6183 O O . ARG B 1 307 ? 11.031 2.869 -19.125 1 93 307 ARG B O 1
ATOM 6190 N N . ALA B 1 308 ? 9.234 2.797 -20.391 1 95.25 308 ALA B N 1
ATOM 6191 C CA . ALA B 1 308 ? 8.312 2.867 -19.266 1 95.25 308 ALA B CA 1
ATOM 6192 C C . ALA B 1 308 ? 8.25 1.537 -18.516 1 95.25 308 ALA B C 1
ATOM 6194 O O . ALA B 1 308 ? 8.109 1.51 -17.297 1 95.25 308 ALA B O 1
ATOM 6195 N N . GLY B 1 309 ? 8.359 0.453 -19.297 1 93.94 309 GLY B N 1
ATOM 6196 C CA . GLY B 1 309 ? 8.289 -0.876 -18.719 1 93.94 309 GLY B CA 1
ATOM 6197 C C . GLY B 1 309 ? 6.895 -1.244 -18.25 1 93.94 309 GLY B C 1
ATOM 6198 O O . GLY B 1 309 ? 5.945 -0.485 -18.453 1 93.94 309 GLY B O 1
ATOM 6199 N N . VAL B 1 310 ? 6.789 -2.299 -17.609 1 94.44 310 VAL B N 1
ATOM 6200 C CA . VAL B 1 310 ? 5.496 -2.834 -17.188 1 94.44 310 VAL B CA 1
ATOM 6201 C C . VAL B 1 310 ? 4.879 -1.923 -16.125 1 94.44 310 VAL B C 1
ATOM 6203 O O . VAL B 1 310 ? 3.664 -1.721 -16.109 1 94.44 310 VAL B O 1
ATOM 6206 N N . ILE B 1 311 ? 5.699 -1.341 -15.242 1 96.5 311 ILE B N 1
ATOM 6207 C CA . ILE B 1 311 ? 5.203 -0.45 -14.203 1 96.5 311 ILE B CA 1
ATOM 6208 C C . ILE B 1 311 ? 4.594 0.798 -14.836 1 96.5 311 ILE B C 1
ATOM 6210 O O . ILE B 1 311 ? 3.49 1.21 -14.469 1 96.5 311 ILE B O 1
ATOM 6214 N N . GLY B 1 312 ? 5.336 1.362 -15.805 1 97.25 312 GLY B N 1
ATOM 6215 C CA . GLY B 1 312 ? 4.852 2.559 -16.484 1 97.25 312 GLY B CA 1
ATOM 6216 C C . GLY B 1 312 ? 3.553 2.334 -17.234 1 97.25 312 GLY B C 1
ATOM 6217 O O . GLY B 1 312 ? 2.646 3.168 -17.188 1 97.25 312 GLY B O 1
ATOM 6218 N N . VAL B 1 313 ? 3.496 1.198 -17.875 1 97.19 313 VAL B N 1
ATOM 6219 C CA . VAL B 1 313 ? 2.301 0.88 -18.656 1 97.19 313 VAL B CA 1
ATOM 6220 C C . VAL B 1 313 ? 1.117 0.667 -17.703 1 97.19 313 VAL B C 1
ATOM 6222 O O . VAL B 1 313 ? 0.013 1.148 -17.969 1 97.19 313 VAL B O 1
ATOM 6225 N N . THR B 1 314 ? 1.356 -0.069 -16.641 1 97.44 314 THR B N 1
ATOM 6226 C CA . THR B 1 314 ? 0.303 -0.303 -15.664 1 97.44 314 THR B CA 1
ATOM 6227 C C . THR B 1 314 ? -0.209 1.018 -15.094 1 97.44 314 THR B C 1
ATOM 6229 O O . THR B 1 314 ? -1.419 1.24 -15.016 1 97.44 314 THR B O 1
ATOM 6232 N N . GLY B 1 315 ? 0.729 1.875 -14.688 1 97.94 315 GLY B N 1
ATOM 6233 C CA . GLY B 1 315 ? 0.35 3.18 -14.172 1 97.94 315 GLY B CA 1
ATOM 6234 C C . GLY B 1 315 ? -0.409 4.023 -15.18 1 97.94 315 GLY B C 1
ATOM 6235 O O . GLY B 1 315 ? -1.388 4.688 -14.828 1 97.94 315 GLY B O 1
ATOM 6236 N N . PHE B 1 316 ? 0.032 3.975 -16.391 1 97.88 316 PHE B N 1
ATOM 6237 C CA . PHE B 1 316 ? -0.598 4.758 -17.438 1 97.88 316 PHE B CA 1
ATOM 6238 C C . PHE B 1 316 ? -2.051 4.34 -17.641 1 97.88 316 PHE B C 1
ATOM 6240 O O . PHE B 1 316 ? -2.939 5.188 -17.734 1 97.88 316 PHE B O 1
ATOM 6247 N N . VAL B 1 317 ? -2.289 3.07 -17.688 1 98.12 317 VAL B N 1
ATOM 6248 C CA . VAL B 1 317 ? -3.645 2.57 -17.891 1 98.12 317 VAL B CA 1
ATOM 6249 C C . VAL B 1 317 ? -4.527 2.977 -16.719 1 98.12 317 VAL B C 1
ATOM 6251 O O . VAL B 1 317 ? -5.676 3.379 -16.906 1 98.12 317 VAL B O 1
ATOM 6254 N N . ILE B 1 318 ? -3.996 2.926 -15.523 1 98.38 318 ILE B N 1
ATOM 6255 C CA . ILE B 1 318 ? -4.738 3.326 -14.336 1 98.38 318 ILE B CA 1
ATOM 6256 C C . ILE B 1 318 ? -5.086 4.812 -14.422 1 98.38 318 ILE B C 1
ATOM 6258 O O . ILE B 1 318 ? -6.223 5.203 -14.156 1 98.38 318 ILE B O 1
ATOM 6262 N N . VAL B 1 319 ? -4.113 5.621 -14.836 1 98.44 319 VAL B N 1
ATOM 6263 C CA . VAL B 1 319 ? -4.316 7.062 -14.938 1 98.44 319 VAL B CA 1
ATOM 6264 C C . VAL B 1 319 ? -5.43 7.355 -15.938 1 98.44 319 VAL B C 1
ATOM 6266 O O . VAL B 1 319 ? -6.34 8.141 -15.656 1 98.44 319 VAL B O 1
ATOM 6269 N N . VAL B 1 320 ? -5.426 6.672 -17.062 1 98 320 VAL B N 1
ATOM 6270 C CA . VAL B 1 320 ? -6.438 6.879 -18.094 1 98 320 VAL B CA 1
ATOM 6271 C C . VAL B 1 320 ? -7.816 6.508 -17.547 1 98 320 VAL B C 1
ATOM 6273 O O . VAL B 1 320 ? -8.789 7.242 -17.734 1 98 320 VAL B O 1
ATOM 6276 N N . LEU B 1 321 ? -7.887 5.43 -16.828 1 98.19 321 LEU B N 1
ATOM 6277 C CA . LEU B 1 321 ? -9.164 4.945 -16.328 1 98.19 321 LEU B CA 1
ATOM 6278 C C . LEU B 1 321 ? -9.695 5.859 -15.219 1 98.19 321 LEU B C 1
ATOM 6280 O O . LEU B 1 321 ? -10.906 5.938 -15 1 98.19 321 LEU B O 1
ATOM 6284 N N . MET B 1 322 ? -8.812 6.562 -14.539 1 97.88 322 MET B N 1
ATOM 6285 C CA . MET B 1 322 ? -9.242 7.457 -13.469 1 97.88 322 MET B CA 1
ATOM 6286 C C . MET B 1 322 ? -9.648 8.812 -14.031 1 97.88 322 MET B C 1
ATOM 6288 O O . MET B 1 322 ? -10.422 9.547 -13.398 1 97.88 322 MET B O 1
ATOM 6292 N N . ILE B 1 323 ? -9.125 9.156 -15.188 1 97.25 323 ILE B N 1
ATOM 6293 C CA . ILE B 1 323 ? -9.477 10.422 -15.82 1 97.25 323 ILE B CA 1
ATOM 6294 C C . ILE B 1 323 ? -10.812 10.273 -16.547 1 97.25 323 ILE B C 1
ATOM 6296 O O . ILE B 1 323 ? -11.672 11.156 -16.484 1 97.25 323 ILE B O 1
ATOM 6300 N N . LEU B 1 324 ? -10.93 9.086 -17.188 1 96.12 324 LEU B N 1
ATOM 6301 C CA . LEU B 1 324 ? -12.172 8.82 -17.906 1 96.12 324 LEU B CA 1
ATOM 6302 C C . LEU B 1 324 ? -13.344 8.703 -16.953 1 96.12 324 LEU B C 1
ATOM 6304 O O . LEU B 1 324 ? -13.219 8.102 -15.875 1 96.12 324 LEU B O 1
ATOM 6308 N N . ARG B 1 325 ? -14.469 9.289 -17.344 1 94.5 325 ARG B N 1
ATOM 6309 C CA . ARG B 1 325 ? -15.641 9.297 -16.484 1 94.5 325 ARG B CA 1
ATOM 6310 C C . ARG B 1 325 ? -16.859 8.75 -17.203 1 94.5 325 ARG B C 1
ATOM 6312 O O . ARG B 1 325 ? -17.016 8.938 -18.422 1 94.5 325 ARG B O 1
ATOM 6319 N N . VAL B 1 326 ? -17.578 7.969 -16.484 1 93.19 326 VAL B N 1
ATOM 6320 C CA . VAL B 1 326 ? -18.891 7.484 -16.891 1 93.19 326 VAL B CA 1
ATOM 6321 C C . VAL B 1 326 ? -19.953 7.914 -15.875 1 93.19 326 VAL B C 1
ATOM 6323 O O . VAL B 1 326 ? -19.828 7.609 -14.68 1 93.19 326 VAL B O 1
ATOM 6326 N N . ASP B 1 327 ? -20.953 8.648 -16.266 1 90.38 327 ASP B N 1
ATOM 6327 C CA . ASP B 1 327 ? -22.016 9.164 -15.398 1 90.38 327 ASP B CA 1
ATOM 6328 C C . ASP B 1 327 ? -21.422 9.977 -14.242 1 90.38 327 ASP B C 1
ATOM 6330 O O . ASP B 1 327 ? -21.812 9.797 -13.086 1 90.38 327 ASP B O 1
ATOM 6334 N N . GLY B 1 328 ? -20.359 10.703 -14.547 1 88.81 328 GLY B N 1
ATOM 6335 C CA . GLY B 1 328 ? -19.797 11.648 -13.594 1 88.81 328 GLY B CA 1
ATOM 6336 C C . GLY B 1 328 ? -18.797 11.023 -12.656 1 88.81 328 GLY B C 1
ATOM 6337 O O . GLY B 1 328 ? -18.172 11.719 -11.852 1 88.81 328 GLY B O 1
ATOM 6338 N N . LYS B 1 329 ? -18.578 9.742 -12.734 1 92.31 329 LYS B N 1
ATOM 6339 C CA . LYS B 1 329 ? -17.625 9.055 -11.867 1 92.31 329 LYS B CA 1
ATOM 6340 C C . LYS B 1 329 ? -16.5 8.43 -12.68 1 92.31 329 LYS B C 1
ATOM 6342 O O . LYS B 1 329 ? -16.703 8.055 -13.836 1 92.31 329 LYS B O 1
ATOM 6347 N N . PRO B 1 330 ? -15.367 8.391 -12.039 1 95.19 330 PRO B N 1
ATOM 6348 C CA . PRO B 1 330 ? -14.273 7.746 -12.781 1 95.19 330 PRO B CA 1
ATOM 6349 C C . PRO B 1 330 ? -14.57 6.289 -13.125 1 95.19 330 PRO B C 1
ATOM 6351 O O . PRO B 1 330 ? -15.234 5.59 -12.352 1 95.19 330 PRO B O 1
ATOM 6354 N N . VAL B 1 331 ? -14.047 5.887 -14.227 1 97.19 331 VAL B N 1
ATOM 6355 C CA . VAL B 1 331 ? -14.219 4.496 -14.641 1 97.19 331 VAL B CA 1
ATOM 6356 C C . VAL B 1 331 ? -13.602 3.57 -13.586 1 97.19 331 VAL B C 1
ATOM 6358 O O . VAL B 1 331 ? -14.172 2.52 -13.273 1 97.19 331 VAL B O 1
ATOM 6361 N N . LEU B 1 332 ? -12.492 4.027 -13.055 1 97.75 332 LEU B N 1
ATOM 6362 C CA . LEU B 1 332 ? -11.852 3.309 -11.961 1 97.75 332 LEU B CA 1
ATOM 6363 C C . LEU B 1 332 ? -11.812 4.164 -10.695 1 97.75 332 LEU B C 1
ATOM 6365 O O . LEU B 1 332 ? -10.922 5.004 -10.539 1 97.75 332 LEU B O 1
ATOM 6369 N N . PRO B 1 333 ? -12.812 3.977 -9.875 1 96.88 333 PRO B N 1
ATOM 6370 C CA . PRO B 1 333 ? -12.695 4.59 -8.547 1 96.88 333 PRO B CA 1
ATOM 6371 C C . PRO B 1 333 ? -11.648 3.896 -7.672 1 96.88 333 PRO B C 1
ATOM 6373 O O . PRO B 1 333 ? -11.992 3.045 -6.852 1 96.88 333 PRO B O 1
ATOM 6376 N N . PHE B 1 334 ? -10.477 4.332 -7.719 1 97.56 334 PHE B N 1
ATOM 6377 C CA . PHE B 1 334 ? -9.297 3.645 -7.195 1 97.56 334 PHE B CA 1
ATOM 6378 C C . PHE B 1 334 ? -9.484 3.305 -5.723 1 97.56 334 PHE B C 1
ATOM 6380 O O . PHE B 1 334 ? -9.273 2.162 -5.309 1 97.56 334 PHE B O 1
ATOM 6387 N N . GLN B 1 335 ? -9.875 4.246 -4.875 1 96.5 335 GLN B N 1
ATOM 6388 C CA . GLN B 1 335 ? -10.031 4.043 -3.439 1 96.5 335 GLN B CA 1
ATOM 6389 C C . GLN B 1 335 ? -11.031 2.926 -3.146 1 96.5 335 GLN B C 1
ATOM 6391 O O . GLN B 1 335 ? -10.758 2.043 -2.33 1 96.5 335 GLN B O 1
ATOM 6396 N N . GLN B 1 336 ? -12.156 2.943 -3.824 1 95.75 336 GLN B N 1
ATOM 6397 C CA . GLN B 1 336 ? -13.203 1.95 -3.604 1 95.75 336 GLN B CA 1
ATOM 6398 C C . GLN B 1 336 ? -12.781 0.58 -4.125 1 95.75 336 GLN B C 1
ATOM 6400 O O . GLN B 1 336 ? -13.008 -0.437 -3.467 1 95.75 336 GLN B O 1
ATOM 6405 N N . ALA B 1 337 ? -12.18 0.648 -5.293 1 96.06 337 ALA B N 1
ATOM 6406 C CA . ALA B 1 337 ? -11.719 -0.61 -5.871 1 96.06 337 ALA B CA 1
ATOM 6407 C C . ALA B 1 337 ? -10.672 -1.27 -4.984 1 96.06 337 ALA B C 1
ATOM 6409 O O . ALA B 1 337 ? -10.703 -2.482 -4.766 1 96.06 337 ALA B O 1
ATOM 6410 N N . ALA B 1 338 ? -9.773 -0.477 -4.488 1 96.38 338 ALA B N 1
ATOM 6411 C CA . ALA B 1 338 ? -8.711 -1 -3.627 1 96.38 338 ALA B CA 1
ATOM 6412 C C . ALA B 1 338 ? -9.289 -1.525 -2.314 1 96.38 338 ALA B C 1
ATOM 6414 O O . ALA B 1 338 ? -8.828 -2.545 -1.792 1 96.38 338 ALA B O 1
ATOM 6415 N N . SER B 1 339 ? -10.273 -0.869 -1.772 1 93.69 339 SER B N 1
ATOM 6416 C CA . SER B 1 339 ? -10.867 -1.265 -0.502 1 93.69 339 SER B CA 1
ATOM 6417 C C . SER B 1 339 ? -11.484 -2.658 -0.59 1 93.69 339 SER B C 1
ATOM 6419 O O . SER B 1 339 ? -11.461 -3.416 0.382 1 93.69 339 SER B O 1
ATOM 6421 N N . SER B 1 340 ? -11.906 -2.99 -1.731 1 91.81 340 SER B N 1
ATOM 6422 C CA . SER B 1 340 ? -12.609 -4.262 -1.848 1 91.81 340 SER B CA 1
ATOM 6423 C C . SER B 1 340 ? -11.719 -5.336 -2.459 1 91.81 340 SER B C 1
ATOM 6425 O O . SER B 1 340 ? -11.914 -6.527 -2.203 1 91.81 340 SER B O 1
ATOM 6427 N N . GLN B 1 341 ? -10.734 -4.875 -3.211 1 91.31 341 GLN B N 1
ATOM 6428 C CA . GLN B 1 341 ? -10.062 -5.887 -4.02 1 91.31 341 GLN B CA 1
ATOM 6429 C C . GLN B 1 341 ? -8.586 -5.992 -3.652 1 91.31 341 GLN B C 1
ATOM 6431 O O . GLN B 1 341 ? -7.906 -6.934 -4.062 1 91.31 341 GLN B O 1
ATOM 6436 N N . PHE B 1 342 ? -8.078 -5.09 -2.891 1 94.88 342 PHE B N 1
ATOM 6437 C CA . PHE B 1 342 ? -6.66 -5.094 -2.539 1 94.88 342 PHE B CA 1
ATOM 6438 C C . PHE B 1 342 ? -6.371 -6.141 -1.471 1 94.88 342 PHE B C 1
ATOM 6440 O O . PHE B 1 342 ? -7.023 -6.168 -0.426 1 94.88 342 PHE B O 1
ATOM 6447 N N . ASN B 1 343 ? -5.48 -7.012 -1.717 1 94.69 343 ASN B N 1
ATOM 6448 C CA . ASN B 1 343 ? -5.105 -8.078 -0.792 1 94.69 343 ASN B CA 1
ATOM 6449 C C . ASN B 1 343 ? -3.787 -7.766 -0.086 1 94.69 343 ASN B C 1
ATOM 6451 O O . ASN B 1 343 ? -2.711 -8.031 -0.628 1 94.69 343 ASN B O 1
ATOM 6455 N N . TRP B 1 344 ? -3.834 -7.375 1.116 1 96.69 344 TRP B N 1
ATOM 6456 C CA . TRP B 1 344 ? -2.658 -6.98 1.885 1 96.69 344 TRP B CA 1
ATOM 6457 C C . TRP B 1 344 ? -1.776 -8.188 2.191 1 96.69 344 TRP B C 1
ATOM 6459 O O . TRP B 1 344 ? -0.561 -8.047 2.344 1 96.69 344 TRP B O 1
ATOM 6469 N N . GLY B 1 345 ? -2.402 -9.352 2.324 1 95.31 345 GLY B N 1
ATOM 6470 C CA . GLY B 1 345 ? -1.631 -10.57 2.533 1 95.31 345 GLY B CA 1
ATOM 6471 C C . GLY B 1 345 ? -0.664 -10.859 1.401 1 95.31 345 GLY B C 1
ATOM 6472 O O . GLY B 1 345 ? 0.503 -11.18 1.642 1 95.31 345 GLY B O 1
ATOM 6473 N N . VAL B 1 346 ? -1.16 -10.703 0.229 1 93.12 346 VAL B N 1
ATOM 6474 C CA . VAL B 1 346 ? -0.331 -10.953 -0.946 1 93.12 346 VAL B CA 1
ATOM 6475 C C . VAL B 1 346 ? 0.797 -9.922 -1.009 1 93.12 346 VAL B C 1
ATOM 6477 O O . VAL B 1 346 ? 1.947 -10.273 -1.285 1 93.12 346 VAL B O 1
ATOM 6480 N N . LEU B 1 347 ? 0.533 -8.664 -0.745 1 96.38 347 LEU B N 1
ATOM 6481 C CA . LEU B 1 347 ? 1.536 -7.609 -0.795 1 96.38 347 LEU B CA 1
ATOM 6482 C C . LEU B 1 347 ? 2.664 -7.883 0.195 1 96.38 347 LEU B C 1
ATOM 6484 O O . LEU B 1 347 ? 3.84 -7.867 -0.177 1 96.38 347 LEU B O 1
ATOM 6488 N N . PHE B 1 348 ? 2.307 -8.148 1.405 1 97.69 348 PHE B N 1
ATOM 6489 C CA . PHE B 1 348 ? 3.326 -8.328 2.432 1 97.69 348 PHE B CA 1
ATOM 6490 C C . PHE B 1 348 ? 4.109 -9.609 2.197 1 97.69 348 PHE B C 1
ATOM 6492 O O . PHE B 1 348 ? 5.305 -9.68 2.49 1 97.69 348 PHE B O 1
ATOM 6499 N N . LEU B 1 349 ? 3.398 -10.602 1.666 1 95.69 349 LEU B N 1
ATOM 6500 C CA . LEU B 1 349 ? 4.105 -11.82 1.292 1 95.69 349 LEU B CA 1
ATOM 6501 C C . LEU B 1 349 ? 5.184 -11.531 0.255 1 95.69 349 LEU B C 1
ATOM 6503 O O . LEU B 1 349 ? 6.324 -11.984 0.396 1 95.69 349 LEU B O 1
ATOM 6507 N N . ILE B 1 350 ? 4.824 -10.773 -0.742 1 95.62 350 ILE B N 1
ATOM 6508 C CA . ILE B 1 350 ? 5.762 -10.461 -1.812 1 95.62 350 ILE B CA 1
ATOM 6509 C C . ILE B 1 350 ? 6.91 -9.617 -1.257 1 95.62 350 ILE B C 1
ATOM 6511 O O . ILE B 1 350 ? 8.078 -9.898 -1.525 1 95.62 350 ILE B O 1
ATOM 6515 N N . ILE B 1 351 ? 6.617 -8.617 -0.42 1 97.44 351 ILE B N 1
ATOM 6516 C CA . ILE B 1 351 ? 7.621 -7.738 0.168 1 97.44 351 ILE B CA 1
ATOM 6517 C C . ILE B 1 351 ? 8.656 -8.57 0.921 1 97.44 351 ILE B C 1
ATOM 6519 O O . ILE B 1 351 ? 9.859 -8.43 0.694 1 97.44 351 ILE B O 1
ATOM 6523 N N . SER B 1 352 ? 8.219 -9.461 1.714 1 97.12 352 SER B N 1
ATOM 6524 C CA . SER B 1 352 ? 9.109 -10.18 2.617 1 97.12 352 SER B CA 1
ATOM 6525 C C . SER B 1 352 ? 9.789 -11.352 1.908 1 97.12 352 SER B C 1
ATOM 6527 O O . SER B 1 352 ? 10.977 -11.594 2.104 1 97.12 352 SER B O 1
ATOM 6529 N N . ALA B 1 353 ? 9.055 -12.047 1.053 1 94.94 353 ALA B N 1
ATOM 6530 C CA . ALA B 1 353 ? 9.609 -13.234 0.401 1 94.94 353 ALA B CA 1
ATOM 6531 C C . ALA B 1 353 ? 10.656 -12.859 -0.641 1 94.94 353 ALA B C 1
ATOM 6533 O O . ALA B 1 353 ? 11.68 -13.523 -0.772 1 94.94 353 ALA B O 1
ATOM 6534 N N . VAL B 1 354 ? 10.383 -11.844 -1.392 1 93.94 354 VAL B N 1
ATOM 6535 C CA . VAL B 1 354 ? 11.336 -11.398 -2.402 1 93.94 354 VAL B CA 1
ATOM 6536 C C . VAL B 1 354 ? 12.633 -10.953 -1.729 1 93.94 354 VAL B C 1
ATOM 6538 O O . VAL B 1 354 ? 13.727 -11.32 -2.166 1 93.94 354 VAL B O 1
ATOM 6541 N N . TYR B 1 355 ? 12.516 -10.172 -0.679 1 96.19 355 TYR B N 1
ATOM 6542 C CA . TYR B 1 355 ? 13.719 -9.711 0.007 1 96.19 355 TYR B CA 1
ATOM 6543 C C . TYR B 1 355 ? 14.461 -10.883 0.649 1 96.19 355 TYR B C 1
ATOM 6545 O O . TYR B 1 355 ? 15.688 -10.977 0.565 1 96.19 355 TYR B O 1
ATOM 6553 N N . ALA B 1 356 ? 13.711 -11.75 1.317 1 94.81 356 ALA B N 1
ATOM 6554 C CA . ALA B 1 356 ? 14.328 -12.883 1.998 1 94.81 356 ALA B CA 1
ATOM 6555 C C . ALA B 1 356 ? 15.023 -13.812 1.003 1 94.81 356 ALA B C 1
ATOM 6557 O O . ALA B 1 356 ? 16.109 -14.32 1.276 1 94.81 356 ALA B O 1
ATOM 6558 N N . GLY B 1 357 ? 14.359 -14.07 -0.094 1 90.69 357 GLY B N 1
ATOM 6559 C CA . GLY B 1 357 ? 14.992 -14.875 -1.128 1 90.69 357 GLY B CA 1
ATOM 6560 C C . GLY B 1 357 ? 16.312 -14.312 -1.602 1 90.69 357 GLY B C 1
ATOM 6561 O O . GLY B 1 357 ? 17.281 -15.055 -1.798 1 90.69 357 GLY B O 1
ATOM 6562 N N . ASN B 1 358 ? 16.297 -13.047 -1.764 1 91.31 358 ASN B N 1
ATOM 6563 C CA . ASN B 1 358 ? 17.531 -12.367 -2.145 1 91.31 358 ASN B CA 1
ATOM 6564 C C . ASN B 1 358 ? 18.594 -12.469 -1.047 1 91.31 358 ASN B C 1
ATOM 6566 O O . ASN B 1 358 ? 19.766 -12.688 -1.331 1 91.31 358 ASN B O 1
ATOM 6570 N N . ALA B 1 359 ? 18.172 -12.258 0.143 1 93.62 359 ALA B N 1
ATOM 6571 C CA . ALA B 1 359 ? 19.094 -12.305 1.282 1 93.62 359 ALA B CA 1
ATOM 6572 C C . ALA B 1 359 ? 19.75 -13.672 1.401 1 93.62 359 ALA B C 1
ATOM 6574 O O . ALA B 1 359 ? 20.953 -13.773 1.668 1 93.62 359 ALA B O 1
ATOM 6575 N N . LEU B 1 360 ? 19.047 -14.719 1.17 1 92.25 360 LEU B N 1
ATOM 6576 C CA . LEU B 1 360 ? 19.531 -16.078 1.292 1 92.25 360 LEU B CA 1
ATOM 6577 C C . LEU B 1 360 ? 20.562 -16.391 0.206 1 92.25 360 LEU B C 1
ATOM 6579 O O . LEU B 1 360 ? 21.391 -17.297 0.363 1 92.25 360 LEU B O 1
ATOM 6583 N N . SER B 1 361 ? 20.484 -15.664 -0.845 1 88.19 361 SER B N 1
ATOM 6584 C CA . SER B 1 361 ? 21.359 -15.93 -1.988 1 88.19 361 SER B CA 1
ATOM 6585 C C . SER B 1 361 ? 22.625 -15.078 -1.933 1 88.19 361 SER B C 1
ATOM 6587 O O . SER B 1 361 ? 23.5 -15.219 -2.775 1 88.19 361 SER B O 1
ATOM 6589 N N . GLN B 1 362 ? 22.656 -14.219 -0.95 1 89.81 362 GLN B N 1
ATOM 6590 C CA . GLN B 1 362 ? 23.812 -13.344 -0.833 1 89.81 362 GLN B CA 1
ATOM 6591 C C . GLN B 1 362 ? 24.984 -14.07 -0.182 1 89.81 362 GLN B C 1
ATOM 6593 O O . GLN B 1 362 ? 24.797 -14.938 0.67 1 89.81 362 GLN B O 1
ATOM 6598 N N . ASP B 1 363 ? 26.172 -13.625 -0.459 1 90.62 363 ASP B N 1
ATOM 6599 C CA . ASP B 1 363 ? 27.391 -14.258 0.043 1 90.62 363 ASP B CA 1
ATOM 6600 C C . ASP B 1 363 ? 27.531 -14.055 1.55 1 90.62 363 ASP B C 1
ATOM 6602 O O . ASP B 1 363 ? 28.094 -14.906 2.248 1 90.62 363 ASP B O 1
ATOM 6606 N N . ILE B 1 364 ? 27.016 -13.008 1.987 1 92.81 364 ILE B N 1
ATOM 6607 C CA . ILE B 1 364 ? 27.203 -12.633 3.387 1 92.81 364 ILE B CA 1
ATOM 6608 C C . ILE B 1 364 ? 26.547 -13.688 4.285 1 92.81 364 ILE B C 1
ATOM 6610 O O . ILE B 1 364 ? 26.906 -13.828 5.453 1 92.81 364 ILE B O 1
ATOM 6614 N N . THR B 1 365 ? 25.594 -14.5 3.734 1 94.81 365 THR B N 1
ATOM 6615 C CA . THR B 1 365 ? 24.859 -15.469 4.555 1 94.81 365 THR B CA 1
ATOM 6616 C C . THR B 1 365 ? 25.562 -16.828 4.543 1 94.81 365 THR B C 1
ATOM 6618 O O . THR B 1 365 ? 25.406 -17.609 5.477 1 94.81 365 THR B O 1
ATOM 6621 N N . GLY B 1 366 ? 26.281 -17.125 3.475 1 94.44 366 GLY B N 1
ATOM 6622 C CA . GLY B 1 366 ? 26.953 -18.406 3.34 1 94.44 366 GLY B CA 1
ATOM 6623 C C . GLY B 1 366 ? 26.016 -19.578 3.125 1 94.44 366 GLY B C 1
ATOM 6624 O O . GLY B 1 366 ? 26.406 -20.734 3.229 1 94.44 366 GLY B O 1
ATOM 6625 N N . ILE B 1 367 ? 24.781 -19.344 2.754 1 92.69 367 ILE B N 1
ATOM 6626 C CA . ILE B 1 367 ? 23.766 -20.375 2.658 1 92.69 367 ILE B CA 1
ATOM 6627 C C . ILE B 1 367 ? 23.938 -21.172 1.365 1 92.69 367 ILE B C 1
ATOM 6629 O O . ILE B 1 367 ? 23.797 -22.391 1.351 1 92.69 367 ILE B O 1
ATOM 6633 N N . LYS B 1 368 ? 24.297 -20.531 0.269 1 88.38 368 LYS B N 1
ATOM 6634 C CA . LYS B 1 368 ? 24.438 -21.188 -1.029 1 88.38 368 LYS B CA 1
ATOM 6635 C C . LYS B 1 368 ? 25.5 -22.266 -0.995 1 88.38 368 LYS B C 1
ATOM 6637 O O . LYS B 1 368 ? 25.234 -23.422 -1.347 1 88.38 368 LYS B O 1
ATOM 6642 N N . PRO B 1 369 ? 26.703 -21.906 -0.512 1 91.44 369 PRO B N 1
ATOM 6643 C CA . PRO B 1 369 ? 27.719 -22.969 -0.436 1 91.44 369 PRO B CA 1
ATOM 6644 C C . PRO B 1 369 ? 27.344 -24.078 0.552 1 91.44 369 PRO B C 1
ATOM 6646 O O . PRO B 1 369 ? 27.703 -25.234 0.342 1 91.44 369 PRO B O 1
ATOM 6649 N N . PHE B 1 370 ? 26.656 -23.75 1.564 1 93.56 370 PHE B N 1
ATOM 6650 C CA . PHE B 1 370 ? 26.203 -24.75 2.52 1 93.56 370 PHE B CA 1
ATOM 6651 C C . PHE B 1 370 ? 25.281 -25.766 1.842 1 93.56 370 PHE B C 1
ATOM 6653 O O . PHE B 1 370 ? 25.469 -26.969 1.997 1 93.56 370 PHE B O 1
ATOM 6660 N N . LEU B 1 371 ? 24.297 -25.297 1.05 1 90.56 371 LEU B N 1
ATOM 6661 C CA . LEU B 1 371 ? 23.312 -26.141 0.392 1 90.56 371 LEU B CA 1
ATOM 6662 C C . LEU B 1 371 ? 23.969 -27.031 -0.662 1 90.56 371 LEU B C 1
ATOM 6664 O O . LEU B 1 371 ? 23.609 -28.203 -0.809 1 90.56 371 LEU B O 1
ATOM 6668 N N . VAL B 1 372 ? 24.922 -26.469 -1.371 1 89.75 372 VAL B N 1
ATOM 6669 C CA . VAL B 1 372 ? 25.625 -27.234 -2.389 1 89.75 372 VAL B CA 1
ATOM 6670 C C . VAL B 1 372 ? 26.406 -28.375 -1.732 1 89.75 372 VAL B C 1
ATOM 6672 O O . VAL B 1 372 ? 26.422 -29.5 -2.242 1 89.75 372 VAL B O 1
ATOM 6675 N N . THR B 1 373 ? 26.953 -28.047 -0.587 1 91.81 373 THR B N 1
ATOM 6676 C CA . THR B 1 373 ? 27.734 -29.047 0.132 1 91.81 373 THR B CA 1
ATOM 6677 C C . THR B 1 373 ? 26.828 -30.156 0.682 1 91.81 373 THR B C 1
ATOM 6679 O O . THR B 1 373 ? 27.109 -31.344 0.489 1 91.81 373 THR B O 1
ATOM 6682 N N . VAL B 1 374 ? 25.781 -29.797 1.24 1 92.44 374 VAL B N 1
ATOM 6683 C CA . VAL B 1 374 ? 24.938 -30.734 1.947 1 92.44 374 VAL B CA 1
ATOM 6684 C C . VAL B 1 374 ? 24.172 -31.609 0.94 1 92.44 374 VAL B C 1
ATOM 6686 O O . VAL B 1 374 ? 23.922 -32.781 1.189 1 92.44 374 VAL B O 1
ATOM 6689 N N . LEU B 1 375 ? 23.859 -31.031 -0.269 1 92.81 375 LEU B N 1
ATOM 6690 C CA . LEU B 1 375 ? 23.031 -31.75 -1.219 1 92.81 375 LEU B CA 1
ATOM 6691 C C . LEU B 1 375 ? 23.875 -32.406 -2.301 1 92.81 375 LEU B C 1
ATOM 6693 O O . LEU B 1 375 ? 23.344 -33.094 -3.176 1 92.81 375 LEU B O 1
ATOM 6697 N N . GLU B 1 376 ? 25.141 -32.25 -2.209 1 91.25 376 GLU B N 1
ATOM 6698 C CA . GLU B 1 376 ? 26.062 -32.781 -3.195 1 91.25 376 GLU B CA 1
ATOM 6699 C C . GLU B 1 376 ? 25.859 -34.312 -3.352 1 91.25 376 GLU B C 1
ATOM 6701 O O . GLU B 1 376 ? 25.859 -34.812 -4.473 1 91.25 376 GLU B O 1
ATOM 6706 N N . PRO B 1 377 ? 25.609 -35.062 -2.301 1 91.25 377 PRO B N 1
ATOM 6707 C CA . PRO B 1 377 ? 25.453 -36.5 -2.438 1 91.25 377 PRO B CA 1
ATOM 6708 C C . PRO B 1 377 ? 24.172 -36.875 -3.191 1 91.25 377 PRO B C 1
ATOM 6710 O O . PRO B 1 377 ? 24.125 -37.938 -3.82 1 91.25 377 PRO B O 1
ATOM 6713 N N . VAL B 1 378 ? 23.219 -36.062 -3.17 1 90.31 378 VAL B N 1
ATOM 6714 C CA . VAL B 1 378 ? 21.938 -36.375 -3.785 1 90.31 378 VAL B CA 1
ATOM 6715 C C . VAL B 1 378 ? 21.891 -35.812 -5.203 1 90.31 378 VAL B C 1
ATOM 6717 O O . VAL B 1 378 ? 21.391 -36.469 -6.125 1 90.31 378 VAL B O 1
ATOM 6720 N N . LEU B 1 379 ? 22.453 -34.656 -5.387 1 89.75 379 LEU B N 1
ATOM 6721 C CA . LEU B 1 379 ? 22.281 -33.938 -6.645 1 89.75 379 LEU B CA 1
ATOM 6722 C C . LEU B 1 379 ? 23.578 -33.906 -7.449 1 89.75 379 LEU B C 1
ATOM 6724 O O . LEU B 1 379 ? 23.562 -33.656 -8.656 1 89.75 379 LEU B O 1
ATOM 6728 N N . GLY B 1 380 ? 24.641 -34.125 -6.68 1 85.81 380 GLY B N 1
ATOM 6729 C CA . GLY B 1 380 ? 25.953 -34.094 -7.328 1 85.81 380 GLY B CA 1
ATOM 6730 C C . GLY B 1 380 ? 26.109 -35.125 -8.422 1 85.81 380 GLY B C 1
ATOM 6731 O O . GLY B 1 380 ? 25.719 -36.281 -8.25 1 85.81 380 GLY B O 1
ATOM 6732 N N . GLY B 1 381 ? 26.562 -34.719 -9.539 1 84.38 381 GLY B N 1
ATOM 6733 C CA . GLY B 1 381 ? 26.875 -35.625 -10.625 1 84.38 381 GLY B CA 1
ATOM 6734 C C . GLY B 1 381 ? 25.656 -36.094 -11.406 1 84.38 381 GLY B C 1
ATOM 6735 O O . GLY B 1 381 ? 25.766 -36.938 -12.297 1 84.38 381 GLY B O 1
ATOM 6736 N N . ARG B 1 382 ? 24.562 -35.625 -11.062 1 88.5 382 ARG B N 1
ATOM 6737 C CA . ARG B 1 382 ? 23.344 -36 -11.781 1 88.5 382 ARG B CA 1
ATOM 6738 C C . ARG B 1 382 ? 23.25 -35.25 -13.117 1 88.5 382 ARG B C 1
ATOM 6740 O O . ARG B 1 382 ? 23.859 -34.219 -13.297 1 88.5 382 ARG B O 1
ATOM 6747 N N . SER B 1 383 ? 22.547 -35.969 -14.008 1 93.88 383 SER B N 1
ATOM 6748 C CA . SER B 1 383 ? 22.281 -35.344 -15.297 1 93.88 383 SER B CA 1
ATOM 6749 C C . SER B 1 383 ? 21.359 -34.125 -15.133 1 93.88 383 SER B C 1
ATOM 6751 O O . SER B 1 383 ? 20.688 -34 -14.109 1 93.88 383 SER B O 1
ATOM 6753 N N . GLU B 1 384 ? 21.375 -33.25 -16.094 1 95.25 384 GLU B N 1
ATOM 6754 C CA . GLU B 1 384 ? 20.484 -32.094 -16.109 1 95.25 384 GLU B CA 1
ATOM 6755 C C . GLU B 1 384 ? 19.016 -32.531 -15.914 1 95.25 384 GLU B C 1
ATOM 6757 O O . GLU B 1 384 ? 18.297 -31.906 -15.117 1 95.25 384 GLU B O 1
ATOM 6762 N N . PHE B 1 385 ? 18.656 -33.5 -16.609 1 96.06 385 PHE B N 1
ATOM 6763 C CA . PHE B 1 385 ? 17.266 -33.938 -16.547 1 96.06 385 PHE B CA 1
ATOM 6764 C C . PHE B 1 385 ? 16.938 -34.469 -15.156 1 96.06 385 PHE B C 1
ATOM 6766 O O . PHE B 1 385 ? 15.852 -34.188 -14.633 1 96.06 385 PHE B O 1
ATOM 6773 N N . ALA B 1 386 ? 17.797 -35.25 -14.609 1 96.19 386 ALA B N 1
ATOM 6774 C CA . ALA B 1 386 ? 17.562 -35.781 -13.273 1 96.19 386 ALA B CA 1
ATOM 6775 C C . ALA B 1 386 ? 17.438 -34.656 -12.242 1 96.19 386 ALA B C 1
ATOM 6777 O O . ALA B 1 386 ? 16.578 -34.719 -11.367 1 96.19 386 ALA B O 1
ATOM 6778 N N . PHE B 1 387 ? 18.375 -33.75 -12.359 1 95.94 387 PHE B N 1
ATOM 6779 C CA . PHE B 1 387 ? 18.328 -32.594 -11.461 1 95.94 387 PHE B CA 1
ATOM 6780 C C . PHE B 1 387 ? 17 -31.859 -11.594 1 95.94 387 PHE B C 1
ATOM 6782 O O . PHE B 1 387 ? 16.328 -31.594 -10.594 1 95.94 387 PHE B O 1
ATOM 6789 N N . MET B 1 388 ? 16.656 -31.562 -12.82 1 97 388 MET B N 1
ATOM 6790 C CA . MET B 1 388 ? 15.398 -30.859 -13.102 1 97 388 MET B CA 1
ATOM 6791 C C . MET B 1 388 ? 14.203 -31.656 -12.578 1 97 388 MET B C 1
ATOM 6793 O O . MET B 1 388 ? 13.336 -31.094 -11.898 1 97 388 MET B O 1
ATOM 6797 N N . PHE B 1 389 ? 14.164 -32.906 -12.812 1 97.75 389 PHE B N 1
ATOM 6798 C CA . PHE B 1 389 ? 13.047 -33.75 -12.422 1 97.75 389 PHE B CA 1
ATOM 6799 C C . PHE B 1 389 ? 12.891 -33.812 -10.906 1 97.75 389 PHE B C 1
ATOM 6801 O O . PHE B 1 389 ? 11.773 -33.75 -10.391 1 97.75 389 PHE B O 1
ATOM 6808 N N . ILE B 1 390 ? 13.984 -33.906 -10.219 1 97.06 390 ILE B N 1
ATOM 6809 C CA . ILE B 1 390 ? 13.961 -33.938 -8.766 1 97.06 390 ILE B CA 1
ATOM 6810 C C . ILE B 1 390 ? 13.406 -32.625 -8.234 1 97.06 390 ILE B C 1
ATOM 6812 O O . ILE B 1 390 ? 12.555 -32.594 -7.348 1 97.06 390 ILE B O 1
ATOM 6816 N N . MET B 1 391 ? 13.891 -31.484 -8.766 1 96.69 391 MET B N 1
ATOM 6817 C CA . MET B 1 391 ? 13.422 -30.172 -8.32 1 96.69 391 MET B CA 1
ATOM 6818 C C . MET B 1 391 ? 11.93 -30.016 -8.586 1 96.69 391 MET B C 1
ATOM 6820 O O . MET B 1 391 ? 11.195 -29.5 -7.738 1 96.69 391 MET B O 1
ATOM 6824 N N . PHE B 1 392 ? 11.484 -30.453 -9.766 1 98.25 392 PHE B N 1
ATOM 6825 C CA . PHE B 1 392 ? 10.07 -30.375 -10.117 1 98.25 392 PHE B CA 1
ATOM 6826 C C . PHE B 1 392 ? 9.234 -31.234 -9.172 1 98.25 392 PHE B C 1
ATOM 6828 O O . PHE B 1 392 ? 8.18 -30.797 -8.703 1 98.25 392 PHE B O 1
ATOM 6835 N N . ALA B 1 393 ? 9.719 -32.406 -8.906 1 98.06 393 ALA B N 1
ATOM 6836 C CA . ALA B 1 393 ? 9 -33.312 -8.039 1 98.06 393 ALA B CA 1
ATOM 6837 C C . ALA B 1 393 ? 8.906 -32.781 -6.617 1 98.06 393 ALA B C 1
ATOM 6839 O O . ALA B 1 393 ? 7.848 -32.844 -5.992 1 98.06 393 ALA B O 1
ATOM 6840 N N . VAL B 1 394 ? 10.008 -32.281 -6.133 1 97.06 394 VAL B N 1
ATOM 6841 C CA . VAL B 1 394 ? 10.031 -31.734 -4.781 1 97.06 394 VAL B CA 1
ATOM 6842 C C . VAL B 1 394 ? 9.094 -30.531 -4.699 1 97.06 394 VAL B C 1
ATOM 6844 O O . VAL B 1 394 ? 8.344 -30.375 -3.734 1 97.06 394 VAL B O 1
ATOM 6847 N N . ALA B 1 395 ? 9.156 -29.672 -5.684 1 97.25 395 ALA B N 1
ATOM 6848 C CA . ALA B 1 395 ? 8.281 -28.5 -5.73 1 97.25 395 ALA B CA 1
ATOM 6849 C C . ALA B 1 395 ? 6.816 -28.906 -5.645 1 97.25 395 ALA B C 1
ATOM 6851 O O . ALA B 1 395 ? 6.047 -28.328 -4.883 1 97.25 395 ALA B O 1
ATOM 6852 N N . LEU B 1 396 ? 6.453 -29.891 -6.383 1 97.38 396 LEU B N 1
ATOM 6853 C CA . LEU B 1 396 ? 5.07 -30.359 -6.457 1 97.38 396 LEU B CA 1
ATOM 6854 C C . LEU B 1 396 ? 4.629 -30.969 -5.125 1 97.38 396 LEU B C 1
ATOM 6856 O O . LEU B 1 396 ? 3.488 -30.766 -4.699 1 97.38 396 LEU B O 1
ATOM 6860 N N . VAL B 1 397 ? 5.48 -31.656 -4.488 1 96.56 397 VAL B N 1
ATOM 6861 C CA . VAL B 1 397 ? 5.145 -32.344 -3.236 1 96.56 397 VAL B CA 1
ATOM 6862 C C . VAL B 1 397 ? 4.996 -31.297 -2.117 1 96.56 397 VAL B C 1
ATOM 6864 O O . VAL B 1 397 ? 3.986 -31.281 -1.41 1 96.56 397 VAL B O 1
ATOM 6867 N N . ILE B 1 398 ? 5.914 -30.406 -1.998 1 95.12 398 ILE B N 1
ATOM 6868 C CA . ILE B 1 398 ? 5.949 -29.516 -0.836 1 95.12 398 ILE B CA 1
ATOM 6869 C C . ILE B 1 398 ? 4.848 -28.469 -0.955 1 95.12 398 ILE B C 1
ATOM 6871 O O . ILE B 1 398 ? 4.297 -28.031 0.054 1 95.12 398 ILE B O 1
ATOM 6875 N N . THR B 1 399 ? 4.5 -28.125 -2.168 1 95.06 399 THR B N 1
ATOM 6876 C CA . THR B 1 399 ? 3.52 -27.062 -2.357 1 95.06 399 THR B CA 1
ATOM 6877 C C . THR B 1 399 ? 2.146 -27.5 -1.851 1 95.06 399 THR B C 1
ATOM 6879 O O . THR B 1 399 ? 1.297 -26.656 -1.545 1 95.06 399 THR B O 1
ATOM 6882 N N . ASN B 1 400 ? 1.878 -28.766 -1.768 1 95.81 400 ASN B N 1
ATOM 6883 C CA . ASN B 1 400 ? 0.575 -29.266 -1.338 1 95.81 400 ASN B CA 1
ATOM 6884 C C . ASN B 1 400 ? 0.447 -29.266 0.183 1 95.81 400 ASN B C 1
ATOM 6886 O O . ASN B 1 400 ? -0.617 -29.578 0.722 1 95.81 400 ASN B O 1
ATOM 6890 N N . PHE B 1 401 ? 1.529 -28.719 0.891 1 92 401 PHE B N 1
ATOM 6891 C CA . PHE B 1 401 ? 1.483 -28.672 2.348 1 92 401 PHE B CA 1
ATOM 6892 C C . PHE B 1 401 ? 1.86 -27.297 2.869 1 92 401 PHE B C 1
ATOM 6894 O O . PHE B 1 401 ? 1.81 -27.047 4.074 1 92 401 PHE B O 1
ATOM 6901 N N . ALA B 1 402 ? 2.254 -26.469 1.988 1 92 402 ALA B N 1
ATOM 6902 C CA . ALA B 1 402 ? 2.768 -25.172 2.418 1 92 402 ALA B CA 1
ATOM 6903 C C . ALA B 1 402 ? 2.412 -24.078 1.414 1 92 402 ALA B C 1
ATOM 6905 O O . ALA B 1 402 ? 1.781 -24.359 0.39 1 92 402 ALA B O 1
ATOM 6906 N N . ASN B 1 403 ? 2.717 -22.844 1.832 1 91.31 403 ASN B N 1
ATOM 6907 C CA . ASN B 1 403 ? 2.441 -21.719 0.946 1 91.31 403 ASN B CA 1
ATOM 6908 C C . ASN B 1 403 ? 3.137 -21.875 -0.402 1 91.31 403 ASN B C 1
ATOM 6910 O O . ASN B 1 403 ? 4.352 -22.078 -0.458 1 91.31 403 ASN B O 1
ATOM 6914 N N . ASN B 1 404 ? 2.393 -21.734 -1.467 1 94.12 404 ASN B N 1
ATOM 6915 C CA . ASN B 1 404 ? 2.838 -22.094 -2.811 1 94.12 404 ASN B CA 1
ATOM 6916 C C . ASN B 1 404 ? 4.02 -21.234 -3.256 1 94.12 404 ASN B C 1
ATOM 6918 O O . ASN B 1 404 ? 5.098 -21.75 -3.541 1 94.12 404 ASN B O 1
ATOM 6922 N N . ALA B 1 405 ? 3.877 -19.938 -3.174 1 92 405 ALA B N 1
ATOM 6923 C CA . ALA B 1 405 ? 4.926 -19.031 -3.633 1 92 405 ALA B CA 1
ATOM 6924 C C . ALA B 1 405 ? 6.164 -19.141 -2.748 1 92 405 ALA B C 1
ATOM 6926 O O . ALA B 1 405 ? 7.293 -19.078 -3.242 1 92 405 ALA B O 1
ATOM 6927 N N . ALA B 1 406 ? 6.008 -19.344 -1.479 1 90.62 406 ALA B N 1
ATOM 6928 C CA . ALA B 1 406 ? 7.113 -19.469 -0.53 1 90.62 406 ALA B CA 1
ATOM 6929 C C . ALA B 1 406 ? 7.992 -20.672 -0.85 1 90.62 406 ALA B C 1
ATOM 6931 O O . ALA B 1 406 ? 9.211 -20.625 -0.671 1 90.62 406 ALA B O 1
ATOM 6932 N N . MET B 1 407 ? 7.391 -21.672 -1.292 1 93.44 407 MET B N 1
ATOM 6933 C CA . MET B 1 407 ? 8.141 -22.906 -1.553 1 93.44 407 MET B CA 1
ATOM 6934 C C . MET B 1 407 ? 9.07 -22.734 -2.746 1 93.44 407 MET B C 1
ATOM 6936 O O . MET B 1 407 ? 10.156 -23.312 -2.781 1 93.44 407 MET B O 1
ATOM 6940 N N . ALA B 1 408 ? 8.625 -21.969 -3.688 1 94.06 408 ALA B N 1
ATOM 6941 C CA . ALA B 1 408 ? 9.523 -21.672 -4.801 1 94.06 408 ALA B CA 1
ATOM 6942 C C . ALA B 1 408 ? 10.75 -20.906 -4.324 1 94.06 408 ALA B C 1
ATOM 6944 O O . ALA B 1 408 ? 11.867 -21.125 -4.809 1 94.06 408 ALA B O 1
ATOM 6945 N N . VAL B 1 409 ? 10.562 -20.031 -3.393 1 92 409 VAL B N 1
ATOM 6946 C CA . VAL B 1 409 ? 11.656 -19.219 -2.875 1 92 409 VAL B CA 1
ATOM 6947 C C . VAL B 1 409 ? 12.617 -20.094 -2.074 1 92 409 VAL B C 1
ATOM 6949 O O . VAL B 1 409 ? 13.836 -19.906 -2.133 1 92 409 VAL B O 1
ATOM 6952 N N . VAL B 1 410 ? 12.07 -21.062 -1.374 1 90.38 410 VAL B N 1
ATOM 6953 C CA . VAL B 1 410 ? 12.875 -21.984 -0.59 1 90.38 410 VAL B CA 1
ATOM 6954 C C . VAL B 1 410 ? 13.789 -22.781 -1.516 1 90.38 410 VAL B C 1
ATOM 6956 O O . VAL B 1 410 ? 14.945 -23.047 -1.179 1 90.38 410 VAL B O 1
ATOM 6959 N N . LEU B 1 411 ? 13.352 -23.125 -2.68 1 93.44 411 LEU B N 1
ATOM 6960 C CA . LEU B 1 411 ? 14.094 -23.969 -3.604 1 93.44 411 LEU B CA 1
ATOM 6961 C C . LEU B 1 411 ? 15.078 -23.141 -4.43 1 93.44 411 LEU B C 1
ATOM 6963 O O . LEU B 1 411 ? 15.984 -23.703 -5.055 1 93.44 411 LEU B O 1
ATOM 6967 N N . MET B 1 412 ? 14.945 -21.891 -4.383 1 92.81 412 MET B N 1
ATOM 6968 C CA . MET B 1 412 ? 15.672 -20.984 -5.277 1 92.81 412 MET B CA 1
ATOM 6969 C C . MET B 1 412 ? 17.172 -21.094 -5.059 1 92.81 412 MET B C 1
ATOM 6971 O O . MET B 1 412 ? 17.938 -21.266 -6.012 1 92.81 412 MET B O 1
ATOM 6975 N N . PRO B 1 413 ? 17.625 -21.062 -3.795 1 90.75 413 PRO B N 1
ATOM 6976 C CA . PRO B 1 413 ? 19.078 -21.156 -3.615 1 90.75 413 PRO B CA 1
ATOM 6977 C C . PRO B 1 413 ? 19.625 -22.5 -4.074 1 90.75 413 PRO B C 1
ATOM 6979 O O . PRO B 1 413 ? 20.766 -22.578 -4.539 1 90.75 413 PRO B O 1
ATOM 6982 N N . VAL B 1 414 ? 18.875 -23.516 -3.93 1 92.62 414 VAL B N 1
ATOM 6983 C CA . VAL B 1 414 ? 19.297 -24.828 -4.391 1 92.62 414 VAL B CA 1
ATOM 6984 C C . VAL B 1 414 ? 19.391 -24.844 -5.914 1 92.62 414 VAL B C 1
ATOM 6986 O O . VAL B 1 414 ? 20.406 -25.281 -6.469 1 92.62 414 VAL B O 1
ATOM 6989 N N . ILE B 1 415 ? 18.406 -24.312 -6.57 1 93.75 415 ILE B N 1
ATOM 6990 C CA . ILE B 1 415 ? 18.344 -24.281 -8.023 1 93.75 415 ILE B CA 1
ATOM 6991 C C . ILE B 1 415 ? 19.484 -23.438 -8.57 1 93.75 415 ILE B C 1
ATOM 6993 O O . ILE B 1 415 ? 20.188 -23.844 -9.508 1 93.75 415 ILE B O 1
ATOM 6997 N N . LEU B 1 416 ? 19.719 -22.297 -7.988 1 92.25 416 LEU B N 1
ATOM 6998 C CA . LEU B 1 416 ? 20.766 -21.391 -8.469 1 92.25 416 LEU B CA 1
ATOM 6999 C C . LEU B 1 416 ? 22.156 -21.984 -8.203 1 92.25 416 LEU B C 1
ATOM 7001 O O . LEU B 1 416 ? 23.031 -21.922 -9.07 1 92.25 416 LEU B O 1
ATOM 7005 N N . GLY B 1 417 ? 22.375 -22.562 -7.027 1 90.06 417 GLY B N 1
ATOM 7006 C CA . GLY B 1 417 ? 23.656 -23.156 -6.691 1 90.06 417 GLY B CA 1
ATOM 7007 C C . GLY B 1 417 ? 24.047 -24.312 -7.605 1 90.06 417 GLY B C 1
ATOM 7008 O O . GLY B 1 417 ? 25.156 -24.344 -8.125 1 90.06 417 GLY B O 1
ATOM 7009 N N . PHE B 1 418 ? 23.156 -25.156 -7.848 1 92.69 418 PHE B N 1
ATOM 7010 C CA . PHE B 1 418 ? 23.469 -26.344 -8.633 1 92.69 418 PHE B CA 1
ATOM 7011 C C . PHE B 1 418 ? 23.453 -26.031 -10.125 1 92.69 418 PHE B C 1
ATOM 7013 O O . PHE B 1 418 ? 24.141 -26.672 -10.906 1 92.69 418 PHE B O 1
ATOM 7020 N N . SER B 1 419 ? 22.578 -25.109 -10.547 1 92.94 419 SER B N 1
ATOM 7021 C CA . SER B 1 419 ? 22.656 -24.672 -11.938 1 92.94 419 SER B CA 1
ATOM 7022 C C . SER B 1 419 ? 24.031 -24.109 -12.273 1 92.94 419 SER B C 1
ATOM 7024 O O . SER B 1 419 ? 24.562 -24.359 -13.352 1 92.94 419 SER B O 1
ATOM 7026 N N . GLU B 1 420 ? 24.531 -23.297 -11.359 1 89.88 420 GLU B N 1
ATOM 7027 C CA . GLU B 1 420 ? 25.859 -22.734 -11.547 1 89.88 420 GLU B CA 1
ATOM 7028 C C . GLU B 1 420 ? 26.922 -23.844 -11.586 1 89.88 420 GLU B C 1
ATOM 7030 O O . GLU B 1 420 ? 27.812 -23.828 -12.438 1 89.88 420 GLU B O 1
ATOM 7035 N N . LYS B 1 421 ? 26.844 -24.734 -10.734 1 88.31 421 LYS B N 1
ATOM 7036 C CA . LYS B 1 421 ? 27.797 -25.828 -10.641 1 88.31 421 LYS B CA 1
ATOM 7037 C C . LYS B 1 421 ? 27.766 -26.703 -11.898 1 88.31 421 LYS B C 1
ATOM 7039 O O . LYS B 1 421 ? 28.812 -27.156 -12.367 1 88.31 421 LYS B O 1
ATOM 7044 N N . LEU B 1 422 ? 26.594 -26.891 -12.43 1 90.44 422 LEU B N 1
ATOM 7045 C CA . LEU B 1 422 ? 26.422 -27.781 -13.57 1 90.44 422 LEU B CA 1
ATOM 7046 C C . LEU B 1 422 ? 26.5 -27.016 -14.883 1 90.44 422 LEU B C 1
ATOM 7048 O O . LEU B 1 422 ? 26.438 -27.594 -15.961 1 90.44 422 LEU B O 1
ATOM 7052 N N . GLY B 1 423 ? 26.609 -25.672 -14.797 1 91.38 423 GLY B N 1
ATOM 7053 C CA . GLY B 1 423 ? 26.672 -24.828 -15.984 1 91.38 423 GLY B CA 1
ATOM 7054 C C . GLY B 1 423 ? 25.359 -24.75 -16.734 1 91.38 423 GLY B C 1
ATOM 7055 O O . GLY B 1 423 ? 25.344 -24.75 -17.969 1 91.38 423 GLY B O 1
ATOM 7056 N N . LEU B 1 424 ? 24.312 -24.844 -16.047 1 93 424 LEU B N 1
ATOM 7057 C CA . LEU B 1 424 ? 22.984 -24.828 -16.656 1 93 424 LEU B CA 1
ATOM 7058 C C . LEU B 1 424 ? 22.359 -23.438 -16.578 1 93 424 LEU B C 1
ATOM 7060 O O . LEU B 1 424 ? 22.625 -22.688 -15.633 1 93 424 LEU B O 1
ATOM 7064 N N . ASN B 1 425 ? 21.594 -23.156 -17.625 1 94.38 425 ASN B N 1
ATOM 7065 C CA . ASN B 1 425 ? 20.703 -22 -17.531 1 94.38 425 ASN B CA 1
ATOM 7066 C C . ASN B 1 425 ? 19.562 -22.25 -16.547 1 94.38 425 ASN B C 1
ATOM 7068 O O . ASN B 1 425 ? 18.797 -23.203 -16.703 1 94.38 425 ASN B O 1
ATOM 7072 N N . SER B 1 426 ? 19.406 -21.375 -15.562 1 95.12 426 SER B N 1
ATOM 7073 C CA . SER B 1 426 ? 18.453 -21.594 -14.484 1 95.12 426 SER B CA 1
ATOM 7074 C C . SER B 1 426 ? 17.047 -21.172 -14.891 1 95.12 426 SER B C 1
ATOM 7076 O O . SER B 1 426 ? 16.062 -21.531 -14.227 1 95.12 426 SER B O 1
ATOM 7078 N N . GLU B 1 427 ? 16.828 -20.406 -15.961 1 95.88 427 GLU B N 1
ATOM 7079 C CA . GLU B 1 427 ? 15.547 -19.812 -16.328 1 95.88 427 GLU B CA 1
ATOM 7080 C C . GLU B 1 427 ? 14.508 -20.906 -16.594 1 95.88 427 GLU B C 1
ATOM 7082 O O . GLU B 1 427 ? 13.422 -20.891 -16.016 1 95.88 427 GLU B O 1
ATOM 7087 N N . PRO B 1 428 ? 14.875 -21.875 -17.469 1 95.94 428 PRO B N 1
ATOM 7088 C CA . PRO B 1 428 ? 13.875 -22.906 -17.734 1 95.94 428 PRO B CA 1
ATOM 7089 C C . PRO B 1 428 ? 13.469 -23.688 -16.484 1 95.94 428 PRO B C 1
ATOM 7091 O O . PRO B 1 428 ? 12.305 -24.062 -16.344 1 95.94 428 PRO B O 1
ATOM 7094 N N . LEU B 1 429 ? 14.422 -23.969 -15.625 1 95.56 429 LEU B N 1
ATOM 7095 C CA . LEU B 1 429 ? 14.148 -24.656 -14.375 1 95.56 429 LEU B CA 1
ATOM 7096 C C . LEU B 1 429 ? 13.195 -23.859 -13.492 1 95.56 429 LEU B C 1
ATOM 7098 O O . LEU B 1 429 ? 12.266 -24.406 -12.906 1 95.56 429 LEU B O 1
ATOM 7102 N N . MET B 1 430 ? 13.406 -22.594 -13.453 1 94.31 430 MET B N 1
ATOM 7103 C CA . MET B 1 430 ? 12.594 -21.719 -12.594 1 94.31 430 MET B CA 1
ATOM 7104 C C . MET B 1 430 ? 11.188 -21.562 -13.156 1 94.31 430 MET B C 1
ATOM 7106 O O . MET B 1 430 ? 10.219 -21.453 -12.398 1 94.31 430 MET B O 1
ATOM 7110 N N . VAL B 1 431 ? 11.062 -21.578 -14.43 1 94.12 431 VAL B N 1
ATOM 7111 C CA . VAL B 1 431 ? 9.742 -21.516 -15.055 1 94.12 431 VAL B CA 1
ATOM 7112 C C . VAL B 1 431 ? 8.93 -22.75 -14.664 1 94.12 431 VAL B C 1
ATOM 7114 O O . VAL B 1 431 ? 7.77 -22.625 -14.258 1 94.12 431 VAL B O 1
ATOM 7117 N N . GLY B 1 432 ? 9.578 -23.859 -14.734 1 95.38 432 GLY B N 1
ATOM 7118 C CA . GLY B 1 432 ? 8.906 -25.094 -14.359 1 95.38 432 GLY B CA 1
ATOM 7119 C C . GLY B 1 432 ? 8.531 -25.125 -12.891 1 95.38 432 GLY B C 1
ATOM 7120 O O . GLY B 1 432 ? 7.371 -25.391 -12.547 1 95.38 432 GLY B O 1
ATOM 7121 N N . VAL B 1 433 ? 9.508 -24.828 -12.031 1 96.06 433 VAL B N 1
ATOM 7122 C CA . VAL B 1 433 ? 9.266 -24.812 -10.594 1 96.06 433 VAL B CA 1
ATOM 7123 C C . VAL B 1 433 ? 8.195 -23.781 -10.258 1 96.06 433 VAL B C 1
ATOM 7125 O O . VAL B 1 433 ? 7.293 -24.047 -9.461 1 96.06 433 VAL B O 1
ATOM 7128 N N . GLY B 1 434 ? 8.297 -22.609 -10.883 1 94.19 434 GLY B N 1
ATOM 7129 C CA . GLY B 1 434 ? 7.352 -21.531 -10.648 1 94.19 434 GLY B CA 1
ATOM 7130 C C . GLY B 1 434 ? 5.914 -21.922 -10.953 1 94.19 434 GLY B C 1
ATOM 7131 O O . GLY B 1 434 ? 4.988 -21.469 -10.289 1 94.19 434 GLY B O 1
ATOM 7132 N N . MET B 1 435 ? 5.707 -22.75 -11.836 1 94.56 435 MET B N 1
ATOM 7133 C CA . MET B 1 435 ? 4.359 -23.172 -12.211 1 94.56 435 MET B CA 1
ATOM 7134 C C . MET B 1 435 ? 3.895 -24.344 -11.352 1 94.56 435 MET B C 1
ATOM 7136 O O . MET B 1 435 ? 2.744 -24.375 -10.914 1 94.56 435 MET B O 1
ATOM 7140 N N . LEU B 1 436 ? 4.781 -25.234 -11.117 1 96.94 436 LEU B N 1
ATOM 7141 C CA . LEU B 1 436 ? 4.422 -26.469 -10.43 1 96.94 436 LEU B CA 1
ATOM 7142 C C . LEU B 1 436 ? 4.09 -26.203 -8.969 1 96.94 436 LEU B C 1
ATOM 7144 O O . LEU B 1 436 ? 3.287 -26.922 -8.367 1 96.94 436 LEU B O 1
ATOM 7148 N N . VAL B 1 437 ? 4.633 -25.125 -8.422 1 96.75 437 VAL B N 1
ATOM 7149 C CA . VAL B 1 437 ? 4.34 -24.828 -7.027 1 96.75 437 VAL B CA 1
ATOM 7150 C C . VAL B 1 437 ? 2.906 -24.312 -6.898 1 96.75 437 VAL B C 1
ATOM 7152 O O . VAL B 1 437 ? 2.357 -24.266 -5.793 1 96.75 437 VAL B O 1
ATOM 7155 N N . PHE B 1 438 ? 2.252 -24.062 -7.996 1 96.38 438 PHE B N 1
ATOM 7156 C CA . PHE B 1 438 ? 0.877 -23.578 -7.934 1 96.38 438 PHE B CA 1
ATOM 7157 C C . PHE B 1 438 ? -0.102 -24.688 -8.273 1 96.38 438 PHE B C 1
ATOM 7159 O O . PHE B 1 438 ? -1.317 -24.484 -8.258 1 96.38 438 PHE B O 1
ATOM 7166 N N . VAL B 1 439 ? 0.445 -25.844 -8.609 1 96.88 439 VAL B N 1
ATOM 7167 C CA . VAL B 1 439 ? -0.402 -27.031 -8.742 1 96.88 439 VAL B CA 1
ATOM 7168 C C . VAL B 1 439 ? -0.681 -27.625 -7.367 1 96.88 439 VAL B C 1
ATOM 7170 O O . VAL B 1 439 ? -0.244 -28.734 -7.066 1 96.88 439 VAL B O 1
ATOM 7173 N N . ALA B 1 440 ? -1.404 -26.875 -6.582 1 96.38 440 ALA B N 1
ATOM 7174 C CA . ALA B 1 440 ? -1.695 -27.188 -5.188 1 96.38 440 ALA B CA 1
ATOM 7175 C C . ALA B 1 440 ? -3.184 -27.453 -4.98 1 96.38 440 ALA B C 1
ATOM 7177 O O . ALA B 1 440 ? -3.973 -26.516 -4.812 1 96.38 440 ALA B O 1
ATOM 7178 N N . MET B 1 441 ? -3.6 -28.703 -4.918 1 94.88 441 MET B N 1
ATOM 7179 C CA . MET B 1 441 ? -5.027 -29 -4.875 1 94.88 441 MET B CA 1
ATOM 7180 C C . MET B 1 441 ? -5.301 -30.188 -3.957 1 94.88 441 MET B C 1
ATOM 7182 O O . MET B 1 441 ? -6.457 -30.469 -3.637 1 94.88 441 MET B O 1
ATOM 7186 N N . LEU B 1 442 ? -4.293 -30.891 -3.434 1 95.19 442 LEU B N 1
ATOM 7187 C CA . LEU B 1 442 ? -4.48 -32.188 -2.824 1 95.19 442 LEU B CA 1
ATOM 7188 C C . LEU B 1 442 ? -4.973 -32.062 -1.387 1 95.19 442 LEU B C 1
ATOM 7190 O O . LEU B 1 442 ? -5.801 -32.875 -0.934 1 95.19 442 LEU B O 1
ATOM 7194 N N . THR B 1 443 ? -4.488 -31.109 -0.688 1 93.75 443 THR B N 1
ATOM 7195 C CA . THR B 1 443 ? -4.879 -30.938 0.708 1 93.75 443 THR B CA 1
ATOM 7196 C C . THR B 1 443 ? -5.633 -29.625 0.908 1 93.75 443 THR B C 1
ATOM 7198 O O . THR B 1 443 ? -5.469 -28.688 0.126 1 93.75 443 THR B O 1
ATOM 7201 N N . PRO B 1 444 ? -6.473 -29.562 1.932 1 90.75 444 PRO B N 1
ATOM 7202 C CA . PRO B 1 444 ? -7.211 -28.312 2.193 1 90.75 444 PRO B CA 1
ATOM 7203 C C . PRO B 1 444 ? -6.293 -27.125 2.482 1 90.75 444 PRO B C 1
ATOM 7205 O O . PRO B 1 444 ? -6.668 -25.984 2.242 1 90.75 444 PRO B O 1
ATOM 7208 N N . ALA B 1 445 ? -5.105 -27.406 2.906 1 88.31 445 ALA B N 1
ATOM 7209 C CA . ALA B 1 445 ? -4.156 -26.359 3.291 1 88.31 445 ALA B CA 1
ATOM 7210 C C . ALA B 1 445 ? -3.314 -25.922 2.1 1 88.31 445 ALA B C 1
ATOM 7212 O O . ALA B 1 445 ? -2.549 -24.969 2.195 1 88.31 445 ALA B O 1
ATOM 7213 N N . ALA B 1 446 ? -3.506 -26.562 0.999 1 92.38 446 ALA B N 1
ATOM 7214 C CA . ALA B 1 446 ? -2.621 -26.328 -0.14 1 92.38 446 ALA B CA 1
ATOM 7215 C C . ALA B 1 446 ? -2.818 -24.922 -0.71 1 92.38 446 ALA B C 1
ATOM 7217 O O . ALA B 1 446 ? -1.858 -24.281 -1.138 1 92.38 446 ALA B O 1
ATOM 7218 N N . SER B 1 447 ? -4.055 -24.5 -0.734 1 91.5 447 SER B N 1
ATOM 7219 C CA . SER B 1 447 ? -4.414 -23.188 -1.255 1 91.5 447 SER B CA 1
ATOM 7220 C C . SER B 1 447 ? -5.812 -22.781 -0.807 1 91.5 447 SER B C 1
ATOM 7222 O O . SER B 1 447 ? -6.594 -23.625 -0.351 1 91.5 447 SER B O 1
ATOM 7224 N N . PRO B 1 448 ? -6.105 -21.531 -0.913 1 88.5 448 PRO B N 1
ATOM 7225 C CA . PRO B 1 448 ? -7.457 -21.094 -0.539 1 88.5 448 PRO B CA 1
ATOM 7226 C C . PRO B 1 448 ? -8.547 -21.781 -1.36 1 88.5 448 PRO B C 1
ATOM 7228 O O . PRO B 1 448 ? -9.586 -22.156 -0.82 1 88.5 448 PRO B O 1
ATOM 7231 N N . HIS B 1 449 ? -8.344 -21.906 -2.586 1 92.69 449 HIS B N 1
ATOM 7232 C CA . HIS B 1 449 ? -9.352 -22.547 -3.41 1 92.69 449 HIS B CA 1
ATOM 7233 C C . HIS B 1 449 ? -9.406 -24.047 -3.143 1 92.69 449 HIS B C 1
ATOM 7235 O O . HIS B 1 449 ? -10.461 -24.672 -3.264 1 92.69 449 HIS B O 1
ATOM 7241 N N . ALA B 1 450 ? -8.281 -24.656 -2.736 1 94.56 450 ALA B N 1
ATOM 7242 C CA . ALA B 1 450 ? -8.32 -26.047 -2.305 1 94.56 450 ALA B CA 1
ATOM 7243 C C . ALA B 1 450 ? -9.141 -26.203 -1.03 1 94.56 450 ALA B C 1
ATOM 7245 O O . ALA B 1 450 ? -9.922 -27.156 -0.899 1 94.56 450 ALA B O 1
ATOM 7246 N N . GLY B 1 451 ? -8.953 -25.312 -0.117 1 92 451 GLY B N 1
ATOM 7247 C CA . GLY B 1 451 ? -9.781 -25.312 1.081 1 92 451 GLY B CA 1
ATOM 7248 C C . GLY B 1 451 ? -11.266 -25.203 0.786 1 92 451 GLY B C 1
ATOM 7249 O O . GLY B 1 451 ? -12.078 -25.891 1.391 1 92 451 GLY B O 1
ATOM 7250 N N . MET B 1 452 ? -11.477 -24.344 -0.131 1 91 452 MET B N 1
ATOM 7251 C CA . MET B 1 452 ? -12.867 -24.141 -0.541 1 91 452 MET B CA 1
ATOM 7252 C C . MET B 1 452 ? -13.453 -25.406 -1.149 1 91 452 MET B C 1
ATOM 7254 O O . MET B 1 452 ? -14.586 -25.781 -0.849 1 91 452 MET B O 1
ATOM 7258 N N . MET B 1 453 ? -12.703 -26.047 -1.936 1 90.94 453 MET B N 1
ATOM 7259 C CA . MET B 1 453 ? -13.18 -27.25 -2.615 1 90.94 453 MET B CA 1
ATOM 7260 C C . MET B 1 453 ? -13.359 -28.391 -1.631 1 90.94 453 MET B C 1
ATOM 7262 O O . MET B 1 453 ? -14.359 -29.109 -1.681 1 90.94 453 MET B O 1
ATOM 7266 N N . HIS B 1 454 ? -12.469 -28.562 -0.731 1 91.81 454 HIS B N 1
ATOM 7267 C CA . HIS B 1 454 ? -12.547 -29.609 0.272 1 91.81 454 HIS B CA 1
ATOM 7268 C C . HIS B 1 454 ? -13.68 -29.359 1.258 1 91.81 454 HIS B C 1
ATOM 7270 O O . HIS B 1 454 ? -14.242 -30.297 1.828 1 91.81 454 HIS B O 1
ATOM 7276 N N . GLY B 1 455 ? -14.031 -28.125 1.392 1 90.12 455 GLY B N 1
ATOM 7277 C CA . GLY B 1 455 ? -15.086 -27.75 2.311 1 90.12 455 GLY B CA 1
ATOM 7278 C C . GLY B 1 455 ? -16.469 -27.891 1.716 1 90.12 455 GLY B C 1
ATOM 7279 O O . GLY B 1 455 ? -17.469 -27.984 2.447 1 90.12 455 GLY B O 1
ATOM 7280 N N . ASN B 1 456 ? -16.484 -27.844 0.464 1 90.69 456 ASN B N 1
ATOM 7281 C CA . ASN B 1 456 ? -17.766 -27.953 -0.208 1 90.69 456 ASN B CA 1
ATOM 7282 C C . ASN B 1 456 ? -18.062 -29.406 -0.597 1 90.69 456 ASN B C 1
ATOM 7284 O O . ASN B 1 456 ? -18.031 -29.75 -1.778 1 90.69 456 ASN B O 1
ATOM 7288 N N . LYS B 1 457 ? -18.609 -30.141 0.28 1 88.75 457 LYS B N 1
ATOM 7289 C CA . LYS B 1 457 ? -18.812 -31.578 0.114 1 88.75 457 LYS B CA 1
ATOM 7290 C C . LYS B 1 457 ? -19.984 -31.859 -0.835 1 88.75 457 LYS B C 1
ATOM 7292 O O . LYS B 1 457 ? -20.125 -32.969 -1.344 1 88.75 457 LYS B O 1
ATOM 7297 N N . ASP B 1 458 ? -20.75 -30.797 -1.053 1 85.31 458 ASP B N 1
ATOM 7298 C CA . ASP B 1 458 ? -21.875 -30.969 -1.966 1 85.31 458 ASP B CA 1
ATOM 7299 C C . ASP B 1 458 ? -21.406 -31 -3.418 1 85.31 458 ASP B C 1
ATOM 7301 O O . ASP B 1 458 ? -22.078 -31.578 -4.277 1 85.31 458 ASP B O 1
ATOM 7305 N N . LEU B 1 459 ? -20.297 -30.484 -3.662 1 88.44 459 LEU B N 1
ATOM 7306 C CA . LEU B 1 459 ? -19.766 -30.453 -5.023 1 88.44 459 LEU B CA 1
ATOM 7307 C C . LEU B 1 459 ? -18.828 -31.625 -5.273 1 88.44 459 LEU B C 1
ATOM 7309 O O . LEU B 1 459 ? -18.938 -32.312 -6.285 1 88.44 459 LEU B O 1
ATOM 7313 N N . LEU B 1 460 ? -17.844 -31.75 -4.32 1 90.56 460 LEU B N 1
ATOM 7314 C CA . LEU B 1 460 ? -16.828 -32.781 -4.457 1 90.56 460 LEU B CA 1
ATOM 7315 C C . LEU B 1 460 ? -16.5 -33.406 -3.105 1 90.56 460 LEU B C 1
ATOM 7317 O O . LEU B 1 460 ? -16.188 -32.688 -2.148 1 90.56 460 LEU B O 1
ATOM 7321 N N . ALA B 1 461 ? -16.609 -34.688 -3.074 1 91.69 461 ALA B N 1
ATOM 7322 C CA . ALA B 1 461 ? -16.141 -35.406 -1.877 1 91.69 461 ALA B CA 1
ATOM 7323 C C . ALA B 1 461 ? -14.617 -35.438 -1.814 1 91.69 461 ALA B C 1
ATOM 7325 O O . ALA B 1 461 ? -13.945 -35.375 -2.848 1 91.69 461 ALA B O 1
ATOM 7326 N N . ALA B 1 462 ? -14.102 -35.5 -0.591 1 91 462 ALA B N 1
ATOM 7327 C CA . ALA B 1 462 ? -12.656 -35.531 -0.397 1 91 462 ALA B CA 1
ATOM 7328 C C . ALA B 1 462 ? -12.023 -36.688 -1.149 1 91 462 ALA B C 1
ATOM 7330 O O . ALA B 1 462 ? -10.93 -36.562 -1.71 1 91 462 ALA B O 1
ATOM 7331 N N . ARG B 1 463 ? -12.664 -37.75 -1.158 1 92.38 463 ARG B N 1
ATOM 7332 C CA . ARG B 1 463 ? -12.156 -38.938 -1.836 1 92.38 463 ARG B CA 1
ATOM 7333 C C . ARG B 1 463 ? -11.984 -38.688 -3.33 1 92.38 463 ARG B C 1
ATOM 7335 O O . ARG B 1 463 ? -11.039 -39.188 -3.947 1 92.38 463 ARG B O 1
ATOM 7342 N N . ASP B 1 464 ? -12.883 -37.969 -3.906 1 93.81 464 ASP B N 1
ATOM 7343 C CA . ASP B 1 464 ? -12.82 -37.656 -5.328 1 93.81 464 ASP B CA 1
ATOM 7344 C C . ASP B 1 464 ? -11.68 -36.688 -5.625 1 93.81 464 ASP B C 1
ATOM 7346 O O . ASP B 1 464 ? -11.039 -36.75 -6.672 1 93.81 464 ASP B O 1
ATOM 7350 N N . ILE B 1 465 ? -11.445 -35.75 -4.73 1 94.62 465 ILE B N 1
ATOM 7351 C CA . ILE B 1 465 ? -10.352 -34.812 -4.902 1 94.62 465 ILE B CA 1
ATOM 7352 C C . ILE B 1 465 ? -9.023 -35.562 -4.961 1 94.62 465 ILE B C 1
ATOM 7354 O O . ILE B 1 465 ? -8.18 -35.281 -5.809 1 94.62 465 ILE B O 1
ATOM 7358 N N . TYR B 1 466 ? -8.891 -36.531 -4.113 1 94.94 466 TYR B N 1
ATOM 7359 C CA . TYR B 1 466 ? -7.66 -37.312 -4.105 1 94.94 466 TYR B CA 1
ATOM 7360 C C . TYR B 1 466 ? -7.574 -38.219 -5.332 1 94.94 466 TYR B C 1
ATOM 7362 O O . TYR B 1 466 ? -6.52 -38.344 -5.961 1 94.94 466 TYR B O 1
ATOM 7370 N N . ALA B 1 467 ? -8.664 -38.812 -5.648 1 95 467 ALA B N 1
ATOM 7371 C CA . ALA B 1 467 ? -8.703 -39.781 -6.738 1 95 467 ALA B CA 1
ATOM 7372 C C . ALA B 1 467 ? -8.359 -39.125 -8.07 1 95 467 ALA B C 1
ATO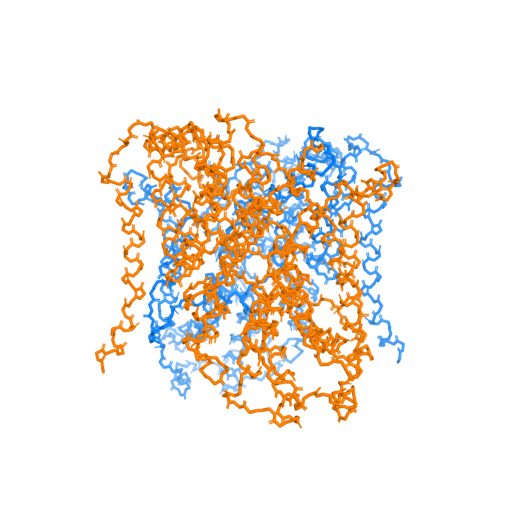M 7374 O O . ALA B 1 467 ? -7.707 -39.75 -8.922 1 95 467 ALA B O 1
ATOM 7375 N N . TYR B 1 468 ? -8.805 -37.938 -8.266 1 95.94 468 TYR B N 1
ATOM 7376 C CA . TYR B 1 468 ? -8.547 -37.219 -9.523 1 95.94 468 TYR B CA 1
ATOM 7377 C C . TYR B 1 468 ? -7.344 -36.312 -9.398 1 95.94 468 TYR B C 1
ATOM 7379 O O . TYR B 1 468 ? -6.648 -36.031 -10.383 1 95.94 468 TYR B O 1
ATOM 7387 N N . GLY B 1 469 ? -7.102 -35.781 -8.234 1 96.25 469 GLY B N 1
ATOM 7388 C CA . GLY B 1 469 ? -6.027 -34.812 -7.996 1 96.25 469 GLY B CA 1
ATOM 7389 C C . GLY B 1 469 ? -4.648 -35.438 -8.102 1 96.25 469 GLY B C 1
ATOM 7390 O O . GLY B 1 469 ? -3.748 -34.875 -8.727 1 96.25 469 GLY B O 1
ATOM 7391 N N . PHE B 1 470 ? -4.457 -36.594 -7.508 1 96.81 470 PHE B N 1
ATOM 7392 C CA . PHE B 1 470 ? -3.152 -37.25 -7.52 1 96.81 470 PHE B CA 1
ATOM 7393 C C . PHE B 1 470 ? -2.707 -37.562 -8.945 1 96.81 470 PHE B C 1
ATOM 7395 O O . PHE B 1 470 ? -1.602 -37.188 -9.352 1 96.81 470 PHE B O 1
ATOM 7402 N N . PRO B 1 471 ? -3.543 -38.156 -9.719 1 97.31 471 PRO B N 1
ATOM 7403 C CA . PRO B 1 471 ? -3.141 -38.406 -11.109 1 97.31 471 PRO B CA 1
ATOM 7404 C C . PRO B 1 471 ? -2.838 -37.125 -11.875 1 97.31 471 PRO B C 1
ATOM 7406 O O . PRO B 1 471 ? -1.909 -37.094 -12.688 1 97.31 471 PRO B O 1
ATOM 7409 N N . MET B 1 472 ? -3.584 -36.125 -11.664 1 97.19 472 MET B N 1
ATOM 7410 C CA . MET B 1 472 ? -3.373 -34.875 -12.406 1 97.19 472 MET B CA 1
ATOM 7411 C C . MET B 1 472 ? -2.098 -34.188 -11.953 1 97.19 472 MET B C 1
ATOM 7413 O O . MET B 1 472 ? -1.437 -33.5 -12.742 1 97.19 472 MET B O 1
ATOM 7417 N N . CYS B 1 473 ? -1.752 -34.281 -10.648 1 97.69 473 CYS B N 1
ATOM 7418 C CA . CYS B 1 473 ? -0.462 -33.781 -10.188 1 97.69 473 CYS B CA 1
ATOM 7419 C C . CYS B 1 473 ? 0.685 -34.5 -10.883 1 97.69 473 CYS B C 1
ATOM 7421 O O . CYS B 1 473 ? 1.658 -33.875 -11.297 1 97.69 473 CYS B O 1
ATOM 7423 N N . LEU B 1 474 ? 0.498 -35.781 -11.016 1 97.94 474 LEU B N 1
ATOM 7424 C CA . LEU B 1 474 ? 1.51 -36.562 -11.719 1 97.94 474 LEU B CA 1
ATOM 7425 C C . LEU B 1 474 ? 1.584 -36.156 -13.188 1 97.94 474 LEU B C 1
ATOM 7427 O O . LEU B 1 474 ? 2.674 -36.031 -13.758 1 97.94 474 LEU B O 1
ATOM 7431 N N . VAL B 1 475 ? 0.455 -35.969 -13.758 1 98.44 475 VAL B N 1
ATOM 7432 C CA . VAL B 1 475 ? 0.4 -35.5 -15.148 1 98.44 475 VAL B CA 1
ATOM 7433 C C . VAL B 1 475 ? 1.115 -34.156 -15.281 1 98.44 475 VAL B C 1
ATOM 7435 O O . VAL B 1 475 ? 1.875 -33.969 -16.234 1 98.44 475 VAL B O 1
ATOM 7438 N N . ALA B 1 476 ? 0.826 -33.281 -14.383 1 98.38 476 ALA B N 1
ATOM 7439 C CA . ALA B 1 476 ? 1.487 -31.969 -14.422 1 98.38 476 ALA B CA 1
ATOM 7440 C C . ALA B 1 476 ? 3.004 -32.125 -14.344 1 98.38 476 ALA B C 1
ATOM 7442 O O . ALA B 1 476 ? 3.74 -31.469 -15.078 1 98.38 476 ALA B O 1
ATOM 7443 N N . LEU B 1 477 ? 3.48 -33 -13.43 1 98.44 477 LEU B N 1
ATOM 7444 C CA . LEU B 1 477 ? 4.91 -33.25 -13.281 1 98.44 477 LEU B CA 1
ATOM 7445 C C . LEU B 1 477 ? 5.508 -33.75 -14.594 1 98.44 477 LEU B C 1
ATOM 7447 O O . LEU B 1 477 ? 6.547 -33.25 -15.039 1 98.44 477 LEU B O 1
ATOM 7451 N N . LEU B 1 478 ? 4.82 -34.688 -15.211 1 98.62 478 LEU B N 1
ATOM 7452 C CA . LEU B 1 478 ? 5.328 -35.281 -16.438 1 98.62 478 LEU B CA 1
ATOM 7453 C C . LEU B 1 478 ? 5.258 -34.312 -17.609 1 98.62 478 LEU B C 1
ATOM 7455 O O . LEU B 1 478 ? 6.195 -34.219 -18.406 1 98.62 478 LEU B O 1
ATOM 7459 N N . VAL B 1 479 ? 4.172 -33.625 -17.734 1 98.56 479 VAL B N 1
ATOM 7460 C CA . VAL B 1 479 ? 3.982 -32.688 -18.828 1 98.56 479 VAL B CA 1
ATOM 7461 C C . VAL B 1 479 ? 5.043 -31.594 -18.75 1 98.56 479 VAL B C 1
ATOM 7463 O O . VAL B 1 479 ? 5.664 -31.25 -19.766 1 98.56 479 VAL B O 1
ATOM 7466 N N . TYR B 1 480 ? 5.285 -31.047 -17.594 1 98.12 480 TYR B N 1
ATOM 7467 C CA . TYR B 1 480 ? 6.273 -29.969 -17.453 1 98.12 480 TYR B CA 1
ATOM 7468 C C . TYR B 1 480 ? 7.688 -30.516 -17.609 1 98.12 480 TYR B C 1
ATOM 7470 O O . TYR B 1 480 ? 8.57 -29.828 -18.125 1 98.12 480 TYR B O 1
ATOM 7478 N N . SER B 1 481 ? 7.953 -31.797 -17.172 1 98.06 481 SER B N 1
ATOM 7479 C CA . SER B 1 481 ? 9.289 -32.375 -17.25 1 98.06 481 SER B CA 1
ATOM 7480 C C . SER B 1 481 ? 9.656 -32.719 -18.688 1 98.06 481 SER B C 1
ATOM 7482 O O . SER B 1 481 ? 10.773 -32.469 -19.141 1 98.06 481 SER B O 1
ATOM 7484 N N . PHE B 1 482 ? 8.68 -33.281 -19.453 1 98.25 482 PHE B N 1
ATOM 7485 C CA . PHE B 1 482 ? 9.023 -33.875 -20.75 1 98.25 482 PHE B CA 1
ATOM 7486 C C . PHE B 1 482 ? 8.68 -32.906 -21.891 1 98.25 482 PHE B C 1
ATOM 7488 O O . PHE B 1 482 ? 9.25 -33 -22.984 1 98.25 482 PHE B O 1
ATOM 7495 N N . ILE B 1 483 ? 7.82 -31.984 -21.656 1 98.19 483 ILE B N 1
ATOM 7496 C CA . ILE B 1 483 ? 7.422 -31.078 -22.734 1 98.19 483 ILE B CA 1
ATOM 7497 C C . ILE B 1 483 ? 7.695 -29.641 -22.312 1 98.19 483 ILE B C 1
ATOM 7499 O O . ILE B 1 483 ? 8.289 -28.875 -23.078 1 98.19 483 ILE B O 1
ATOM 7503 N N . GLY B 1 484 ? 7.285 -29.297 -21.141 1 97.56 484 GLY B N 1
ATOM 7504 C CA . GLY B 1 484 ? 7.43 -27.938 -20.656 1 97.56 484 GLY B CA 1
ATOM 7505 C C . GLY B 1 484 ? 8.875 -27.484 -20.562 1 97.56 484 GLY B C 1
ATOM 7506 O O . GLY B 1 484 ? 9.219 -26.406 -21.031 1 97.56 484 GLY B O 1
ATOM 7507 N N . TYR B 1 485 ? 9.703 -28.297 -19.938 1 97.19 485 TYR B N 1
ATOM 7508 C CA . TYR B 1 485 ? 11.102 -27.938 -19.75 1 97.19 485 TYR B CA 1
ATOM 7509 C C . TYR B 1 485 ? 11.82 -27.797 -21.078 1 97.19 485 TYR B C 1
ATOM 7511 O O . TYR B 1 485 ? 12.5 -26.797 -21.328 1 97.19 485 TYR B O 1
ATOM 7519 N N . PRO B 1 486 ? 11.711 -28.75 -22.031 1 96.56 486 PRO B N 1
ATOM 7520 C CA . PRO B 1 486 ? 12.32 -28.562 -23.344 1 96.56 486 PRO B CA 1
ATOM 7521 C C . PRO B 1 486 ? 11.797 -27.328 -24.078 1 96.56 486 PRO B C 1
ATOM 7523 O O . PRO B 1 486 ? 12.562 -26.625 -24.734 1 96.56 486 PRO B O 1
ATOM 7526 N N . LEU B 1 487 ? 10.523 -27.078 -23.953 1 96.94 487 LEU B N 1
ATOM 7527 C CA . LEU B 1 487 ? 9.961 -25.891 -24.578 1 96.94 487 LEU B CA 1
ATOM 7528 C C . LEU B 1 487 ? 10.547 -24.625 -23.969 1 96.94 487 LEU B C 1
ATOM 7530 O O . LEU B 1 487 ? 10.867 -23.672 -24.688 1 96.94 487 LEU B O 1
ATOM 7534 N N . ALA B 1 488 ? 10.664 -24.609 -22.656 1 96.25 488 ALA B N 1
ATOM 7535 C CA . ALA B 1 488 ? 11.258 -23.469 -21.969 1 96.25 488 ALA B CA 1
ATOM 7536 C C . ALA B 1 488 ? 12.711 -23.281 -22.391 1 96.25 488 ALA B C 1
ATOM 7538 O O . ALA B 1 488 ? 13.172 -22.141 -22.562 1 96.25 488 ALA B O 1
ATOM 7539 N N . LYS B 1 489 ? 13.445 -24.359 -22.5 1 95.44 489 LYS B N 1
ATOM 7540 C CA . LYS B 1 489 ? 14.836 -24.266 -22.938 1 95.44 489 LYS B CA 1
ATOM 7541 C C . LYS B 1 489 ? 14.945 -23.641 -24.328 1 95.44 489 LYS B C 1
ATOM 7543 O O . LYS B 1 489 ? 15.859 -22.875 -24.594 1 95.44 489 LYS B O 1
ATOM 7548 N N . LEU B 1 490 ? 14.016 -24 -25.172 1 94.5 490 LEU B N 1
ATOM 7549 C CA . LEU B 1 490 ? 13.992 -23.453 -26.531 1 94.5 490 LEU B CA 1
ATOM 7550 C C . LEU B 1 490 ? 13.68 -21.969 -26.516 1 94.5 490 LEU B C 1
ATOM 7552 O O . LEU B 1 490 ? 14.266 -21.203 -27.281 1 94.5 490 LEU B O 1
ATOM 7556 N N . LEU B 1 491 ? 12.797 -21.516 -25.656 1 92.38 491 LEU B N 1
ATOM 7557 C CA . LEU B 1 491 ? 12.32 -20.141 -25.641 1 92.38 491 LEU B CA 1
ATOM 7558 C C . LEU B 1 491 ? 13.281 -19.234 -24.891 1 92.38 491 LEU B C 1
ATOM 7560 O O . LEU B 1 491 ? 13.383 -18.031 -25.172 1 92.38 491 LEU B O 1
ATOM 7564 N N . PHE B 1 492 ? 13.938 -19.781 -23.922 1 87.56 492 PHE B N 1
ATOM 7565 C CA . PHE B 1 492 ? 14.812 -18.953 -23.094 1 87.56 492 PHE B CA 1
ATOM 7566 C C . PHE B 1 492 ? 16.266 -19.125 -23.5 1 87.56 492 PHE B C 1
ATOM 7568 O O . PHE B 1 492 ? 17.156 -18.469 -22.953 1 87.56 492 PHE B O 1
ATOM 7575 N N . LEU B 1 493 ? 16.828 -20.078 -24.359 1 70.56 493 LEU B N 1
ATOM 7576 C CA . LEU B 1 493 ? 18.172 -20.25 -24.906 1 70.56 493 LEU B CA 1
ATOM 7577 C C . LEU B 1 493 ? 18.531 -19.094 -25.844 1 70.56 493 LEU B C 1
ATOM 7579 O O . LEU B 1 493 ? 19.703 -18.891 -26.156 1 70.56 493 LEU B O 1
ATOM 7583 N N . GLY B 1 494 ? 17.469 -18.25 -26.391 1 49.59 494 GLY B N 1
ATOM 7584 C CA . GLY B 1 494 ? 18 -17.281 -27.328 1 49.59 494 GLY B CA 1
ATOM 7585 C C . GLY B 1 494 ? 18.656 -16.094 -26.656 1 49.59 494 GLY B C 1
ATOM 7586 O O . GLY B 1 494 ? 18.391 -15.805 -25.5 1 49.59 494 GLY B O 1
#

Nearest PDB structures (foldseek):
  6okz-assembly2_A  TM=8.187E-01  e=1.024E-10  Vibrio cholerae O1 biovar El Tor str. N16961
  8uvi-assembly1_A  TM=6.264E-01  e=9.128E-13  Homo sapiens
  8w6t-assembly1_B  TM=8.018E-01  e=1.634E-10  Homo sapiens
  8w6t-assembly1_A  TM=5.658E-01  e=8.898E-09  Homo sapiens
  8thi-assembly1_A  TM=6.526E-01  e=9.166E-07  Haemophilus influenzae Rd KW20

Sequence (988 aa):
MSQARKQSMMPYIHAAIGIGIMALFWFVLNPVLTVTPVGMRVAGVFLGMVYLWSTVGSIWPSILGIILLGLSGVAGEEFEGYAGVKQVCLQAFGSDTVVLIMLAMVLFGAIEHVGATKYIARWFVTRKIINGRPYVFIFMFFLACFVLAAMTSPVISLLIVWNIGMDMLSSFGVKKGDKLWTTFNFGIFLSSTLGQPMLPFKGAILVVLGAYEKATGITIDMLSWIVVNFSMGMLIVLIYMAFMRFVIRVDISNIKNINTDYFNQHPLPAMTKQQKYVIISLFVFIALVLLPGFLPKTWPVIGLLARAGVIGVTGFVIVVLMILRVDGKPVLPFQQAASSQFNWGVLFLIISAVYAGNALSQDITGIKPFLVTVLEPVLGGRSEFAFMFIMFAVALVITNFANNAAMAVVLMPVILGFSEKLGLNSEPLMVGVGMLVFVAMLTPAASPHAGMMHGNKDLLAARDIYAYGFPMCLVALLVYSFIGYPLAKLLFLGMSQARKQSMMPYIHAAIGIGIMALFWFVLNPVLTVTPVGMRVAGVFLGMVYLWSTVGSIWPSILGIILLGLSGVAGEEFEGYAGVKQVCLQAFGSDTVVLIMLAMVLFGAIEHVGATKYIARWFVTRKIINGRPYVFIFMFFLACFVLAAMTSPVISLLIVWNIGMDMLSSFGVKKGDKLWTTFNFGIFLSSTLGQPMLPFKGAILVVLGAYEKATGITIDMLSWIVVNFSMGMLIVLIYMAFMRFVIRVDISNIKNINTDYFNQHPLPAMTKQQKYVIISLFVFIALVLLPGFLPKTWPVIGLLARAGVIGVTGFVIVVLMILRVDGKPVLPFQQAASSQFNWGVLFLIISAVYAGNALSQDITGIKPFLVTVLEPVLGGRSEFAFMFIMFAVALVITNFANNAAMAVVLMPVILGFSEKLGLNSEPLMVGVGMLVFVAMLTPAASPHAGMMHGNKDLLAARDIYAYGFPMCLVALLVYSFIGYPLAKLLFLG